Protein 7A27 (pdb70)

Solvent-accessible surface area: 60023 Å² total; per-residue (Å²): 117,5,56,66,6,51,5,3,9,32,37,0,51,43,29,3,34,32,0,4,28,12,0,6,7,0,0,1,4,0,9,4,6,51,55,3,76,80,6,80,2,151,74,34,84,109,43,20,6,95,104,0,56,61,10,5,74,58,0,53,86,18,0,92,45,1,49,116,90,15,9,58,73,0,49,32,6,2,46,70,1,23,73,0,1,61,68,5,64,49,4,50,73,35,1,55,75,146,36,134,112,2,13,101,85,0,9,107,58,1,44,50,8,10,79,37,0,110,121,27,52,61,24,0,85,62,10,12,75,106,1,70,60,62,62,113,69,2,74,71,41,20,28,95,8,73,103,28,7,68,73,52,34,128,70,31,70,29,122,10,94,46,46,3,48,53,0,44,63,17,30,127,25,11,26,141,7,3,59,37,10,19,61,12,33,20,93,54,8,135,2,126,21,82,13,0,11,24,91,23,6,24,0,55,19,48,191,156,93,19,88,34,0,69,8,9,6,2,39,10,80,42,62,61,87,28,24,8,58,28,10,14,78,34,3,159,50,18,15,62,117,5,27,103,8,1,135,36,1,6,126,93,35,13,15,4,0,0,0,22,2,1,12,22,10,0,62,27,0,2,66,9,6,23,61,0,10,78,68,0,40,98,1,4,83,14,2,7,106,0,7,122,16,4,110,90,0,6,83,40,0,74,140,3,64,51,91,75,64,34,147,57,1,88,81,32,3,28,68,8,6,114,62,0,56,119,2,18,136,18,1,81,36,8,62,62,4,3,70,40,4,63,118,5,38,128,38,165,197,130,10,56,70,6,54,6,4,8,33,42,0,49,44,32,2,36,41,0,4,25,12,0,1,1,0,0,0,4,0,10,4,4,18,55,3,74,69,9,110,22,162,94,42,84,107,37,14,6,94,88,0,68,60,10,4,55,69,0,12,46,17,0,4,35,1,23,22,26,16,8,58,72,0,50,28,8,2,43,40,1,6,5,0,3,16,0,6,41,18,5,40,55,31,14,78,75,186,40,135,100,8,7,93,73,0,7,59,8,2,33,0,0,9,19,1,0,88,23,1,55,61,19,0,85,57,8,13,74,92,2,69,56,58,61,111,66,2,74,73,41,20,29,98,9,72,104,36,9,74,72,53,38,128,70,32,69,22,108,9,89,47,48,4,51,52,0,49,68,18,32,105,31,9,23,127,8,2,55,38,12,6,61,12,23,18,83,54,9,148,4,92,3,91,2,0,10,15,94,21,6,20,0,52,30,55,187,126,37,2,68,7,10,5,2,38,14,52,75,76,68,94,30,18,7,55,26,10,22,90,37,4,167,46,18,16,62,112,5,26,104,7,1,129,35,0,6,125,91,46,11,10,3,0,0,0,21,2,0,11,20,10,0,61,27,0,2,66,11,6,21,59,0,11,79,71,0,44,102,1,5,82,11,2,16,109,0,7,110,19,4,104,75,0,6,73,38,1,63,139,2,66,53,90,73,71,50,143,64,1,88,89,28,3,36,88,9,1,105,61,0,82,112,1,25,153,16,1,84,43,10,58,63,7,3,72,50,2,48,117,10,48,134,38,215,154,94,12,104,61,19,61,6,14,8,51,74,0,56,65,28,3,36,39,0,4,27,13,0,6,6,0,1,2,4,0,11,5,6,20,55,4,75,82,9,101,22,157,87,55,79,107,49,17,5,97,101,0,61,56,10,5,84,56,0,50,85,16,0,15,38,1,11,10,53,11,5,52,66,0,30,31,7,2,40,69,1,24,71,0,2,63,65,5,56,48,5,40,57,27,13,77,81,178,41,134,94,8,16,97,78,0,7,128,52,1,46,52,8,11,80,39,0,110,122,26,53,63,25,0,86,57,14,13,74,108,1,73,58,60,67,116,68,2,72,72,44,18,29,97,8,64,101,30,8,72,70,66,38,144,70,29,104,86,126,10,100,109,44,4,91,53,0,42,104,18,31,125,33,10,28,146,6,2,59,55,10,16,77,25,25,20,124,75,8,148,1,125,23,90,10,0,13,25,98,22,7,23,0,54,38,87,120,48,2,69,8,12,5,2,31,11,64,58,75,74,76,38,71,19,93,118,10,28,78,75,3,166,48,18,18,62,120,6,29,102,8,1,135,34,1,6,127,94,38,11,14,5,0,0,1,19,2,0,12,22,10,0,62,26,0,1,64,9,6,21,58,0,10,78,72,0,42,109,1,6,83,12,2,16,112,0,10,107,18,4,102,67,0,7,75,17,0,74,140,4,61,52,93,76,76,54,157,70,1,90,92,36,2,32,85,8,4,114,98,0,64,117,1,17,114,19,1,82,38,8,60,62,7,0,39,44,3,2,80,6,38,134,27,181,201,130,8,106,82,18,60,6,15,10,52,72,0,59,65,30,2,36,40,1,3,28,14,0,5,5,0,0,1,4,0,8,5,6,49,53,3,64,80,7,79,3,150,75,46,83,113,44,19,7,89,96,0,63,54,10,5,75,51,0,51,86,16,0,98,37,1,39,108,91,13,10,59,71,0,50,31,8,2,45,37,1,6,8,0,4,18,0,7,47,15,4,35,63,27,13,82,70,180,38,130,98,8,5,97,70,0,9,57,6,1,34,0,0,9,22,2,0,100,29,0,54,62,22,0,85,54,5,14,71,92,0,67,58,61,64,114,69,1,76,72,40,20,29,96,9,74,104,36,10,77,60,54,34,126,70,32,107,87,130,9,100,113,52,4,99,53,0,43,111,19,33,119,31,10,26,140,8,2,56,54,6,17,76,28,19,19,128,78,8,152,1,125,18,82,9,0,9,15,96,20,6,35,0,70,28,95,161,82,31,68,28,0,54,8,9,5,2,39,17,40,90,109,34,26,85,68,19,90,117,11,40,77,75,4,165,49,17,18,62,123,6,19,89,9,2,129,35,1,8,124,91,36,14,14,5,0,0,0,21,2,1,12,22,9,0,61,26,0,2,67,10,4,22,58,0,12,81,74,0,44,109,1,5,81,15,2,15,109,0,8,77,16,4,104,76,0,6,81,39,0,66,129,3,62,51,85,77,73,52,127,62,1,62,106,27,3,36,85,9,1,104,87,0,70,117,1,21,139,18,1,77,37,8,58,61,4,3,64,43,1,53,108,11,42,126,24,215

Sequence (1387 aa):
NLTSIDLSPQTLMAMHISISSQALLNQSYSNLLLSQQLLTSQSMDPGLTVKIKAYQNQLRQQAQVFKQNTVAELIGLYTKASNFAALVNAVNALYSTEDPQVSQKGAEMVAALSDVAQHYQAAAQAVHTQLQAKREMLEPLMGNFLNVIDAIEQGLNAEAKQQAQTIAELNEAIAKNIQSIADAGFKAGEGVVQLGQSIVAAVPLGPSDQASYMISGIQAISAGASGAQQAVNELKANYAKLAVAYRALATANALLSVAKSVQAQAQLFVDTYVLTEQRMALLPTEWGKVAEAYLTAAPIINQAGSAAEIKQAKQIISLNAEKWQLFSKSIDNAKANYAGNNILPEVLENLTSIDLSPQTLMAMHISISSQALLNQSYSNLLLSQQLLTSQSMDPGLTVKIKAYQNQLRQQAQVFKQNTVAELIGLYTKASNFAALVNAVNALYSTEDPQVSQKGAEMVAALSDVAQHYQAAAQAVHTQLQAKREMLEPLMGNFLNVIDAIEQGLNAEAKQQAQTIAELNEAIAKNIQSIADAGFKAGEGVVQLGQSIVAAVPLGPASYMISGIQAISAGASGAQQAVNELKANYAKLAVAYRALATANALLSVAKSVQAQAQLFVDTYVLTEQRMALLPTEWGKVAEAYLTAAPIINQAGSAAEIKQAKQIISLNAEKWQLFSKSIDNAKANYAGNNILPEVLNNLTSIDLSPQTLMAMHISISSQALLNQSYSNLLLSQQLLTSQSMDPGLTVKIKAYQNQLRQQAQVFKQNTVAELIGLYTKASNFAALVNAVNALYSTEDPQVSQKGAEMVAALSDVAQHYQAAAQAVHTQLQAKREMLEPLMGNFLNVIDAIEQGLNAEAKQQAQTIAELNEAIAKNIQSIADAGFKAGEGVVQLGQSIVAAVPLGASYMISGIQAISAGASGAQQAVNELKANYAKLAVAYRALATANALLSVAKSVQAQAQLFVDTYVLTEQRMALLPTEWGKVAEAYLTAAPIINQAGSAAEIKQAKQIISLNAEKWQLFSKSIDNAKANYAGNNILPEVLENLTSIDLSPQTLMAMHISISSQALLNQSYSNLLLSQQLLTSQSMDPGLTVKIKAYQNQLRQQAQVFKQNTVAELIGLYTKASNFAALVNAVNALYSTEDPQVSQKGAEMVAALSDVAQHYQAAAQAVHTQLQAKREMLEPLMGNFLNVIDAIEQGLNAEAKQQAQTIAELNEAIAKNIQSIADAGFKAGEGVVQLGQSIVAAVPLGSDQASYMISGIQAISAGASGAQQAVNELKANYAKLAVAYRALATANALLSVAKSVQAQAQLFVDTYVLTEQRMALLPTEWGKVAEAYLTAAPIINQAGSAAEIKQAKQIISLNAEKWQLFSKSIDNAKANYAGNNILPEVL

Nearest PDB structures (foldseek):
  7a27-assembly2_AAA  TM=1.003E+00  e=1.806E-45  Serratia marcescens
  7a27-assembly1_GGG  TM=9.981E-01  e=3.605E-43  Serratia marcescens
  7a27-assembly3_BBB  TM=9.980E-01  e=8.397E-43  Serratia marcescens
  7a26-assembly3_CCC  TM=9.976E-01  e=1.097E-42  Serratia marcescens
  7a26-assembly7_HHH  TM=9.959E-01  e=3.052E-42  Serratia marcescens

Foldseek 3Di:
DLVPFDLALPCLLLLLLLLLLLLLLLLLLLQQLQVFDADFDPPDDVVLNCLRNVLSVVSNVVSCCSLPPLLVLSLVLLVLLLVLLVLLVVLLVLLPVPDLQSLLVSLVSLLVSLVSLLVSLVSLVVSLVVLVVVLVVLVVSLVVLVVVLVVVLVPDDPQLVVLLVLLVVLLVLLLVLVSLLSCQQCVSLPHQDAKAKDFLAWFQDPPVTPRIRTFMDIAHQDCPPRPRNVSNVSNNVSSPSNRVSNNSSRVPPRSSSSSSSSSSSSCSNSVSSVSSSVSSVCNSVSSNVSSVSSNVSSVVSSPQNDPVSSVVVSVSSVVSSVSSVVSSVSSVSSSSNSVVSSHHHHHDD/DLVPFDLALPCQLLLLLLLLLLLLLLLLLLQQLQVFDQDDDPPDDVVLNCLLNVLSVVSNVVSCCSLPPLLVLSLVLLVLLLVLLVLLVVLLVLLVDDDLQNLLVSLVSLLVSLVSLLVSLVSLVVSLVVLVVVLVVLVVSLVVLVVVLVVVLVPDDPQLVVLLVLLVVLLVLLLVLVSLQQCQQCVSLPHFRAKAKEFLAWAPDDVNIRTFMDIARDPLPSTPRVVSNVSNNVSSPSNRVSNNSSRVPHRSSSSSSSSSSSSCSNSVSSVSSSVSSVCNSVSSNVSSVSSNVNSVVSNPQNDPVSSVVNSVSSVVSSVSSVVSSVSSVSSSVNSVVSSHHHHDD/DALVPFDLALPCQLLLLLLLLLLLLLLLLLLQQLQVFDQDPDPPDDVVLNCLRNVLSVVSNVVSCCSLPPLLVLSLVLLVLLLVLLVLLVVLLVLLVDDDLQNLLVSLVSLLVSLVSLLVSLVSLVVSLVVLVVVLVVLVVSLVVLVVVLVVVLVPDDPQLVVLVVLLVVLLVLLLVLVSLLSCLQCVSLPHQDAKAKDFLAWAPVVNIRTFMDIAHQPPPQRRSNVSNVSNNVSSPSNRVSNNSSRVPPRSSSSSSSSSSSSCSNSVSSVSSSVSSVCVSVSSNVSSVSSNVNSVNSNPQNDPVSSVVNSVSSVVSSVSSVVSSVSSVSSSSNSVVSNDHHHHDD/DQVPFDLALPCQLLLLLLLLLLLLLLLLLLQQLQVFDADFDCPDDVVLNCLRNVLSVVSNVVSCCSLPPLLVLSLVLLVLLLVLLVLLVVLLVLLVDDDLQNLLVSLVSLLVSLVSLLVSLVSLVVSLVVLVVVLVVLVVSLVVLVVVLVVVLVPDDPQLVVLVVLLVVLLVLLLVLVSLQSCQQCVSLPHQDAKAKEFLAWAQDPVTPRIRTFMDIAQPPPNGPVSVVSNVSNNVSSPSNRVSNNSSRVPPRSSSSSSSSSSSSCSNSVSSVSSSVSSVCNSVSSNVSSVSSNVNSVVSNPQNDPVSSVVVSVSSVVSSVSSVVSSVSSVSSSSNSVVSSDRHHDD

Structure (mmCIF, N/CA/C/O backbone):
data_7A27
#
_entry.id   7A27
#
_cell.length_a   81.240
_cell.length_b   92.580
_cell.length_c   221.100
_cell.angle_alpha   90.000
_cell.angle_beta   90.000
_cell.angle_gamma   90.000
#
_symmetry.space_group_name_H-M   'P 21 21 21'
#
loop_
_entity.id
_entity.type
_entity.pdbx_description
1 polymer SmhA
2 water water
#
loop_
_atom_site.group_PDB
_atom_site.id
_atom_site.type_symbol
_atom_site.label_atom_id
_atom_site.label_alt_id
_atom_site.label_comp_id
_atom_site.label_asym_id
_atom_site.label_entity_id
_atom_site.label_seq_id
_atom_site.pdbx_PDB_ins_code
_atom_site.Cartn_x
_atom_site.Cartn_y
_atom_site.Cartn_z
_atom_site.occupancy
_atom_site.B_iso_or_equiv
_atom_site.auth_seq_id
_atom_site.auth_comp_id
_atom_site.auth_asym_id
_atom_site.auth_atom_id
_atom_site.pdbx_PDB_model_num
ATOM 1 N N . ASN A 1 3 ? -49.378 -44.050 8.679 1.000 94.831 3 ASN GGG N 1
ATOM 2 C CA . ASN A 1 3 ? -48.177 -44.858 9.089 1.000 95.670 3 ASN GGG CA 1
ATOM 3 C C . ASN A 1 3 ? -47.031 -43.921 9.540 1.000 93.543 3 ASN GGG C 1
ATOM 4 O O . ASN A 1 3 ? -47.102 -42.697 9.284 1.000 92.203 3 ASN GGG O 1
ATOM 15 N N . LEU A 1 4 ? -46.040 -44.480 10.258 1.000 91.324 4 LEU GGG N 1
ATOM 16 C CA . LEU A 1 4 ? -44.881 -43.817 10.922 1.000 87.312 4 LEU GGG CA 1
ATOM 17 C C . LEU A 1 4 ? -44.045 -43.005 9.949 1.000 84.386 4 LEU GGG C 1
ATOM 18 O O . LEU A 1 4 ? -43.556 -41.968 10.331 1.000 80.260 4 LEU GGG O 1
ATOM 34 N N . THR A 1 5 ? -43.845 -43.553 8.755 1.000 85.707 5 THR GGG N 1
ATOM 35 C CA . THR A 1 5 ? -43.117 -42.998 7.587 1.000 84.843 5 THR GGG CA 1
ATOM 36 C C . THR A 1 5 ? -43.446 -41.504 7.359 1.000 83.058 5 THR GGG C 1
ATOM 37 O O . THR A 1 5 ? -42.644 -40.845 6.686 1.000 80.858 5 THR GGG O 1
ATOM 48 N N . SER A 1 6 ? -44.540 -40.978 7.921 1.000 82.863 6 SER GGG N 1
ATOM 49 C CA . SER A 1 6 ? -45.054 -39.600 7.675 1.000 82.818 6 SER GGG CA 1
ATOM 50 C C . SER A 1 6 ? -44.866 -38.642 8.872 1.000 79.648 6 SER GGG C 1
ATOM 51 O O . SER A 1 6 ? -45.133 -37.453 8.704 1.000 76.119 6 SER GGG O 1
ATOM 59 N N . ILE A 1 7 ? -44.467 -39.115 10.056 1.000 79.364 7 ILE GGG N 1
ATOM 60 C CA . ILE A 1 7 ? -44.317 -38.216 11.241 1.000 77.298 7 ILE GGG CA 1
ATOM 61 C C . ILE A 1 7 ? -43.038 -37.395 11.085 1.000 76.015 7 ILE GGG C 1
ATOM 62 O O . ILE A 1 7 ? -42.028 -37.906 10.619 1.000 75.283 7 ILE GGG O 1
ATOM 78 N N . ASP A 1 8 ? -43.137 -36.141 11.497 1.000 76.546 8 ASP GGG N 1
ATOM 79 C CA . ASP A 1 8 ? -42.084 -35.101 11.441 1.000 76.616 8 ASP GGG CA 1
ATOM 80 C C . ASP A 1 8 ? -41.870 -34.596 12.877 1.000 75.805 8 ASP GGG C 1
ATOM 81 O O . ASP A 1 8 ? -42.640 -33.747 13.324 1.000 76.811 8 ASP GGG O 1
ATOM 90 N N . LEU A 1 9 ? -40.874 -35.117 13.582 1.000 75.159 9 LEU GGG N 1
ATOM 91 C CA . LEU A 1 9 ? -40.508 -34.698 14.963 1.000 73.940 9 LEU GGG CA 1
ATOM 92 C C . LEU A 1 9 ? -39.322 -33.722 14.904 1.000 71.479 9 LEU GGG C 1
ATOM 93 O O . LEU A 1 9 ? -38.669 -33.516 15.949 1.000 71.622 9 LEU GGG O 1
ATOM 109 N N . SER A 1 10 ? -39.071 -33.120 13.744 1.000 69.259 10 SER GGG N 1
ATOM 110 C CA . SER A 1 10 ? -37.922 -32.212 13.492 1.000 67.623 10 SER GGG CA 1
ATOM 111 C C . SER A 1 10 ? -38.198 -30.814 14.046 1.000 66.059 10 SER GGG C 1
ATOM 112 O O . SER A 1 10 ? -39.351 -30.465 14.356 1.000 65.148 10 SER GGG O 1
ATOM 120 N N . PRO A 1 11 ? -37.130 -29.998 14.182 1.000 63.920 11 PRO GGG N 1
ATOM 121 C CA . PRO A 1 11 ? -37.244 -28.590 14.544 1.000 64.096 11 PRO GGG CA 1
ATOM 122 C C . PRO A 1 11 ? -37.819 -27.717 13.425 1.000 64.756 11 PRO GGG C 1
ATOM 123 O O . PRO A 1 11 ? -37.948 -26.548 13.621 1.000 63.685 11 PRO GGG O 1
ATOM 134 N N . GLN A 1 12 ? -38.071 -28.300 12.258 1.000 68.907 12 GLN GGG N 1
ATOM 135 C CA . GLN A 1 12 ? -38.556 -27.565 11.063 1.000 70.762 12 GLN GGG CA 1
ATOM 136 C C . GLN A 1 12 ? -37.553 -26.448 10.789 1.000 69.753 12 GLN GGG C 1
ATOM 137 O O . GLN A 1 12 ? -36.370 -26.675 11.039 1.000 70.573 12 GLN GGG O 1
ATOM 151 N N . THR A 1 13 ? -37.994 -25.271 10.360 1.000 70.158 13 THR GGG N 1
ATOM 152 C CA . THR A 1 13 ? -37.067 -24.162 9.997 1.000 70.105 13 THR GGG CA 1
ATOM 153 C C . THR A 1 13 ? -36.689 -23.332 11.228 1.000 69.845 13 THR GGG C 1
ATOM 154 O O . THR A 1 13 ? -36.215 -22.219 11.012 1.000 71.871 13 THR GGG O 1
ATOM 165 N N . LEU A 1 14 ? -36.848 -23.836 12.462 1.000 68.981 14 LEU GGG N 1
ATOM 166 C CA . LEU A 1 14 ? -36.462 -23.092 13.695 1.000 67.364 14 LEU GGG CA 1
ATOM 167 C C . LEU A 1 14 ? -34.975 -22.716 13.679 1.000 67.748 14 LEU GGG C 1
ATOM 168 O O . LEU A 1 14 ? -34.667 -21.580 14.086 1.000 65.878 14 LEU GGG O 1
ATOM 184 N N . MET A 1 15 ? -34.086 -23.620 13.260 1.000 69.009 15 MET GGG N 1
ATOM 185 C CA . MET A 1 15 ? -32.624 -23.363 13.315 1.000 69.333 15 MET GGG CA 1
ATOM 186 C C . MET A 1 15 ? -32.313 -22.132 12.466 1.000 68.829 15 MET GGG C 1
ATOM 187 O O . MET A 1 15 ? -31.742 -21.177 13.008 1.000 68.281 15 MET GGG O 1
ATOM 201 N N . ALA A 1 16 ? -32.724 -22.153 11.199 1.000 69.505 16 ALA GGG N 1
ATOM 202 C CA . ALA A 1 16 ? -32.501 -21.054 10.237 1.000 70.400 16 ALA GGG CA 1
ATOM 203 C C . ALA A 1 16 ? -33.216 -19.787 10.728 1.000 70.458 16 ALA GGG C 1
ATOM 204 O O . ALA A 1 16 ? -32.641 -18.699 10.676 1.000 70.217 16 ALA GGG O 1
ATOM 211 N N . MET A 1 17 ? -34.449 -19.928 11.186 1.000 70.788 17 MET GGG N 1
ATOM 212 C CA . MET A 1 17 ? -35.287 -18.800 11.638 1.000 71.494 17 MET GGG CA 1
ATOM 213 C C . MET A 1 17 ? -34.586 -18.080 12.787 1.000 70.205 17 MET GGG C 1
ATOM 214 O O . MET A 1 17 ? -34.612 -16.855 12.765 1.000 72.704 17 MET GGG O 1
ATOM 228 N N . HIS A 1 18 ? -33.962 -18.800 13.727 1.000 67.124 18 HIS GGG N 1
ATOM 229 C CA . HIS A 1 18 ? -33.227 -18.207 14.879 1.000 65.325 18 HIS GGG CA 1
ATOM 230 C C . HIS A 1 18 ? -31.961 -17.515 14.363 1.000 64.788 18 HIS GGG C 1
ATOM 231 O O . HIS A 1 18 ? -31.657 -16.413 14.849 1.000 66.696 18 HIS GGG O 1
ATOM 246 N N . ILE A 1 19 ? -31.263 -18.117 13.407 1.000 63.395 19 ILE GGG N 1
ATOM 247 C CA . ILE A 1 19 ? -30.048 -17.525 12.776 1.000 63.177 19 ILE GGG CA 1
ATOM 248 C C . ILE A 1 19 ? -30.426 -16.196 12.085 1.000 64.268 19 ILE GGG C 1
ATOM 249 O O . ILE A 1 19 ? -29.711 -15.212 12.286 1.000 62.438 19 ILE GGG O 1
ATOM 265 N N . SER A 1 20 ? -31.532 -16.133 11.338 1.000 66.314 20 SER GGG N 1
ATOM 266 C CA . SER A 1 20 ? -31.932 -14.892 10.632 1.000 69.035 20 SER GGG CA 1
ATOM 267 C C . SER A 1 20 ? -32.320 -13.827 11.666 1.000 70.071 20 SER GGG C 1
ATOM 268 O O . SER A 1 20 ? -32.174 -12.623 11.338 1.000 71.563 20 SER GGG O 1
ATOM 276 N N . ILE A 1 21 ? -32.767 -14.226 12.870 1.000 69.876 21 ILE GGG N 1
ATOM 277 C CA . ILE A 1 21 ? -33.097 -13.268 13.968 1.000 66.789 21 ILE GGG CA 1
ATOM 278 C C . ILE A 1 21 ? -31.783 -12.765 14.552 1.000 68.305 21 ILE GGG C 1
ATOM 279 O O . ILE A 1 21 ? -31.617 -11.533 14.621 1.000 67.694 21 ILE GGG O 1
ATOM 295 N N . SER A 1 22 ? -30.897 -13.680 14.969 1.000 70.071 22 SER GGG N 1
ATOM 296 C CA . SER A 1 22 ? -29.566 -13.344 15.540 1.000 70.333 22 SER GGG CA 1
ATOM 297 C C . SER A 1 22 ? -28.916 -12.265 14.645 1.000 70.255 22 SER GGG C 1
ATOM 298 O O . SER A 1 22 ? -28.470 -11.234 15.176 1.000 70.235 22 SER GGG O 1
ATOM 306 N N . SER A 1 23 ? -28.891 -12.483 13.331 1.000 68.382 23 SER GGG N 1
ATOM 307 C CA . SER A 1 23 ? -28.236 -11.604 12.336 1.000 69.155 23 SER GGG CA 1
ATOM 308 C C . SER A 1 23 ? -28.605 -10.130 12.549 1.000 68.945 23 SER GGG C 1
ATOM 309 O O . SER A 1 23 ? -27.704 -9.288 12.519 1.000 71.264 23 SER GGG O 1
ATOM 317 N N . GLN A 1 24 ? -29.880 -9.814 12.733 1.000 67.619 24 GLN GGG N 1
ATOM 318 C CA . GLN A 1 24 ? -30.345 -8.410 12.848 1.000 66.797 24 GLN GGG CA 1
ATOM 319 C C . GLN A 1 24 ? -30.256 -7.967 14.303 1.000 66.466 24 GLN GGG C 1
ATOM 320 O O . GLN A 1 24 ? -29.759 -6.871 14.529 1.000 71.166 24 GLN GGG O 1
ATOM 334 N N . ALA A 1 25 ? -30.702 -8.778 15.255 1.000 65.549 25 ALA GGG N 1
ATOM 335 C CA . ALA A 1 25 ? -30.685 -8.445 16.701 1.000 66.113 25 ALA GGG CA 1
ATOM 336 C C . ALA A 1 25 ? -29.256 -8.161 17.150 1.000 66.330 25 ALA GGG C 1
ATOM 337 O O . ALA A 1 25 ? -29.086 -7.186 17.873 1.000 69.454 25 ALA GGG O 1
ATOM 344 N N . LEU A 1 26 ? -28.268 -8.975 16.763 1.000 65.211 26 LEU GGG N 1
ATOM 345 C CA . LEU A 1 26 ? -26.849 -8.764 17.149 1.000 64.926 26 LEU GGG CA 1
ATOM 346 C C . LEU A 1 26 ? -26.376 -7.429 16.584 1.000 65.390 26 LEU GGG C 1
ATOM 347 O O . LEU A 1 26 ? -25.732 -6.680 17.311 1.000 66.916 26 LEU GGG O 1
ATOM 363 N N . LEU A 1 27 ? -26.642 -7.176 15.311 1.000 65.890 27 LEU GGG N 1
ATOM 364 C CA . LEU A 1 27 ? -26.252 -5.910 14.654 1.000 66.716 27 LEU GGG CA 1
ATOM 365 C C . LEU A 1 27 ? -26.957 -4.756 15.385 1.000 68.777 27 LEU GGG C 1
ATOM 366 O O . LEU A 1 27 ? -26.294 -3.773 15.696 1.000 70.957 27 LEU GGG O 1
ATOM 382 N N . ASN A 1 28 ? -28.235 -4.895 15.721 1.000 69.512 28 ASN GGG N 1
ATOM 383 C CA . ASN A 1 28 ? -29.022 -3.818 16.373 1.000 70.962 28 ASN GGG CA 1
ATOM 384 C C . ASN A 1 28 ? -28.457 -3.579 17.780 1.000 70.205 28 ASN GGG C 1
ATOM 385 O O . ASN A 1 28 ? -28.609 -2.468 18.308 1.000 72.206 28 ASN GGG O 1
ATOM 396 N N . GLN A 1 29 ? -27.827 -4.588 18.365 1.000 67.747 29 GLN GGG N 1
ATOM 397 C CA . GLN A 1 29 ? -27.164 -4.504 19.692 1.000 68.496 29 GLN GGG CA 1
ATOM 398 C C . GLN A 1 29 ? -26.003 -3.510 19.533 1.000 70.121 29 GLN GGG C 1
ATOM 399 O O . GLN A 1 29 ? -25.859 -2.623 20.411 1.000 70.626 29 GLN GGG O 1
ATOM 413 N N . SER A 1 30 ? -25.244 -3.630 18.427 1.000 68.423 30 SER GGG N 1
ATOM 414 C CA . SER A 1 30 ? -24.061 -2.791 18.104 1.000 67.077 30 SER GGG CA 1
ATOM 415 C C . SER A 1 30 ? -24.525 -1.374 17.755 1.000 65.139 30 SER GGG C 1
ATOM 416 O O . SER A 1 30 ? -23.860 -0.434 18.176 1.000 65.730 30 SER GGG O 1
ATOM 424 N N . TYR A 1 31 ? -25.636 -1.217 17.040 1.000 63.137 31 TYR GGG N 1
ATOM 425 C CA . TYR A 1 31 ? -26.196 0.115 16.684 1.000 63.913 31 TYR GGG CA 1
ATOM 426 C C . TYR A 1 31 ? -26.738 0.797 17.939 1.000 65.287 31 TYR GGG C 1
ATOM 427 O O . TYR A 1 31 ? -26.693 2.020 17.984 1.000 66.739 31 TYR GGG O 1
ATOM 445 N N . SER A 1 32 ? -27.213 0.041 18.925 1.000 67.123 32 SER GGG N 1
ATOM 446 C CA . SER A 1 32 ? -27.627 0.604 20.237 1.000 69.784 32 SER GGG CA 1
ATOM 447 C C . SER A 1 32 ? -26.381 1.123 20.951 1.000 71.802 32 SER GGG C 1
ATOM 448 O O . SER A 1 32 ? -26.441 2.242 21.476 1.000 73.603 32 SER GGG O 1
ATOM 456 N N . ASN A 1 33 ? -25.298 0.339 20.958 1.000 71.279 33 ASN GGG N 1
ATOM 457 C CA . ASN A 1 33 ? -24.037 0.727 21.629 1.000 73.505 33 ASN GGG CA 1
ATOM 458 C C . ASN A 1 33 ? -23.476 1.985 20.960 1.000 73.812 33 ASN GGG C 1
ATOM 459 O O . ASN A 1 33 ? -22.885 2.817 21.676 1.000 74.027 33 ASN GGG O 1
ATOM 470 N N . LEU A 1 34 ? -23.658 2.123 19.647 1.000 71.440 34 LEU GGG N 1
ATOM 471 C CA . LEU A 1 34 ? -23.137 3.286 18.895 1.000 71.004 34 LEU GGG CA 1
ATOM 472 C C . LEU A 1 34 ? -23.904 4.536 19.347 1.000 70.795 34 LEU GGG C 1
ATOM 473 O O . LEU A 1 34 ? -23.261 5.542 19.607 1.000 71.260 34 LEU GGG O 1
ATOM 489 N N . LEU A 1 35 ? -25.230 4.464 19.454 1.000 69.577 35 LEU GGG N 1
ATOM 490 C CA . LEU A 1 35 ? -26.094 5.598 19.894 1.000 69.588 35 LEU GGG CA 1
ATOM 491 C C . LEU A 1 35 ? -25.764 6.039 21.322 1.000 71.385 35 LEU GGG C 1
ATOM 492 O O . LEU A 1 35 ? -25.885 7.276 21.602 1.000 74.864 35 LEU GGG O 1
ATOM 508 N N . LEU A 1 36 ? -25.366 5.090 22.182 1.000 69.970 36 LEU GGG N 1
ATOM 509 C CA . LEU A 1 36 ? -25.068 5.327 23.622 1.000 70.706 36 LEU GGG CA 1
ATOM 510 C C . LEU A 1 36 ? -23.622 5.782 23.812 1.000 72.256 36 LEU GGG C 1
ATOM 511 O O . LEU A 1 36 ? -23.355 6.348 24.885 1.000 76.760 36 LEU GGG O 1
ATOM 527 N N . SER A 1 37 ? -22.728 5.524 22.853 1.000 71.095 37 SER GGG N 1
ATOM 528 C CA . SER A 1 37 ? -21.289 5.902 22.915 1.000 72.217 37 SER GGG CA 1
ATOM 529 C C . SER A 1 37 ? -21.105 7.301 22.341 1.000 70.827 37 SER GGG C 1
ATOM 530 O O . SER A 1 37 ? -20.223 8.031 22.807 1.000 72.455 37 SER GGG O 1
ATOM 538 N N . GLN A 1 38 ? -21.921 7.646 21.361 1.000 69.090 38 GLN GGG N 1
ATOM 539 C CA . GLN A 1 38 ? -21.890 8.949 20.660 1.000 70.605 38 GLN GGG CA 1
ATOM 540 C C . GLN A 1 38 ? -21.939 10.072 21.693 1.000 71.536 38 GLN GGG C 1
ATOM 541 O O . GLN A 1 38 ? -22.819 10.049 22.549 1.000 71.931 38 GLN GGG O 1
ATOM 555 N N . GLN A 1 39 ? -20.990 11.001 21.590 1.000 72.901 39 GLN GGG N 1
ATOM 556 C CA . GLN A 1 39 ? -20.910 12.258 22.358 1.000 75.579 39 GLN GGG CA 1
ATOM 557 C C . GLN A 1 39 ? -22.242 12.993 22.167 1.000 74.380 39 GLN GGG C 1
ATOM 558 O O . GLN A 1 39 ? -22.719 13.055 21.039 1.000 73.484 39 GLN GGG O 1
ATOM 572 N N . LEU A 1 40 ? -22.850 13.492 23.233 1.000 76.338 40 LEU GGG N 1
ATOM 573 C CA . LEU A 1 40 ? -24.083 14.327 23.209 1.000 77.508 40 LEU GGG CA 1
ATOM 574 C C . LEU A 1 40 ? -23.714 15.717 22.680 1.000 78.186 40 LEU GGG C 1
ATOM 575 O O . LEU A 1 40 ? -22.510 16.064 22.649 1.000 76.974 40 LEU GGG O 1
ATOM 591 N N . LEU A 1 41 ? -24.717 16.484 22.261 1.000 78.648 41 LEU GGG N 1
ATOM 592 C CA . LEU A 1 41 ? -24.535 17.894 21.843 1.000 79.979 41 LEU GGG CA 1
ATOM 593 C C . LEU A 1 41 ? -24.669 18.720 23.118 1.000 80.918 41 LEU GGG C 1
ATOM 594 O O . LEU A 1 41 ? -25.733 18.611 23.741 1.000 82.405 41 LEU GGG O 1
ATOM 610 N N . THR A 1 42 ? -23.640 19.455 23.523 1.000 82.578 42 THR GGG N 1
ATOM 611 C CA . THR A 1 42 ? -23.669 20.269 24.776 1.000 86.229 42 THR GGG CA 1
ATOM 612 C C . THR A 1 42 ? -23.952 21.738 24.409 1.000 89.183 42 THR GGG C 1
ATOM 613 O O . THR A 1 42 ? -24.754 22.374 25.107 1.000 91.702 42 THR GGG O 1
ATOM 624 N N . SER A 1 43 ? -23.317 22.242 23.342 1.000 89.361 43 SER GGG N 1
ATOM 625 C CA . SER A 1 43 ? -23.322 23.664 22.900 1.000 90.565 43 SER GGG CA 1
ATOM 626 C C . SER A 1 43 ? -24.702 24.312 23.028 1.000 91.047 43 SER GGG C 1
ATOM 627 O O . SER A 1 43 ? -25.694 23.699 22.629 1.000 91.011 43 SER GGG O 1
ATOM 635 N N . GLN A 1 44 ? -24.736 25.530 23.567 1.000 92.914 44 GLN GGG N 1
ATOM 636 C CA . GLN A 1 44 ? -25.949 26.378 23.686 1.000 95.356 44 GLN GGG CA 1
ATOM 637 C C . GLN A 1 44 ? -25.621 27.760 23.103 1.000 98.084 44 GLN GGG C 1
ATOM 638 O O . GLN A 1 44 ? -26.148 28.769 23.602 1.000 101.137 44 GLN GGG O 1
ATOM 652 N N . SER A 1 45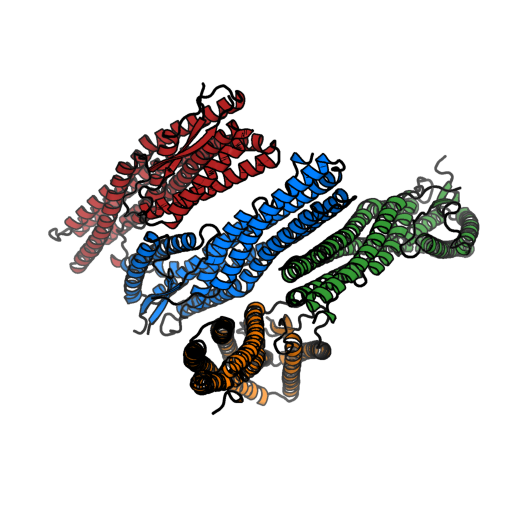 ? -24.767 27.789 22.084 1.000 99.039 45 SER GGG N 1
ATOM 653 C CA . SER A 1 45 ? -24.318 29.012 21.373 1.000 102.747 45 SER GGG CA 1
ATOM 654 C C . SER A 1 45 ? -24.735 28.918 19.898 1.000 101.906 45 SER GGG C 1
ATOM 655 O O . SER A 1 45 ? -24.067 29.527 19.054 1.000 103.014 45 SER GGG O 1
ATOM 663 N N . MET A 1 46 ? -25.822 28.193 19.613 1.000 102.275 46 MET GGG N 1
ATOM 664 C CA . MET A 1 46 ? -26.357 27.948 18.242 1.000 101.633 46 MET GGG CA 1
ATOM 665 C C . MET A 1 46 ? -27.886 28.082 18.250 1.000 102.076 46 MET GGG C 1
ATOM 666 O O . MET A 1 46 ? -28.436 28.336 19.335 1.000 103.541 46 MET GGG O 1
ATOM 680 N N . ASP A 1 47 ? -28.547 27.950 17.095 1.000 100.937 47 ASP GGG N 1
ATOM 681 C CA . ASP A 1 47 ? -30.015 28.186 16.990 1.000 101.968 47 ASP GGG CA 1
ATOM 682 C C . ASP A 1 47 ? -30.690 27.581 18.225 1.000 101.871 47 ASP GGG C 1
ATOM 683 O O . ASP A 1 47 ? -30.648 26.365 18.408 1.000 99.082 47 ASP GGG O 1
ATOM 692 N N . PRO A 1 48 ? -31.287 28.394 19.136 1.000 103.136 48 PRO GGG N 1
ATOM 693 C CA . PRO A 1 48 ? -31.951 27.845 20.320 1.000 103.532 48 PRO GGG CA 1
ATOM 694 C C . PRO A 1 48 ? -33.044 26.817 19.959 1.000 102.120 48 PRO GGG C 1
ATOM 695 O O . PRO A 1 48 ? -33.080 25.762 20.579 1.000 100.844 48 PRO GGG O 1
ATOM 706 N N . GLY A 1 49 ? -33.869 27.139 18.952 1.000 101.927 49 GLY GGG N 1
ATOM 707 C CA . GLY A 1 49 ? -35.028 26.341 18.492 1.000 99.954 49 GLY GGG CA 1
ATOM 708 C C . GLY A 1 49 ? -34.652 24.960 17.964 1.000 96.321 49 GLY GGG C 1
ATOM 709 O O . GLY A 1 49 ? -35.384 24.002 18.282 1.000 94.133 49 GLY GGG O 1
ATOM 713 N N . LEU A 1 50 ? -33.581 24.865 17.161 1.000 93.398 50 LEU GGG N 1
ATOM 714 C CA . LEU A 1 50 ? -33.096 23.603 16.532 1.000 89.289 50 LEU GGG CA 1
ATOM 715 C C . LEU A 1 50 ? -32.226 22.830 17.532 1.000 87.091 50 LEU GGG C 1
ATOM 716 O O . LEU A 1 50 ? -32.285 21.591 17.520 1.000 85.096 50 LEU GGG O 1
ATOM 732 N N . THR A 1 51 ? -31.437 23.519 18.358 1.000 88.062 51 THR GGG N 1
ATOM 733 C CA . THR A 1 51 ? -30.590 22.883 19.400 1.000 87.535 51 THR GGG CA 1
ATOM 734 C C . THR A 1 51 ? -31.486 21.994 20.276 1.000 87.911 51 THR GGG C 1
ATOM 735 O O . THR A 1 51 ? -31.109 20.820 20.476 1.000 86.372 51 THR GGG O 1
ATOM 746 N N . VAL A 1 52 ? -32.643 22.497 20.733 1.000 89.224 52 VAL GGG N 1
ATOM 747 C CA . VAL A 1 52 ? -33.572 21.733 21.628 1.000 88.777 52 VAL GGG CA 1
ATOM 748 C C . VAL A 1 52 ? -34.159 20.513 20.894 1.000 86.464 52 VAL GGG C 1
ATOM 749 O O . VAL A 1 52 ? -34.403 19.512 21.586 1.000 84.743 52 VAL GGG O 1
ATOM 762 N N . LYS A 1 53 ? -34.357 20.571 19.569 1.000 85.912 53 LYS GGG N 1
ATOM 763 C CA . LYS A 1 53 ? -34.974 19.469 18.778 1.000 84.887 53 LYS GGG CA 1
ATOM 764 C C . LYS A 1 53 ? -33.965 18.325 18.630 1.000 82.293 53 LYS GGG C 1
ATOM 765 O O . LYS A 1 53 ? -34.412 17.149 18.713 1.000 80.945 53 LYS GGG O 1
ATOM 784 N N . ILE A 1 54 ? -32.677 18.649 18.451 1.000 80.817 54 ILE GGG N 1
ATOM 785 C CA . ILE A 1 54 ? -31.567 17.654 18.346 1.000 79.683 54 ILE GGG CA 1
ATOM 786 C C . ILE A 1 54 ? -31.359 16.988 19.715 1.000 80.216 54 ILE GGG C 1
ATOM 787 O O . ILE A 1 54 ? -31.454 15.749 19.779 1.000 80.557 54 ILE GGG O 1
ATOM 803 N N . LYS A 1 55 ? -31.077 17.768 20.767 1.000 81.069 55 LYS GGG N 1
ATOM 804 C CA . LYS A 1 55 ? -30.863 17.259 22.152 1.000 80.941 55 LYS GGG CA 1
ATOM 805 C C . LYS A 1 55 ? -32.033 16.355 22.570 1.000 80.975 55 LYS GGG C 1
ATOM 806 O O . LYS A 1 55 ? -31.762 15.322 23.195 1.000 81.116 55 LYS GGG O 1
ATOM 825 N N . ALA A 1 56 ? -33.279 16.730 22.249 1.000 81.296 56 ALA GGG N 1
ATOM 826 C CA . ALA A 1 56 ? -34.514 15.976 22.588 1.000 80.700 56 ALA GGG CA 1
ATOM 827 C C . ALA A 1 56 ? -34.529 14.647 21.836 1.000 78.955 56 ALA GGG C 1
ATOM 828 O O . ALA A 1 56 ? -34.871 13.635 22.460 1.000 77.859 56 ALA GGG O 1
ATOM 835 N N . TYR A 1 57 ? -34.193 14.664 20.544 1.000 78.194 57 TYR GGG N 1
ATOM 836 C CA . TYR A 1 57 ? -34.174 13.459 19.682 1.000 77.339 57 TYR GGG CA 1
ATOM 837 C C . TYR A 1 57 ? -33.037 12.540 20.128 1.000 76.991 57 TYR GGG C 1
ATOM 838 O O . TYR A 1 57 ? -33.269 11.327 20.276 1.000 75.507 57 TYR GGG O 1
ATOM 856 N N . GLN A 1 58 ? -31.848 13.096 20.349 1.000 78.582 58 GLN GGG N 1
ATOM 857 C CA . GLN A 1 58 ? -30.656 12.316 20.761 1.000 79.662 58 GLN GGG CA 1
ATOM 858 C C . GLN A 1 58 ? -30.967 11.624 22.094 1.000 80.259 58 GLN GGG C 1
ATOM 859 O O . GLN A 1 58 ? -30.601 10.431 22.245 1.000 81.280 58 GLN GGG O 1
ATOM 873 N N . ASN A 1 59 ? -31.656 12.323 23.001 1.000 80.954 59 ASN GGG N 1
ATOM 874 C CA . ASN A 1 59 ? -32.043 11.794 24.336 1.000 80.828 59 ASN GGG CA 1
ATOM 875 C C . ASN A 1 59 ? -33.051 10.653 24.150 1.000 80.495 59 ASN GGG C 1
ATOM 876 O O . ASN A 1 59 ? -32.836 9.579 24.715 1.000 80.025 59 ASN GGG O 1
ATOM 887 N N . GLN A 1 60 ? -34.098 10.877 23.352 1.000 79.843 60 GLN GGG N 1
ATOM 888 C CA . GLN A 1 60 ? -35.188 9.902 23.147 1.000 78.410 60 GLN GGG CA 1
ATOM 889 C C . GLN A 1 60 ? -34.619 8.629 22.499 1.000 75.582 60 GLN GGG C 1
ATOM 890 O O . GLN A 1 60 ? -35.123 7.544 22.818 1.000 75.242 60 GLN GGG O 1
ATOM 904 N N . LEU A 1 61 ? -33.565 8.735 21.682 1.000 74.325 61 LEU GGG N 1
ATOM 905 C CA . LEU A 1 61 ? -32.907 7.574 21.007 1.000 71.990 61 LEU GGG CA 1
ATOM 906 C C . LEU A 1 61 ? -32.078 6.769 22.016 1.000 71.596 61 LEU GGG C 1
ATOM 907 O O . LEU A 1 61 ? -32.152 5.533 21.979 1.000 68.798 61 LEU GGG O 1
ATOM 923 N N . ARG A 1 62 ? -31.312 7.435 22.879 1.000 71.953 62 ARG GGG N 1
ATOM 924 C CA . ARG A 1 62 ? -30.489 6.748 23.905 1.000 71.968 62 ARG GGG CA 1
ATOM 925 C C . ARG A 1 62 ? -31.412 5.958 24.837 1.000 71.867 62 ARG GGG C 1
ATOM 926 O O . ARG A 1 62 ? -31.027 4.834 25.205 1.000 73.285 62 ARG GGG O 1
ATOM 947 N N . GLN A 1 63 ? -32.594 6.495 25.177 1.000 71.166 63 GLN GGG N 1
ATOM 948 C CA . GLN A 1 63 ? -33.595 5.788 26.024 1.000 70.746 63 GLN GGG CA 1
ATOM 949 C C . GLN A 1 63 ? -33.979 4.483 25.319 1.000 70.469 63 GLN GGG C 1
ATOM 950 O O . GLN A 1 63 ? -33.935 3.437 25.965 1.000 70.197 63 GLN GGG O 1
ATOM 964 N N . GLN A 1 64 ? -34.273 4.519 24.017 1.000 71.986 64 GLN GGG N 1
ATOM 965 C CA . GLN A 1 64 ? -34.733 3.319 23.268 1.000 72.874 64 GLN GGG CA 1
ATOM 966 C C . GLN A 1 64 ? -33.582 2.340 23.043 1.000 71.391 64 GLN GGG C 1
ATOM 967 O O . GLN A 1 64 ? -33.867 1.126 22.982 1.000 69.758 64 GLN GGG O 1
ATOM 981 N N . ALA A 1 65 ? -32.354 2.853 22.917 1.000 70.602 65 ALA GGG N 1
ATOM 982 C CA . ALA A 1 65 ? -31.124 2.047 22.750 1.000 70.198 65 ALA GGG CA 1
ATOM 983 C C . ALA A 1 65 ? -30.875 1.283 24.049 1.000 70.914 65 ALA GGG C 1
ATOM 984 O O . ALA A 1 65 ? -30.628 0.074 23.965 1.000 71.705 65 ALA GGG O 1
ATOM 991 N N . GLN A 1 66 ? -30.933 1.965 25.194 1.000 72.237 66 GLN GGG N 1
ATOM 992 C CA . GLN A 1 66 ? -30.794 1.334 26.536 1.000 73.362 66 GLN GGG CA 1
ATOM 993 C C . GLN A 1 66 ? -31.875 0.255 26.698 1.000 72.614 66 GLN GGG C 1
ATOM 994 O O . GLN A 1 66 ? -31.519 -0.854 27.107 1.000 74.060 66 GLN GGG O 1
ATOM 1008 N N . VAL A 1 67 ? -33.133 0.549 26.364 1.000 70.982 67 VAL GGG N 1
ATOM 1009 C CA . VAL A 1 67 ? -34.245 -0.432 26.517 1.000 71.075 67 VAL GGG CA 1
ATOM 1010 C C . VAL A 1 67 ? -33.931 -1.685 25.686 1.000 70.564 67 VAL GGG C 1
ATOM 1011 O O . VAL A 1 67 ? -33.995 -2.807 26.237 1.000 71.833 67 VAL GGG O 1
ATOM 1024 N N . PHE A 1 68 ? -33.605 -1.521 24.411 1.000 69.505 68 PHE GGG N 1
ATOM 1025 C CA . PHE A 1 68 ? -33.240 -2.663 23.543 1.000 69.375 68 PHE GGG CA 1
ATOM 1026 C C . PHE A 1 68 ? -32.087 -3.453 24.180 1.000 72.160 68 PHE GGG C 1
ATOM 1027 O O . PHE A 1 68 ? -32.214 -4.678 24.348 1.000 73.060 68 PHE GGG O 1
ATOM 1044 N N . LYS A 1 69 ? -31.009 -2.768 24.550 1.000 73.723 69 LYS GGG N 1
ATOM 1045 C CA . LYS A 1 69 ? -29.747 -3.375 25.046 1.000 75.916 69 LYS GGG CA 1
ATOM 1046 C C . LYS A 1 69 ? -29.986 -4.192 26.324 1.000 78.140 69 LYS GGG C 1
ATOM 1047 O O . LYS A 1 69 ? -29.505 -5.336 26.364 1.000 77.825 69 LYS GGG O 1
ATOM 1066 N N . GLN A 1 70 ? -30.703 -3.633 27.314 1.000 81.380 70 GLN GGG N 1
ATOM 1067 C CA . GLN A 1 70 ? -30.879 -4.214 28.679 1.000 84.777 70 GLN GGG CA 1
ATOM 1068 C C . GLN A 1 70 ? -32.124 -5.103 28.797 1.000 85.380 70 GLN GGG C 1
ATOM 1069 O O . GLN A 1 70 ? -32.000 -6.147 29.470 1.000 89.399 70 GLN GGG O 1
ATOM 1083 N N . ASN A 1 71 ? -33.261 -4.732 28.187 1.000 82.939 71 ASN GGG N 1
ATOM 1084 C CA . ASN A 1 71 ? -34.543 -5.489 28.315 1.000 81.127 71 ASN GGG CA 1
ATOM 1085 C C . ASN A 1 71 ? -34.792 -6.434 27.127 1.000 76.851 71 ASN GGG C 1
ATOM 1086 O O . ASN A 1 71 ? -34.915 -7.651 27.357 1.000 73.786 71 ASN GGG O 1
ATOM 1097 N N . THR A 1 72 ? -34.903 -5.899 25.911 1.000 73.087 72 THR GGG N 1
ATOM 1098 C CA . THR A 1 72 ? -35.269 -6.672 24.694 1.000 71.010 72 THR GGG CA 1
ATOM 1099 C C . THR A 1 72 ? -34.258 -7.798 24.410 1.000 69.213 72 THR GGG C 1
ATOM 1100 O O . THR A 1 72 ? -34.687 -8.885 23.987 1.000 68.507 72 THR GGG O 1
ATOM 1111 N N . VAL A 1 73 ? -32.963 -7.572 24.587 1.000 68.926 73 VAL GGG N 1
ATOM 1112 C CA . VAL A 1 73 ? -31.954 -8.642 24.346 1.000 69.335 73 VAL GGG CA 1
ATOM 1113 C C . VAL A 1 73 ? -32.234 -9.805 25.307 1.000 69.685 73 VAL GGG C 1
ATOM 1114 O O . VAL A 1 73 ? -32.174 -10.955 24.867 1.000 67.707 73 VAL GGG O 1
ATOM 1127 N N . ALA A 1 74 ? -32.537 -9.506 26.577 1.000 72.418 74 ALA GGG N 1
ATOM 1128 C CA . ALA A 1 74 ? -32.832 -10.504 27.635 1.000 72.610 74 ALA GGG CA 1
ATOM 1129 C C . ALA A 1 74 ? -34.093 -11.278 27.238 1.000 71.363 74 ALA GGG C 1
ATOM 1130 O O . ALA A 1 74 ? -34.075 -12.516 27.350 1.000 71.155 74 ALA GGG O 1
ATOM 1137 N N . GLU A 1 75 ? -35.125 -10.576 26.770 1.000 71.563 75 GLU GGG N 1
ATOM 1138 C CA . GLU A 1 75 ? -36.388 -11.196 26.291 1.000 73.480 75 GLU GGG CA 1
ATOM 1139 C C . GLU A 1 75 ? -36.036 -12.247 25.220 1.000 70.664 75 GLU GGG C 1
ATOM 1140 O O . GLU A 1 75 ? -36.551 -13.372 25.330 1.000 71.311 75 GLU GGG O 1
ATOM 1152 N N . LEU A 1 76 ? -35.163 -11.919 24.256 1.000 66.920 76 LEU GGG N 1
ATOM 1153 C CA . LEU A 1 76 ? -34.748 -12.836 23.163 1.000 64.616 76 LEU GGG CA 1
ATOM 1154 C C . LEU A 1 76 ? -33.960 -14.023 23.732 1.000 65.525 76 LEU GGG C 1
ATOM 1155 O O . LEU A 1 76 ? -34.272 -15.170 23.377 1.000 64.142 76 LEU GGG O 1
ATOM 1171 N N . ILE A 1 77 ? -32.957 -13.770 24.572 1.000 67.308 77 ILE GGG N 1
ATOM 1172 C CA . ILE A 1 77 ? -32.135 -14.861 25.168 1.000 68.929 77 ILE GGG CA 1
ATOM 1173 C C . ILE A 1 77 ? -33.087 -15.861 25.837 1.000 69.596 77 ILE GGG C 1
ATOM 1174 O O . ILE A 1 77 ? -32.807 -17.074 25.814 1.000 70.596 77 ILE GGG O 1
ATOM 1190 N N . GLY A 1 78 ? -34.189 -15.356 26.390 1.000 69.405 78 GLY GGG N 1
ATOM 1191 C CA . GLY A 1 78 ? -35.247 -16.178 27.001 1.000 70.036 78 GLY GGG CA 1
ATOM 1192 C C . GLY A 1 78 ? -35.849 -17.154 26.005 1.000 68.830 78 GLY GGG C 1
ATOM 1193 O O . GLY A 1 78 ? -35.951 -18.331 26.346 1.000 70.752 78 GLY GGG O 1
ATOM 1197 N N . LEU A 1 79 ? -36.220 -16.686 24.813 1.000 67.812 79 LEU GGG N 1
ATOM 1198 C CA . LEU A 1 79 ? -36.838 -17.527 23.746 1.000 66.612 79 LEU GGG CA 1
ATOM 1199 C C . LEU A 1 79 ? -35.830 -18.556 23.230 1.000 67.998 79 LEU GGG C 1
ATOM 1200 O O . LEU A 1 79 ? -36.271 -19.660 22.841 1.000 69.991 79 LEU GGG O 1
ATOM 1216 N N . TYR A 1 80 ? -34.553 -18.183 23.138 1.000 66.843 80 TYR GGG N 1
ATOM 1217 C CA . TYR A 1 80 ? -33.501 -19.095 22.649 1.000 67.276 80 TYR GGG CA 1
ATOM 1218 C C . TYR A 1 80 ? -33.361 -20.246 23.660 1.000 67.854 80 TYR GGG C 1
ATOM 1219 O O . TYR A 1 80 ? -33.337 -21.412 23.240 1.000 66.519 80 TYR GGG O 1
ATOM 1237 N N . THR A 1 81 ? -33.306 -19.924 24.957 1.000 69.071 81 THR GGG N 1
ATOM 1238 C CA . THR A 1 81 ? -33.160 -20.916 26.053 1.000 72.196 81 THR GGG CA 1
ATOM 1239 C C . THR A 1 81 ? -34.287 -21.953 25.926 1.000 72.723 81 THR GGG C 1
ATOM 1240 O O . THR A 1 81 ? -34.012 -23.176 26.061 1.000 75.364 81 THR GGG O 1
ATOM 1251 N N . LYS A 1 82 ? -35.501 -21.486 25.624 1.000 70.753 82 LYS GGG N 1
ATOM 1252 C CA . LYS A 1 82 ? -36.695 -22.353 25.477 1.000 70.666 82 LYS GGG CA 1
ATOM 1253 C C . LYS A 1 82 ? -36.409 -23.423 24.410 1.000 69.124 82 LYS GGG C 1
ATOM 1254 O O . LYS A 1 82 ? -36.758 -24.593 24.648 1.000 69.646 82 LYS GGG O 1
ATOM 1273 N N . ALA A 1 83 ? -35.739 -23.058 23.316 1.000 65.823 83 ALA GGG N 1
ATOM 1274 C CA . ALA A 1 83 ? -35.341 -23.999 22.253 1.000 64.874 83 ALA GGG CA 1
ATOM 1275 C C . ALA A 1 83 ? -34.355 -25.039 22.810 1.000 65.114 83 ALA GGG C 1
ATOM 1276 O O . ALA A 1 83 ? -34.578 -26.226 22.567 1.000 65.061 83 ALA GGG O 1
ATOM 1283 N N . SER A 1 84 ? -33.296 -24.637 23.514 1.000 65.500 84 SER GGG N 1
ATOM 1284 C CA . SER A 1 84 ? -32.348 -25.592 24.150 1.000 68.266 84 SER GGG CA 1
ATOM 1285 C C . SER A 1 84 ? -33.161 -26.574 24.989 1.000 68.441 84 SER GGG C 1
ATOM 1286 O O . SER A 1 84 ? -32.978 -27.807 24.827 1.000 68.138 84 SER GGG O 1
ATOM 1294 N N . ASN A 1 85 ? -34.007 -26.008 25.864 1.000 67.675 85 ASN GGG N 1
ATOM 1295 C CA . ASN A 1 85 ? -34.873 -26.767 26.794 1.000 69.439 85 ASN GGG CA 1
ATOM 1296 C C . ASN A 1 85 ? -35.623 -27.835 25.991 1.000 67.856 85 ASN GGG C 1
ATOM 1297 O O . ASN A 1 85 ? -35.616 -29.004 26.406 1.000 68.521 85 ASN GGG O 1
ATOM 1308 N N . PHE A 1 86 ? -36.213 -27.456 24.859 1.000 65.490 86 PHE GGG N 1
ATOM 1309 C CA . PHE A 1 86 ? -36.988 -28.390 24.015 1.000 65.208 86 PHE GGG CA 1
ATOM 1310 C C . PHE A 1 86 ? -36.050 -29.488 23.499 1.000 67.737 86 PHE GGG C 1
ATOM 1311 O O . PHE A 1 86 ? -36.443 -30.665 23.514 1.000 69.905 86 PHE GGG O 1
ATOM 1328 N N . ALA A 1 87 ? -34.840 -29.142 23.058 1.000 67.390 87 ALA GGG N 1
ATOM 1329 C CA . ALA A 1 87 ? -33.865 -30.141 22.575 1.000 68.527 87 ALA GGG CA 1
ATOM 1330 C C . ALA A 1 87 ? -33.623 -31.167 23.673 1.000 69.623 87 ALA GGG C 1
ATOM 1331 O O . ALA A 1 87 ? -33.684 -32.390 23.370 1.000 70.453 87 ALA GGG O 1
ATOM 1338 N N . ALA A 1 88 ? -33.384 -30.683 24.895 1.000 70.209 88 ALA GGG N 1
ATOM 1339 C CA . ALA A 1 88 ? -33.115 -31.530 26.076 1.000 72.430 88 ALA GGG CA 1
ATOM 1340 C C . ALA A 1 88 ? -34.266 -32.520 26.268 1.000 72.315 88 ALA GGG C 1
ATOM 1341 O O . ALA A 1 88 ? -33.997 -33.695 26.528 1.000 73.372 88 ALA GGG O 1
ATOM 1348 N N . LEU A 1 89 ? -35.504 -32.058 26.117 1.000 71.730 89 LEU GGG N 1
ATOM 1349 C CA . LEU A 1 89 ? -36.714 -32.906 26.285 1.000 73.816 89 LEU GGG CA 1
ATOM 1350 C C . LEU A 1 89 ? -36.749 -33.994 25.198 1.000 74.898 89 LEU GGG C 1
ATOM 1351 O O . LEU A 1 89 ? -37.113 -35.136 25.522 1.000 75.468 89 LEU GGG O 1
ATOM 1367 N N . VAL A 1 90 ? -36.369 -33.673 23.962 1.000 74.365 90 VAL GGG N 1
ATOM 1368 C CA . VAL A 1 90 ? -36.365 -34.662 22.847 1.000 74.383 90 VAL GGG CA 1
ATOM 1369 C C . VAL A 1 90 ? -35.343 -35.771 23.164 1.000 77.513 90 VAL GGG C 1
ATOM 1370 O O . VAL A 1 90 ? -35.679 -36.958 22.961 1.000 77.939 90 VAL GGG O 1
ATOM 1383 N N . ASN A 1 91 ? -34.166 -35.429 23.694 1.000 79.331 91 ASN GGG N 1
ATOM 1384 C CA . ASN A 1 91 ? -33.154 -36.430 24.138 1.000 82.120 91 ASN GGG CA 1
ATOM 1385 C C . ASN A 1 91 ? -33.788 -37.447 25.099 1.000 81.408 91 ASN GGG C 1
ATOM 1386 O O . ASN A 1 91 ? -33.485 -38.653 24.991 1.000 82.389 91 ASN GGG O 1
ATOM 1397 N N . ALA A 1 92 ? -34.597 -36.959 26.031 1.000 78.690 92 ALA GGG N 1
ATOM 1398 C CA . ALA A 1 92 ? -35.286 -37.789 27.032 1.000 80.806 92 ALA GGG CA 1
ATOM 1399 C C . ALA A 1 92 ? -36.123 -38.854 26.322 1.000 80.485 92 ALA GGG C 1
ATOM 1400 O O . ALA A 1 92 ? -36.079 -40.031 26.761 1.000 79.967 92 ALA GGG O 1
ATOM 1407 N N . VAL A 1 93 ? -36.860 -38.448 25.277 1.000 78.990 93 VAL GGG N 1
ATOM 1408 C CA . VAL A 1 93 ? -37.713 -39.365 24.462 1.000 79.337 93 VAL GGG CA 1
ATOM 1409 C C . VAL A 1 93 ? -36.795 -40.417 23.841 1.000 81.209 93 VAL GGG C 1
ATOM 1410 O O . VAL A 1 93 ? -37.160 -41.613 23.816 1.000 80.285 93 VAL GGG O 1
ATOM 1423 N N . ASN A 1 94 ? -35.634 -39.981 23.363 1.000 82.920 94 ASN GGG N 1
ATOM 1424 C CA . ASN A 1 94 ? -34.637 -40.891 22.762 1.000 86.122 94 ASN GGG CA 1
ATOM 1425 C C . ASN A 1 94 ? -34.283 -41.957 23.796 1.000 90.089 94 ASN GGG C 1
ATOM 1426 O O . ASN A 1 94 ? -34.465 -43.145 23.489 1.000 91.024 94 ASN GGG O 1
ATOM 1437 N N . ALA A 1 95 ? -33.853 -41.523 24.990 1.000 92.402 95 ALA GGG N 1
ATOM 1438 C CA . ALA A 1 95 ? -33.420 -42.380 26.123 1.000 95.228 95 ALA GGG CA 1
ATOM 1439 C C . ALA A 1 95 ? -34.531 -43.374 26.521 1.000 95.923 95 ALA GGG C 1
ATOM 1440 O O . ALA A 1 95 ? -34.205 -44.527 26.861 1.000 95.490 95 ALA GGG O 1
ATOM 1447 N N . LEU A 1 96 ? -35.793 -42.940 26.469 1.000 95.160 96 LEU GGG N 1
ATOM 1448 C CA . LEU A 1 96 ? -36.981 -43.778 26.794 1.000 97.067 96 LEU GGG CA 1
ATOM 1449 C C . LEU A 1 96 ? -37.036 -44.989 25.854 1.000 98.263 96 LEU GGG C 1
ATOM 1450 O O . LEU A 1 96 ? -37.534 -46.036 26.271 1.000 98.291 96 LEU GGG O 1
ATOM 1466 N N . TYR A 1 97 ? -36.556 -44.854 24.612 1.000 99.486 97 TYR GGG N 1
ATOM 1467 C CA . TYR A 1 97 ? -36.587 -45.932 23.585 1.000 100.721 97 TYR GGG CA 1
ATOM 1468 C C . TYR A 1 97 ? -35.346 -46.844 23.710 1.000 104.368 97 TYR GGG C 1
ATOM 1469 O O . TYR A 1 97 ? -34.755 -47.277 22.686 1.000 102.894 97 TYR GGG O 1
ATOM 1487 N N . SER A 1 98 ? -34.968 -47.171 24.955 1.000 108.595 98 SER GGG N 1
ATOM 1488 C CA . SER A 1 98 ? -33.976 -48.233 25.294 1.000 113.755 98 SER GGG CA 1
ATOM 1489 C C . SER A 1 98 ? -34.677 -49.612 25.254 1.000 120.500 98 SER GGG C 1
ATOM 1490 O O . SER A 1 98 ? -34.122 -50.572 25.792 1.000 122.136 98 SER GGG O 1
ATOM 1498 N N . THR A 1 99 ? -35.848 -49.685 24.588 1.000 125.486 99 THR GGG N 1
ATOM 1499 C CA . THR A 1 99 ? -36.763 -50.847 24.375 1.000 128.363 99 THR GGG CA 1
ATOM 1500 C C . THR A 1 99 ? -36.541 -51.877 25.496 1.000 131.250 99 THR GGG C 1
ATOM 1501 O O . THR A 1 99 ? -36.257 -53.055 25.226 1.000 132.890 99 THR GGG O 1
ATOM 1512 N N . GLU A 1 100 ? -36.696 -51.422 26.737 1.000 131.871 100 GLU GGG N 1
ATOM 1513 C CA . GLU A 1 100 ? -36.643 -52.255 27.958 1.000 135.905 100 GLU GGG CA 1
ATOM 1514 C C . GLU A 1 100 ? -38.106 -52.466 28.368 1.000 135.620 100 GLU GGG C 1
ATOM 1515 O O . GLU A 1 100 ? -38.397 -53.487 28.979 1.000 137.026 100 GLU GGG O 1
ATOM 1527 N N . ASP A 1 101 ? -38.963 -51.519 27.963 1.000 132.739 101 ASP GGG N 1
ATOM 1528 C CA . ASP A 1 101 ? -40.350 -51.308 28.450 1.000 130.314 101 ASP GGG CA 1
ATOM 1529 C C . ASP A 1 101 ? -41.340 -52.055 27.551 1.000 130.320 101 ASP GGG C 1
ATOM 1530 O O . ASP A 1 101 ? -41.322 -51.900 26.332 1.000 125.740 101 ASP GGG O 1
ATOM 1539 N N . PRO A 1 102 ? -42.223 -52.916 28.118 1.000 132.336 102 PRO GGG N 1
ATOM 1540 C CA . PRO A 1 102 ? -43.212 -53.643 27.304 1.000 130.929 102 PRO GGG CA 1
ATOM 1541 C C . PRO A 1 102 ? -44.368 -52.778 26.760 1.000 126.183 102 PRO GGG C 1
ATOM 1542 O O . PRO A 1 102 ? -45.056 -53.241 25.881 1.000 122.695 102 PRO GGG O 1
ATOM 1553 N N . GLN A 1 103 ? -44.550 -51.566 27.296 1.000 124.051 103 GLN GGG N 1
ATOM 1554 C CA . GLN A 1 103 ? -45.599 -50.575 26.910 1.000 120.746 103 GLN GGG CA 1
ATOM 1555 C C . GLN A 1 103 ? -44.917 -49.346 26.274 1.000 116.397 103 GLN GGG C 1
ATOM 1556 O O . GLN A 1 103 ? -45.517 -48.238 26.282 1.000 114.290 103 GLN GGG O 1
ATOM 1570 N N . VAL A 1 104 ? -43.700 -49.517 25.749 1.000 113.958 104 VAL GGG N 1
ATOM 1571 C CA . VAL A 1 104 ? -42.816 -48.415 25.258 1.000 108.989 104 VAL GGG CA 1
ATOM 1572 C C . VAL A 1 104 ? -43.572 -47.470 24.314 1.000 103.695 104 VAL GGG C 1
ATOM 1573 O O . VAL A 1 104 ? -43.367 -46.274 24.457 1.000 101.234 104 VAL GGG O 1
ATOM 1586 N N . SER A 1 105 ? -44.438 -47.959 23.424 1.000 102.221 105 SER GGG N 1
ATOM 1587 C CA . SER A 1 105 ? -45.163 -47.126 22.417 1.000 100.518 105 SER GGG CA 1
ATOM 1588 C C . SER A 1 105 ? -46.289 -46.268 23.023 1.000 98.408 105 SER GGG C 1
ATOM 1589 O O . SER A 1 105 ? -46.525 -45.169 22.492 1.000 95.779 105 SER GGG O 1
ATOM 1597 N N . GLN A 1 106 ? -46.984 -46.710 24.073 1.000 100.175 106 GLN GGG N 1
ATOM 1598 C CA . GLN A 1 106 ? -48.027 -45.869 24.743 1.000 99.599 106 GLN GGG CA 1
ATOM 1599 C C . GLN A 1 106 ? -47.329 -44.736 25.526 1.000 96.521 106 GLN GGG C 1
ATOM 1600 O O . GLN A 1 106 ? -47.843 -43.601 25.503 1.000 95.765 106 GLN GGG O 1
ATOM 1614 N N . LYS A 1 107 ? -46.203 -45.030 26.181 1.000 94.454 107 LYS GGG N 1
ATOM 1615 C CA . LYS A 1 107 ? -45.418 -44.062 27.003 1.000 92.993 107 LYS GGG CA 1
ATOM 1616 C C . LYS A 1 107 ? -44.748 -43.040 26.078 1.000 89.153 107 LYS GGG C 1
ATOM 1617 O O . LYS A 1 107 ? -44.649 -41.868 26.471 1.000 86.689 107 LYS GGG O 1
ATOM 1636 N N . GLY A 1 108 ? -44.323 -43.480 24.892 1.000 87.633 108 GLY GGG N 1
ATOM 1637 C CA . GLY A 1 108 ? -43.718 -42.626 23.861 1.000 85.647 108 GLY GGG CA 1
ATOM 1638 C C . GLY A 1 108 ? -44.736 -41.622 23.350 1.000 85.221 108 GLY GGG C 1
ATOM 1639 O O . GLY A 1 108 ? -44.417 -40.402 23.310 1.000 82.675 108 GLY GGG O 1
ATOM 1643 N N . ALA A 1 109 ? -45.925 -42.113 22.986 1.000 85.727 109 ALA GGG N 1
ATOM 1644 C CA . ALA A 1 109 ? -47.071 -41.302 22.506 1.000 84.844 109 ALA GGG CA 1
ATOM 1645 C C . ALA A 1 109 ? -47.392 -40.218 23.541 1.000 82.992 109 ALA GGG C 1
ATOM 1646 O O . ALA A 1 109 ? -47.489 -39.052 23.152 1.000 80.675 109 ALA GGG O 1
ATOM 1653 N N . GLU A 1 110 ? -47.524 -40.607 24.813 1.000 84.524 110 GLU GGG N 1
ATOM 1654 C CA . GLU A 1 110 ? -47.830 -39.687 25.946 1.000 85.448 110 GLU GGG CA 1
ATOM 1655 C C . GLU A 1 110 ? -46.823 -38.519 25.976 1.000 82.606 110 GLU GGG C 1
ATOM 1656 O O . GLU A 1 110 ? -47.254 -37.373 26.140 1.000 80.895 110 GLU GGG O 1
ATOM 1668 N N . MET A 1 111 ? -45.531 -38.788 25.819 1.000 81.420 111 MET GGG N 1
ATOM 1669 C CA . MET A 1 111 ? -44.497 -37.743 25.923 1.000 81.277 111 MET GGG CA 1
ATOM 1670 C C . MET A 1 111 ? -44.496 -36.844 24.689 1.000 77.388 111 MET GGG C 1
ATOM 1671 O O . MET A 1 111 ? -44.337 -35.595 24.834 1.000 75.392 111 MET GGG O 1
ATOM 1685 N N . VAL A 1 112 ? -44.615 -37.434 23.508 1.000 74.441 112 VAL GGG N 1
ATOM 1686 C CA . VAL A 1 112 ? -44.696 -36.621 22.265 1.000 71.722 112 VAL GGG CA 1
ATOM 1687 C C . VAL A 1 112 ? -45.892 -35.667 22.414 1.000 71.056 112 VAL GGG C 1
ATOM 1688 O O . VAL A 1 112 ? -45.707 -34.460 22.168 1.000 69.353 112 VAL GGG O 1
ATOM 1701 N N . ALA A 1 113 ? -47.047 -36.172 22.867 1.000 72.474 113 ALA GGG N 1
ATOM 1702 C CA . ALA A 1 113 ? -48.268 -35.374 23.125 1.000 72.411 113 ALA GGG CA 1
ATOM 1703 C C . ALA A 1 113 ? -47.926 -34.244 24.108 1.000 72.803 113 ALA GGG C 1
ATOM 1704 O O . ALA A 1 113 ? -48.365 -33.123 23.866 1.000 73.556 113 ALA GGG O 1
ATOM 1711 N N . ALA A 1 114 ? -47.135 -34.516 25.149 1.000 72.640 114 ALA GGG N 1
ATOM 1712 C CA . ALA A 1 114 ? -46.709 -33.516 26.157 1.000 72.508 114 ALA GGG CA 1
ATOM 1713 C C . ALA A 1 114 ? -45.819 -32.440 25.517 1.000 71.518 114 ALA GGG C 1
ATOM 1714 O O . ALA A 1 114 ? -45.988 -31.261 25.862 1.000 69.931 114 ALA GGG O 1
ATOM 1721 N N . LEU A 1 115 ? -44.890 -32.813 24.637 1.000 72.420 115 LEU GGG N 1
ATOM 1722 C CA . LEU A 1 115 ? -43.994 -31.817 23.985 1.000 71.538 115 LEU GGG CA 1
ATOM 1723 C C . LEU A 1 115 ? -44.821 -30.925 23.052 1.000 69.229 115 LEU GGG C 1
ATOM 1724 O O . LEU A 1 115 ? -44.460 -29.747 22.909 1.000 68.519 115 LEU GGG O 1
ATOM 1740 N N . SER A 1 116 ? -45.908 -31.444 22.478 1.000 67.513 116 SER GGG N 1
ATOM 1741 C CA . SER A 1 116 ? -46.861 -30.652 21.661 1.000 65.867 116 SER GGG CA 1
ATOM 1742 C C . SER A 1 116 ? -47.325 -29.458 22.497 1.000 65.321 116 SER GGG C 1
ATOM 1743 O O . SER A 1 116 ? -47.283 -28.324 21.998 1.000 63.670 116 SER GGG O 1
ATOM 1751 N N . ASP A 1 117 ? -47.726 -29.731 23.741 1.000 65.813 117 ASP GGG N 1
ATOM 1752 C CA . ASP A 1 117 ? -48.172 -28.738 24.750 1.000 67.469 117 ASP GGG CA 1
ATOM 1753 C C . ASP A 1 117 ? -47.060 -27.697 24.970 1.000 67.666 117 ASP GGG C 1
ATOM 1754 O O . ASP A 1 117 ? -47.352 -26.487 24.891 1.000 69.488 117 ASP GGG O 1
ATOM 1763 N N . VAL A 1 118 ? -45.834 -28.150 25.253 1.000 66.804 118 VAL GGG N 1
ATOM 1764 C CA . VAL A 1 118 ? -44.677 -27.264 25.547 1.000 65.708 118 VAL GGG CA 1
ATOM 1765 C C . VAL A 1 118 ? -44.460 -26.346 24.349 1.000 64.661 118 VAL GGG C 1
ATOM 1766 O O . VAL A 1 118 ? -44.305 -25.133 24.555 1.000 65.874 118 VAL GGG O 1
ATOM 1779 N N . ALA A 1 119 ? -44.426 -26.915 23.150 1.000 63.334 119 ALA GGG N 1
ATOM 1780 C CA . ALA A 1 119 ? -44.260 -26.165 21.890 1.000 62.314 119 ALA GGG CA 1
ATOM 1781 C C . ALA A 1 119 ? -45.343 -25.086 21.815 1.000 62.357 119 ALA GGG C 1
ATOM 1782 O O . ALA A 1 119 ? -45.022 -23.958 21.424 1.000 61.325 119 ALA GGG O 1
ATOM 1789 N N . GLN A 1 120 ? -46.575 -25.410 22.200 1.000 64.101 120 GLN GGG N 1
ATOM 1790 C CA . GLN A 1 120 ? -47.699 -24.444 22.147 1.000 66.123 120 GLN GGG CA 1
ATOM 1791 C C . GLN A 1 120 ? -47.420 -23.296 23.134 1.000 66.980 120 GLN GGG C 1
ATOM 1792 O O . GLN A 1 120 ? -47.802 -22.156 22.809 1.000 65.680 120 GLN GGG O 1
ATOM 1806 N N . HIS A 1 121 ? -46.792 -23.581 24.287 1.000 67.698 121 HIS GGG N 1
ATOM 1807 C CA . HIS A 1 121 ? -46.413 -22.558 25.302 1.000 67.903 121 HIS GGG CA 1
ATOM 1808 C C . HIS A 1 121 ? -45.287 -21.681 24.724 1.000 65.557 121 HIS GGG C 1
ATOM 1809 O O . HIS A 1 121 ? -45.385 -20.442 24.822 1.000 64.361 121 HIS GGG O 1
ATOM 1824 N N . TYR A 1 122 ? -44.288 -22.292 24.091 1.000 63.670 122 TYR GGG N 1
ATOM 1825 C CA . TYR A 1 122 ? -43.150 -21.567 23.477 1.000 61.996 122 TYR GGG CA 1
ATOM 1826 C C . TYR A 1 122 ? -43.672 -20.696 22.320 1.000 60.982 122 TYR GGG C 1
ATOM 1827 O O . TYR A 1 122 ? -43.129 -19.611 22.089 1.000 59.504 122 TYR GGG O 1
ATOM 1845 N N . GLN A 1 123 ? -44.719 -21.129 21.621 1.000 61.532 123 GLN GGG N 1
ATOM 1846 C CA . GLN A 1 123 ? -45.347 -20.317 20.553 1.000 62.001 123 GLN GGG CA 1
ATOM 1847 C C . GLN A 1 123 ? -45.875 -19.033 21.188 1.000 62.723 123 GLN GGG C 1
ATOM 1848 O O . GLN A 1 123 ? -45.519 -17.939 20.713 1.000 59.791 123 GLN GGG O 1
ATOM 1862 N N . ALA A 1 124 ? -46.689 -19.174 22.239 1.000 65.027 124 ALA GGG N 1
ATOM 1863 C CA . ALA A 1 124 ? -47.342 -18.055 22.958 1.000 66.460 124 ALA GGG CA 1
ATOM 1864 C C . ALA A 1 124 ? -46.281 -17.148 23.589 1.000 66.930 124 ALA GGG C 1
ATOM 1865 O O . ALA A 1 124 ? -46.522 -15.916 23.616 1.000 69.793 124 ALA GGG O 1
ATOM 1872 N N . ALA A 1 125 ? -45.157 -17.710 24.045 1.000 64.983 125 ALA GGG N 1
ATOM 1873 C CA . ALA A 1 125 ? -44.037 -16.961 24.649 1.000 65.944 125 ALA GGG CA 1
ATOM 1874 C C . ALA A 1 125 ? -43.421 -16.060 23.580 1.000 66.312 125 ALA GGG C 1
ATOM 1875 O O . ALA A 1 125 ? -43.135 -14.888 23.874 1.000 68.674 125 ALA GGG O 1
ATOM 1882 N N . ALA A 1 126 ? -43.203 -16.613 22.390 1.000 65.232 126 ALA GGG N 1
ATOM 1883 C CA . ALA A 1 126 ? -42.659 -15.881 21.235 1.000 64.796 126 ALA GGG CA 1
ATOM 1884 C C . ALA A 1 126 ? -43.658 -14.794 20.827 1.000 66.515 126 ALA GGG C 1
ATOM 1885 O O . ALA A 1 126 ? -43.223 -13.656 20.597 1.000 68.749 126 ALA GGG O 1
ATOM 1892 N N . GLN A 1 127 ? -44.954 -15.108 20.765 1.000 65.939 127 GLN GGG N 1
ATOM 1893 C CA . GLN A 1 127 ? -45.954 -14.082 20.384 1.000 66.581 127 GLN GGG CA 1
ATOM 1894 C C . GLN A 1 127 ? -45.802 -12.872 21.312 1.000 68.100 127 GLN GGG C 1
ATOM 1895 O O . GLN A 1 127 ? -45.780 -11.739 20.802 1.000 68.891 127 GLN GGG O 1
ATOM 1909 N N . ALA A 1 128 ? -45.673 -13.106 22.619 1.000 68.859 128 ALA GGG N 1
ATOM 1910 C CA . ALA A 1 128 ? -45.574 -12.043 23.648 1.000 70.458 128 ALA GGG CA 1
ATOM 1911 C C . ALA A 1 128 ? -44.412 -11.103 23.322 1.000 68.501 128 ALA GGG C 1
ATOM 1912 O O . ALA A 1 128 ? -44.588 -9.873 23.411 1.000 68.304 128 ALA GGG O 1
ATOM 1919 N N . VAL A 1 129 ? -43.270 -11.673 22.961 1.000 67.673 129 VAL GGG N 1
ATOM 1920 C CA . VAL A 1 129 ? -42.049 -10.895 22.615 1.000 69.171 129 VAL GGG CA 1
ATOM 1921 C C . VAL A 1 129 ? -42.296 -10.116 21.320 1.000 70.511 129 VAL GGG C 1
ATOM 1922 O O . VAL A 1 129 ? -41.912 -8.932 21.263 1.000 72.950 129 VAL GGG O 1
ATOM 1935 N N . HIS A 1 130 ? -42.895 -10.740 20.303 1.000 70.935 130 HIS GGG N 1
ATOM 1936 C CA . HIS A 1 130 ? -43.170 -10.066 19.006 1.000 69.877 130 HIS GGG CA 1
ATOM 1937 C C . HIS A 1 130 ? -44.099 -8.873 19.218 1.000 70.170 130 HIS GGG C 1
ATOM 1938 O O . HIS A 1 130 ? -43.879 -7.833 18.587 1.000 68.651 130 HIS GGG O 1
ATOM 1953 N N . THR A 1 131 ? -45.116 -9.021 20.064 1.000 70.924 131 THR GGG N 1
ATOM 1954 C CA . THR A 1 131 ? -46.097 -7.947 20.315 1.000 72.950 131 THR GGG CA 1
ATOM 1955 C C . THR A 1 131 ? -45.366 -6.736 20.910 1.000 75.492 131 THR GGG C 1
ATOM 1956 O O . THR A 1 131 ? -45.746 -5.604 20.541 1.000 76.276 131 THR GGG O 1
ATOM 1967 N N . GLN A 1 132 ? -44.354 -6.940 21.766 1.000 78.067 132 GLN GGG N 1
ATOM 1968 C CA . GLN A 1 132 ? -43.566 -5.823 22.358 1.000 80.785 132 GLN GGG CA 1
ATOM 1969 C C . GLN A 1 132 ? -42.728 -5.154 21.253 1.000 78.916 132 GLN GGG C 1
ATOM 1970 O O . GLN A 1 132 ? -42.681 -3.920 21.213 1.000 81.055 132 GLN GGG O 1
ATOM 1984 N N . LEU A 1 133 ? -42.079 -5.932 20.390 1.000 76.003 133 LEU GGG N 1
ATOM 1985 C CA . LEU A 1 133 ? -41.247 -5.399 19.283 1.000 74.821 133 LEU GGG CA 1
ATOM 1986 C C . LEU A 1 133 ? -42.123 -4.567 18.338 1.000 75.633 133 LEU GGG C 1
ATOM 1987 O O . LEU A 1 133 ? -41.683 -3.494 17.903 1.000 75.138 133 LEU GGG O 1
ATOM 2003 N N . GLN A 1 134 ? -43.324 -5.056 18.045 1.000 77.300 134 GLN GGG N 1
ATOM 2004 C CA . GLN A 1 134 ? -44.308 -4.408 17.139 1.000 79.072 134 GLN GGG CA 1
ATOM 2005 C C . GLN A 1 134 ? -44.709 -3.046 17.726 1.000 79.124 134 GLN GGG C 1
ATOM 2006 O O . GLN A 1 134 ? -44.779 -2.071 16.960 1.000 78.958 134 GLN GGG O 1
ATOM 2020 N N . ALA A 1 135 ? -44.934 -2.985 19.043 1.000 78.230 135 ALA GGG N 1
ATOM 2021 C CA . ALA A 1 135 ? -45.306 -1.761 19.787 1.000 78.384 135 ALA GGG CA 1
ATOM 2022 C C . ALA A 1 135 ? -44.187 -0.717 19.667 1.000 77.123 135 ALA GGG C 1
ATOM 2023 O O . ALA A 1 135 ? -44.485 0.447 19.359 1.000 77.982 135 ALA GGG O 1
ATOM 2030 N N . LYS A 1 136 ? -42.943 -1.112 19.919 1.000 75.208 136 LYS GGG N 1
ATOM 2031 C CA . LYS A 1 136 ? -41.782 -0.208 19.807 1.000 76.325 136 LYS GGG CA 1
ATOM 2032 C C . LYS A 1 136 ? -41.685 0.282 18.365 1.000 76.405 136 LYS GGG C 1
ATOM 2033 O O . LYS A 1 136 ? -41.534 1.496 18.166 1.000 79.950 136 LYS GGG O 1
ATOM 2052 N N . ARG A 1 137 ? -41.764 -0.613 17.386 1.000 75.111 137 ARG GGG N 1
ATOM 2053 C CA . ARG A 1 137 ? -41.664 -0.210 15.964 1.000 75.499 137 ARG GGG CA 1
ATOM 2054 C C . ARG A 1 137 ? -42.641 0.947 15.703 1.000 78.147 137 ARG GGG C 1
ATOM 2055 O O . ARG A 1 137 ? -42.211 1.976 15.153 1.000 76.633 137 ARG GGG O 1
ATOM 2076 N N . GLU A 1 138 ? -43.894 0.800 16.140 1.000 79.927 138 GLU GGG N 1
ATOM 2077 C CA . GLU A 1 138 ? -44.992 1.769 15.892 1.000 82.050 138 GLU GGG CA 1
ATOM 2078 C C . GLU A 1 138 ? -44.703 3.107 16.583 1.000 82.112 138 GLU GGG C 1
ATOM 2079 O O . GLU A 1 138 ? -45.337 4.097 16.173 1.000 82.229 138 GLU GGG O 1
ATOM 2091 N N . MET A 1 139 ? -43.787 3.160 17.559 1.000 80.857 139 MET GGG N 1
ATOM 2092 C CA . MET A 1 139 ? -43.415 4.421 18.261 1.000 81.958 139 MET GGG CA 1
ATOM 2093 C C . MET A 1 139 ? -42.115 4.979 17.662 1.000 79.273 139 MET GGG C 1
ATOM 2094 O O . MET A 1 139 ? -41.985 6.213 17.575 1.000 79.886 139 MET GGG O 1
ATOM 2108 N N . LEU A 1 140 ? -41.199 4.114 17.221 1.000 76.258 140 LEU GGG N 1
ATOM 2109 C CA . LEU A 1 140 ? -39.898 4.510 16.616 1.000 75.026 140 LEU GGG CA 1
ATOM 2110 C C . LEU A 1 140 ? -40.081 5.127 15.225 1.000 74.823 140 LEU GGG C 1
ATOM 2111 O O . LEU A 1 140 ? -39.390 6.124 14.960 1.000 75.459 140 LEU GGG O 1
ATOM 2127 N N . GLU A 1 141 ? -40.938 4.562 14.357 1.000 74.128 141 GLU GGG N 1
ATOM 2128 C CA . GLU A 1 141 ? -41.095 5.051 12.954 1.000 73.762 141 GLU GGG CA 1
ATOM 2129 C C . GLU A 1 141 ? -41.496 6.524 12.980 1.000 72.828 141 GLU GGG C 1
ATOM 2130 O O . GLU A 1 141 ? -40.799 7.344 12.391 1.000 72.557 141 GLU GGG O 1
ATOM 2142 N N . PRO A 1 142 ? -42.598 6.917 13.663 1.000 72.762 142 PRO GGG N 1
ATOM 2143 C CA . PRO A 1 142 ? -42.999 8.320 13.748 1.000 75.397 142 PRO GGG CA 1
ATOM 2144 C C . PRO A 1 142 ? -41.991 9.257 14.428 1.000 75.627 142 PRO GGG C 1
ATOM 2145 O O . PRO A 1 142 ? -41.999 10.417 14.110 1.000 75.842 142 PRO GGG O 1
ATOM 2156 N N . LEU A 1 143 ? -41.179 8.744 15.357 1.000 75.105 143 LEU GGG N 1
ATOM 2157 C CA . LEU A 1 143 ? -40.147 9.537 16.078 1.000 75.656 143 LEU GGG CA 1
ATOM 2158 C C . LEU A 1 143 ? -39.090 9.977 15.067 1.000 75.133 143 LEU GGG C 1
ATOM 2159 O O . LEU A 1 143 ? -38.730 11.174 15.069 1.000 76.759 143 LEU GGG O 1
ATOM 2175 N N . MET A 1 144 ? -38.601 9.032 14.261 1.000 74.350 144 MET GGG N 1
ATOM 2176 C CA . MET A 1 144 ? -37.587 9.284 13.206 1.000 75.385 144 MET GGG CA 1
ATOM 2177 C C . MET A 1 144 ? -38.244 10.090 12.074 1.000 76.137 144 MET GGG C 1
ATOM 2178 O O . MET A 1 144 ? -37.617 11.064 11.581 1.000 76.352 144 MET GGG O 1
ATOM 2192 N N . GLY A 1 145 ? -39.468 9.715 11.697 1.000 76.278 145 GLY GGG N 1
ATOM 2193 C CA . GLY A 1 145 ? -40.243 10.400 10.652 1.000 78.224 145 GLY GGG CA 1
ATOM 2194 C C . GLY A 1 145 ? -40.362 11.888 10.931 1.000 80.669 145 GLY GGG C 1
ATOM 2195 O O . GLY A 1 145 ? -40.236 12.682 9.977 1.000 84.892 145 GLY GGG O 1
ATOM 2199 N N . ASN A 1 146 ? -40.607 12.261 12.188 1.000 79.125 146 ASN GGG N 1
ATOM 2200 C CA . ASN A 1 146 ? -40.806 13.670 12.616 1.000 79.249 146 ASN GGG CA 1
ATOM 2201 C C . ASN A 1 146 ? -39.473 14.419 12.562 1.000 78.952 146 ASN GGG C 1
ATOM 2202 O O . ASN A 1 146 ? -39.475 15.612 12.218 1.000 79.752 146 ASN GGG O 1
ATOM 2213 N N . PHE A 1 147 ? -38.373 13.758 12.904 1.000 77.033 147 PHE GGG N 1
ATOM 2214 C CA . PHE A 1 147 ? -37.048 14.417 12.910 1.000 77.361 147 PHE GGG CA 1
ATOM 2215 C C . PHE A 1 147 ? -36.620 14.618 11.453 1.000 77.948 147 PHE GGG C 1
ATOM 2216 O O . PHE A 1 147 ? -35.987 15.656 11.185 1.000 80.681 147 PHE GGG O 1
ATOM 2233 N N . LEU A 1 148 ? -36.969 13.698 10.540 1.000 77.170 148 LEU GGG N 1
ATOM 2234 C CA . LEU A 1 148 ? -36.650 13.840 9.087 1.000 76.536 148 LEU GGG CA 1
ATOM 2235 C C . LEU A 1 148 ? -37.364 15.072 8.517 1.000 77.267 148 LEU GGG C 1
ATOM 2236 O O . LEU A 1 148 ? -36.700 15.835 7.826 1.000 77.557 148 LEU GGG O 1
ATOM 2252 N N . ASN A 1 149 ? -38.646 15.270 8.832 1.000 78.202 149 ASN GGG N 1
ATOM 2253 C CA . ASN A 1 149 ? -39.433 16.451 8.391 1.000 81.529 149 ASN GGG CA 1
ATOM 2254 C C . ASN A 1 149 ? -38.772 17.739 8.912 1.000 82.884 149 ASN GGG C 1
ATOM 2255 O O . ASN A 1 149 ? -38.975 18.803 8.282 1.000 84.449 149 ASN GGG O 1
ATOM 2266 N N . VAL A 1 150 ? -38.025 17.652 10.022 1.000 81.704 150 VAL GGG N 1
ATOM 2267 C CA . VAL A 1 150 ? -37.308 18.805 10.645 1.000 82.302 150 VAL GGG CA 1
ATOM 2268 C C . VAL A 1 150 ? -36.048 19.103 9.821 1.000 83.165 150 VAL GGG C 1
ATOM 2269 O O . VAL A 1 150 ? -35.800 20.298 9.529 1.000 85.041 150 VAL GGG O 1
ATOM 2282 N N . ILE A 1 151 ? -35.276 18.071 9.466 1.000 83.020 151 ILE GGG N 1
ATOM 2283 C CA . ILE A 1 151 ? -34.040 18.215 8.639 1.000 83.893 151 ILE GGG CA 1
ATOM 2284 C C . ILE A 1 151 ? -34.441 18.747 7.261 1.000 85.246 151 ILE GGG C 1
ATOM 2285 O O . ILE A 1 151 ? -33.735 19.629 6.727 1.000 85.747 151 ILE GGG O 1
ATOM 2301 N N . ASP A 1 152 ? -35.538 18.220 6.718 1.000 86.554 152 ASP GGG N 1
ATOM 2302 C CA . ASP A 1 152 ? -35.998 18.528 5.346 1.000 88.421 152 ASP GGG CA 1
ATOM 2303 C C . ASP A 1 152 ? -36.422 19.990 5.228 1.000 89.551 152 ASP GGG C 1
ATOM 2304 O O . ASP A 1 152 ? -35.959 20.647 4.281 1.000 89.967 152 ASP GGG O 1
ATOM 2313 N N . ALA A 1 153 ? -37.241 20.483 6.159 1.000 89.652 153 ALA GGG N 1
ATOM 2314 C CA . ALA A 1 153 ? -37.703 21.893 6.211 1.000 91.166 153 ALA GGG CA 1
ATOM 2315 C C . ALA A 1 153 ? -36.494 22.837 6.168 1.000 90.252 153 ALA GGG C 1
ATOM 2316 O O . ALA A 1 153 ? -36.552 23.834 5.451 1.000 90.708 153 ALA GGG O 1
ATOM 2323 N N . ILE A 1 154 ? -35.425 22.499 6.890 1.000 89.301 154 ILE GGG N 1
ATOM 2324 C CA . ILE A 1 154 ? -34.160 23.292 6.952 1.000 90.546 154 ILE GGG CA 1
ATOM 2325 C C . ILE A 1 154 ? -33.476 23.252 5.581 1.000 90.482 154 ILE GGG C 1
ATOM 2326 O O . ILE A 1 154 ? -33.121 24.351 5.075 1.000 92.293 154 ILE GGG O 1
ATOM 2342 N N . GLU A 1 155 ? -33.310 22.049 5.003 1.000 88.029 155 GLU GGG N 1
ATOM 2343 C CA . GLU A 1 155 ? -32.603 21.831 3.710 1.000 87.165 155 GLU GGG CA 1
ATOM 2344 C C . GLU A 1 155 ? -33.342 22.530 2.560 1.000 89.308 155 GLU GGG C 1
ATOM 2345 O O . GLU A 1 155 ? -32.638 23.123 1.734 1.000 90.942 155 GLU GGG O 1
ATOM 2357 N N . GLN A 1 156 ? -34.682 22.492 2.525 1.000 90.569 156 GLN GGG N 1
ATOM 2358 C CA . GLN A 1 156 ? -35.528 23.098 1.454 1.000 93.824 156 GLN GGG CA 1
ATOM 2359 C C . GLN A 1 156 ? -35.301 24.605 1.320 1.000 94.487 156 GLN GGG C 1
ATOM 2360 O O . GLN A 1 156 ? -35.763 25.143 0.312 1.000 95.287 156 GLN GGG O 1
ATOM 2374 N N . GLY A 1 157 ? -34.630 25.247 2.280 1.000 93.946 157 GLY GGG N 1
ATOM 2375 C CA . GLY A 1 157 ? -34.385 26.702 2.267 1.000 95.710 157 GLY GGG CA 1
ATOM 2376 C C . GLY A 1 157 ? -32.928 27.054 2.044 1.000 95.140 157 GLY GGG C 1
ATOM 2377 O O . GLY A 1 157 ? -32.612 28.252 2.151 1.000 96.330 157 GLY GGG O 1
ATOM 2381 N N . LEU A 1 158 ? -32.072 26.074 1.740 1.000 93.735 158 LEU GGG N 1
ATOM 2382 C CA . LEU A 1 158 ? -30.616 26.295 1.514 1.000 94.378 158 LEU GGG CA 1
ATOM 2383 C C . LEU A 1 158 ? -30.348 26.689 0.056 1.000 97.019 158 LEU GGG C 1
ATOM 2384 O O . LEU A 1 158 ? -31.166 26.324 -0.818 1.000 98.257 158 LEU GGG O 1
ATOM 2400 N N . ASN A 1 159 ? -29.218 27.362 -0.196 1.000 97.323 159 ASN GGG N 1
ATOM 2401 C CA . ASN A 1 159 ? -28.740 27.683 -1.566 1.000 97.928 159 ASN GGG CA 1
ATOM 2402 C C . ASN A 1 159 ? -28.302 26.351 -2.201 1.000 97.706 159 ASN GGG C 1
ATOM 2403 O O . ASN A 1 159 ? -28.313 25.319 -1.470 1.000 94.417 159 ASN GGG O 1
ATOM 2414 N N . ALA A 1 160 ? -27.921 26.354 -3.489 1.000 99.466 160 ALA GGG N 1
ATOM 2415 C CA . ALA A 1 160 ? -27.538 25.141 -4.257 1.000 97.823 160 ALA GGG CA 1
ATOM 2416 C C . ALA A 1 160 ? -26.234 24.515 -3.737 1.000 95.733 160 ALA GGG C 1
ATOM 2417 O O . ALA A 1 160 ? -26.162 23.287 -3.709 1.000 93.179 160 ALA GGG O 1
ATOM 2424 N N . GLU A 1 161 ? -25.241 25.322 -3.350 1.000 96.848 161 GLU GGG N 1
ATOM 2425 C CA . GLU A 1 161 ? -23.908 24.845 -2.885 1.000 95.187 161 GLU GGG CA 1
ATOM 2426 C C . GLU A 1 161 ? -24.075 23.997 -1.615 1.000 93.688 161 GLU GGG C 1
ATOM 2427 O O . GLU A 1 161 ? -23.370 22.967 -1.507 1.000 93.774 161 GLU GGG O 1
ATOM 2439 N N . ALA A 1 162 ? -24.962 24.400 -0.691 1.000 92.567 162 ALA GGG N 1
ATOM 2440 C CA . ALA A 1 162 ? -25.205 23.719 0.604 1.000 88.878 162 ALA GGG CA 1
ATOM 2441 C C . ALA A 1 162 ? -26.022 22.444 0.387 1.000 86.854 162 ALA GGG C 1
ATOM 2442 O O . ALA A 1 162 ? -25.744 21.455 1.090 1.000 82.451 162 ALA GGG O 1
ATOM 2449 N N . LYS A 1 163 ? -27.008 22.475 -0.517 1.000 88.150 163 LYS GGG N 1
ATOM 2450 C CA . LYS A 1 163 ? -27.838 21.286 -0.827 1.000 88.300 163 LYS GGG CA 1
ATOM 2451 C C . LYS A 1 163 ? -26.935 20.181 -1.365 1.000 88.632 163 LYS GGG C 1
ATOM 2452 O O . LYS A 1 163 ? -27.199 19.017 -1.024 1.000 86.438 163 LYS GGG O 1
ATOM 2471 N N . GLN A 1 164 ? -25.921 20.531 -2.169 1.000 91.213 164 GLN GGG N 1
ATOM 2472 C CA . GLN A 1 164 ? -24.992 19.535 -2.774 1.000 91.304 164 GLN GGG CA 1
ATOM 2473 C C . GLN A 1 164 ? -24.116 18.960 -1.659 1.000 88.974 164 GLN GGG C 1
ATOM 2474 O O . GLN A 1 164 ? -23.943 17.725 -1.640 1.000 89.116 164 GLN GGG O 1
ATOM 2488 N N . GLN A 1 165 ? -23.612 19.812 -0.765 1.000 86.994 165 GLN GGG N 1
ATOM 2489 C CA . GLN A 1 165 ? -22.770 19.381 0.382 1.000 84.946 165 GLN GGG CA 1
ATOM 2490 C C . GLN A 1 165 ? -23.581 18.431 1.267 1.000 81.696 165 GLN GGG C 1
ATOM 2491 O O . GLN A 1 165 ? -22.995 17.452 1.744 1.000 81.316 165 GLN GGG O 1
ATOM 2505 N N . ALA A 1 166 ? -24.879 18.695 1.431 1.000 80.312 166 ALA GGG N 1
ATOM 2506 C CA . ALA A 1 166 ? -25.809 17.889 2.249 1.000 79.263 166 ALA GGG CA 1
ATOM 2507 C C . ALA A 1 166 ? -26.089 16.546 1.572 1.000 79.094 166 ALA GGG C 1
ATOM 2508 O O . ALA A 1 166 ? -26.213 15.544 2.307 1.000 75.507 166 ALA GGG O 1
ATOM 2515 N N . GLN A 1 167 ? -26.249 16.539 0.240 1.000 80.999 167 GLN GGG N 1
ATOM 2516 C CA . GLN A 1 167 ? -26.539 15.308 -0.540 1.000 80.808 167 GLN GGG CA 1
ATOM 2517 C C . GLN A 1 167 ? -25.296 14.419 -0.492 1.000 79.613 167 GLN GGG C 1
ATOM 2518 O O . GLN A 1 167 ? -25.459 13.216 -0.273 1.000 79.293 167 GLN GGG O 1
ATOM 2532 N N . THR A 1 168 ? -24.101 14.992 -0.667 1.000 78.944 168 THR GGG N 1
ATOM 2533 C CA . THR A 1 168 ? -22.809 14.255 -0.604 1.000 77.461 168 THR GGG CA 1
ATOM 2534 C C . THR A 1 168 ? -22.779 13.461 0.703 1.000 76.661 168 THR GGG C 1
ATOM 2535 O O . THR A 1 168 ? -22.447 12.266 0.655 1.000 78.513 168 THR GGG O 1
ATOM 2546 N N . ILE A 1 169 ? -23.155 14.104 1.810 1.000 75.246 169 ILE GGG N 1
ATOM 2547 C CA . ILE A 1 169 ? -23.203 13.488 3.168 1.000 73.976 169 ILE GGG CA 1
ATOM 2548 C C . ILE A 1 169 ? -24.261 12.377 3.181 1.000 73.834 169 ILE GGG C 1
ATOM 2549 O O . ILE A 1 169 ? -23.926 11.261 3.578 1.000 71.583 169 ILE GGG O 1
ATOM 2565 N N . ALA A 1 170 ? -25.486 12.659 2.742 1.000 75.496 170 ALA GGG N 1
ATOM 2566 C CA . ALA A 1 170 ? -26.606 11.687 2.734 1.000 74.870 170 ALA GGG CA 1
ATOM 2567 C C . ALA A 1 170 ? -26.174 10.450 1.953 1.000 74.905 170 ALA GGG C 1
ATOM 2568 O O . ALA A 1 170 ? -26.405 9.356 2.450 1.000 75.231 170 ALA GGG O 1
ATOM 2575 N N . GLU A 1 171 ? -25.533 10.640 0.794 1.000 76.816 171 GLU GGG N 1
ATOM 2576 C CA . GLU A 1 171 ? -25.082 9.557 -0.119 1.000 77.918 171 GLU GGG CA 1
ATOM 2577 C C . GLU A 1 171 ? -23.997 8.731 0.566 1.000 76.602 171 GLU GGG C 1
ATOM 2578 O O . GLU A 1 171 ? -24.063 7.508 0.462 1.000 78.121 171 GLU GGG O 1
ATOM 2590 N N . LEU A 1 172 ? -23.045 9.365 1.247 1.000 74.786 172 LEU GGG N 1
ATOM 2591 C CA . LEU A 1 172 ? -21.941 8.662 1.954 1.000 74.466 172 LEU GGG CA 1
ATOM 2592 C C . LEU A 1 172 ? -22.486 7.829 3.122 1.000 73.932 172 LEU GGG C 1
ATOM 2593 O O . LEU A 1 172 ? -22.046 6.682 3.252 1.000 72.765 172 LEU GGG O 1
ATOM 2609 N N . ASN A 1 173 ? -23.391 8.366 3.948 1.000 74.104 173 ASN GGG N 1
ATOM 2610 C CA . ASN A 1 173 ? -24.010 7.615 5.074 1.000 73.201 173 ASN GGG CA 1
ATOM 2611 C C . ASN A 1 173 ? -24.702 6.360 4.512 1.000 73.295 173 ASN GGG C 1
ATOM 2612 O O . ASN A 1 173 ? -24.600 5.303 5.144 1.000 70.802 173 ASN GGG O 1
ATOM 2623 N N . GLU A 1 174 ? -25.371 6.475 3.362 1.000 76.521 174 GLU GGG N 1
ATOM 2624 C CA . GLU A 1 174 ? -26.075 5.348 2.701 1.000 79.505 174 GLU GGG CA 1
ATOM 2625 C C . GLU A 1 174 ? -25.047 4.292 2.263 1.000 79.973 174 GLU GGG C 1
ATOM 2626 O O . GLU A 1 174 ? -25.352 3.102 2.417 1.000 79.738 174 GLU GGG O 1
ATOM 2638 N N . ALA A 1 175 ? -23.869 4.706 1.774 1.000 78.050 175 ALA GGG N 1
ATOM 2639 C CA . ALA A 1 175 ? -22.792 3.808 1.297 1.000 76.309 175 ALA GGG CA 1
ATOM 2640 C C . ALA A 1 175 ? -22.163 3.073 2.481 1.000 76.473 175 ALA GGG C 1
ATOM 2641 O O . ALA A 1 175 ? -21.926 1.858 2.375 1.000 79.208 175 ALA GGG O 1
ATOM 2648 N N . ILE A 1 176 ? -21.861 3.809 3.549 1.000 74.218 176 ILE GGG N 1
ATOM 2649 C CA . ILE A 1 176 ? -21.208 3.312 4.795 1.000 72.127 176 ILE GGG CA 1
ATOM 2650 C C . ILE A 1 176 ? -22.080 2.218 5.425 1.000 71.138 176 ILE GGG C 1
ATOM 2651 O O . ILE A 1 176 ? -21.519 1.235 5.956 1.000 69.290 176 ILE GGG O 1
ATOM 2667 N N . ALA A 1 177 ? -23.404 2.396 5.396 1.000 69.673 177 ALA GGG N 1
ATOM 2668 C CA . ALA A 1 177 ? -24.377 1.439 5.956 1.000 68.683 177 ALA GGG CA 1
ATOM 2669 C C . ALA A 1 177 ? -24.256 0.124 5.197 1.000 69.065 177 ALA GGG C 1
ATOM 2670 O O . ALA A 1 177 ? -24.242 -0.903 5.874 1.000 68.463 177 ALA GGG O 1
ATOM 2677 N N . LYS A 1 178 ? -24.130 0.168 3.863 1.000 70.601 178 LYS GGG N 1
ATOM 2678 C CA . LYS A 1 178 ? -23.984 -1.043 3.009 1.000 71.582 178 LYS GGG CA 1
ATOM 2679 C C . LYS A 1 178 ? -22.670 -1.762 3.372 1.000 70.852 178 LYS GGG C 1
ATOM 2680 O O . LYS A 1 178 ? -22.685 -3.014 3.452 1.000 70.907 178 LYS GGG O 1
ATOM 2699 N N . ASN A 1 179 ? -21.596 -1.007 3.622 1.000 69.634 179 ASN GGG N 1
ATOM 2700 C CA . ASN A 1 179 ? -20.270 -1.550 4.001 1.000 69.877 179 ASN GGG CA 1
ATOM 2701 C C . ASN A 1 179 ? -20.379 -2.264 5.351 1.000 67.934 179 ASN GGG C 1
ATOM 2702 O O . ASN A 1 179 ? -19.942 -3.416 5.435 1.000 68.503 179 ASN GGG O 1
ATOM 2713 N N . ILE A 1 180 ? -20.937 -1.609 6.371 1.000 65.852 180 ILE GGG N 1
ATOM 2714 C CA . ILE A 1 180 ? -21.071 -2.203 7.738 1.000 64.106 180 ILE GGG CA 1
ATOM 2715 C C . ILE A 1 180 ? -21.821 -3.524 7.610 1.000 64.389 180 ILE GGG C 1
ATOM 2716 O O . ILE A 1 180 ? -21.310 -4.541 8.118 1.000 65.248 180 ILE GGG O 1
ATOM 2732 N N . GLN A 1 181 ? -22.963 -3.505 6.921 1.000 64.112 181 GLN GGG N 1
ATOM 2733 C CA . GLN A 1 181 ? -23.803 -4.706 6.725 1.000 65.306 181 GLN GGG CA 1
ATOM 2734 C C . GLN A 1 181 ? -22.940 -5.823 6.129 1.000 66.103 181 GLN GGG C 1
ATOM 2735 O O . GLN A 1 181 ? -23.038 -6.964 6.626 1.000 64.602 181 GLN GGG O 1
ATOM 2749 N N . SER A 1 182 ? -22.089 -5.514 5.144 1.000 67.125 182 SER GGG N 1
ATOM 2750 C CA . SER A 1 182 ? -21.225 -6.516 4.457 1.000 68.507 182 SER GGG CA 1
ATOM 2751 C C . SER A 1 182 ? -20.233 -7.142 5.447 1.000 68.850 182 SER GGG C 1
ATOM 2752 O O . SER A 1 182 ? -19.981 -8.373 5.342 1.000 68.221 182 SER GGG O 1
ATOM 2760 N N . ILE A 1 183 ? -19.690 -6.315 6.349 1.000 70.175 183 ILE GGG N 1
ATOM 2761 C CA . ILE A 1 183 ? -18.669 -6.684 7.374 1.000 70.768 183 ILE GGG CA 1
ATOM 2762 C C . ILE A 1 183 ? -19.323 -7.572 8.434 1.000 70.924 183 ILE GGG C 1
ATOM 2763 O O . ILE A 1 183 ? -18.721 -8.614 8.807 1.000 73.463 183 ILE GGG O 1
ATOM 2779 N N . ALA A 1 184 ? -20.490 -7.153 8.919 1.000 69.575 184 ALA GGG N 1
ATOM 2780 C CA . ALA A 1 184 ? -21.244 -7.885 9.952 1.000 69.657 184 ALA GGG CA 1
ATOM 2781 C C . ALA A 1 184 ? -21.592 -9.287 9.431 1.000 69.915 184 ALA GGG C 1
ATOM 2782 O O . ALA A 1 184 ? -21.466 -10.237 10.232 1.000 70.560 184 ALA GGG O 1
ATOM 2789 N N . ASP A 1 185 ? -21.978 -9.407 8.150 1.000 70.765 185 ASP GGG N 1
ATOM 2790 C CA . ASP A 1 185 ? -22.360 -10.702 7.517 1.000 71.537 185 ASP GGG CA 1
ATOM 2791 C C . ASP A 1 185 ? -21.168 -11.673 7.588 1.000 72.076 185 ASP GGG C 1
ATOM 2792 O O . ASP A 1 185 ? -21.378 -12.862 7.940 1.000 70.932 185 ASP GGG O 1
ATOM 2801 N N . ALA A 1 186 ? -19.975 -11.175 7.241 1.000 72.961 186 ALA GGG N 1
ATOM 2802 C CA . ALA A 1 186 ? -18.707 -11.930 7.205 1.000 74.726 186 ALA GGG CA 1
ATOM 2803 C C . ALA A 1 186 ? -18.314 -12.357 8.619 1.000 75.453 186 ALA GGG C 1
ATOM 2804 O O . ALA A 1 186 ? -17.875 -13.515 8.770 1.000 77.218 186 ALA GGG O 1
ATOM 2811 N N . GLY A 1 187 ? -18.459 -11.468 9.607 1.000 75.088 187 GLY GGG N 1
ATOM 2812 C CA . GLY A 1 187 ? -18.173 -11.781 11.022 1.000 75.835 187 GLY GGG CA 1
ATOM 2813 C C . GLY A 1 187 ? -19.123 -12.848 11.566 1.000 74.763 187 GLY GGG C 1
ATOM 2814 O O . GLY A 1 187 ? -18.672 -13.771 12.289 1.000 75.974 187 GLY GGG O 1
ATOM 2818 N N . PHE A 1 188 ? -20.389 -12.779 11.163 1.000 73.067 188 PHE GGG N 1
ATOM 2819 C CA . PHE A 1 188 ? -21.492 -13.646 11.635 1.000 73.279 188 PHE GGG CA 1
ATOM 2820 C C . PHE A 1 188 ? -21.396 -15.085 11.089 1.000 74.524 188 PHE GGG C 1
ATOM 2821 O O . PHE A 1 188 ? -21.971 -15.983 11.713 1.000 76.031 188 PHE GGG O 1
ATOM 2838 N N . LYS A 1 189 ? -20.769 -15.287 9.939 1.000 76.464 189 LYS GGG N 1
ATOM 2839 C CA . LYS A 1 189 ? -20.556 -16.607 9.294 1.000 79.811 189 LYS GGG CA 1
ATOM 2840 C C . LYS A 1 189 ? -21.824 -17.469 9.324 1.000 80.145 189 LYS GGG C 1
ATOM 2841 O O . LYS A 1 189 ? -21.703 -18.678 9.661 1.000 82.155 189 LYS GGG O 1
ATOM 2860 N N . ALA A 1 190 ? -22.981 -16.896 8.955 1.000 79.473 190 ALA GGG N 1
ATOM 2861 C CA . ALA A 1 190 ? -24.303 -17.572 8.860 1.000 78.193 190 ALA GGG CA 1
ATOM 2862 C C . ALA A 1 190 ? -24.607 -18.376 10.133 1.000 78.488 190 ALA GGG C 1
ATOM 2863 O O . ALA A 1 190 ? -25.069 -19.535 9.998 1.000 78.165 190 ALA GGG O 1
ATOM 2870 N N . GLY A 1 191 ? -24.340 -17.783 11.306 1.000 77.950 191 GLY GGG N 1
ATOM 2871 C CA . GLY A 1 191 ? -24.702 -18.338 12.625 1.000 78.200 191 GLY GGG CA 1
ATOM 2872 C C . GLY A 1 191 ? -23.558 -19.013 13.355 1.000 79.678 191 GLY GGG C 1
ATOM 2873 O O . GLY A 1 191 ? -23.638 -19.098 14.602 1.000 79.139 191 GLY GGG O 1
ATOM 2877 N N . GLU A 1 192 ? -22.536 -19.474 12.632 1.000 80.468 192 GLU GGG N 1
ATOM 2878 C CA . GLU A 1 192 ? -21.398 -20.227 13.223 1.000 83.343 192 GLU GGG CA 1
ATOM 2879 C C . GLU A 1 192 ? -20.270 -19.283 13.621 1.000 83.228 192 GLU GGG C 1
ATOM 2880 O O . GLU A 1 192 ? -19.268 -19.771 14.147 1.000 85.644 192 GLU GGG O 1
ATOM 2892 N N . GLY A 1 193 ? -20.438 -17.971 13.457 1.000 82.689 193 GLY GGG N 1
ATOM 2893 C CA . GLY A 1 193 ? -19.369 -17.000 13.760 1.000 82.378 193 GLY GGG CA 1
ATOM 2894 C C . GLY A 1 193 ? -19.399 -16.561 15.207 1.000 80.298 193 GLY GGG C 1
ATOM 2895 O O . GLY A 1 193 ? -20.413 -16.820 15.872 1.000 78.453 193 GLY GGG O 1
ATOM 2899 N N . VAL A 1 194 ? -18.306 -15.941 15.656 1.000 81.079 194 VAL GGG N 1
ATOM 2900 C CA . VAL A 1 194 ? -18.147 -15.306 17.001 1.000 80.267 194 VAL GGG CA 1
ATOM 2901 C C . VAL A 1 194 ? -18.003 -13.799 16.752 1.000 78.049 194 VAL GGG C 1
ATOM 2902 O O . VAL A 1 194 ? -16.905 -13.351 16.505 1.000 77.476 194 VAL GGG O 1
ATOM 2915 N N . VAL A 1 195 ? -19.131 -13.091 16.785 1.000 76.499 195 VAL GGG N 1
ATOM 2916 C CA . VAL A 1 195 ? -19.259 -11.687 16.310 1.000 76.133 195 VAL GGG CA 1
ATOM 2917 C C . VAL A 1 195 ? -18.578 -10.705 17.259 1.000 75.887 195 VAL GGG C 1
ATOM 2918 O O . VAL A 1 195 ? -18.666 -10.852 18.473 1.000 76.572 195 VAL GGG O 1
ATOM 2931 N N . GLN A 1 196 ? -18.027 -9.662 16.651 1.000 75.902 196 GLN GGG N 1
ATOM 2932 C CA . GLN A 1 196 ? -17.410 -8.486 17.294 1.000 77.834 196 GLN GGG CA 1
ATOM 2933 C C . GLN A 1 196 ? -17.395 -7.365 16.235 1.000 74.627 196 GLN GGG C 1
ATOM 2934 O O . GLN A 1 196 ? -16.963 -7.606 15.099 1.000 74.167 196 GLN GGG O 1
ATOM 2948 N N . LEU A 1 197 ? -17.875 -6.179 16.606 1.000 71.606 197 LEU GGG N 1
ATOM 2949 C CA . LEU A 1 197 ? -17.729 -4.919 15.831 1.000 69.505 197 LEU GGG CA 1
ATOM 2950 C C . LEU A 1 197 ? -17.128 -3.875 16.769 1.000 68.364 197 LEU GGG C 1
ATOM 2951 O O . LEU A 1 197 ? -17.407 -3.948 17.962 1.000 70.333 197 LEU GGG O 1
ATOM 2967 N N . GLY A 1 198 ? -16.306 -2.964 16.267 1.000 67.738 198 GLY GGG N 1
ATOM 2968 C CA . GLY A 1 198 ? -15.663 -1.921 17.088 1.000 67.719 198 GLY GGG CA 1
ATOM 2969 C C . GLY A 1 198 ? -16.266 -0.559 16.807 1.000 66.417 198 GLY GGG C 1
ATOM 2970 O O . GLY A 1 198 ? -17.332 -0.511 16.178 1.000 64.524 198 GLY GGG O 1
ATOM 2974 N N . GLN A 1 199 ? -15.592 0.504 17.253 1.000 66.824 199 GLN GGG N 1
ATOM 2975 C CA . GLN A 1 199 ? -15.996 1.913 17.018 1.000 65.839 199 GLN GGG CA 1
ATOM 2976 C C . GLN A 1 199 ? -14.775 2.816 17.154 1.000 67.477 199 GLN GGG C 1
ATOM 2977 O O . GLN A 1 199 ? -13.775 2.387 17.765 1.000 71.517 199 GLN GGG O 1
ATOM 2991 N N . SER A 1 200 ? -14.853 4.021 16.595 1.000 66.573 200 SER GGG N 1
ATOM 2992 C CA . SER A 1 200 ? -13.799 5.068 16.669 1.000 67.275 200 SER GGG CA 1
ATOM 2993 C C . SER A 1 200 ? -14.398 6.389 16.192 1.000 67.156 200 SER GGG C 1
ATOM 2994 O O . SER A 1 200 ? -15.513 6.361 15.586 1.000 68.717 200 SER GGG O 1
ATOM 3002 N N . ILE A 1 201 ? -13.737 7.503 16.474 1.000 67.314 201 ILE GGG N 1
ATOM 3003 C CA . ILE A 1 201 ? -14.169 8.812 15.915 1.000 67.702 201 ILE GGG CA 1
ATOM 3004 C C . ILE A 1 201 ? -13.808 8.751 14.421 1.000 67.488 201 ILE GGG C 1
ATOM 3005 O O . ILE A 1 201 ? -12.694 8.270 14.108 1.000 67.541 201 ILE GGG O 1
ATOM 3021 N N . VAL A 1 202 ? -14.726 9.134 13.528 1.000 66.533 202 VAL GGG N 1
ATOM 3022 C CA . VAL A 1 202 ? -14.527 9.028 12.050 1.000 66.650 202 VAL GGG CA 1
ATOM 3023 C C . VAL A 1 202 ? -14.599 10.405 11.384 1.000 66.318 202 VAL GGG C 1
ATOM 3024 O O . VAL A 1 202 ? -14.023 10.567 10.289 1.000 66.166 202 VAL GGG O 1
ATOM 3037 N N . ALA A 1 203 ? -15.287 11.348 12.022 1.000 66.121 203 ALA GGG N 1
ATOM 3038 C CA . ALA A 1 203 ? -15.524 12.714 11.515 1.000 67.021 203 ALA GGG CA 1
ATOM 3039 C C . ALA A 1 203 ? -15.727 13.682 12.675 1.000 67.630 203 ALA GGG C 1
ATOM 3040 O O . ALA A 1 203 ? -15.809 13.235 13.831 1.000 68.965 203 ALA GGG O 1
ATOM 3047 N N . ALA A 1 204 ? -15.830 14.967 12.365 1.000 68.581 204 ALA GGG N 1
ATOM 3048 C CA . ALA A 1 204 ? -15.984 16.045 13.357 1.000 69.919 204 ALA GGG CA 1
ATOM 3049 C C . ALA A 1 204 ? -16.665 17.245 12.709 1.000 71.148 204 ALA GGG C 1
ATOM 3050 O O . ALA A 1 204 ? -16.521 17.408 11.483 1.000 71.374 204 ALA GGG O 1
ATOM 3057 N N . VAL A 1 205 ? -17.371 18.034 13.516 1.000 72.613 205 VAL GGG N 1
ATOM 3058 C CA . VAL A 1 205 ? -18.125 19.240 13.076 1.000 74.999 205 VAL GGG CA 1
ATOM 3059 C C . VAL A 1 205 ? -17.638 20.439 13.878 1.000 77.839 205 VAL GGG C 1
ATOM 3060 O O . VAL A 1 205 ? -18.032 20.593 15.025 1.000 79.332 205 VAL GGG O 1
ATOM 3073 N N . PRO A 1 206 ? -16.746 21.294 13.331 1.000 80.483 206 PRO GGG N 1
ATOM 3074 C CA . PRO A 1 206 ? -16.399 22.558 13.987 1.000 83.011 206 PRO GGG CA 1
ATOM 3075 C C . PRO A 1 206 ? -17.661 23.396 14.264 1.000 84.095 206 PRO GGG C 1
ATOM 3076 O O . PRO A 1 206 ? -18.494 23.455 13.384 1.000 81.681 206 PRO GGG O 1
ATOM 3087 N N . LEU A 1 207 ? -17.770 24.007 15.453 1.000 87.463 207 LEU GGG N 1
ATOM 3088 C CA . LEU A 1 207 ? -18.920 24.841 15.900 1.000 90.992 207 LEU GGG CA 1
ATOM 3089 C C . LEU A 1 207 ? -18.457 26.308 16.042 1.000 95.821 207 LEU GGG C 1
ATOM 3090 O O . LEU A 1 207 ? -17.428 26.520 16.686 1.000 95.563 207 LEU GGG O 1
ATOM 3106 N N . GLY A 1 208 ? -19.105 27.239 15.325 1.000 101.477 208 GLY GGG N 1
ATOM 3107 C CA . GLY A 1 208 ? -18.795 28.693 15.274 1.000 108.639 208 GLY GGG CA 1
ATOM 3108 C C . GLY A 1 208 ? -18.271 29.263 16.604 1.000 115.148 208 GLY GGG C 1
ATOM 3109 O O . GLY A 1 208 ? -18.874 29.038 17.656 1.000 118.157 208 GLY GGG O 1
ATOM 3113 N N . PRO A 1 209 ? -17.214 30.123 16.617 1.000 120.183 209 PRO GGG N 1
ATOM 3114 C CA . PRO A 1 209 ? -16.600 30.588 17.872 1.000 121.884 209 PRO GGG CA 1
ATOM 3115 C C . PRO A 1 209 ? -17.459 31.547 18.716 1.000 123.547 209 PRO GGG C 1
ATOM 3116 O O . PRO A 1 209 ? -17.638 31.269 19.897 1.000 122.930 209 PRO GGG O 1
ATOM 3127 N N . SER A 1 226 ? -14.234 28.708 26.022 1.000 148.346 226 SER GGG N 1
ATOM 3128 C CA . SER A 1 226 ? -14.573 27.661 25.025 1.000 146.296 226 SER GGG CA 1
ATOM 3129 C C . SER A 1 226 ? -15.824 26.886 25.475 1.000 144.138 226 SER GGG C 1
ATOM 3130 O O . SER A 1 226 ? -15.991 26.664 26.695 1.000 143.640 226 SER GGG O 1
ATOM 3136 N N . ASP A 1 227 ? -16.677 26.516 24.514 1.000 140.153 227 ASP GGG N 1
ATOM 3137 C CA . ASP A 1 227 ? -17.926 25.730 24.717 1.000 136.218 227 ASP GGG CA 1
ATOM 3138 C C . ASP A 1 227 ? -17.593 24.271 24.338 1.000 131.604 227 ASP GGG C 1
ATOM 3139 O O . ASP A 1 227 ? -16.892 23.607 25.137 1.000 131.244 227 ASP GGG O 1
ATOM 3148 N N . GLN A 1 228 ? -18.071 23.800 23.176 1.000 125.939 228 GLN GGG N 1
ATOM 3149 C CA . GLN A 1 228 ? -17.775 22.480 22.555 1.000 119.223 228 GLN GGG CA 1
ATOM 3150 C C . GLN A 1 228 ? -17.047 22.837 21.245 1.000 116.061 228 GLN GGG C 1
ATOM 3151 O O . GLN A 1 228 ? -17.735 23.160 20.250 1.000 116.625 228 GLN GGG O 1
ATOM 3165 N N . ALA A 1 229 ? -15.712 22.928 21.276 1.000 111.276 229 ALA GGG N 1
ATOM 3166 C CA . ALA A 1 229 ? -14.859 23.222 20.099 1.000 106.845 229 ALA GGG CA 1
ATOM 3167 C C . ALA A 1 229 ? -15.402 22.450 18.885 1.000 101.693 229 ALA GGG C 1
ATOM 3168 O O . ALA A 1 229 ? -15.557 23.066 17.807 1.000 102.624 229 ALA GGG O 1
ATOM 3175 N N . SER A 1 230 ? -15.736 21.162 19.047 1.000 95.369 230 SER GGG N 1
ATOM 3176 C CA . SER A 1 230 ? -16.271 20.328 17.942 1.000 90.752 230 SER GGG CA 1
ATOM 3177 C C . SER A 1 230 ? -17.085 19.124 18.423 1.000 86.694 230 SER GGG C 1
ATOM 3178 O O . SER A 1 230 ? -16.728 18.487 19.412 1.000 85.454 230 SER GGG O 1
ATOM 3186 N N . TYR A 1 231 ? -18.128 18.807 17.654 1.000 84.331 231 TYR GGG N 1
ATOM 3187 C CA . TYR A 1 231 ? -19.011 17.626 17.848 1.000 82.092 231 TYR GGG CA 1
ATOM 3188 C C . TYR A 1 231 ? -18.329 16.413 17.195 1.000 80.449 231 TYR GGG C 1
ATOM 3189 O O . TYR A 1 231 ? -18.231 16.394 15.945 1.000 80.755 231 TYR GGG O 1
ATOM 3207 N N . MET A 1 232 ? -17.853 15.457 18.005 1.000 79.822 232 MET GGG N 1
ATOM 3208 C CA . MET A 1 232 ? -17.115 14.249 17.528 1.000 79.606 232 MET GGG CA 1
ATOM 3209 C C . MET A 1 232 ? -18.083 13.126 17.148 1.000 75.858 232 MET GGG C 1
ATOM 3210 O O . MET A 1 232 ? -18.845 12.671 18.024 1.000 74.301 232 MET GGG O 1
ATOM 3224 N N . ILE A 1 233 ? -17.990 12.657 15.899 1.000 74.060 233 ILE GGG N 1
ATOM 3225 C CA . ILE A 1 233 ? -18.888 11.624 15.300 1.000 72.874 233 ILE GGG CA 1
ATOM 3226 C C . ILE A 1 233 ? -18.252 10.240 15.425 1.000 72.961 233 ILE GGG C 1
ATOM 3227 O O . ILE A 1 233 ? -17.141 10.019 14.892 1.000 73.959 233 ILE GGG O 1
ATOM 3243 N N . SER A 1 234 ? -18.950 9.344 16.119 1.000 73.436 234 SER GGG N 1
ATOM 3244 C CA . SER A 1 234 ? -18.543 7.937 16.343 1.000 73.534 234 SER GGG CA 1
ATOM 3245 C C . SER A 1 234 ? -19.121 7.098 15.201 1.000 72.054 234 SER GGG C 1
ATOM 3246 O O . SER A 1 234 ? -20.256 7.389 14.750 1.000 71.032 234 SER GGG O 1
ATOM 3254 N N . GLY A 1 235 ? -18.352 6.129 14.715 1.000 71.861 235 GLY GGG N 1
ATOM 3255 C CA . GLY A 1 235 ? -18.790 5.221 13.646 1.000 70.817 235 GLY GGG CA 1
ATOM 3256 C C . GLY A 1 235 ? -18.335 3.807 13.932 1.000 71.035 235 GLY GGG C 1
ATOM 3257 O O . GLY A 1 235 ? -17.270 3.655 14.595 1.000 71.628 235 GLY GGG O 1
ATOM 3261 N N . ILE A 1 236 ? -19.110 2.817 13.471 1.000 70.082 236 ILE GGG N 1
ATOM 3262 C CA . ILE A 1 236 ? -18.766 1.367 13.591 1.000 70.740 236 ILE GGG CA 1
ATOM 3263 C C . ILE A 1 236 ? -17.467 1.144 12.816 1.000 73.082 236 ILE GGG C 1
ATOM 3264 O O . ILE A 1 236 ? -17.247 1.881 11.825 1.000 75.703 236 ILE GGG O 1
ATOM 3280 N N . GLN A 1 237 ? -16.653 0.171 13.238 1.000 73.839 237 GLN GGG N 1
ATOM 3281 C CA . GLN A 1 237 ? -15.403 -0.217 12.547 1.000 74.251 237 GLN GGG CA 1
ATOM 3282 C C . GLN A 1 237 ? -15.264 -1.736 12.639 1.000 74.611 237 GLN GGG C 1
ATOM 3283 O O . GLN A 1 237 ? -15.857 -2.339 13.536 1.000 73.075 237 GLN GGG O 1
ATOM 3297 N N . ALA A 1 238 ? -14.544 -2.345 11.708 1.000 76.531 238 ALA GGG N 1
ATOM 3298 C CA . ALA A 1 238 ? -14.256 -3.789 11.766 1.000 78.897 238 ALA GGG CA 1
ATOM 3299 C C . ALA A 1 238 ? -13.178 -3.955 12.831 1.000 82.915 238 ALA GGG C 1
ATOM 3300 O O . ALA A 1 238 ? -12.423 -2.975 13.043 1.000 86.013 238 ALA GGG O 1
ATOM 3307 N N . ILE A 1 239 ? -13.106 -5.118 13.476 1.000 85.254 239 ILE GGG N 1
ATOM 3308 C CA . ILE A 1 239 ? -12.065 -5.391 14.508 1.000 88.947 239 ILE GGG CA 1
ATOM 3309 C C . ILE A 1 239 ? -10.671 -5.472 13.878 1.000 94.956 239 ILE GGG C 1
ATOM 3310 O O . ILE A 1 239 ? -9.761 -4.884 14.489 1.000 98.288 239 ILE GGG O 1
ATOM 3326 N N . SER A 1 240 ? -10.497 -6.153 12.738 1.000 99.505 240 SER GGG N 1
ATOM 3327 C CA . SER A 1 240 ? -9.171 -6.336 12.075 1.000 103.366 240 SER GGG CA 1
ATOM 3328 C C . SER A 1 240 ? -9.187 -5.730 10.668 1.000 102.715 240 SER GGG C 1
ATOM 3329 O O . SER A 1 240 ? -9.841 -6.303 9.772 1.000 100.652 240 SER GGG O 1
ATOM 3337 N N . ALA A 1 241 ? -8.460 -4.622 10.489 1.000 104.100 241 ALA GGG N 1
ATOM 3338 C CA . ALA A 1 241 ? -8.319 -3.875 9.215 1.000 104.028 241 ALA GGG CA 1
ATOM 3339 C C . ALA A 1 241 ? -7.599 -4.723 8.144 1.000 104.916 241 ALA GGG C 1
ATOM 3340 O O . ALA A 1 241 ? -7.231 -4.104 7.102 1.000 106.129 241 ALA GGG O 1
ATOM 3347 N N . GLY A 1 242 ? -7.407 -6.040 8.358 1.000 103.148 242 GLY GGG N 1
ATOM 3348 C CA . GLY A 1 242 ? -6.746 -6.912 7.367 1.000 104.199 242 GLY GGG CA 1
ATOM 3349 C C . GLY A 1 242 ? -6.933 -8.403 7.578 1.000 104.157 242 GLY GGG C 1
ATOM 3350 O O . GLY A 1 242 ? -6.146 -9.135 6.933 1.000 106.958 242 GLY GGG O 1
ATOM 3354 N N . ALA A 1 243 ? -7.890 -8.861 8.406 1.000 101.134 243 ALA GGG N 1
ATOM 3355 C CA . ALA A 1 243 ? -8.141 -10.308 8.682 1.000 99.555 243 ALA GGG CA 1
ATOM 3356 C C . ALA A 1 243 ? -9.639 -10.628 8.744 1.000 96.016 243 ALA GGG C 1
ATOM 3357 O O . ALA A 1 243 ? -9.934 -11.799 8.962 1.000 93.425 243 ALA GGG O 1
ATOM 3364 N N . SER A 1 244 ? -10.529 -9.626 8.609 1.000 95.782 244 SER GGG N 1
ATOM 3365 C CA . SER A 1 244 ? -12.006 -9.753 8.431 1.000 92.559 244 SER GGG CA 1
ATOM 3366 C C . SER A 1 244 ? -12.170 -10.434 7.082 1.000 93.538 244 SER GGG C 1
ATOM 3367 O O . SER A 1 244 ? -11.311 -10.116 6.216 1.000 99.520 244 SER GGG O 1
ATOM 3375 N N . GLY A 1 245 ? -13.213 -11.220 6.852 1.000 89.906 245 GLY GGG N 1
ATOM 3376 C CA . GLY A 1 245 ? -13.329 -11.995 5.593 1.000 89.919 245 GLY GGG CA 1
ATOM 3377 C C . GLY A 1 245 ? -14.231 -11.249 4.584 1.000 84.762 245 GLY GGG C 1
ATOM 3378 O O . GLY A 1 245 ? -14.983 -11.883 3.763 1.000 82.045 245 GLY GGG O 1
ATOM 3381 N N . ALA A 1 246 ? -14.163 -9.916 4.653 1.000 80.497 246 ALA GGG N 1
ATOM 3382 C CA . ALA A 1 246 ? -14.839 -8.946 3.770 1.000 77.078 246 ALA GGG CA 1
ATOM 3383 C C . ALA A 1 246 ? -13.887 -7.772 3.534 1.000 76.035 246 ALA GGG C 1
ATOM 3384 O O . ALA A 1 246 ? -14.251 -6.638 3.848 1.000 72.743 246 ALA GGG O 1
ATOM 3391 N N . GLN A 1 247 ? -12.706 -8.066 2.981 1.000 77.407 247 GLN GGG N 1
ATOM 3392 C CA . GLN A 1 247 ? -11.603 -7.082 2.844 1.000 78.893 247 GLN GGG CA 1
ATOM 3393 C C . GLN A 1 247 ? -12.062 -5.883 2.010 1.000 77.531 247 GLN GGG C 1
ATOM 3394 O O . GLN A 1 247 ? -11.737 -4.737 2.391 1.000 77.513 247 GLN GGG O 1
ATOM 3408 N N . GLN A 1 248 ? -12.816 -6.127 0.935 1.000 75.716 248 GLN GGG N 1
ATOM 3409 C CA . GLN A 1 248 ? -13.265 -5.045 0.011 1.000 74.369 248 GLN GGG CA 1
ATOM 3410 C C . GLN A 1 248 ? -14.159 -4.074 0.791 1.000 71.540 248 GLN GGG C 1
ATOM 3411 O O . GLN A 1 248 ? -13.927 -2.865 0.692 1.000 70.193 248 GLN GGG O 1
ATOM 3425 N N . ALA A 1 249 ? -15.108 -4.579 1.568 1.000 70.874 249 ALA GGG N 1
ATOM 3426 C CA . ALA A 1 249 ? -16.016 -3.735 2.379 1.000 69.754 249 ALA GGG CA 1
ATOM 3427 C C . ALA A 1 249 ? -15.187 -2.906 3.371 1.000 70.667 249 ALA GGG C 1
ATOM 3428 O O . ALA A 1 249 ? -15.455 -1.697 3.479 1.000 70.683 249 ALA GGG O 1
ATOM 3435 N N . VAL A 1 250 ? -14.192 -3.509 4.035 1.000 71.701 250 VAL GGG N 1
ATOM 3436 C CA . VAL A 1 250 ? -13.319 -2.815 5.034 1.000 73.086 250 VAL GGG CA 1
ATOM 3437 C C . VAL A 1 250 ? -12.569 -1.662 4.357 1.000 73.696 250 VAL GGG C 1
ATOM 3438 O O . VAL A 1 250 ? -12.425 -0.597 5.010 1.000 72.715 250 VAL GGG O 1
ATOM 3451 N N . ASN A 1 251 ? -12.099 -1.889 3.122 1.000 74.209 251 ASN GGG N 1
ATOM 3452 C CA . ASN A 1 251 ? -11.354 -0.888 2.318 1.000 75.213 251 ASN GGG CA 1
ATOM 3453 C C . ASN A 1 251 ? -12.312 0.243 1.922 1.000 74.138 251 ASN GGG C 1
ATOM 3454 O O . ASN A 1 251 ? -11.909 1.397 2.052 1.000 74.565 251 ASN GGG O 1
ATOM 3465 N N . GLU A 1 252 ? -13.524 -0.077 1.457 1.000 73.561 252 GLU GGG N 1
ATOM 3466 C CA . GLU A 1 252 ? -14.568 0.925 1.094 1.000 74.267 252 GLU GGG CA 1
ATOM 3467 C C . GLU A 1 252 ? -14.918 1.750 2.338 1.000 72.787 252 GLU GGG C 1
ATOM 3468 O O . GLU A 1 252 ? -15.029 2.987 2.235 1.000 72.553 252 GLU GGG O 1
ATOM 3480 N N . LEU A 1 253 ? -15.080 1.088 3.481 1.000 72.304 253 LEU GGG N 1
ATOM 3481 C CA . LEU A 1 253 ? -15.446 1.765 4.750 1.000 71.159 253 LEU GGG CA 1
ATOM 3482 C C . LEU A 1 253 ? -14.370 2.795 5.109 1.000 71.903 253 LEU GGG C 1
ATOM 3483 O O . LEU A 1 253 ? -14.747 3.913 5.475 1.000 70.829 253 LEU GGG O 1
ATOM 3499 N N . LYS A 1 254 ? -13.088 2.441 4.993 1.000 73.568 254 LYS GGG N 1
ATOM 3500 C CA . LYS A 1 254 ? -11.963 3.358 5.318 1.000 75.967 254 LYS GGG CA 1
ATOM 3501 C C . LYS A 1 254 ? -12.053 4.590 4.403 1.000 75.860 254 LYS GGG C 1
ATOM 3502 O O . LYS A 1 254 ? -12.076 5.730 4.926 1.000 74.642 254 LYS GGG O 1
ATOM 3521 N N . ALA A 1 255 ? -12.126 4.346 3.091 1.000 76.172 255 ALA GGG N 1
ATOM 3522 C CA . ALA A 1 255 ? -12.227 5.360 2.018 1.000 77.375 255 ALA GGG CA 1
ATOM 3523 C C . ALA A 1 255 ? -13.454 6.261 2.248 1.000 76.700 255 ALA GGG C 1
ATOM 3524 O O . ALA A 1 255 ? -13.304 7.500 2.178 1.000 78.958 255 ALA GGG O 1
ATOM 3531 N N . ASN A 1 256 ? -14.620 5.675 2.515 1.000 73.736 256 ASN GGG N 1
ATOM 3532 C CA . ASN A 1 256 ? -15.881 6.431 2.734 1.000 72.166 256 ASN GGG CA 1
ATOM 3533 C C . ASN A 1 256 ? -15.776 7.302 3.992 1.000 71.095 256 ASN GGG C 1
ATOM 3534 O O . ASN A 1 256 ? -16.226 8.451 3.935 1.000 69.545 256 ASN GGG O 1
ATOM 3545 N N . TYR A 1 257 ? -15.213 6.805 5.099 1.000 71.762 257 TYR GGG N 1
ATOM 3546 C CA . TYR A 1 257 ? -15.060 7.617 6.338 1.000 71.067 257 TYR GGG CA 1
ATOM 3547 C C . TYR A 1 257 ? -14.163 8.822 6.008 1.000 73.340 257 TYR GGG C 1
ATOM 3548 O O . TYR A 1 257 ? -14.503 9.948 6.418 1.000 74.321 257 TYR GGG O 1
ATOM 3566 N N . ALA A 1 258 ? -13.089 8.622 5.246 1.000 74.581 258 ALA GGG N 1
ATOM 3567 C CA . ALA A 1 258 ? -12.184 9.719 4.841 1.000 77.621 258 ALA GGG CA 1
ATOM 3568 C C . ALA A 1 258 ? -13.005 10.828 4.165 1.000 78.081 258 ALA GGG C 1
ATOM 3569 O O . ALA A 1 258 ? -12.863 12.005 4.574 1.000 78.716 258 ALA GGG O 1
ATOM 3576 N N . LYS A 1 259 ? -13.841 10.460 3.186 1.000 77.056 259 LYS GGG N 1
ATOM 3577 C CA . LYS A 1 259 ? -14.689 11.400 2.406 1.000 76.727 259 LYS GGG CA 1
ATOM 3578 C C . LYS A 1 259 ? -15.760 12.025 3.306 1.000 75.771 259 LYS GGG C 1
ATOM 3579 O O . LYS A 1 259 ? -16.075 13.220 3.104 1.000 76.668 259 LYS GGG O 1
ATOM 3598 N N . LEU A 1 260 ? -16.306 11.254 4.250 1.000 74.628 260 LEU GGG N 1
ATOM 3599 C CA . LEU A 1 260 ? -17.359 11.736 5.177 1.000 74.444 260 LEU GGG CA 1
ATOM 3600 C C . LEU A 1 260 ? -16.785 12.888 6.013 1.000 75.762 260 LEU GGG C 1
ATOM 3601 O O . LEU A 1 260 ? -17.491 13.914 6.177 1.000 77.041 260 LEU GGG O 1
ATOM 3617 N N . ALA A 1 261 ? -15.556 12.728 6.511 1.000 75.855 261 ALA GGG N 1
ATOM 3618 C CA . ALA A 1 261 ? -14.864 13.733 7.346 1.000 78.106 261 ALA GGG CA 1
ATOM 3619 C C . ALA A 1 261 ? -14.800 15.062 6.587 1.000 78.807 261 ALA GGG C 1
ATOM 3620 O O . ALA A 1 261 ? -15.223 16.085 7.140 1.000 77.794 261 ALA GGG O 1
ATOM 3627 N N . VAL A 1 262 ? -14.317 14.999 5.348 1.000 80.768 262 VAL GGG N 1
ATOM 3628 C CA . VAL A 1 262 ? -14.135 16.153 4.416 1.000 82.791 262 VAL GGG CA 1
ATOM 3629 C C . VAL A 1 262 ? -15.487 16.843 4.184 1.000 81.887 262 VAL GGG C 1
ATOM 3630 O O . VAL A 1 262 ? -15.538 18.096 4.260 1.000 81.696 262 VAL GGG O 1
ATOM 3643 N N . ALA A 1 263 ? -16.537 16.056 3.935 1.000 80.417 263 ALA GGG N 1
ATOM 3644 C CA . ALA A 1 263 ? -17.887 16.545 3.574 1.000 80.380 263 ALA GGG CA 1
ATOM 3645 C C . ALA A 1 263 ? -18.526 17.311 4.739 1.000 79.937 263 ALA GGG C 1
ATOM 3646 O O . ALA A 1 263 ? -19.228 18.307 4.433 1.000 81.067 263 ALA GGG O 1
ATOM 3653 N N . TYR A 1 264 ? -18.344 16.867 5.996 1.000 78.066 264 TYR GGG N 1
ATOM 3654 C CA . TYR A 1 264 ? -18.901 17.560 7.190 1.000 77.743 264 TYR GGG CA 1
ATOM 3655 C C . TYR A 1 264 ? -18.144 18.888 7.376 1.000 80.808 264 TYR GGG C 1
ATOM 3656 O O . TYR A 1 264 ? -18.788 19.913 7.658 1.000 80.959 264 TYR GGG O 1
ATOM 3674 N N . ARG A 1 265 ? -16.824 18.893 7.181 1.000 82.903 265 ARG GGG N 1
ATOM 3675 C CA . ARG A 1 265 ? -15.993 20.119 7.304 1.000 86.496 265 ARG GGG CA 1
ATOM 3676 C C . ARG A 1 265 ? -16.563 21.178 6.348 1.000 87.374 265 ARG GGG C 1
ATOM 3677 O O . ARG A 1 265 ? -16.669 22.352 6.749 1.000 90.671 265 ARG GGG O 1
ATOM 3698 N N . ALA A 1 266 ? -16.960 20.768 5.145 1.000 86.393 266 ALA GGG N 1
ATOM 3699 C CA . ALA A 1 266 ? -17.526 21.640 4.088 1.000 86.540 266 ALA GGG CA 1
ATOM 3700 C C . ALA A 1 266 ? -18.887 22.220 4.504 1.000 85.416 266 ALA GGG C 1
ATOM 3701 O O . ALA A 1 266 ? -19.036 23.447 4.506 1.000 86.598 266 ALA GGG O 1
ATOM 3708 N N . LEU A 1 267 ? -19.853 21.368 4.836 1.000 83.494 267 LEU GGG N 1
ATOM 3709 C CA . LEU A 1 267 ? -21.224 21.804 5.212 1.000 84.258 267 LEU GGG CA 1
ATOM 3710 C C . LEU A 1 267 ? -21.186 22.660 6.492 1.000 85.705 267 LEU GGG C 1
ATOM 3711 O O . LEU A 1 267 ? -22.011 23.591 6.618 1.000 85.970 267 LEU GGG O 1
ATOM 3727 N N . ALA A 1 268 ? -20.250 22.362 7.396 1.000 84.874 268 ALA GGG N 1
ATOM 3728 C CA . ALA A 1 268 ? -20.099 23.011 8.713 1.000 85.414 268 ALA GGG CA 1
ATOM 3729 C C . ALA A 1 268 ? -19.738 24.496 8.585 1.000 88.298 268 ALA GGG C 1
ATOM 3730 O O . ALA A 1 268 ? -20.207 25.290 9.436 1.000 90.787 268 ALA GGG O 1
ATOM 3737 N N . THR A 1 269 ? -18.929 24.882 7.597 1.000 89.545 269 THR GGG N 1
ATOM 3738 C CA . THR A 1 269 ? -18.478 26.298 7.433 1.000 91.643 269 THR GGG CA 1
ATOM 3739 C C . THR A 1 269 ? -19.675 27.240 7.645 1.000 92.420 269 THR GGG C 1
ATOM 3740 O O . THR A 1 269 ? -19.545 28.154 8.458 1.000 93.538 269 THR GGG O 1
ATOM 3751 N N . ALA A 1 270 ? -20.814 26.971 7.004 1.000 92.578 270 ALA GGG N 1
ATOM 3752 C CA . ALA A 1 270 ? -22.026 27.829 7.011 1.000 93.340 270 ALA GGG CA 1
ATOM 3753 C C . ALA A 1 270 ? -23.152 27.208 7.849 1.000 92.340 270 ALA GGG C 1
ATOM 3754 O O . ALA A 1 270 ? -23.838 27.977 8.522 1.000 93.621 270 ALA GGG O 1
ATOM 3761 N N . ASN A 1 271 ? -23.386 25.888 7.761 1.000 91.108 271 ASN GGG N 1
ATOM 3762 C CA . ASN A 1 271 ? -24.475 25.165 8.480 1.000 90.375 271 ASN GGG CA 1
ATOM 3763 C C . ASN A 1 271 ? -23.868 24.048 9.345 1.000 89.250 271 ASN GGG C 1
ATOM 3764 O O . ASN A 1 271 ? -23.838 22.892 8.900 1.000 89.058 271 ASN GGG O 1
ATOM 3775 N N . ALA A 1 272 ? -23.407 24.392 10.550 1.000 88.944 272 ALA GGG N 1
ATOM 3776 C CA . ALA A 1 272 ? -22.754 23.492 11.527 1.000 86.303 272 ALA GGG CA 1
ATOM 3777 C C . ALA A 1 272 ? -23.803 22.662 12.271 1.000 85.450 272 ALA GGG C 1
ATOM 3778 O O . ALA A 1 272 ? -23.604 21.445 12.441 1.000 83.083 272 ALA GGG O 1
ATOM 3785 N N . LEU A 1 273 ? -24.893 23.304 12.687 1.000 86.759 273 LEU GGG N 1
ATOM 3786 C CA . LEU A 1 273 ? -25.936 22.646 13.501 1.000 86.391 273 LEU GGG CA 1
ATOM 3787 C C . LEU A 1 273 ? -26.688 21.625 12.643 1.000 84.753 273 LEU GGG C 1
ATOM 3788 O O . LEU A 1 273 ? -27.090 20.590 13.195 1.000 82.811 273 LEU GGG O 1
ATOM 3804 N N . LEU A 1 274 ? -26.869 21.891 11.345 1.000 84.622 274 LEU GGG N 1
ATOM 3805 C CA . LEU A 1 274 ? -27.542 20.933 10.425 1.000 82.519 274 LEU GGG CA 1
ATOM 3806 C C . LEU A 1 274 ? -26.639 19.708 10.273 1.000 80.301 274 LEU GGG C 1
ATOM 3807 O O . LEU A 1 274 ? -27.176 18.590 10.310 1.000 77.384 274 LEU GGG O 1
ATOM 3823 N N . SER A 1 275 ? -25.325 19.921 10.113 1.000 80.678 275 SER GGG N 1
ATOM 3824 C CA . SER A 1 275 ? -24.295 18.851 10.026 1.000 79.426 275 SER GGG CA 1
ATOM 3825 C C . SER A 1 275 ? -24.492 17.876 11.199 1.000 79.235 275 SER GGG C 1
ATOM 3826 O O . SER A 1 275 ? -24.515 16.649 10.968 1.000 78.216 275 SER GGG O 1
ATOM 3834 N N . VAL A 1 276 ? -24.661 18.411 12.415 1.000 79.279 276 VAL GGG N 1
ATOM 3835 C CA . VAL A 1 276 ? -24.879 17.605 13.654 1.000 77.374 276 VAL GGG CA 1
ATOM 3836 C C . VAL A 1 276 ? -26.174 16.799 13.484 1.000 75.173 276 VAL GGG C 1
ATOM 3837 O O . VAL A 1 276 ? -26.116 15.570 13.571 1.000 72.661 276 VAL GGG O 1
ATOM 3850 N N . ALA A 1 277 ? -27.290 17.475 13.214 1.000 74.450 277 ALA GGG N 1
ATOM 3851 C CA . ALA A 1 277 ? -28.624 16.861 13.026 1.000 73.229 277 ALA GGG CA 1
ATOM 3852 C C . ALA A 1 277 ? -28.528 15.669 12.060 1.000 72.168 277 ALA GGG C 1
ATOM 3853 O O . ALA A 1 277 ? -29.122 14.618 12.371 1.000 69.998 277 ALA GGG O 1
ATOM 3860 N N . LYS A 1 278 ? -27.781 15.825 10.959 1.000 73.247 278 LYS GGG N 1
ATOM 3861 C CA . LYS A 1 278 ? -27.601 14.784 9.916 1.000 73.250 278 LYS GGG CA 1
ATOM 3862 C C . LYS A 1 278 ? -26.817 13.601 10.482 1.000 72.862 278 LYS GGG C 1
ATOM 3863 O O . LYS A 1 278 ? -27.225 12.454 10.196 1.000 71.955 278 LYS GGG O 1
ATOM 3882 N N . SER A 1 279 ? -25.745 13.882 11.239 1.000 73.525 279 SER GGG N 1
ATOM 3883 C CA . SER A 1 279 ? -24.868 12.873 11.886 1.000 72.937 279 SER GGG CA 1
ATOM 3884 C C . SER A 1 279 ? -25.676 11.973 12.835 1.000 72.616 279 SER GGG C 1
ATOM 3885 O O . SER A 1 279 ? -25.402 10.732 12.862 1.000 70.410 279 SER GGG O 1
ATOM 3893 N N . VAL A 1 280 ? -26.600 12.576 13.600 1.000 72.972 280 VAL GGG N 1
ATOM 3894 C CA . VAL A 1 280 ? -27.471 11.875 14.590 1.000 72.801 280 VAL GGG CA 1
ATOM 3895 C C . VAL A 1 280 ? -28.466 11.001 13.836 1.000 72.129 280 VAL GGG C 1
ATOM 3896 O O . VAL A 1 280 ? -28.599 9.817 14.202 1.000 70.792 280 VAL GGG O 1
ATOM 3909 N N . GLN A 1 281 ? -29.140 11.582 12.835 1.000 73.088 281 GLN GGG N 1
ATOM 3910 C CA . GLN A 1 281 ? -30.188 10.910 12.028 1.000 71.995 281 GLN GGG CA 1
ATOM 3911 C C . GLN A 1 281 ? -29.597 9.685 11.320 1.000 72.033 281 GLN GGG C 1
ATOM 3912 O O . GLN A 1 281 ? -30.336 8.686 11.185 1.000 71.305 281 GLN GGG O 1
ATOM 3926 N N . ALA A 1 282 ? -28.333 9.746 10.884 1.000 71.173 282 ALA GGG N 1
ATOM 3927 C CA . ALA A 1 282 ? -27.656 8.621 10.201 1.000 70.174 282 ALA GGG CA 1
ATOM 3928 C C . ALA A 1 282 ? -27.571 7.424 11.159 1.000 69.844 282 ALA GGG C 1
ATOM 3929 O O . ALA A 1 282 ? -27.792 6.288 10.720 1.000 67.331 282 ALA GGG O 1
ATOM 3936 N N . GLN A 1 283 ? -27.249 7.693 12.428 1.000 71.764 283 GLN GGG N 1
ATOM 3937 C CA . GLN A 1 283 ? -27.124 6.675 13.510 1.000 71.254 283 GLN GGG CA 1
ATOM 3938 C C . GLN A 1 283 ? -28.518 6.137 13.863 1.000 71.609 283 GLN GGG C 1
ATOM 3939 O O . GLN A 1 283 ? -28.655 4.907 14.035 1.000 72.665 283 GLN GGG O 1
ATOM 3953 N N . ALA A 1 284 ? -29.529 7.009 13.934 1.000 71.017 284 ALA GGG N 1
ATOM 3954 C CA . ALA A 1 284 ? -30.932 6.634 14.225 1.000 69.098 284 ALA GGG CA 1
ATOM 3955 C C . ALA A 1 284 ? -31.416 5.670 13.148 1.000 67.987 284 ALA GGG C 1
ATOM 3956 O O . ALA A 1 284 ? -31.977 4.628 13.510 1.000 65.689 284 ALA GGG O 1
ATOM 3963 N N . GLN A 1 285 ? -31.205 6.040 11.874 1.000 68.336 285 GLN GGG N 1
ATOM 3964 C CA . GLN A 1 285 ? -31.596 5.257 10.673 1.000 66.982 285 GLN GGG CA 1
ATOM 3965 C C . GLN A 1 285 ? -31.106 3.821 10.860 1.000 65.199 285 GLN GGG C 1
ATOM 3966 O O . GLN A 1 285 ? -31.933 2.929 10.725 1.000 64.906 285 GLN GGG O 1
ATOM 3980 N N . LEU A 1 286 ? -29.825 3.601 11.170 1.000 64.234 286 LEU GGG N 1
ATOM 3981 C CA . LEU A 1 286 ? -29.265 2.229 11.293 1.000 64.153 286 LEU GGG CA 1
ATOM 3982 C C . LEU A 1 286 ? -30.047 1.462 12.354 1.000 63.787 286 LEU GGG C 1
ATOM 3983 O O . LEU A 1 286 ? -30.439 0.315 12.077 1.000 61.743 286 LEU GGG O 1
ATOM 3999 N N . PHE A 1 287 ? -30.269 2.094 13.510 1.000 64.111 287 PHE GGG N 1
ATOM 4000 C CA . PHE A 1 287 ? -30.978 1.495 14.671 1.000 63.425 287 PHE GGG CA 1
ATOM 4001 C C . PHE A 1 287 ? -32.421 1.163 14.290 1.000 64.330 287 PHE GGG C 1
ATOM 4002 O O . PHE A 1 287 ? -32.812 -0.005 14.438 1.000 64.691 287 PHE GGG O 1
ATOM 4019 N N . VAL A 1 288 ? -33.177 2.135 13.779 1.000 64.458 288 VAL GGG N 1
ATOM 4020 C CA . VAL A 1 288 ? -34.623 1.960 13.468 1.000 63.820 288 VAL GGG CA 1
ATOM 4021 C C . VAL A 1 288 ? -34.807 0.983 12.306 1.000 64.840 288 VAL GGG C 1
ATOM 4022 O O . VAL A 1 288 ? -35.753 0.194 12.370 1.000 65.018 288 VAL GGG O 1
ATOM 4035 N N . ASP A 1 289 ? -33.985 1.053 11.263 1.000 66.429 289 ASP GGG N 1
ATOM 4036 C CA . ASP A 1 289 ? -34.113 0.137 10.099 1.000 67.245 289 ASP GGG CA 1
ATOM 4037 C C . ASP A 1 289 ? -33.914 -1.302 10.588 1.000 67.636 289 ASP GGG C 1
ATOM 4038 O O . ASP A 1 289 ? -34.769 -2.156 10.255 1.000 70.634 289 ASP GGG O 1
ATOM 4047 N N . THR A 1 290 ? -32.858 -1.587 11.361 1.000 66.114 290 THR GGG N 1
ATOM 4048 C CA . THR A 1 290 ? -32.572 -2.988 11.763 1.000 66.185 290 THR GGG CA 1
ATOM 4049 C C . THR A 1 290 ? -33.539 -3.380 12.880 1.000 66.054 290 THR GGG C 1
ATOM 4050 O O . THR A 1 290 ? -33.777 -4.596 13.026 1.000 66.836 290 THR GGG O 1
ATOM 4061 N N . TYR A 1 291 ? -34.123 -2.428 13.614 1.000 64.741 291 TYR GGG N 1
ATOM 4062 C CA . TYR A 1 291 ? -35.165 -2.764 14.619 1.000 63.463 291 TYR GGG CA 1
ATOM 4063 C C . TYR A 1 291 ? -36.355 -3.341 13.856 1.000 63.016 291 TYR GGG C 1
ATOM 4064 O O . TYR A 1 291 ? -36.892 -4.375 14.249 1.000 63.829 291 TYR GGG O 1
ATOM 4082 N N . VAL A 1 292 ? -36.725 -2.691 12.758 1.000 62.629 292 VAL GGG N 1
ATOM 4083 C CA . VAL A 1 292 ? -37.862 -3.104 11.891 1.000 62.033 292 VAL GGG CA 1
ATOM 4084 C C . VAL A 1 292 ? -37.580 -4.517 11.349 1.000 62.211 292 VAL GGG C 1
ATOM 4085 O O . VAL A 1 292 ? -38.515 -5.351 11.346 1.000 63.849 292 VAL GGG O 1
ATOM 4098 N N . LEU A 1 293 ? -36.353 -4.788 10.905 1.000 61.409 293 LEU GGG N 1
ATOM 4099 C CA . LEU A 1 293 ? -35.993 -6.120 10.352 1.000 61.455 293 LEU GGG CA 1
ATOM 4100 C C . LEU A 1 293 ? -36.046 -7.149 11.482 1.000 63.120 293 LEU GGG C 1
ATOM 4101 O O . LEU A 1 293 ? -36.459 -8.287 11.215 1.000 62.037 293 LEU GGG O 1
ATOM 4117 N N . THR A 1 294 ? -35.685 -6.755 12.709 1.000 64.908 294 THR GGG N 1
ATOM 4118 C CA . THR A 1 294 ? -35.716 -7.661 13.885 1.000 65.160 294 THR GGG CA 1
ATOM 4119 C C . THR A 1 294 ? -37.181 -8.042 14.100 1.000 67.035 294 THR GGG C 1
ATOM 4120 O O . THR A 1 294 ? -37.457 -9.228 14.078 1.000 68.021 294 THR GGG O 1
ATOM 4131 N N . GLU A 1 295 ? -38.084 -7.058 14.169 1.000 67.883 295 GLU GGG N 1
ATOM 4132 C CA . GLU A 1 295 ? -39.542 -7.260 14.342 1.000 68.087 295 GLU GGG CA 1
ATOM 4133 C C . GLU A 1 295 ? -40.068 -8.203 13.261 1.000 67.576 295 GLU GGG C 1
ATOM 4134 O O . GLU A 1 295 ? -40.843 -9.089 13.623 1.000 66.414 295 GLU GGG O 1
ATOM 4146 N N . GLN A 1 296 ? -39.661 -8.024 11.997 1.000 66.088 296 GLN GGG N 1
ATOM 4147 C CA . GLN A 1 296 ? -40.183 -8.796 10.837 1.000 66.938 296 GLN GGG CA 1
ATOM 4148 C C . GLN A 1 296 ? -39.729 -10.262 10.892 1.000 67.064 296 GLN GGG C 1
ATOM 4149 O O . GLN A 1 296 ? -40.559 -11.135 10.581 1.000 66.322 296 GLN GGG O 1
ATOM 4163 N N . ARG A 1 297 ? -38.479 -10.544 11.255 1.000 68.018 297 ARG GGG N 1
ATOM 4164 C CA . ARG A 1 297 ? -37.976 -11.945 11.336 1.000 69.648 297 ARG GGG CA 1
ATOM 4165 C C . ARG A 1 297 ? -38.646 -12.646 12.515 1.000 68.737 297 ARG GGG C 1
ATOM 4166 O O . ARG A 1 297 ? -38.921 -13.838 12.398 1.000 68.887 297 ARG GGG O 1
ATOM 4187 N N . MET A 1 298 ? -38.916 -11.900 13.587 1.000 68.000 298 MET GGG N 1
ATOM 4188 C CA . MET A 1 298 ? -39.543 -12.388 14.840 1.000 67.112 298 MET GGG CA 1
ATOM 4189 C C . MET A 1 298 ? -41.026 -12.681 14.598 1.000 66.058 298 MET GGG C 1
ATOM 4190 O O . MET A 1 298 ? -41.564 -13.544 15.300 1.000 66.235 298 MET GGG O 1
ATOM 4204 N N . ALA A 1 299 ? -41.663 -12.028 13.628 1.000 64.565 299 ALA GGG N 1
ATOM 4205 C CA . ALA A 1 299 ? -43.100 -12.203 13.315 1.000 65.172 299 ALA GGG CA 1
ATOM 4206 C C . ALA A 1 299 ? -43.386 -13.657 12.912 1.000 66.375 299 ALA GGG C 1
ATOM 4207 O O . ALA A 1 299 ? -44.482 -14.154 13.202 1.000 69.819 299 ALA GGG O 1
ATOM 4214 N N . LEU A 1 300 ? -42.430 -14.347 12.311 1.000 66.085 300 LEU GGG N 1
ATOM 4215 C CA . LEU A 1 300 ? -42.623 -15.718 11.774 1.000 67.540 300 LEU GGG CA 1
ATOM 4216 C C . LEU A 1 300 ? -42.348 -16.785 12.850 1.000 66.606 300 LEU GGG C 1
ATOM 4217 O O . LEU A 1 300 ? -42.745 -17.954 12.627 1.000 67.588 300 LEU GGG O 1
ATOM 4233 N N . LEU A 1 301 ? -41.722 -16.424 13.975 1.000 64.008 301 LEU GGG N 1
ATOM 4234 C CA . LEU A 1 301 ? -41.268 -17.403 15.003 1.000 63.791 301 LEU GGG CA 1
ATOM 4235 C C . LEU A 1 301 ? -42.457 -18.087 15.692 1.000 65.175 301 LEU GGG C 1
ATOM 4236 O O . LEU A 1 301 ? -42.436 -19.309 15.832 1.000 66.145 301 LEU GGG O 1
ATOM 4252 N N . PRO A 1 302 ? -43.502 -17.364 16.166 1.000 63.895 302 PRO GGG N 1
ATOM 4253 C CA . PRO A 1 302 ? -44.644 -18.010 16.803 1.000 64.985 302 PRO GGG CA 1
ATOM 4254 C C . PRO A 1 302 ? -45.253 -19.101 15.899 1.000 67.163 302 PRO GGG C 1
ATOM 4255 O O . PRO A 1 302 ? -45.463 -20.207 16.346 1.000 67.421 302 PRO GGG O 1
ATOM 4266 N N . THR A 1 303 ? -45.504 -18.772 14.630 1.000 67.518 303 THR GGG N 1
ATOM 4267 C CA . THR A 1 303 ? -46.018 -19.711 13.607 1.000 67.867 303 THR GGG CA 1
ATOM 4268 C C . THR A 1 303 ? -45.124 -20.955 13.560 1.000 66.733 303 THR GGG C 1
ATOM 4269 O O . THR A 1 303 ? -45.672 -22.062 13.565 1.000 66.949 303 THR GGG O 1
ATOM 4280 N N . GLU A 1 304 ? -43.800 -20.790 13.543 1.000 65.342 304 GLU GGG N 1
ATOM 4281 C CA . GLU A 1 304 ? -42.871 -21.941 13.441 1.000 65.920 304 GLU GGG CA 1
ATOM 4282 C C . GLU A 1 304 ? -42.965 -22.808 14.697 1.000 64.725 304 GLU GGG C 1
ATOM 4283 O O . GLU A 1 304 ? -42.892 -24.025 14.535 1.000 65.623 304 GLU GGG O 1
ATOM 4295 N N . TRP A 1 305 ? -43.158 -22.251 15.891 1.000 62.883 305 TRP GGG N 1
ATOM 4296 C CA . TRP A 1 305 ? -43.342 -23.096 17.098 1.000 62.591 305 TRP GGG CA 1
ATOM 4297 C C . TRP A 1 305 ? -44.675 -23.840 16.961 1.000 65.598 305 TRP GGG C 1
ATOM 4298 O O . TRP A 1 305 ? -44.728 -25.051 17.263 1.000 65.833 305 TRP GGG O 1
ATOM 4319 N N . GLY A 1 306 ? -45.704 -23.147 16.479 1.000 67.359 306 GLY GGG N 1
ATOM 4320 C CA . GLY A 1 306 ? -47.041 -23.711 16.212 1.000 69.586 306 GLY GGG CA 1
ATOM 4321 C C . GLY A 1 306 ? -46.982 -24.877 15.257 1.000 69.463 306 GLY GGG C 1
ATOM 4322 O O . GLY A 1 306 ? -47.787 -25.807 15.443 1.000 71.090 306 GLY GGG O 1
ATOM 4326 N N . LYS A 1 307 ? -46.070 -24.840 14.278 1.000 68.117 307 LYS GGG N 1
ATOM 4327 C CA . LYS A 1 307 ? -45.865 -25.949 13.310 1.000 69.028 307 LYS GGG CA 1
ATOM 4328 C C . LYS A 1 307 ? -45.296 -27.168 14.044 1.000 69.393 307 LYS GGG C 1
ATOM 4329 O O . LYS A 1 307 ? -45.706 -28.291 13.695 1.000 67.783 307 LYS GGG O 1
ATOM 4348 N N . VAL A 1 308 ? -44.389 -26.962 15.009 1.000 69.634 308 VAL GGG N 1
ATOM 4349 C CA . VAL A 1 308 ? -43.806 -28.059 15.839 1.000 68.954 308 VAL GGG CA 1
ATOM 4350 C C . VAL A 1 308 ? -44.929 -28.641 16.702 1.000 69.887 308 VAL GGG C 1
ATOM 4351 O O . VAL A 1 308 ? -44.966 -29.877 16.868 1.000 72.775 308 VAL GGG O 1
ATOM 4364 N N . ALA A 1 309 ? -45.811 -27.786 17.227 1.000 67.840 309 ALA GGG N 1
ATOM 4365 C CA . ALA A 1 309 ? -46.947 -28.195 18.081 1.000 67.675 309 ALA GGG CA 1
ATOM 4366 C C . ALA A 1 309 ? -47.882 -29.107 17.273 1.000 67.987 309 ALA GGG C 1
ATOM 4367 O O . ALA A 1 309 ? -48.186 -30.205 17.767 1.000 67.620 309 ALA GGG O 1
ATOM 4374 N N . GLU A 1 310 ? -48.280 -28.680 16.071 1.000 68.192 310 GLU GGG N 1
ATOM 4375 C CA . GLU A 1 310 ? -49.215 -29.435 15.197 1.000 70.151 310 GLU GGG CA 1
ATOM 4376 C C . GLU A 1 310 ? -48.547 -30.760 14.785 1.000 69.178 310 GLU GGG C 1
ATOM 4377 O O . GLU A 1 310 ? -49.207 -31.808 14.865 1.000 69.746 310 GLU GGG O 1
ATOM 4389 N N . ALA A 1 311 ? -47.276 -30.734 14.384 1.000 66.430 311 ALA GGG N 1
ATOM 4390 C CA . ALA A 1 311 ? -46.523 -31.919 13.923 1.000 65.878 311 ALA GGG CA 1
ATOM 4391 C C . ALA A 1 311 ? -46.466 -32.969 15.030 1.000 66.071 311 ALA GGG C 1
ATOM 4392 O O . ALA A 1 311 ? -46.613 -34.160 14.721 1.000 65.640 311 ALA GGG O 1
ATOM 4399 N N . TYR A 1 312 ? -46.251 -32.530 16.269 1.000 65.936 312 TYR GGG N 1
ATOM 4400 C CA . TYR A 1 312 ? -46.111 -33.410 17.453 1.000 67.477 312 TYR GGG CA 1
ATOM 4401 C C . TYR A 1 312 ? -47.480 -33.978 17.851 1.000 70.157 312 TYR GGG C 1
ATOM 4402 O O . TYR A 1 312 ? -47.543 -35.166 18.237 1.000 72.034 312 TYR GGG O 1
ATOM 4420 N N . LEU A 1 313 ? -48.543 -33.184 17.731 1.000 70.948 313 LEU GGG N 1
ATOM 4421 C CA . LEU A 1 313 ? -49.934 -33.594 18.067 1.000 72.183 313 LEU GGG CA 1
ATOM 4422 C C . LEU A 1 313 ? -50.373 -34.735 17.139 1.000 72.484 313 LEU GGG C 1
ATOM 4423 O O . LEU A 1 313 ? -50.935 -35.717 17.657 1.000 72.742 313 LEU GGG O 1
ATOM 4439 N N . THR A 1 314 ? -50.136 -34.578 15.830 1.000 71.385 314 THR GGG N 1
ATOM 4440 C CA . THR A 1 314 ? -50.477 -35.558 14.765 1.000 73.785 314 THR GGG CA 1
ATOM 4441 C C . THR A 1 314 ? -49.635 -36.827 14.904 1.000 73.701 314 THR GGG C 1
ATOM 4442 O O . THR A 1 314 ? -50.186 -37.909 14.633 1.000 75.074 314 THR GGG O 1
ATOM 4453 N N . ALA A 1 315 ? -48.374 -36.696 15.313 1.000 72.145 315 ALA GGG N 1
ATOM 4454 C CA . ALA A 1 315 ? -47.393 -37.792 15.452 1.000 72.293 315 ALA GGG CA 1
ATOM 4455 C C . ALA A 1 315 ? -47.780 -38.765 16.563 1.000 73.563 315 ALA GGG C 1
ATOM 4456 O O . ALA A 1 315 ? -47.636 -39.977 16.335 1.000 76.162 315 ALA GGG O 1
ATOM 4463 N N . ALA A 1 316 ? -48.246 -38.250 17.704 1.000 71.874 316 ALA GGG N 1
ATOM 4464 C CA . ALA A 1 316 ? -48.502 -39.026 18.937 1.000 72.543 316 ALA GGG CA 1
ATOM 4465 C C . ALA A 1 316 ? -49.421 -40.235 18.694 1.000 74.993 316 ALA GGG C 1
ATOM 4466 O O . ALA A 1 316 ? -49.019 -41.366 18.947 1.000 73.544 316 ALA GGG O 1
ATOM 4473 N N . PRO A 1 317 ? -50.681 -40.080 18.216 1.000 76.297 317 PRO GGG N 1
ATOM 4474 C CA . PRO A 1 317 ? -51.560 -41.231 18.031 1.000 77.821 317 PRO GGG CA 1
ATOM 4475 C C . PRO A 1 317 ? -50.974 -42.270 17.062 1.000 78.134 317 PRO GGG C 1
ATOM 4476 O O . PRO A 1 317 ? -51.280 -43.444 17.218 1.000 79.115 317 PRO GGG O 1
ATOM 4487 N N . ILE A 1 318 ? -50.155 -41.823 16.100 1.000 76.371 318 ILE GGG N 1
ATOM 4488 C CA . ILE A 1 318 ? -49.490 -42.699 15.093 1.000 76.960 318 ILE GGG CA 1
ATOM 4489 C C . ILE A 1 318 ? -48.417 -43.539 15.800 1.000 79.020 318 ILE GGG C 1
ATOM 4490 O O . ILE A 1 318 ? -48.354 -44.776 15.518 1.000 82.208 318 ILE GGG O 1
ATOM 4506 N N . ILE A 1 319 ? -47.625 -42.926 16.693 1.000 77.854 319 ILE GGG N 1
ATOM 4507 C CA . ILE A 1 319 ? -46.554 -43.619 17.473 1.000 79.030 319 ILE GGG CA 1
ATOM 4508 C C . ILE A 1 319 ? -47.197 -44.675 18.378 1.000 81.642 319 ILE GGG C 1
ATOM 4509 O O . ILE A 1 319 ? -46.523 -45.665 18.689 1.000 82.458 319 ILE GGG O 1
ATOM 4525 N N . ASN A 1 320 ? -48.441 -44.422 18.802 1.000 83.657 320 ASN GGG N 1
ATOM 4526 C CA . ASN A 1 320 ? -49.252 -45.278 19.710 1.000 86.663 320 ASN GGG CA 1
ATOM 4527 C C . ASN A 1 320 ? -49.678 -46.553 18.964 1.000 89.936 320 ASN GGG C 1
ATOM 4528 O O . ASN A 1 320 ? -49.688 -47.613 19.612 1.000 91.186 320 ASN GGG O 1
ATOM 4539 N N . GLN A 1 321 ? -50.003 -46.460 17.661 1.000 91.772 321 GLN GGG N 1
ATOM 4540 C CA . GLN A 1 321 ? -50.424 -47.615 16.809 1.000 93.993 321 GLN GGG CA 1
ATOM 4541 C C . GLN A 1 321 ? -49.279 -48.645 16.681 1.000 95.953 321 GLN GGG C 1
ATOM 4542 O O . GLN A 1 321 ? -49.605 -49.842 16.530 1.000 97.566 321 GLN GGG O 1
ATOM 4556 N N . ALA A 1 322 ? -48.004 -48.218 16.725 1.000 95.898 322 ALA GGG N 1
ATOM 4557 C CA . ALA A 1 322 ? -46.792 -49.079 16.629 1.000 96.678 322 ALA GGG CA 1
ATOM 4558 C C . ALA A 1 322 ? -46.733 -50.073 17.798 1.000 97.688 322 ALA GGG C 1
ATOM 4559 O O . ALA A 1 322 ? -46.136 -49.719 18.836 1.000 96.940 322 ALA GGG O 1
ATOM 4566 N N . GLY A 1 323 ? -47.256 -51.289 17.593 1.000 99.236 323 GLY GGG N 1
ATOM 4567 C CA . GLY A 1 323 ? -47.340 -52.363 18.615 1.000 101.617 323 GLY GGG CA 1
ATOM 4568 C C . GLY A 1 323 ? -46.526 -53.614 18.228 1.000 101.898 323 GLY GGG C 1
ATOM 4569 O O . GLY A 1 323 ? -46.517 -54.557 19.031 1.000 103.880 323 GLY GGG O 1
ATOM 4572 N N . SER A 1 324 ? -45.884 -53.647 17.058 1.000 100.075 324 SER GGG N 1
ATOM 4573 C CA . SER A 1 324 ? -45.065 -54.796 16.583 1.000 101.866 324 SER GGG CA 1
ATOM 4574 C C . SER A 1 324 ? -43.598 -54.608 17.014 1.000 102.288 324 SER GGG C 1
ATOM 4575 O O . SER A 1 324 ? -43.276 -53.567 17.629 1.000 102.026 324 SER GGG O 1
ATOM 4583 N N . ALA A 1 325 ? -42.739 -55.590 16.717 1.000 103.848 325 ALA GGG N 1
ATOM 4584 C CA . ALA A 1 325 ? -41.280 -55.550 16.971 1.000 103.139 325 ALA GGG CA 1
ATOM 4585 C C . ALA A 1 325 ? -40.638 -54.531 16.017 1.000 101.300 325 ALA GGG C 1
ATOM 4586 O O . ALA A 1 325 ? -39.948 -53.602 16.499 1.000 98.508 325 ALA GGG O 1
ATOM 4593 N N . ALA A 1 326 ? -40.896 -54.708 14.711 1.000 100.571 326 ALA GGG N 1
ATOM 4594 C CA . ALA A 1 326 ? -40.364 -53.916 13.577 1.000 98.625 326 ALA GGG CA 1
ATOM 4595 C C . ALA A 1 326 ? -40.913 -52.482 13.575 1.000 94.606 326 ALA GGG C 1
ATOM 4596 O O . ALA A 1 326 ? -40.225 -51.597 13.014 1.000 91.473 326 ALA GGG O 1
ATOM 4603 N N . GLU A 1 327 ? -42.118 -52.267 14.119 1.000 92.784 327 GLU GGG N 1
ATOM 4604 C CA . GLU A 1 327 ? -42.740 -50.920 14.215 1.000 91.459 327 GLU GGG CA 1
ATOM 4605 C C . GLU A 1 327 ? -42.040 -50.136 15.338 1.000 89.846 327 GLU GGG C 1
ATOM 4606 O O . GLU A 1 327 ? -41.747 -48.956 15.134 1.000 88.310 327 GLU GGG O 1
ATOM 4618 N N . ILE A 1 328 ? -41.766 -50.770 16.480 1.000 90.739 328 ILE GGG N 1
ATOM 4619 C CA . ILE A 1 328 ? -41.056 -50.136 17.638 1.000 89.760 328 ILE GGG CA 1
ATOM 4620 C C . ILE A 1 328 ? -39.619 -49.802 17.206 1.000 89.502 328 ILE GGG C 1
ATOM 4621 O O . ILE A 1 328 ? -39.122 -48.719 17.547 1.000 85.917 328 ILE GGG O 1
ATOM 4637 N N . LYS A 1 329 ? -38.977 -50.702 16.461 1.000 93.341 329 LYS GGG N 1
ATOM 4638 C CA . LYS A 1 329 ? -37.593 -50.519 15.957 1.000 94.299 329 LYS GGG CA 1
ATOM 4639 C C . LYS A 1 329 ? -37.573 -49.308 15.012 1.000 91.591 329 LYS GGG C 1
ATOM 4640 O O . LYS A 1 329 ? -36.623 -48.495 15.108 1.000 90.633 329 LYS GGG O 1
ATOM 4659 N N . GLN A 1 330 ? -38.590 -49.180 14.147 1.000 90.438 330 GLN GGG N 1
ATOM 4660 C CA . GLN A 1 330 ? -38.743 -48.078 13.154 1.000 88.843 330 GLN GGG CA 1
ATOM 4661 C C . GLN A 1 330 ? -38.959 -46.753 13.900 1.000 86.536 330 GLN GGG C 1
ATOM 4662 O O . GLN A 1 330 ? -38.395 -45.739 13.474 1.000 84.856 330 GLN GGG O 1
ATOM 4676 N N . ALA A 1 331 ? -39.771 -46.751 14.954 1.000 85.906 331 ALA GGG N 1
ATOM 4677 C CA . ALA A 1 331 ? -40.058 -45.567 15.788 1.000 84.767 331 ALA GGG CA 1
ATOM 4678 C C . ALA A 1 331 ? -38.784 -45.112 16.515 1.000 85.348 331 ALA GGG C 1
ATOM 4679 O O . ALA A 1 331 ? -38.543 -43.893 16.571 1.000 83.939 331 ALA GGG O 1
ATOM 4686 N N . LYS A 1 332 ? -38.010 -46.046 17.075 1.000 87.630 332 LYS GGG N 1
ATOM 4687 C CA . LYS A 1 332 ? -36.736 -45.731 17.774 1.000 89.087 332 LYS GGG CA 1
ATOM 4688 C C . LYS A 1 332 ? -35.828 -44.955 16.805 1.000 89.330 332 LYS GGG C 1
ATOM 4689 O O . LYS A 1 332 ? -35.180 -43.962 17.234 1.000 87.254 332 LYS GGG O 1
ATOM 4708 N N . GLN A 1 333 ? -35.784 -45.435 15.558 1.000 91.164 333 GLN GGG N 1
ATOM 4709 C CA . GLN A 1 333 ? -34.992 -44.897 14.423 1.000 91.734 333 GLN GGG CA 1
ATOM 4710 C C . GLN A 1 333 ? -35.485 -43.476 14.076 1.000 86.989 333 GLN GGG C 1
ATOM 4711 O O . GLN A 1 333 ? -34.636 -42.559 14.020 1.000 84.316 333 GLN GGG O 1
ATOM 4725 N N . ILE A 1 334 ? -36.800 -43.290 13.898 1.000 83.789 334 ILE GGG N 1
ATOM 4726 C CA . ILE A 1 334 ? -37.424 -41.976 13.551 1.000 81.129 334 ILE GGG CA 1
ATOM 4727 C C . ILE A 1 334 ? -37.080 -40.973 14.668 1.000 80.711 334 ILE GGG C 1
ATOM 4728 O O . ILE A 1 334 ? -36.739 -39.809 14.343 1.000 78.208 334 ILE GGG O 1
ATOM 4744 N N . ILE A 1 335 ? -37.149 -41.400 15.936 1.000 81.504 335 ILE GGG N 1
ATOM 4745 C CA . ILE A 1 335 ? -36.880 -40.533 17.125 1.000 80.312 335 ILE GGG CA 1
ATOM 4746 C C . ILE A 1 335 ? -35.376 -40.233 17.245 1.000 79.755 335 ILE GGG C 1
ATOM 4747 O O . ILE A 1 335 ? -35.027 -39.038 17.438 1.000 78.336 335 ILE GGG O 1
ATOM 4763 N N . SER A 1 336 ? -34.515 -41.250 17.131 1.000 80.267 336 SER GGG N 1
ATOM 4764 C CA . SER A 1 336 ? -33.042 -41.074 17.238 1.000 80.815 336 SER GGG CA 1
ATOM 4765 C C . SER A 1 336 ? -32.555 -40.043 16.209 1.000 78.233 336 SER GGG C 1
ATOM 4766 O O . SER A 1 336 ? -31.670 -39.252 16.567 1.000 76.562 336 SER GGG O 1
ATOM 4774 N N . LEU A 1 337 ? -33.101 -40.072 14.989 1.000 77.692 337 LEU GGG N 1
ATOM 4775 C CA . LEU A 1 337 ? -32.720 -39.157 13.873 1.000 77.934 337 LEU GGG CA 1
ATOM 4776 C C . LEU A 1 337 ? -33.134 -37.719 14.207 1.000 74.636 337 LEU GGG C 1
ATOM 4777 O O . LEU A 1 337 ? -32.339 -36.783 13.969 1.000 71.800 337 LEU GGG O 1
ATOM 4793 N N . ASN A 1 338 ? -34.361 -37.550 14.697 1.000 73.387 338 ASN GGG N 1
ATOM 4794 C CA . ASN A 1 338 ? -34.917 -36.217 15.022 1.000 72.218 338 ASN GGG CA 1
ATOM 4795 C C . ASN A 1 338 ? -34.173 -35.654 16.245 1.000 72.905 338 ASN GGG C 1
ATOM 4796 O O . ASN A 1 338 ? -34.017 -34.424 16.309 1.000 71.887 338 ASN GGG O 1
ATOM 4807 N N . ALA A 1 339 ? -33.656 -36.506 17.134 1.000 74.317 339 ALA GGG N 1
ATOM 4808 C CA . ALA A 1 339 ? -32.845 -36.075 18.297 1.000 74.762 339 ALA GGG CA 1
ATOM 4809 C C . ALA A 1 339 ? -31.573 -35.383 17.807 1.000 74.622 339 ALA GGG C 1
ATOM 4810 O O . ALA A 1 339 ? -31.275 -34.281 18.303 1.000 73.035 339 ALA GGG O 1
ATOM 4817 N N . GLU A 1 340 ? -30.860 -36.013 16.868 1.000 77.365 340 GLU GGG N 1
ATOM 4818 C CA . GLU A 1 340 ? -29.601 -35.479 16.272 1.000 78.625 340 GLU GGG CA 1
ATOM 4819 C C . GLU A 1 340 ? -29.879 -34.077 15.726 1.000 74.639 340 GLU GGG C 1
ATOM 4820 O O . GLU A 1 340 ? -29.025 -33.200 15.913 1.000 74.235 340 GLU GGG O 1
ATOM 4832 N N . LYS A 1 341 ? -31.020 -33.897 15.058 1.000 72.304 341 LYS GGG N 1
ATOM 4833 C CA . LYS A 1 341 ? -31.433 -32.601 14.453 1.000 71.288 341 LYS GGG CA 1
ATOM 4834 C C . LYS A 1 341 ? -31.563 -31.551 15.560 1.000 70.655 341 LYS GGG C 1
ATOM 4835 O O . LYS A 1 341 ? -31.075 -30.429 15.354 1.000 69.209 341 LYS GGG O 1
ATOM 4854 N N . TRP A 1 342 ? -32.184 -31.907 16.693 1.000 70.489 342 TRP GGG N 1
ATOM 4855 C CA . TRP A 1 342 ? -32.371 -30.978 17.834 1.000 69.343 342 TRP GGG CA 1
ATOM 4856 C C . TRP A 1 342 ? -31.019 -30.692 18.509 1.000 72.869 342 TRP GGG C 1
ATOM 4857 O O . TRP A 1 342 ? -30.827 -29.524 18.921 1.000 73.799 342 TRP GGG O 1
ATOM 4878 N N . GLN A 1 343 ? -30.108 -31.673 18.593 1.000 75.920 343 GLN GGG N 1
ATOM 4879 C CA . GLN A 1 343 ? -28.765 -31.459 19.200 1.000 79.212 343 GLN GGG CA 1
ATOM 4880 C C . GLN A 1 343 ? -27.979 -30.445 18.370 1.000 79.175 343 GLN GGG C 1
ATOM 4881 O O . GLN A 1 343 ? -27.342 -29.562 18.981 1.000 78.688 343 GLN GGG O 1
ATOM 4895 N N . LEU A 1 344 ? -28.038 -30.568 17.044 1.000 79.159 344 LEU GGG N 1
ATOM 4896 C CA . LEU A 1 344 ? -27.317 -29.671 16.120 1.000 79.164 344 LEU GGG CA 1
ATOM 4897 C C . LEU A 1 344 ? -27.860 -28.252 16.344 1.000 76.419 344 LEU GGG C 1
ATOM 4898 O O . LEU A 1 344 ? -27.047 -27.299 16.476 1.000 76.488 344 LEU GGG O 1
ATOM 4914 N N . PHE A 1 345 ? -29.191 -28.135 16.421 1.000 73.789 345 PHE GGG N 1
ATOM 4915 C CA . PHE A 1 345 ? -29.920 -26.864 16.671 1.000 70.790 345 PHE GGG CA 1
ATOM 4916 C C . PHE A 1 345 ? -29.462 -26.309 18.021 1.000 71.549 345 PHE GGG C 1
ATOM 4917 O O . PHE A 1 345 ? -29.065 -25.138 18.055 1.000 72.136 345 PHE GGG O 1
ATOM 4934 N N . SER A 1 346 ? -29.453 -27.138 19.070 1.000 71.771 346 SER GGG N 1
ATOM 4935 C CA . SER A 1 346 ? -29.007 -26.737 20.428 1.000 72.638 346 SER GGG CA 1
ATOM 4936 C C . SER A 1 346 ? -27.631 -26.053 20.358 1.000 73.964 346 SER GGG C 1
ATOM 4937 O O . SER A 1 346 ? -27.435 -25.082 21.108 1.000 74.003 346 SER GGG O 1
ATOM 4945 N N . LYS A 1 347 ? -26.709 -26.524 19.507 1.000 75.337 347 LYS GGG N 1
ATOM 4946 C CA . LYS A 1 347 ? -25.342 -25.943 19.398 1.000 77.042 347 LYS GGG CA 1
ATOM 4947 C C . LYS A 1 347 ? -25.454 -24.543 18.781 1.000 74.831 347 LYS GGG C 1
ATOM 4948 O O . LYS A 1 347 ? -24.801 -23.600 19.284 1.000 76.143 347 LYS GGG O 1
ATOM 4967 N N . SER A 1 348 ? -26.233 -24.408 17.707 1.000 71.747 348 SER GGG N 1
ATOM 4968 C CA . SER A 1 348 ? -26.492 -23.118 17.024 1.000 69.238 348 SER GGG CA 1
ATOM 4969 C C . SER A 1 348 ? -26.979 -22.095 18.063 1.000 68.558 348 SER GGG C 1
ATOM 4970 O O . SER A 1 348 ? -26.510 -20.939 18.027 1.000 67.065 348 SER GGG O 1
ATOM 4978 N N . ILE A 1 349 ? -27.840 -22.537 18.987 1.000 69.335 349 ILE GGG N 1
ATOM 4979 C CA . ILE A 1 349 ? -28.427 -21.728 20.097 1.000 68.987 349 ILE GGG CA 1
ATOM 4980 C C . ILE A 1 349 ? -27.333 -21.354 21.094 1.000 69.810 349 ILE GGG C 1
ATOM 4981 O O . ILE A 1 349 ? -27.271 -20.170 21.479 1.000 70.906 349 ILE GGG O 1
ATOM 4997 N N . ASP A 1 350 ? -26.540 -22.327 21.542 1.000 70.958 350 ASP GGG N 1
ATOM 4998 C CA . ASP A 1 350 ? -25.435 -22.091 22.506 1.000 73.340 350 ASP GGG CA 1
ATOM 4999 C C . ASP A 1 350 ? -24.547 -20.949 21.994 1.000 73.677 350 ASP GGG C 1
ATOM 5000 O O . ASP A 1 350 ? -24.192 -20.059 22.811 1.000 73.354 350 ASP GGG O 1
ATOM 5009 N N . ASN A 1 351 ? -24.225 -20.956 20.692 1.000 75.487 351 ASN GGG N 1
ATOM 5010 C CA . ASN A 1 351 ? -23.312 -19.962 20.056 1.000 76.409 351 ASN GGG CA 1
ATOM 5011 C C . ASN A 1 351 ? -24.011 -18.594 19.983 1.000 74.307 351 ASN GGG C 1
ATOM 5012 O O . ASN A 1 351 ? -23.333 -17.579 20.182 1.000 72.533 351 ASN GGG O 1
ATOM 5023 N N . ALA A 1 352 ? -25.309 -18.560 19.692 1.000 74.106 352 ALA GGG N 1
ATOM 5024 C CA . ALA A 1 352 ? -26.092 -17.305 19.593 1.000 74.462 352 ALA GGG CA 1
ATOM 5025 C C . ALA A 1 352 ? -26.127 -16.627 20.964 1.000 74.910 352 ALA GGG C 1
ATOM 5026 O O . ALA A 1 352 ? -25.938 -15.392 21.014 1.000 76.466 352 ALA GGG O 1
ATOM 5033 N N . LYS A 1 353 ? -26.317 -17.410 22.033 1.000 74.811 353 LYS GGG N 1
ATOM 5034 C CA . LYS A 1 353 ? -26.380 -16.890 23.428 1.000 75.345 353 LYS GGG CA 1
ATOM 5035 C C . LYS A 1 353 ? -25.006 -16.345 23.830 1.000 76.146 353 LYS GGG C 1
ATOM 5036 O O . LYS A 1 353 ? -24.970 -15.310 24.526 1.000 77.879 353 LYS GGG O 1
ATOM 5055 N N . ALA A 1 354 ? -23.927 -17.037 23.452 1.000 76.393 354 ALA GGG N 1
ATOM 5056 C CA . ALA A 1 354 ? -22.532 -16.619 23.715 1.000 77.395 354 ALA GGG CA 1
ATOM 5057 C C . ALA A 1 354 ? -22.278 -15.297 22.982 1.000 76.220 354 ALA GGG C 1
ATOM 5058 O O . ALA A 1 354 ? -21.638 -14.416 23.565 1.000 77.301 354 ALA GGG O 1
ATOM 5065 N N . ASN A 1 355 ? -22.796 -15.165 21.764 1.000 74.010 355 ASN GGG N 1
ATOM 5066 C CA . ASN A 1 355 ? -22.649 -13.944 20.934 1.000 72.796 355 ASN GGG CA 1
ATOM 5067 C C . ASN A 1 355 ? -23.420 -12.786 21.578 1.000 72.209 355 ASN GGG C 1
ATOM 5068 O O . ASN A 1 355 ? -22.842 -11.699 21.688 1.000 70.215 355 ASN GGG O 1
ATOM 5079 N N . TYR A 1 356 ? -24.671 -12.995 22.004 1.000 71.678 356 TYR GGG N 1
ATOM 5080 C CA . TYR A 1 356 ? -25.479 -11.926 22.653 1.000 69.834 356 TYR GGG CA 1
ATOM 5081 C C . TYR A 1 356 ? -24.771 -11.468 23.924 1.000 72.279 356 TYR GGG C 1
ATOM 5082 O O . TYR A 1 356 ? -24.921 -10.290 24.273 1.000 75.946 356 TYR GGG O 1
ATOM 5100 N N . ALA A 1 357 ? -24.041 -12.359 24.599 1.000 73.394 357 ALA GGG N 1
ATOM 5101 C CA . ALA A 1 357 ? -23.290 -12.023 25.832 1.000 75.961 357 ALA GGG CA 1
ATOM 5102 C C . ALA A 1 357 ? -22.068 -11.184 25.456 1.000 77.580 357 ALA GGG C 1
ATOM 5103 O O . ALA A 1 357 ? -21.920 -10.093 26.028 1.000 81.231 357 ALA GGG O 1
ATOM 5110 N N . GLY A 1 358 ? -21.257 -11.667 24.507 1.000 77.684 358 GLY GGG N 1
ATOM 5111 C CA . GLY A 1 358 ? -19.976 -11.062 24.086 1.000 78.687 358 GLY GGG CA 1
ATOM 5112 C C . GLY A 1 358 ? -20.163 -9.741 23.371 1.000 78.531 358 GLY GGG C 1
ATOM 5113 O O . GLY A 1 358 ? -19.389 -8.793 23.649 1.000 79.283 358 GLY GGG O 1
ATOM 5117 N N . ASN A 1 359 ? -21.189 -9.663 22.523 1.000 78.230 359 ASN GGG N 1
ATOM 5118 C CA . ASN A 1 359 ? -21.497 -8.482 21.678 1.000 77.795 359 ASN GGG CA 1
ATOM 5119 C C . ASN A 1 359 ? -22.208 -7.391 22.488 1.000 76.902 359 ASN GGG C 1
ATOM 5120 O O . ASN A 1 359 ? -22.704 -6.444 21.836 1.000 76.811 359 ASN GGG O 1
ATOM 5131 N N . ASN A 1 360 ? -22.224 -7.478 23.829 1.000 76.354 360 ASN GGG N 1
ATOM 5132 C CA . ASN A 1 360 ? -22.876 -6.462 24.695 1.000 75.776 360 ASN GGG CA 1
ATOM 5133 C C . ASN A 1 360 ? -22.001 -5.209 24.763 1.000 75.617 360 ASN GGG C 1
ATOM 5134 O O . ASN A 1 360 ? -22.530 -4.151 25.127 1.000 74.268 360 ASN GGG O 1
ATOM 5145 N N . ILE A 1 361 ? -20.715 -5.336 24.443 1.000 77.166 361 ILE GGG N 1
ATOM 5146 C CA . ILE A 1 361 ? -19.732 -4.214 24.478 1.000 79.325 361 ILE GGG CA 1
ATOM 5147 C C . ILE A 1 361 ? -19.230 -3.954 23.050 1.000 77.576 361 ILE GGG C 1
ATOM 5148 O O . ILE A 1 361 ? -19.024 -4.924 22.310 1.000 77.750 361 ILE GGG O 1
ATOM 5164 N N . LEU A 1 362 ? -19.082 -2.677 22.674 1.000 75.830 362 LEU GGG N 1
ATOM 5165 C CA . LEU A 1 362 ? -18.601 -2.202 21.345 1.000 74.047 362 LEU GGG CA 1
ATOM 5166 C C . LEU A 1 362 ? -17.238 -1.555 21.560 1.000 75.817 362 LEU GGG C 1
ATOM 5167 O O . LEU A 1 362 ? -17.134 -0.340 21.718 1.000 75.995 362 LEU GGG O 1
ATOM 5183 N N . PRO A 1 363 ? -16.149 -2.360 21.569 1.000 77.760 363 PRO GGG N 1
ATOM 5184 C CA . PRO A 1 363 ? -14.815 -1.852 21.906 1.000 79.440 363 PRO GGG CA 1
ATOM 5185 C C . PRO A 1 363 ? -14.247 -0.756 20.997 1.000 80.476 363 PRO GGG C 1
ATOM 5186 O O . PRO A 1 363 ? -14.624 -0.710 19.880 1.000 78.497 363 PRO GGG O 1
ATOM 5197 N N . GLU A 1 364 ? -13.334 0.074 21.509 1.000 86.233 364 GLU GGG N 1
ATOM 5198 C CA . GLU A 1 364 ? -12.590 1.099 20.720 1.000 90.588 364 GLU GGG CA 1
ATOM 5199 C C . GLU A 1 364 ? -11.574 0.377 19.815 1.000 93.048 364 GLU GGG C 1
ATOM 5200 O O . GLU A 1 364 ? -11.105 -0.714 20.210 1.000 92.061 364 GLU GGG O 1
ATOM 5212 N N . VAL A 1 365 ? -11.241 0.940 18.647 1.000 96.963 365 VAL GGG N 1
ATOM 5213 C CA . VAL A 1 365 ? -10.173 0.363 17.762 1.000 101.310 365 VAL GGG CA 1
ATOM 5214 C C . VAL A 1 365 ? -9.205 1.474 17.356 1.000 103.708 365 VAL GGG C 1
ATOM 5215 O O . VAL A 1 365 ? -9.661 2.586 17.140 1.000 100.556 365 VAL GGG O 1
ATOM 5228 N N . LEU A 1 366 ? -7.918 1.139 17.329 1.000 109.409 366 LEU GGG N 1
ATOM 5229 C CA . LEU A 1 366 ? -6.781 2.075 17.157 1.000 115.490 366 LEU GGG CA 1
ATOM 5230 C C . LEU A 1 366 ? -5.888 1.572 16.016 1.000 119.760 366 LEU GGG C 1
ATOM 5231 O O . LEU A 1 366 ? -5.854 0.335 15.814 1.000 119.432 366 LEU GGG O 1
ATOM 5247 N N . GLU A 1 367 ? -5.223 2.491 15.284 1.000 123.738 367 GLU GGG N 1
ATOM 5248 C CA . GLU A 1 367 ? -4.196 2.187 14.237 1.000 125.700 367 GLU GGG CA 1
ATOM 5249 C C . GLU A 1 367 ? -2.831 2.659 14.766 1.000 127.679 367 GLU GGG C 1
ATOM 5250 O O . GLU A 1 367 ? -2.252 3.693 14.404 1.000 127.641 367 GLU GGG O 1
ATOM 5262 N N . ASN B 1 3 ? -32.621 34.210 -8.293 1.000 109.659 3 ASN AAA N 1
ATOM 5263 C CA . ASN B 1 3 ? -31.148 34.477 -8.191 1.000 110.589 3 ASN AAA CA 1
ATOM 5264 C C . ASN B 1 3 ? -30.360 33.229 -8.632 1.000 107.470 3 ASN AAA C 1
ATOM 5265 O O . ASN B 1 3 ? -30.893 32.111 -8.530 1.000 106.283 3 ASN AAA O 1
ATOM 5276 N N . LEU B 1 4 ? -29.110 33.431 -9.065 1.000 106.178 4 LEU AAA N 1
ATOM 5277 C CA . LEU B 1 4 ? -28.183 32.396 -9.615 1.000 103.040 4 LEU AAA CA 1
ATOM 5278 C C . LEU B 1 4 ? -27.830 31.354 -8.558 1.000 101.496 4 LEU AAA C 1
ATOM 5279 O O . LEU B 1 4 ? -27.737 30.159 -8.910 1.000 99.292 4 LEU AAA O 1
ATOM 5295 N N . THR B 1 5 ? -27.614 31.817 -7.323 1.000 101.752 5 THR AAA N 1
ATOM 5296 C CA . THR B 1 5 ? -27.236 31.009 -6.132 1.000 99.191 5 THR AAA CA 1
ATOM 5297 C C . THR B 1 5 ? -28.153 29.771 -5.966 1.000 96.473 5 THR AAA C 1
ATOM 5298 O O . THR B 1 5 ? -27.752 28.830 -5.233 1.000 95.209 5 THR AAA O 1
ATOM 5309 N N . SER B 1 6 ? -29.316 29.740 -6.638 1.000 93.173 6 SER AAA N 1
ATOM 5310 C CA . SER B 1 6 ? -30.371 28.706 -6.465 1.000 90.362 6 SER AAA CA 1
ATOM 5311 C C . SER B 1 6 ? -30.493 27.751 -7.659 1.000 87.100 6 SER AAA C 1
ATOM 5312 O O . SER B 1 6 ? -31.245 26.770 -7.509 1.000 85.774 6 SER AAA O 1
ATOM 5320 N N . ILE B 1 7 ? -29.823 27.984 -8.796 1.000 85.359 7 ILE AAA N 1
ATOM 5321 C CA . ILE B 1 7 ? -29.950 27.063 -9.966 1.000 82.654 7 ILE AAA CA 1
ATOM 5322 C C . ILE B 1 7 ? -29.176 25.777 -9.663 1.000 82.535 7 ILE AAA C 1
ATOM 5323 O O . ILE B 1 7 ? -28.078 25.834 -9.057 1.000 84.697 7 ILE AAA O 1
ATOM 5339 N N . ASP B 1 8 ? -29.749 24.657 -10.092 1.000 82.143 8 ASP AAA N 1
ATOM 5340 C CA . ASP B 1 8 ? -29.228 23.285 -9.880 1.000 81.575 8 ASP AAA CA 1
ATOM 5341 C C . ASP B 1 8 ? -29.025 22.653 -11.263 1.000 78.784 8 ASP AAA C 1
ATOM 5342 O O . ASP B 1 8 ? -30.029 22.142 -11.828 1.000 79.317 8 ASP AAA O 1
ATOM 5351 N N . LEU B 1 9 ? -27.798 22.721 -11.802 1.000 75.486 9 LEU AAA N 1
ATOM 5352 C CA . LEU B 1 9 ? -27.488 22.151 -13.141 1.000 73.043 9 LEU AAA CA 1
ATOM 5353 C C . LEU B 1 9 ? -26.827 20.778 -12.968 1.000 71.875 9 LEU AAA C 1
ATOM 5354 O O . LEU B 1 9 ? -26.227 20.291 -13.945 1.000 71.745 9 LEU AAA O 1
ATOM 5370 N N . SER B 1 10 ? -26.975 20.172 -11.786 1.000 70.349 10 SER AAA N 1
ATOM 5371 C CA . SER B 1 10 ? -26.335 18.893 -11.403 1.000 68.664 10 SER AAA CA 1
ATOM 5372 C C . SER B 1 10 ? -27.097 17.715 -11.985 1.000 66.042 10 SER AAA C 1
ATOM 5373 O O . SER B 1 10 ? -28.242 17.850 -12.413 1.000 65.599 10 SER AAA O 1
ATOM 5381 N N . PRO B 1 11 ? -26.451 16.528 -12.003 1.000 64.664 11 PRO AAA N 1
ATOM 5382 C CA . PRO B 1 11 ? -27.102 15.274 -12.373 1.000 63.789 11 PRO AAA CA 1
ATOM 5383 C C . PRO B 1 11 ? -28.091 14.771 -11.315 1.000 64.227 11 PRO AAA C 1
ATOM 5384 O O . PRO B 1 11 ? -28.689 13.763 -11.535 1.000 62.266 11 PRO AAA O 1
ATOM 5395 N N . GLN B 1 12 ? -28.190 15.450 -10.170 1.000 66.882 12 GLN AAA N 1
ATOM 5396 C CA . GLN B 1 12 ? -29.072 15.044 -9.042 1.000 66.791 12 GLN AAA CA 1
ATOM 5397 C C . GLN B 1 12 ? -28.671 13.617 -8.677 1.000 65.809 12 GLN AAA C 1
ATOM 5398 O O . GLN B 1 12 ? -27.475 13.342 -8.766 1.000 65.680 12 GLN AAA O 1
ATOM 5412 N N . THR B 1 13 ? -29.605 12.726 -8.349 1.000 65.921 13 THR AAA N 1
ATOM 5413 C CA . THR B 1 13 ? -29.269 11.355 -7.893 1.000 65.982 13 THR AAA CA 1
ATOM 5414 C C . THR B 1 13 ? -29.086 10.386 -9.069 1.000 65.021 13 THR AAA C 1
ATOM 5415 O O . THR B 1 13 ? -29.133 9.160 -8.809 1.000 65.447 13 THR AAA O 1
ATOM 5426 N N . LEU B 1 14 ? -28.872 10.875 -10.300 1.000 64.405 14 LEU AAA N 1
ATOM 5427 C CA . LEU B 1 14 ? -28.746 9.994 -11.493 1.000 63.565 14 LEU AAA CA 1
ATOM 5428 C C . LEU B 1 14 ? -27.553 9.036 -11.352 1.000 64.535 14 LEU AAA C 1
ATOM 5429 O O . LEU B 1 14 ? -27.690 7.854 -11.748 1.000 61.300 14 LEU AAA O 1
ATOM 5445 N N . MET B 1 15 ? -26.414 9.521 -10.844 1.000 65.763 15 MET AAA N 1
ATOM 5446 C CA . MET B 1 15 ? -25.184 8.700 -10.774 1.000 65.891 15 MET AAA CA 1
ATOM 5447 C C . MET B 1 15 ? -25.467 7.476 -9.909 1.000 65.191 15 MET AAA C 1
ATOM 5448 O O . MET B 1 15 ? -25.268 6.363 -10.395 1.000 63.744 15 MET AAA O 1
ATOM 5462 N N . ALA B 1 16 ? -25.960 7.690 -8.692 1.000 65.848 16 ALA AAA N 1
ATOM 5463 C CA . ALA B 1 16 ? -26.283 6.625 -7.721 1.000 65.885 16 ALA AAA CA 1
ATOM 5464 C C . ALA B 1 16 ? -27.381 5.730 -8.302 1.000 65.018 16 ALA AAA C 1
ATOM 5465 O O . ALA B 1 16 ? -27.252 4.506 -8.219 1.000 65.323 16 ALA AAA O 1
ATOM 5472 N N . MET B 1 17 ? -28.415 6.331 -8.868 1.000 65.958 17 MET AAA N 1
ATOM 5473 C CA . MET B 1 17 ? -29.581 5.608 -9.437 1.000 66.867 17 MET AAA CA 1
ATOM 5474 C C . MET B 1 17 ? -29.096 4.618 -10.497 1.000 66.276 17 MET AAA C 1
ATOM 5475 O O . MET B 1 17 ? -29.590 3.495 -10.483 1.000 67.596 17 MET AAA O 1
ATOM 5489 N N . HIS B 1 18 ? -28.157 5.015 -11.360 1.000 66.507 18 HIS AAA N 1
ATOM 5490 C CA . HIS B 1 18 ? -27.598 4.154 -12.440 1.000 66.707 18 HIS AAA CA 1
ATOM 5491 C C . HIS B 1 18 ? -26.748 3.040 -11.818 1.000 66.796 18 HIS AAA C 1
ATOM 5492 O O . HIS B 1 18 ? -26.838 1.903 -12.293 1.000 68.127 18 HIS AAA O 1
ATOM 5507 N N . ILE B 1 19 ? -25.961 3.350 -10.786 1.000 67.183 19 ILE AAA N 1
ATOM 5508 C CA . ILE B 1 19 ? -25.110 2.360 -10.065 1.000 66.146 19 ILE AAA CA 1
ATOM 5509 C C . ILE B 1 19 ? -26.016 1.298 -9.423 1.000 65.960 19 ILE AAA C 1
ATOM 5510 O O . ILE B 1 19 ? -25.717 0.094 -9.570 1.000 65.486 19 ILE AAA O 1
ATOM 5526 N N . SER B 1 20 ? -27.120 1.688 -8.783 1.000 66.354 20 SER AAA N 1
ATOM 5527 C CA . SER B 1 20 ? -28.028 0.710 -8.138 1.000 68.171 20 SER AAA CA 1
ATOM 5528 C C . SER B 1 20 ? -28.705 -0.149 -9.221 1.000 67.361 20 SER AAA C 1
ATOM 5529 O O . SER B 1 20 ? -29.041 -1.322 -8.903 1.000 70.294 20 SER AAA O 1
ATOM 5537 N N . ILE B 1 21 ? -28.866 0.363 -10.447 1.000 65.165 21 ILE AAA N 1
ATOM 5538 C CA . ILE B 1 21 ? -29.420 -0.426 -11.590 1.000 64.929 21 ILE AAA CA 1
ATOM 5539 C C . ILE B 1 21 ? -28.352 -1.426 -12.052 1.000 64.474 21 ILE AAA C 1
ATOM 5540 O O . ILE B 1 21 ? -28.660 -2.636 -12.118 1.000 62.647 21 ILE AAA O 1
ATOM 5556 N N . SER B 1 22 ? -27.153 -0.935 -12.371 1.000 64.388 22 SER AAA N 1
ATOM 5557 C CA . SER B 1 22 ? -26.005 -1.764 -12.816 1.000 66.409 22 SER AAA CA 1
ATOM 5558 C C . SER B 1 22 ? -25.897 -3.000 -11.902 1.000 67.945 22 SER AAA C 1
ATOM 5559 O O . SER B 1 22 ? -25.820 -4.144 -12.418 1.000 69.461 22 SER AAA O 1
ATOM 5567 N N . SER B 1 23 ? -25.913 -2.776 -10.584 1.000 67.588 23 SER AAA N 1
ATOM 5568 C CA . SER B 1 23 ? -25.722 -3.824 -9.554 1.000 68.865 23 SER AAA CA 1
ATOM 5569 C C . SER B 1 23 ? -26.608 -5.054 -9.825 1.000 69.308 23 SER AAA C 1
ATOM 5570 O O . SER B 1 23 ? -26.098 -6.191 -9.749 1.000 67.735 23 SER AAA O 1
ATOM 5578 N N . GLN B 1 24 ? -27.891 -4.851 -10.119 1.000 70.696 24 GLN AAA N 1
ATOM 5579 C CA . GLN B 1 24 ? -28.842 -5.980 -10.314 1.000 71.425 24 GLN AAA CA 1
ATOM 5580 C C . GLN B 1 24 ? -28.803 -6.456 -11.770 1.000 70.997 24 GLN AAA C 1
ATOM 5581 O O . GLN B 1 24 ? -28.760 -7.678 -11.977 1.000 71.991 24 GLN AAA O 1
ATOM 5595 N N . ALA B 1 25 ? -28.807 -5.540 -12.740 1.000 68.970 25 ALA AAA N 1
ATOM 5596 C CA . ALA B 1 25 ? -28.785 -5.885 -14.179 1.000 68.644 25 ALA AAA CA 1
ATOM 5597 C C . ALA B 1 25 ? -27.550 -6.736 -14.508 1.000 67.908 25 ALA AAA C 1
ATOM 5598 O O . ALA B 1 25 ? -27.713 -7.718 -15.235 1.000 70.175 25 ALA AAA O 1
ATOM 5605 N N . LEU B 1 26 ? -26.362 -6.376 -14.012 1.000 66.483 26 LEU AAA N 1
ATOM 5606 C CA . LEU B 1 26 ? -25.111 -7.140 -14.282 1.000 65.279 26 LEU AAA CA 1
ATOM 5607 C C . LEU B 1 26 ? -25.257 -8.549 -13.714 1.000 65.125 26 LEU AAA C 1
ATOM 5608 O O . LEU B 1 26 ? -24.901 -9.526 -14.416 1.000 65.224 26 LEU AAA O 1
ATOM 5624 N N . LEU B 1 27 ? -25.727 -8.646 -12.472 1.000 64.375 27 LEU AAA N 1
ATOM 5625 C CA . LEU B 1 27 ? -25.921 -9.959 -11.815 1.000 65.002 27 LEU AAA CA 1
ATOM 5626 C C . LEU B 1 27 ? -26.939 -10.769 -12.632 1.000 67.049 27 LEU AAA C 1
ATOM 5627 O O . LEU B 1 27 ? -26.656 -11.955 -12.915 1.000 68.628 27 LEU AAA O 1
ATOM 5643 N N . ASN B 1 28 ? -28.037 -10.131 -13.066 1.000 67.529 28 ASN AAA N 1
ATOM 5644 C CA . ASN B 1 28 ? -29.128 -10.821 -13.801 1.000 68.267 28 ASN AAA CA 1
ATOM 5645 C C . ASN B 1 28 ? -28.579 -11.312 -15.150 1.000 67.260 28 ASN AAA C 1
ATOM 5646 O O . ASN B 1 28 ? -29.118 -12.279 -15.705 1.000 67.953 28 ASN AAA O 1
ATOM 5657 N N . GLN B 1 29 ? -27.555 -10.638 -15.667 1.000 65.023 29 GLN AAA N 1
ATOM 5658 C CA . GLN B 1 29 ? -26.883 -10.997 -16.936 1.000 64.416 29 GLN AAA CA 1
ATOM 5659 C C . GLN B 1 29 ? -26.224 -12.369 -16.731 1.000 64.384 29 GLN AAA C 1
ATOM 5660 O O . GLN B 1 29 ? -26.366 -13.259 -17.618 1.000 64.158 29 GLN AAA O 1
ATOM 5674 N N . SER B 1 30 ? -25.570 -12.551 -15.574 1.000 64.409 30 SER AAA N 1
ATOM 5675 C CA . SER B 1 30 ? -24.839 -13.794 -15.204 1.000 65.669 30 SER AAA CA 1
ATOM 5676 C C . SER B 1 30 ? -25.846 -14.919 -14.940 1.000 66.033 30 SER AAA C 1
ATOM 5677 O O . SER B 1 30 ? -25.590 -16.058 -15.360 1.000 66.501 30 SER AAA O 1
ATOM 5685 N N . TYR B 1 31 ? -26.969 -14.607 -14.290 1.000 66.305 31 TYR AAA N 1
ATOM 5686 C CA . TYR B 1 31 ? -28.033 -15.599 -13.999 1.000 66.496 31 TYR AAA CA 1
ATOM 5687 C C . TYR B 1 31 ? -28.698 -16.033 -15.313 1.000 66.503 31 TYR AAA C 1
ATOM 5688 O O . TYR B 1 31 ? -29.159 -17.187 -15.390 1.000 68.813 31 TYR AAA O 1
ATOM 5706 N N . SER B 1 32 ? -28.757 -15.155 -16.317 1.000 66.056 32 SER AAA N 1
ATOM 5707 C CA . SER B 1 32 ? -29.281 -15.507 -17.660 1.000 66.646 32 SER AAA CA 1
ATOM 5708 C C . SER B 1 32 ? -28.323 -16.505 -18.306 1.000 67.726 32 SER AAA C 1
ATOM 5709 O O . SER B 1 32 ? -28.793 -17.525 -18.853 1.000 68.848 32 SER AAA O 1
ATOM 5717 N N . ASN B 1 33 ? -27.022 -16.234 -18.222 1.000 67.246 33 ASN AAA N 1
ATOM 5718 C CA . ASN B 1 33 ? -25.989 -17.111 -18.821 1.000 69.425 33 ASN AAA CA 1
ATOM 5719 C C . ASN B 1 33 ? -26.026 -18.483 -18.146 1.000 68.938 33 ASN AAA C 1
ATOM 5720 O O . ASN B 1 33 ? -25.756 -19.490 -18.823 1.000 69.075 33 ASN AAA O 1
ATOM 5731 N N . LEU B 1 34 ? -26.338 -18.515 -16.857 1.000 67.881 34 LEU AAA N 1
ATOM 5732 C CA . LEU B 1 34 ? -26.381 -19.780 -16.094 1.000 68.946 34 LEU AAA CA 1
ATOM 5733 C C . LEU B 1 34 ? -27.542 -20.630 -16.618 1.000 69.694 34 LEU AAA C 1
ATOM 5734 O O . LEU B 1 34 ? -27.315 -21.832 -16.864 1.000 71.998 34 LEU AAA O 1
ATOM 5750 N N . LEU B 1 35 ? -28.724 -20.032 -16.803 1.000 67.779 35 LEU AAA N 1
ATOM 5751 C CA . LEU B 1 35 ? -29.923 -20.733 -17.333 1.000 68.273 35 LEU AAA CA 1
ATOM 5752 C C . LEU B 1 35 ? -29.668 -21.317 -18.736 1.000 70.227 35 LEU AAA C 1
ATOM 5753 O O . LEU B 1 35 ? -30.244 -22.409 -19.048 1.000 71.754 35 LEU AAA O 1
ATOM 5769 N N . LEU B 1 36 ? -28.871 -20.613 -19.552 1.000 70.071 36 LEU AAA N 1
ATOM 5770 C CA . LEU B 1 36 ? -28.582 -20.955 -20.973 1.000 71.050 36 LEU AAA CA 1
ATOM 5771 C C . LEU B 1 36 ? -27.433 -21.960 -21.077 1.000 71.993 36 LEU AAA C 1
ATOM 5772 O O . LEU B 1 36 ? -27.341 -22.604 -22.129 1.000 73.548 36 LEU AAA O 1
ATOM 5788 N N . SER B 1 37 ? -26.578 -22.067 -20.055 1.000 71.193 37 SER AAA N 1
ATOM 5789 C CA . SER B 1 37 ? -25.408 -22.993 -20.034 1.000 72.610 37 SER AAA CA 1
ATOM 5790 C C . SER B 1 37 ? -25.834 -24.358 -19.479 1.000 72.612 37 SER AAA C 1
ATOM 5791 O O . SER B 1 37 ? -25.290 -25.388 -19.905 1.000 72.430 37 SER AAA O 1
ATOM 5799 N N . GLN B 1 38 ? -26.785 -24.333 -18.550 1.000 71.785 38 GLN AAA N 1
ATOM 5800 C CA . GLN B 1 38 ? -27.347 -25.527 -17.881 1.000 72.708 38 GLN AAA CA 1
ATOM 5801 C C . GLN B 1 38 ? -27.776 -26.545 -18.938 1.000 73.461 38 GLN AAA C 1
ATOM 5802 O O . GLN B 1 38 ? -28.508 -26.167 -19.864 1.000 71.025 38 GLN AAA O 1
ATOM 5816 N N . GLN B 1 39 ? -27.299 -27.780 -18.767 1.000 76.179 39 GLN AAA N 1
ATOM 5817 C CA . GLN B 1 39 ? -27.700 -28.984 -19.531 1.000 80.436 39 GLN AAA CA 1
ATOM 5818 C C . GLN B 1 39 ? -29.229 -29.094 -19.489 1.000 82.039 39 GLN AAA C 1
ATOM 5819 O O . GLN B 1 39 ? -29.784 -28.945 -18.399 1.000 81.169 39 GLN AAA O 1
ATOM 5833 N N . LEU B 1 40 ? -29.878 -29.322 -20.632 1.000 85.910 40 LEU AAA N 1
ATOM 5834 C CA . LEU B 1 40 ? -31.344 -29.549 -20.735 1.000 88.517 40 LEU AAA CA 1
ATOM 5835 C C . LEU B 1 40 ? -31.656 -30.950 -20.190 1.000 91.936 40 LEU AAA C 1
ATOM 5836 O O . LEU B 1 40 ? -30.721 -31.771 -20.056 1.000 91.717 40 LEU AAA O 1
ATOM 5852 N N . LEU B 1 41 ? -32.921 -31.211 -19.861 1.000 95.192 41 LEU AAA N 1
ATOM 5853 C CA . LEU B 1 41 ? -33.390 -32.550 -19.435 1.000 97.591 41 LEU AAA CA 1
ATOM 5854 C C . LEU B 1 41 ? -33.777 -33.265 -20.732 1.000 99.856 41 LEU AAA C 1
ATOM 5855 O O . LEU B 1 41 ? -34.666 -32.744 -21.433 1.000 99.780 41 LEU AAA O 1
ATOM 5871 N N . THR B 1 42 ? -33.101 -34.361 -21.072 1.000 102.443 42 THR AAA N 1
ATOM 5872 C CA . THR B 1 42 ? -33.374 -35.136 -22.313 1.000 107.799 42 THR AAA CA 1
ATOM 5873 C C . THR B 1 42 ? -34.205 -36.369 -21.939 1.000 109.948 42 THR AAA C 1
ATOM 5874 O O . THR B 1 42 ? -35.154 -36.668 -22.683 1.000 113.015 42 THR AAA O 1
ATOM 5885 N N . SER B 1 43 ? -33.860 -37.056 -20.835 1.000 109.597 43 SER AAA N 1
ATOM 5886 C CA . SER B 1 43 ? -34.457 -38.347 -20.386 1.000 111.697 43 SER AAA CA 1
ATOM 5887 C C . SER B 1 43 ? -35.981 -38.368 -20.558 1.000 112.975 43 SER AAA C 1
ATOM 5888 O O . SER B 1 43 ? -36.652 -37.378 -20.204 1.000 110.717 43 SER AAA O 1
ATOM 5894 N N . GLN B 1 44 ? -36.489 -39.464 -21.125 1.000 115.937 44 GLN AAA N 1
ATOM 5895 C CA . GLN B 1 44 ? -37.940 -39.707 -21.347 1.000 117.502 44 GLN AAA CA 1
ATOM 5896 C C . GLN B 1 44 ? -38.235 -41.129 -20.866 1.000 119.236 44 GLN AAA C 1
ATOM 5897 O O . GLN B 1 44 ? -39.035 -41.841 -21.493 1.000 122.210 44 GLN AAA O 1
ATOM 5911 N N . SER B 1 45 ? -37.594 -41.515 -19.767 1.000 118.288 45 SER AAA N 1
ATOM 5912 C CA . SER B 1 45 ? -37.740 -42.830 -19.092 1.000 119.898 45 SER AAA CA 1
ATOM 5913 C C . SER B 1 45 ? -38.307 -42.615 -17.681 1.000 117.654 45 SER AAA C 1
ATOM 5914 O O . SER B 1 45 ? -38.083 -43.487 -16.836 1.000 117.003 45 SER AAA O 1
ATOM 5922 N N . MET B 1 46 ? -39.007 -41.487 -17.449 1.000 116.621 46 MET AAA N 1
ATOM 5923 C CA . MET B 1 46 ? -39.509 -41.048 -16.115 1.000 113.853 46 MET AAA CA 1
ATOM 5924 C C . MET B 1 46 ? -40.932 -40.500 -16.246 1.000 113.581 46 MET AAA C 1
ATOM 5925 O O . MET B 1 46 ? -41.429 -40.500 -17.374 1.000 117.071 46 MET AAA O 1
ATOM 5939 N N . ASP B 1 47 ? -41.577 -40.087 -15.146 1.000 110.596 47 ASP AAA N 1
ATOM 5940 C CA . ASP B 1 47 ? -43.011 -39.678 -15.169 1.000 110.862 47 ASP AAA CA 1
ATOM 5941 C C . ASP B 1 47 ? -43.261 -38.867 -16.441 1.000 110.112 47 ASP AAA C 1
ATOM 5942 O O . ASP B 1 47 ? -42.697 -37.786 -16.597 1.000 104.788 47 ASP AAA O 1
ATOM 5951 N N . PRO B 1 48 ? -44.059 -39.371 -17.420 1.000 112.881 48 PRO AAA N 1
ATOM 5952 C CA . PRO B 1 48 ? -44.312 -38.619 -18.654 1.000 113.675 48 PRO AAA CA 1
ATOM 5953 C C . PRO B 1 48 ? -44.910 -37.231 -18.372 1.000 111.920 48 PRO AAA C 1
ATOM 5954 O O . PRO B 1 48 ? -44.454 -36.274 -18.963 1.000 110.574 48 PRO AAA O 1
ATOM 5965 N N . GLY B 1 49 ? -45.881 -37.170 -17.451 1.000 112.178 49 GLY AAA N 1
ATOM 5966 C CA . GLY B 1 49 ? -46.649 -35.972 -17.064 1.000 111.948 49 GLY AAA CA 1
ATOM 5967 C C . GLY B 1 49 ? -45.790 -34.866 -16.475 1.000 109.719 49 GLY AAA C 1
ATOM 5968 O O . GLY B 1 49 ? -46.034 -33.694 -16.830 1.000 109.550 49 GLY AAA O 1
ATOM 5972 N N . LEU B 1 50 ? -44.852 -35.203 -15.582 1.000 108.619 50 LEU AAA N 1
ATOM 5973 C CA . LEU B 1 50 ? -43.943 -34.241 -14.890 1.000 105.619 50 LEU AAA CA 1
ATOM 5974 C C . LEU B 1 50 ? -42.753 -33.902 -15.796 1.000 102.511 50 LEU AAA C 1
ATOM 5975 O O . LEU B 1 50 ? -42.307 -32.745 -15.763 1.000 98.880 50 LEU AAA O 1
ATOM 5991 N N . THR B 1 51 ? -42.243 -34.869 -16.564 1.000 102.814 51 THR AAA N 1
ATOM 5992 C CA . THR B 1 51 ? -41.122 -34.644 -17.514 1.000 101.049 51 THR AAA CA 1
ATOM 5993 C C . THR B 1 51 ? -41.498 -33.480 -18.447 1.000 99.336 51 THR AAA C 1
ATOM 5994 O O . THR B 1 51 ? -40.670 -32.568 -18.594 1.000 97.096 51 THR AAA O 1
ATOM 6005 N N . VAL B 1 52 ? -42.712 -33.477 -19.008 1.000 100.069 52 VAL AAA N 1
ATOM 6006 C CA . VAL B 1 52 ? -43.178 -32.412 -19.955 1.000 101.209 52 VAL AAA CA 1
ATOM 6007 C C . VAL B 1 52 ? -43.289 -31.053 -19.244 1.000 98.661 52 VAL AAA C 1
ATOM 6008 O O . VAL B 1 52 ? -43.058 -30.048 -19.927 1.000 97.868 52 VAL AAA O 1
ATOM 6021 N N . LYS B 1 53 ? -43.605 -31.004 -17.943 1.000 98.020 53 LYS AAA N 1
ATOM 6022 C CA . LYS B 1 53 ? -43.786 -29.729 -17.181 1.000 96.649 53 LYS AAA CA 1
ATOM 6023 C C . LYS B 1 53 ? -42.420 -29.087 -16.918 1.000 91.642 53 LYS AAA C 1
ATOM 6024 O O . LYS B 1 53 ? -42.335 -27.847 -16.996 1.000 87.647 53 LYS AAA O 1
ATOM 6043 N N . ILE B 1 54 ? -41.396 -29.903 -16.652 1.000 90.095 54 ILE AAA N 1
ATOM 6044 C CA . ILE B 1 54 ? -39.989 -29.448 -16.439 1.000 87.948 54 ILE AAA CA 1
ATOM 6045 C C . ILE B 1 54 ? -39.420 -28.954 -17.775 1.000 88.218 54 ILE AAA C 1
ATOM 6046 O O . ILE B 1 54 ? -38.994 -27.777 -17.814 1.000 85.574 54 ILE AAA O 1
ATOM 6062 N N . LYS B 1 55 ? -39.393 -29.804 -18.817 1.000 90.372 55 LYS AAA N 1
ATOM 6063 C CA . LYS B 1 55 ? -38.896 -29.444 -20.183 1.000 91.226 55 LYS AAA CA 1
ATOM 6064 C C . LYS B 1 55 ? -39.547 -28.133 -20.651 1.000 89.764 55 LYS AAA C 1
ATOM 6065 O O . LYS B 1 55 ? -38.820 -27.307 -21.199 1.000 88.916 55 LYS AAA O 1
ATOM 6084 N N . ALA B 1 56 ? -40.860 -27.962 -20.438 1.000 88.847 56 ALA AAA N 1
ATOM 6085 C CA . ALA B 1 56 ? -41.655 -26.775 -20.835 1.000 87.914 56 ALA AAA CA 1
ATOM 6086 C C . ALA B 1 56 ? -41.182 -25.553 -20.059 1.000 85.690 56 ALA AAA C 1
ATOM 6087 O O . ALA B 1 56 ? -41.042 -24.495 -20.675 1.000 86.133 56 ALA AAA O 1
ATOM 6094 N N . TYR B 1 57 ? -40.980 -25.690 -18.749 1.000 85.234 57 TYR AAA N 1
ATOM 6095 C CA . TYR B 1 57 ? -40.542 -24.580 -17.868 1.000 84.813 57 TYR AAA CA 1
ATOM 6096 C C . TYR B 1 57 ? -39.095 -24.206 -18.209 1.000 85.265 57 TYR AAA C 1
ATOM 6097 O O . TYR B 1 57 ? -38.813 -22.995 -18.371 1.000 82.307 57 TYR AAA O 1
ATOM 6115 N N . GLN B 1 58 ? -38.216 -25.206 -18.334 1.000 87.306 58 GLN AAA N 1
ATOM 6116 C CA . GLN B 1 58 ? -36.777 -24.974 -18.636 1.000 88.272 58 GLN AAA CA 1
ATOM 6117 C C . GLN B 1 58 ? -36.671 -24.238 -19.985 1.000 89.520 58 GLN AAA C 1
ATOM 6118 O O . GLN B 1 58 ? -35.842 -23.312 -20.103 1.000 88.492 58 GLN AAA O 1
ATOM 6132 N N . ASN B 1 59 ? -37.517 -24.617 -20.951 1.000 90.122 59 ASN AAA N 1
ATOM 6133 C CA . ASN B 1 59 ? -37.564 -24.036 -22.316 1.000 89.783 59 ASN AAA CA 1
ATOM 6134 C C . ASN B 1 59 ? -38.014 -22.572 -22.215 1.000 88.322 59 ASN AAA C 1
ATOM 6135 O O . ASN B 1 59 ? -37.310 -21.672 -22.742 1.000 88.486 59 ASN AAA O 1
ATOM 6146 N N . GLN B 1 60 ? -39.123 -22.323 -21.516 1.000 87.327 60 GLN AAA N 1
ATOM 6147 C CA . GLN B 1 60 ? -39.739 -20.976 -21.398 1.000 87.179 60 GLN AAA CA 1
ATOM 6148 C C . GLN B 1 60 ? -38.753 -20.034 -20.681 1.000 83.658 60 GLN AAA C 1
ATOM 6149 O O . GLN B 1 60 ? -38.736 -18.843 -21.029 1.000 80.847 60 GLN AAA O 1
ATOM 6163 N N . LEU B 1 61 ? -37.920 -20.545 -19.767 1.000 82.815 61 LEU AAA N 1
ATOM 6164 C CA . LEU B 1 61 ? -36.912 -19.740 -19.018 1.000 81.153 61 LEU AAA CA 1
ATOM 6165 C C . LEU B 1 61 ? -35.736 -19.374 -19.922 1.000 80.990 61 LEU AAA C 1
ATOM 6166 O O . LEU B 1 61 ? -35.291 -18.232 -19.850 1.000 81.772 61 LEU AAA O 1
ATOM 6182 N N . ARG B 1 62 ? -35.223 -20.307 -20.721 1.000 82.236 62 ARG AAA N 1
ATOM 6183 C CA . ARG B 1 62 ? -34.091 -20.025 -21.643 1.000 83.628 62 ARG AAA CA 1
ATOM 6184 C C . ARG B 1 62 ? -34.516 -18.930 -22.628 1.000 84.237 62 ARG AAA C 1
ATOM 6185 O O . ARG B 1 62 ? -33.669 -18.065 -22.913 1.000 82.023 62 ARG AAA O 1
ATOM 6206 N N . GLN B 1 63 ? -35.772 -18.940 -23.098 1.000 86.663 63 GLN AAA N 1
ATOM 6207 C CA . GLN B 1 63 ? -36.295 -17.881 -23.999 1.000 87.758 63 GLN AAA CA 1
ATOM 6208 C C . GLN B 1 63 ? -36.182 -16.526 -23.286 1.000 85.482 63 GLN AAA C 1
ATOM 6209 O O . GLN B 1 63 ? -35.628 -15.602 -23.904 1.000 86.483 63 GLN AAA O 1
ATOM 6223 N N . GLN B 1 64 ? -36.611 -16.430 -22.027 1.000 84.226 64 GLN AAA N 1
ATOM 6224 C CA . GLN B 1 64 ? -36.595 -15.153 -21.262 1.000 82.760 64 GLN AAA CA 1
ATOM 6225 C C . GLN B 1 64 ? -35.168 -14.727 -20.921 1.000 79.920 64 GLN AAA C 1
ATOM 6226 O O . GLN B 1 64 ? -34.934 -13.492 -20.874 1.000 78.031 64 GLN AAA O 1
ATOM 6240 N N . ALA B 1 65 ? -34.283 -15.700 -20.687 1.000 78.659 65 ALA AAA N 1
ATOM 6241 C CA . ALA B 1 65 ? -32.855 -15.474 -20.379 1.000 77.682 65 ALA AAA CA 1
ATOM 6242 C C . ALA B 1 65 ? -32.177 -14.897 -21.617 1.000 78.113 65 ALA AAA C 1
ATOM 6243 O O . ALA B 1 65 ? -31.468 -13.895 -21.470 1.000 77.034 65 ALA AAA O 1
ATOM 6250 N N . GLN B 1 66 ? -32.394 -15.510 -22.784 1.000 78.830 66 GLN AAA N 1
ATOM 6251 C CA . GLN B 1 66 ? -31.824 -15.037 -24.072 1.000 79.576 66 GLN AAA CA 1
ATOM 6252 C C . GLN B 1 66 ? -32.319 -13.607 -24.327 1.000 78.811 66 GLN AAA C 1
ATOM 6253 O O . GLN B 1 66 ? -31.472 -12.742 -24.648 1.000 77.796 66 GLN AAA O 1
ATOM 6267 N N . VAL B 1 67 ? -33.620 -13.350 -24.148 1.000 78.958 67 VAL AAA N 1
ATOM 6268 C CA . VAL B 1 67 ? -34.199 -11.998 -24.393 1.000 80.393 67 VAL AAA CA 1
ATOM 6269 C C . VAL B 1 67 ? -33.500 -10.987 -23.483 1.000 77.556 67 VAL AAA C 1
ATOM 6270 O O . VAL B 1 67 ? -33.030 -9.971 -23.991 1.000 78.016 67 VAL AAA O 1
ATOM 6283 N N . PHE B 1 68 ? -33.431 -11.249 -22.185 1.000 74.316 68 PHE AAA N 1
ATOM 6284 C CA . PHE B 1 68 ? -32.755 -10.326 -21.243 1.000 73.219 68 PHE AAA CA 1
ATOM 6285 C C . PHE B 1 68 ? -31.313 -10.079 -21.716 1.000 72.916 68 PHE AAA C 1
ATOM 6286 O O . PHE B 1 68 ? -30.916 -8.908 -21.868 1.000 71.920 68 PHE AAA O 1
ATOM 6303 N N . LYS B 1 69 ? -30.575 -11.156 -21.966 1.000 73.681 69 LYS AAA N 1
ATOM 6304 C CA . LYS B 1 69 ? -29.125 -11.134 -22.260 1.000 75.044 69 LYS AAA CA 1
ATOM 6305 C C . LYS B 1 69 ? -28.824 -10.317 -23.516 1.000 75.050 69 LYS AAA C 1
ATOM 6306 O O . LYS B 1 69 ? -27.901 -9.504 -23.454 1.000 73.348 69 LYS AAA O 1
ATOM 6325 N N . GLN B 1 70 ? -29.564 -10.544 -24.613 1.000 78.107 70 GLN AAA N 1
ATOM 6326 C CA . GLN B 1 70 ? -29.289 -9.942 -25.953 1.000 79.392 70 GLN AAA CA 1
ATOM 6327 C C . GLN B 1 70 ? -30.068 -8.647 -26.201 1.000 80.043 70 GLN AAA C 1
ATOM 6328 O O . GLN B 1 70 ? -29.472 -7.752 -26.798 1.000 80.848 70 GLN AAA O 1
ATOM 6342 N N . ASN B 1 71 ? -31.337 -8.556 -25.788 1.000 80.336 71 ASN AAA N 1
ATOM 6343 C CA . ASN B 1 71 ? -32.238 -7.410 -26.112 1.000 81.993 71 ASN AAA CA 1
ATOM 6344 C C . ASN B 1 71 ? -32.331 -6.397 -24.964 1.000 80.143 71 ASN AAA C 1
ATOM 6345 O O . ASN B 1 71 ? -31.997 -5.222 -25.201 1.000 83.557 71 ASN AAA O 1
ATOM 6356 N N . THR B 1 72 ? -32.765 -6.811 -23.771 1.000 77.867 72 THR AAA N 1
ATOM 6357 C CA . THR B 1 72 ? -32.929 -5.917 -22.593 1.000 75.466 72 THR AAA CA 1
ATOM 6358 C C . THR B 1 72 ? -31.598 -5.264 -22.191 1.000 72.823 72 THR AAA C 1
ATOM 6359 O O . THR B 1 72 ? -31.617 -4.088 -21.800 1.000 73.028 72 THR AAA O 1
ATOM 6370 N N . VAL B 1 73 ? -30.476 -5.977 -22.246 1.000 71.201 73 VAL AAA N 1
ATOM 6371 C CA . VAL B 1 73 ? -29.159 -5.362 -21.900 1.000 69.596 73 VAL AAA CA 1
ATOM 6372 C C . VAL B 1 73 ? -28.884 -4.225 -22.887 1.000 71.164 73 VAL AAA C 1
ATOM 6373 O O . VAL B 1 73 ? -28.424 -3.183 -22.430 1.000 70.840 73 VAL AAA O 1
ATOM 6386 N N . ALA B 1 74 ? -29.162 -4.417 -24.181 1.000 73.501 74 ALA AAA N 1
ATOM 6387 C CA . ALA B 1 74 ? -28.963 -3.400 -25.247 1.000 74.834 74 ALA AAA CA 1
ATOM 6388 C C . ALA B 1 74 ? -29.856 -2.189 -24.953 1.000 74.784 74 ALA AAA C 1
ATOM 6389 O O . ALA B 1 74 ? -29.358 -1.059 -25.050 1.000 73.956 74 ALA AAA O 1
ATOM 6396 N N . GLU B 1 75 ? -31.121 -2.422 -24.585 1.000 75.994 75 GLU AAA N 1
ATOM 6397 C CA . GLU B 1 75 ? -32.081 -1.354 -24.210 1.000 76.729 75 GLU AAA CA 1
ATOM 6398 C C . GLU B 1 75 ? -31.437 -0.509 -23.106 1.000 74.382 75 GLU AAA C 1
ATOM 6399 O O . GLU B 1 75 ? -31.479 0.722 -23.253 1.000 77.115 75 GLU AAA O 1
ATOM 6411 N N . LEU B 1 76 ? -30.843 -1.138 -22.068 1.000 70.571 76 LEU AAA N 1
ATOM 6412 C CA . LEU B 1 76 ? -30.192 -0.437 -20.929 1.000 67.525 76 LEU AAA CA 1
ATOM 6413 C C . LEU B 1 76 ? -28.977 0.349 -21.414 1.000 67.147 76 LEU AAA C 1
ATOM 6414 O O . LEU B 1 76 ? -28.867 1.523 -21.069 1.000 66.240 76 LEU AAA O 1
ATOM 6430 N N . ILE B 1 77 ? -28.081 -0.284 -22.164 1.000 68.000 77 ILE AAA N 1
ATOM 6431 C CA . ILE B 1 77 ? -26.845 0.382 -22.669 1.000 68.265 77 ILE AAA CA 1
ATOM 6432 C C . ILE B 1 77 ? -27.276 1.653 -23.396 1.000 69.408 77 ILE AAA C 1
ATOM 6433 O O . ILE B 1 77 ? -26.546 2.652 -23.307 1.000 68.223 77 ILE AAA O 1
ATOM 6449 N N . GLY B 1 78 ? -28.433 1.608 -24.065 1.000 71.181 78 GLY AAA N 1
ATOM 6450 C CA . GLY B 1 78 ? -29.029 2.765 -24.760 1.000 72.110 78 GLY AAA CA 1
ATOM 6451 C C . GLY B 1 78 ? -29.292 3.917 -23.800 1.000 71.980 78 GLY AAA C 1
ATOM 6452 O O . GLY B 1 78 ? -28.874 5.024 -24.115 1.000 71.920 78 GLY AAA O 1
ATOM 6456 N N . LEU B 1 79 ? -29.935 3.654 -22.658 1.000 71.260 79 LEU AAA N 1
ATOM 6457 C CA . LEU B 1 79 ? -30.272 4.682 -21.641 1.000 71.523 79 LEU AAA CA 1
ATOM 6458 C C . LEU B 1 79 ? -29.009 5.237 -20.992 1.000 70.216 79 LEU AAA C 1
ATOM 6459 O O . LEU B 1 79 ? -29.019 6.415 -20.602 1.000 71.166 79 LEU AAA O 1
ATOM 6475 N N . TYR B 1 80 ? -28.000 4.403 -20.786 1.000 69.156 80 TYR AAA N 1
ATOM 6476 C CA . TYR B 1 80 ? -26.739 4.840 -20.148 1.000 67.950 80 TYR AAA CA 1
ATOM 6477 C C . TYR B 1 80 ? -26.046 5.804 -21.114 1.000 70.200 80 TYR AAA C 1
ATOM 6478 O O . TYR B 1 80 ? -25.602 6.875 -20.656 1.000 70.398 80 TYR AAA O 1
ATOM 6496 N N . THR B 1 81 ? -25.984 5.458 -22.412 1.000 69.685 81 THR AAA N 1
ATOM 6497 C CA . THR B 1 81 ? -25.327 6.293 -23.451 1.000 70.472 81 THR AAA CA 1
ATOM 6498 C C . THR B 1 81 ? -25.977 7.681 -23.421 1.000 69.859 81 THR AAA C 1
ATOM 6499 O O . THR B 1 81 ? -25.256 8.673 -23.510 1.000 70.692 81 THR AAA O 1
ATOM 6510 N N . LYS B 1 82 ? -27.294 7.739 -23.256 1.000 68.381 82 LYS AAA N 1
ATOM 6511 C CA . LYS B 1 82 ? -28.073 8.999 -23.206 1.000 68.962 82 LYS AAA CA 1
ATOM 6512 C C . LYS B 1 82 ? -27.494 9.897 -22.105 1.000 68.042 82 LYS AAA C 1
ATOM 6513 O O . LYS B 1 82 ? -27.324 11.098 -22.364 1.000 69.219 82 LYS AAA O 1
ATOM 6532 N N . ALA B 1 83 ? -27.135 9.335 -20.955 1.000 66.543 83 ALA AAA N 1
ATOM 6533 C CA . ALA B 1 83 ? -26.496 10.079 -19.851 1.000 66.134 83 ALA AAA CA 1
ATOM 6534 C C . ALA B 1 83 ? -25.125 10.612 -20.302 1.000 67.744 83 ALA AAA C 1
ATOM 6535 O O . ALA B 1 83 ? -24.879 11.803 -20.089 1.000 68.305 83 ALA AAA O 1
ATOM 6542 N N . SER B 1 84 ? -24.245 9.788 -20.890 1.000 69.380 84 SER AAA N 1
ATOM 6543 C CA . SER B 1 84 ? -22.939 10.258 -21.441 1.000 70.803 84 SER AAA CA 1
ATOM 6544 C C . SER B 1 84 ? -23.216 11.452 -22.350 1.000 72.161 84 SER AAA C 1
ATOM 6545 O O . SER B 1 84 ? -22.575 12.496 -22.175 1.000 70.781 84 SER AAA O 1
ATOM 6553 N N . ASN B 1 85 ? -24.134 11.254 -23.305 1.000 74.114 85 ASN AAA N 1
ATOM 6554 C CA . ASN B 1 85 ? -24.545 12.253 -24.325 1.000 75.077 85 ASN AAA CA 1
ATOM 6555 C C . ASN B 1 85 ? -24.867 13.557 -23.598 1.000 74.720 85 ASN AAA C 1
ATOM 6556 O O . ASN B 1 85 ? -24.352 14.595 -24.013 1.000 73.134 85 ASN AAA O 1
ATOM 6567 N N . PHE B 1 86 ? -25.646 13.492 -22.522 1.000 75.241 86 PHE AAA N 1
ATOM 6568 C CA . PHE B 1 86 ? -26.046 14.695 -21.758 1.000 77.101 86 PHE AAA CA 1
ATOM 6569 C C . PHE B 1 86 ? -24.794 15.340 -21.161 1.000 76.460 86 PHE AAA C 1
ATOM 6570 O O . PHE B 1 86 ? -24.671 16.565 -21.230 1.000 77.319 86 PHE AAA O 1
ATOM 6587 N N . ALA B 1 87 ? -23.878 14.551 -20.605 1.000 74.944 87 ALA AAA N 1
ATOM 6588 C CA . ALA B 1 87 ? -22.621 15.085 -20.039 1.000 76.041 87 ALA AAA CA 1
ATOM 6589 C C . ALA B 1 87 ? -21.890 15.865 -21.124 1.000 76.595 87 ALA AAA C 1
ATOM 6590 O O . ALA B 1 87 ? -21.476 16.997 -20.843 1.000 79.069 87 ALA AAA O 1
ATOM 6597 N N . ALA B 1 88 ? -21.765 15.273 -22.314 1.000 75.762 88 ALA AAA N 1
ATOM 6598 C CA . ALA B 1 88 ? -21.064 15.860 -23.478 1.000 76.388 88 ALA AAA CA 1
ATOM 6599 C C . ALA B 1 88 ? -21.683 17.218 -23.798 1.000 75.795 88 ALA AAA C 1
ATOM 6600 O O . ALA B 1 88 ? -20.924 18.150 -24.046 1.000 75.764 88 ALA AAA O 1
ATOM 6607 N N . LEU B 1 89 ? -23.010 17.322 -23.759 1.000 74.420 89 LEU AAA N 1
ATOM 6608 C CA . LEU B 1 89 ? -23.730 18.592 -24.047 1.000 74.842 89 LEU AAA CA 1
ATOM 6609 C C . LEU B 1 89 ? -23.413 19.639 -22.975 1.000 74.260 89 LEU AAA C 1
ATOM 6610 O O . LEU B 1 89 ? -23.210 20.806 -23.351 1.000 74.715 89 LEU AAA O 1
ATOM 6626 N N . VAL B 1 90 ? -23.328 19.247 -21.707 1.000 73.156 90 VAL AAA N 1
ATOM 6627 C CA . VAL B 1 90 ? -23.015 20.195 -20.599 1.000 75.016 90 VAL AAA CA 1
ATOM 6628 C C . VAL B 1 90 ? -21.598 20.749 -20.822 1.000 76.774 90 VAL AAA C 1
ATOM 6629 O O . VAL B 1 90 ? -21.415 21.966 -20.665 1.000 77.527 90 VAL AAA O 1
ATOM 6642 N N . ASN B 1 91 ? -20.632 19.914 -21.224 1.000 77.367 91 ASN AAA N 1
ATOM 6643 C CA . ASN B 1 91 ? -19.243 20.361 -21.522 1.000 79.786 91 ASN AAA CA 1
ATOM 6644 C C . ASN B 1 91 ? -19.271 21.470 -22.562 1.000 81.768 91 ASN AAA C 1
ATOM 6645 O O . ASN B 1 91 ? -18.495 22.421 -22.417 1.000 83.868 91 ASN AAA O 1
ATOM 6656 N N . ALA B 1 92 ? -20.111 21.331 -23.590 1.000 80.670 92 ALA AAA N 1
ATOM 6657 C CA . ALA B 1 92 ? -20.268 22.322 -24.671 1.000 81.771 92 ALA AAA CA 1
ATOM 6658 C C . ALA B 1 92 ? -20.631 23.681 -24.063 1.000 82.218 92 ALA AAA C 1
ATOM 6659 O O . ALA B 1 92 ? -20.031 24.693 -24.482 1.000 82.557 92 ALA AAA O 1
ATOM 6666 N N . VAL B 1 93 ? -21.568 23.693 -23.107 1.000 80.724 93 VAL AAA N 1
ATOM 6667 C CA . VAL B 1 93 ? -22.008 24.928 -22.392 1.000 81.440 93 VAL AAA CA 1
ATOM 6668 C C . VAL B 1 93 ? -20.793 25.491 -21.650 1.000 83.093 93 VAL AAA C 1
ATOM 6669 O O . VAL B 1 93 ? -20.596 26.716 -21.661 1.000 86.496 93 VAL AAA O 1
ATOM 6682 N N . ASN B 1 94 ? -20.003 24.618 -21.034 1.000 82.154 94 ASN AAA N 1
ATOM 6683 C CA . ASN B 1 94 ? -18.780 25.034 -20.313 1.000 85.005 94 ASN AAA CA 1
ATOM 6684 C C . ASN B 1 94 ? -17.878 25.772 -21.303 1.000 87.001 94 ASN AAA C 1
ATOM 6685 O O . ASN B 1 94 ? -17.532 26.929 -21.013 1.000 87.773 94 ASN AAA O 1
ATOM 6696 N N . ALA B 1 95 ? -17.561 25.128 -22.439 1.000 87.903 95 ALA AAA N 1
ATOM 6697 C CA . ALA B 1 95 ? -16.675 25.636 -23.517 1.000 91.018 95 ALA AAA CA 1
ATOM 6698 C C . ALA B 1 95 ? -17.179 26.994 -24.039 1.000 93.326 95 ALA AAA C 1
ATOM 6699 O O . ALA B 1 95 ? -16.340 27.865 -24.344 1.000 94.612 95 ALA AAA O 1
ATOM 6706 N N . LEU B 1 96 ? -18.498 27.174 -24.129 1.000 93.344 96 LEU AAA N 1
ATOM 6707 C CA . LEU B 1 96 ? -19.134 28.434 -24.585 1.000 94.729 96 LEU AAA CA 1
ATOM 6708 C C . LEU B 1 96 ? -18.754 29.586 -23.645 1.000 96.259 96 LEU AAA C 1
ATOM 6709 O O . LEU B 1 96 ? -18.665 30.720 -24.126 1.000 99.853 96 LEU AAA O 1
ATOM 6725 N N . TYR B 1 97 ? -18.537 29.317 -22.355 1.000 95.280 97 TYR AAA N 1
ATOM 6726 C CA . TYR B 1 97 ? -18.259 30.355 -21.327 1.000 97.294 97 TYR AAA CA 1
ATOM 6727 C C . TYR B 1 97 ? -16.765 30.689 -21.245 1.000 103.494 97 TYR AAA C 1
ATOM 6728 O O . TYR B 1 97 ? -16.470 31.847 -20.855 1.000 110.049 97 TYR AAA O 1
ATOM 6746 N N . SER B 1 98 ? -15.864 29.761 -21.589 1.000 105.916 98 SER AAA N 1
ATOM 6747 C CA . SER B 1 98 ? -14.394 30.009 -21.618 1.000 108.515 98 SER AAA CA 1
ATOM 6748 C C . SER B 1 98 ? -13.998 30.640 -22.972 1.000 110.123 98 SER AAA C 1
ATOM 6749 O O . SER B 1 98 ? -12.803 30.553 -23.333 1.000 111.178 98 SER AAA O 1
ATOM 6757 N N . THR B 1 99 ? -14.965 31.235 -23.695 1.000 109.084 99 THR AAA N 1
ATOM 6758 C CA . THR B 1 99 ? -14.756 32.085 -24.914 1.000 109.911 99 THR AAA CA 1
ATOM 6759 C C . THR B 1 99 ? -15.274 33.500 -24.605 1.000 110.375 99 THR AAA C 1
ATOM 6760 O O . THR B 1 99 ? -16.130 33.641 -23.697 1.000 109.131 99 THR AAA O 1
ATOM 6771 N N . GLU B 1 100 ? -14.771 34.507 -25.329 1.000 111.475 100 GLU AAA N 1
ATOM 6772 C CA . GLU B 1 100 ? -15.077 35.942 -25.081 1.000 113.724 100 GLU AAA CA 1
ATOM 6773 C C . GLU B 1 100 ? -16.157 36.424 -26.053 1.000 113.025 100 GLU AAA C 1
ATOM 6774 O O . GLU B 1 100 ? -15.894 37.338 -26.858 1.000 115.693 100 GLU AAA O 1
ATOM 6786 N N . ASP B 1 101 ? -17.370 35.895 -25.881 1.000 109.768 101 ASP AAA N 1
ATOM 6787 C CA . ASP B 1 101 ? -18.594 36.170 -26.681 1.000 107.364 101 ASP AAA CA 1
ATOM 6788 C C . ASP B 1 101 ? -19.380 37.303 -26.011 1.000 108.131 101 ASP AAA C 1
ATOM 6789 O O . ASP B 1 101 ? -19.661 37.245 -24.811 1.000 106.557 101 ASP AAA O 1
ATOM 6798 N N . PRO B 1 102 ? -19.746 38.389 -26.738 1.000 110.006 102 PRO AAA N 1
ATOM 6799 C CA . PRO B 1 102 ? -20.530 39.484 -26.148 1.000 111.053 102 PRO AAA CA 1
ATOM 6800 C C . PRO B 1 102 ? -22.003 39.141 -25.835 1.000 110.869 102 PRO AAA C 1
ATOM 6801 O O . PRO B 1 102 ? -22.621 39.902 -25.113 1.000 110.478 102 PRO AAA O 1
ATOM 6812 N N . GLN B 1 103 ? -22.515 38.026 -26.377 1.000 111.133 103 GLN AAA N 1
ATOM 6813 C CA . GLN B 1 103 ? -23.901 37.522 -26.180 1.000 110.269 103 GLN AAA CA 1
ATOM 6814 C C . GLN B 1 103 ? -23.868 36.221 -25.356 1.000 108.281 103 GLN AAA C 1
ATOM 6815 O O . GLN B 1 103 ? -24.884 35.508 -25.372 1.000 108.131 103 GLN AAA O 1
ATOM 6829 N N . VAL B 1 104 ? -22.773 35.952 -24.628 1.000 105.995 104 VAL AAA N 1
ATOM 6830 C CA . VAL B 1 104 ? -22.508 34.676 -23.907 1.000 101.923 104 VAL AAA CA 1
ATOM 6831 C C . VAL B 1 104 ? -23.722 34.232 -23.071 1.000 100.643 104 VAL AAA C 1
ATOM 6832 O O . VAL B 1 104 ? -24.052 33.038 -23.155 1.000 100.644 104 VAL AAA O 1
ATOM 6837 N N . SER B 1 105 ? -24.398 35.136 -22.352 1.000 100.864 105 SER AAA N 1
ATOM 6838 C CA . SER B 1 105 ? -25.529 34.798 -21.437 1.000 99.682 105 SER AAA CA 1
ATOM 6839 C C . SER B 1 105 ? -26.830 34.427 -22.177 1.000 97.084 105 SER AAA C 1
ATOM 6840 O O . SER B 1 105 ? -27.572 33.580 -21.649 1.000 91.953 105 SER AAA O 1
ATOM 6848 N N . GLN B 1 106 ? -27.134 35.027 -23.332 1.000 98.962 106 GLN AAA N 1
ATOM 6849 C CA . GLN B 1 106 ? -28.364 34.684 -24.108 1.000 98.645 106 GLN AAA CA 1
ATOM 6850 C C . GLN B 1 106 ? -28.156 33.310 -24.759 1.000 95.101 106 GLN AAA C 1
ATOM 6851 O O . GLN B 1 106 ? -29.120 32.529 -24.774 1.000 93.166 106 GLN AAA O 1
ATOM 6865 N N . LYS B 1 107 ? -26.941 33.030 -25.255 1.000 93.037 107 LYS AAA N 1
ATOM 6866 C CA . LYS B 1 107 ? -26.576 31.757 -25.935 1.000 91.172 107 LYS AAA CA 1
ATOM 6867 C C . LYS B 1 107 ? -26.550 30.630 -24.909 1.000 88.627 107 LYS AAA C 1
ATOM 6868 O O . LYS B 1 107 ? -26.932 29.513 -25.277 1.000 87.863 107 LYS AAA O 1
ATOM 6887 N N . GLY B 1 108 ? -26.102 30.927 -23.692 1.000 87.879 108 GLY AAA N 1
ATOM 6888 C CA . GLY B 1 108 ? -26.066 29.967 -22.577 1.000 86.123 108 GLY AAA CA 1
ATOM 6889 C C . GLY B 1 108 ? -27.475 29.568 -22.184 1.000 86.008 108 GLY AAA C 1
ATOM 6890 O O . GLY B 1 108 ? -27.737 28.355 -22.073 1.000 84.883 108 GLY AAA O 1
ATOM 6894 N N . ALA B 1 109 ? -28.356 30.554 -21.994 1.000 87.387 109 ALA AAA N 1
ATOM 6895 C CA . ALA B 1 109 ? -29.784 30.366 -21.650 1.000 87.765 109 ALA AAA CA 1
ATOM 6896 C C . ALA B 1 109 ? -30.435 29.469 -22.702 1.000 88.162 109 ALA AAA C 1
ATOM 6897 O O . ALA B 1 109 ? -31.087 28.491 -22.296 1.000 87.573 109 ALA AAA O 1
ATOM 6904 N N . GLU B 1 110 ? -30.232 29.776 -23.989 1.000 89.264 110 GLU AAA N 1
ATOM 6905 C CA . GLU B 1 110 ? -30.794 29.016 -25.135 1.000 90.513 110 GLU AAA CA 1
ATOM 6906 C C . GLU B 1 110 ? -30.419 27.532 -25.014 1.000 88.258 110 GLU AAA C 1
ATOM 6907 O O . GLU B 1 110 ? -31.311 26.687 -25.210 1.000 87.358 110 GLU AAA O 1
ATOM 6919 N N . MET B 1 111 ? -29.161 27.219 -24.712 1.000 86.379 111 MET AAA N 1
ATOM 6920 C CA . MET B 1 111 ? -28.683 25.816 -24.642 1.000 85.735 111 MET AAA CA 1
ATOM 6921 C C . MET B 1 111 ? -29.233 25.120 -23.406 1.000 85.427 111 MET AAA C 1
ATOM 6922 O O . MET B 1 111 ? -29.635 23.954 -23.517 1.000 86.667 111 MET AAA O 1
ATOM 6936 N N . VAL B 1 112 ? -29.211 25.780 -22.258 1.000 84.902 112 VAL AAA N 1
ATOM 6937 C CA . VAL B 1 112 ? -29.768 25.172 -21.017 1.000 84.147 112 VAL AAA CA 1
ATOM 6938 C C . VAL B 1 112 ? -31.240 24.839 -21.298 1.000 83.993 112 VAL AAA C 1
ATOM 6939 O O . VAL B 1 112 ? -31.635 23.701 -21.006 1.000 82.133 112 VAL AAA O 1
ATOM 6952 N N . ALA B 1 113 ? -31.997 25.762 -21.908 1.000 83.647 113 ALA AAA N 1
ATOM 6953 C CA . ALA B 1 113 ? -33.414 25.556 -22.296 1.000 83.090 113 ALA AAA CA 1
ATOM 6954 C C . ALA B 1 113 ? -33.509 24.327 -23.206 1.000 81.762 113 ALA AAA C 1
ATOM 6955 O O . ALA B 1 113 ? -34.410 23.515 -22.998 1.000 81.001 113 ALA AAA O 1
ATOM 6962 N N . ALA B 1 114 ? -32.585 24.169 -24.156 1.000 81.211 114 ALA AAA N 1
ATOM 6963 C CA . ALA B 1 114 ? -32.531 23.016 -25.090 1.000 80.899 114 ALA AAA CA 1
ATOM 6964 C C . ALA B 1 114 ? -32.244 21.714 -24.336 1.000 79.395 114 ALA AAA C 1
ATOM 6965 O O . ALA B 1 114 ? -32.859 20.712 -24.677 1.000 78.345 114 ALA AAA O 1
ATOM 6972 N N . LEU B 1 115 ? -31.338 21.714 -23.357 1.000 79.522 115 LEU AAA N 1
ATOM 6973 C CA . LEU B 1 115 ? -31.010 20.493 -22.565 1.000 78.106 115 LEU AAA CA 1
ATOM 6974 C C . LEU B 1 115 ? -32.229 20.092 -21.739 1.000 76.180 115 LEU AAA C 1
ATOM 6975 O O . LEU B 1 115 ? -32.399 18.902 -21.518 1.000 76.551 115 LEU AAA O 1
ATOM 6991 N N . SER B 1 116 ? -33.059 21.044 -21.323 1.000 76.004 116 SER AAA N 1
ATOM 6992 C CA . SER B 1 116 ? -34.337 20.771 -20.620 1.000 76.066 116 SER AAA CA 1
ATOM 6993 C C . SER B 1 116 ? -35.154 19.814 -21.490 1.000 75.677 116 SER AAA C 1
ATOM 6994 O O . SER B 1 116 ? -35.638 18.797 -20.976 1.000 73.475 116 SER AAA O 1
ATOM 7002 N N . ASP B 1 117 ? -35.265 20.144 -22.776 1.000 77.666 117 ASP AAA N 1
ATOM 7003 C CA . ASP B 1 117 ? -35.963 19.341 -23.814 1.000 79.576 117 ASP AAA CA 1
ATOM 7004 C C . ASP B 1 117 ? -35.355 17.934 -23.873 1.000 77.340 117 ASP AAA C 1
ATOM 7005 O O . ASP B 1 117 ? -36.124 16.952 -23.822 1.000 78.193 117 ASP AAA O 1
ATOM 7014 N N . VAL B 1 118 ? -34.027 17.845 -24.001 1.000 73.609 118 VAL AAA N 1
ATOM 7015 C CA . VAL B 1 118 ? -33.292 16.560 -24.134 1.000 71.504 118 VAL AAA CA 1
ATOM 7016 C C . VAL B 1 118 ? -33.614 15.698 -22.916 1.000 71.054 118 VAL AAA C 1
ATOM 7017 O O . VAL B 1 118 ? -33.950 14.528 -23.088 1.000 71.460 118 VAL AAA O 1
ATOM 7030 N N . ALA B 1 119 ? -33.495 16.273 -21.727 1.000 71.561 119 ALA AAA N 1
ATOM 7031 C CA . ALA B 1 119 ? -33.803 15.608 -20.449 1.000 70.800 119 ALA AAA CA 1
ATOM 7032 C C . ALA B 1 119 ? -35.232 15.056 -20.509 1.000 72.210 119 ALA AAA C 1
ATOM 7033 O O . ALA B 1 119 ? -35.470 13.926 -20.075 1.000 70.836 119 ALA AAA O 1
ATOM 7040 N N . GLN B 1 120 ? -36.162 15.823 -21.055 1.000 74.915 120 GLN AAA N 1
ATOM 7041 C CA . GLN B 1 120 ? -37.579 15.395 -21.119 1.000 77.399 120 GLN AAA CA 1
ATOM 7042 C C . GLN B 1 120 ? -37.705 14.195 -22.069 1.000 76.154 120 GLN AAA C 1
ATOM 7043 O O . GLN B 1 120 ? -38.562 13.329 -21.781 1.000 75.636 120 GLN AAA O 1
ATOM 7057 N N . HIS B 1 121 ? -36.887 14.131 -23.134 1.000 74.247 121 HIS AAA N 1
ATOM 7058 C CA . HIS B 1 121 ? -36.837 12.987 -24.092 1.000 74.042 121 HIS AAA CA 1
ATOM 7059 C C . HIS B 1 121 ? -36.257 11.773 -23.356 1.000 71.812 121 HIS AAA C 1
ATOM 7060 O O . HIS B 1 121 ? -36.847 10.684 -23.454 1.000 70.760 121 HIS AAA O 1
ATOM 7075 N N . TYR B 1 122 ? -35.171 11.960 -22.611 1.000 70.547 122 TYR AAA N 1
ATOM 7076 C CA . TYR B 1 122 ? -34.501 10.875 -21.849 1.000 69.320 122 TYR AAA CA 1
ATOM 7077 C C . TYR B 1 122 ? -35.466 10.355 -20.766 1.000 68.681 122 TYR AAA C 1
ATOM 7078 O O . TYR B 1 122 ? -35.433 9.158 -20.473 1.000 67.375 122 TYR AAA O 1
ATOM 7096 N N . GLN B 1 123 ? -36.335 11.206 -20.217 1.000 68.596 123 GLN AAA N 1
ATOM 7097 C CA . GLN B 1 123 ? -37.360 10.769 -19.243 1.000 67.711 123 GLN AAA CA 1
ATOM 7098 C C . GLN B 1 123 ? -38.268 9.757 -19.933 1.000 68.465 123 GLN AAA C 1
ATOM 7099 O O . GLN B 1 123 ? -38.414 8.628 -19.430 1.000 67.924 123 GLN AAA O 1
ATOM 7113 N N . ALA B 1 124 ? -38.830 10.153 -21.074 1.000 70.599 124 ALA AAA N 1
ATOM 7114 C CA . ALA B 1 124 ? -39.795 9.351 -21.861 1.000 72.590 124 ALA AAA CA 1
ATOM 7115 C C . ALA B 1 124 ? -39.120 8.064 -22.355 1.000 72.133 124 ALA AAA C 1
ATOM 7116 O O . ALA B 1 124 ? -39.816 7.029 -22.409 1.000 72.350 124 ALA AAA O 1
ATOM 7123 N N . ALA B 1 125 ? -37.821 8.127 -22.679 1.000 70.908 125 ALA AAA N 1
ATOM 7124 C CA . ALA B 1 125 ? -37.020 6.981 -23.163 1.000 70.318 125 ALA AAA CA 1
ATOM 7125 C C . ALA B 1 125 ? -36.913 5.950 -22.043 1.000 69.918 125 ALA AAA C 1
ATOM 7126 O O . ALA B 1 125 ? -37.073 4.750 -22.312 1.000 70.353 125 ALA AAA O 1
ATOM 7133 N N . ALA B 1 126 ? -36.631 6.421 -20.834 1.000 69.069 126 ALA AAA N 1
ATOM 7134 C CA . ALA B 1 126 ? -36.531 5.581 -19.632 1.000 68.039 126 ALA AAA CA 1
ATOM 7135 C C . ALA B 1 126 ? -37.912 4.989 -19.345 1.000 70.285 126 ALA AAA C 1
ATOM 7136 O O . ALA B 1 126 ? -37.986 3.784 -19.083 1.000 69.967 126 ALA AAA O 1
ATOM 7143 N N . GLN B 1 127 ? -38.979 5.783 -19.420 1.000 73.015 127 GLN AAA N 1
ATOM 7144 C CA . GLN B 1 127 ? -40.335 5.244 -19.145 1.000 75.627 127 GLN AAA CA 1
ATOM 7145 C C . GLN B 1 127 ? -40.571 4.032 -20.054 1.000 77.378 127 GLN AAA C 1
ATOM 7146 O O . GLN B 1 127 ? -41.032 3.001 -19.545 1.000 78.297 127 GLN AAA O 1
ATOM 7160 N N . ALA B 1 128 ? -40.237 4.148 -21.341 1.000 78.918 128 ALA AAA N 1
ATOM 7161 C CA . ALA B 1 128 ? -40.468 3.099 -22.363 1.000 80.809 128 ALA AAA CA 1
ATOM 7162 C C . ALA B 1 128 ? -39.799 1.797 -21.928 1.000 80.509 128 ALA AAA C 1
ATOM 7163 O O . ALA B 1 128 ? -40.442 0.727 -22.033 1.000 80.070 128 ALA AAA O 1
ATOM 7170 N N . VAL B 1 129 ? -38.555 1.890 -21.458 1.000 78.829 129 VAL AAA N 1
ATOM 7171 C CA . VAL B 1 129 ? -37.771 0.712 -20.997 1.000 78.034 129 VAL AAA CA 1
ATOM 7172 C C . VAL B 1 129 ? -38.420 0.137 -19.737 1.000 78.155 129 VAL AAA C 1
ATOM 7173 O O . VAL B 1 129 ? -38.546 -1.097 -19.662 1.000 81.953 129 VAL AAA O 1
ATOM 7186 N N . HIS B 1 130 ? -38.811 0.979 -18.784 1.000 76.851 130 HIS AAA N 1
ATOM 7187 C CA . HIS B 1 130 ? -39.421 0.509 -17.516 1.000 77.015 130 HIS AAA CA 1
ATOM 7188 C C . HIS B 1 130 ? -40.726 -0.236 -17.809 1.000 78.041 130 HIS AAA C 1
ATOM 7189 O O . HIS B 1 130 ? -40.981 -1.263 -17.171 1.000 76.019 130 HIS AAA O 1
ATOM 7204 N N . THR B 1 131 ? -41.529 0.270 -18.738 1.000 81.002 131 THR AAA N 1
ATOM 7205 C CA . THR B 1 131 ? -42.832 -0.339 -19.074 1.000 84.180 131 THR AAA CA 1
ATOM 7206 C C . THR B 1 131 ? -42.593 -1.752 -19.614 1.000 85.885 131 THR AAA C 1
ATOM 7207 O O . THR B 1 131 ? -43.416 -2.623 -19.291 1.000 87.418 131 THR AAA O 1
ATOM 7218 N N . GLN B 1 132 ? -41.522 -1.985 -20.382 1.000 87.259 132 GLN AAA N 1
ATOM 7219 C CA . GLN B 1 132 ? -41.213 -3.339 -20.923 1.000 90.528 132 GLN AAA CA 1
ATOM 7220 C C . GLN B 1 132 ? -40.771 -4.250 -19.775 1.000 87.918 132 GLN AAA C 1
ATOM 7221 O O . GLN B 1 132 ? -41.219 -5.400 -19.751 1.000 88.713 132 GLN AAA O 1
ATOM 7235 N N . LEU B 1 133 ? -39.937 -3.764 -18.854 1.000 84.986 133 LEU AAA N 1
ATOM 7236 C CA . LEU B 1 133 ? -39.458 -4.563 -17.696 1.000 83.154 133 LEU AAA CA 1
ATOM 7237 C C . LEU B 1 133 ? -40.658 -4.958 -16.827 1.000 85.914 133 LEU AAA C 1
ATOM 7238 O O . LEU B 1 133 ? -40.720 -6.121 -16.387 1.000 85.670 133 LEU AAA O 1
ATOM 7254 N N . GLN B 1 134 ? -41.589 -4.025 -16.620 1.000 87.914 134 GLN AAA N 1
ATOM 7255 C CA . GLN B 1 134 ? -42.810 -4.211 -15.796 1.000 89.299 134 GLN AAA CA 1
ATOM 7256 C C . GLN B 1 134 ? -43.668 -5.315 -16.427 1.000 90.173 134 GLN AAA C 1
ATOM 7257 O O . GLN B 1 134 ? -44.180 -6.158 -15.681 1.000 91.107 134 GLN AAA O 1
ATOM 7271 N N . ALA B 1 135 ? -43.805 -5.310 -17.756 1.000 89.819 135 ALA AAA N 1
ATOM 7272 C CA . ALA B 1 135 ? -44.584 -6.292 -18.540 1.000 91.170 135 ALA AAA CA 1
ATOM 7273 C C . ALA B 1 135 ? -43.989 -7.692 -18.351 1.000 90.182 135 ALA AAA C 1
ATOM 7274 O O . ALA B 1 135 ? -44.748 -8.626 -18.083 1.000 91.378 135 ALA AAA O 1
ATOM 7281 N N . LYS B 1 136 ? -42.676 -7.830 -18.493 1.000 87.765 136 LYS AAA N 1
ATOM 7282 C CA . LYS B 1 136 ? -41.984 -9.134 -18.316 1.000 87.651 136 LYS AAA CA 1
ATOM 7283 C C . LYS B 1 136 ? -42.186 -9.589 -16.870 1.000 86.316 136 LYS AAA C 1
ATOM 7284 O O . LYS B 1 136 ? -42.570 -10.742 -16.668 1.000 86.450 136 LYS AAA O 1
ATOM 7303 N N . ARG B 1 137 ? -41.970 -8.716 -15.892 1.000 84.142 137 ARG AAA N 1
ATOM 7304 C CA . ARG B 1 137 ? -42.160 -9.085 -14.465 1.000 83.681 137 ARG AAA CA 1
ATOM 7305 C C . ARG B 1 137 ? -43.536 -9.740 -14.300 1.000 86.556 137 ARG AAA C 1
ATOM 7306 O O . ARG B 1 137 ? -43.599 -10.830 -13.725 1.000 85.825 137 ARG AAA O 1
ATOM 7327 N N . GLU B 1 138 ? -44.591 -9.110 -14.833 1.000 89.295 138 GLU AAA N 1
ATOM 7328 C CA . GLU B 1 138 ? -46.004 -9.544 -14.668 1.000 90.830 138 GLU AAA CA 1
ATOM 7329 C C . GLU B 1 138 ? -46.236 -10.888 -15.354 1.000 90.345 138 GLU AAA C 1
ATOM 7330 O O . GLU B 1 138 ? -47.250 -11.519 -15.009 1.000 92.608 138 GLU AAA O 1
ATOM 7342 N N . MET B 1 139 ? -45.349 -11.325 -16.257 1.000 88.606 139 MET AAA N 1
ATOM 7343 C CA . MET B 1 139 ? -45.472 -12.644 -16.934 1.000 91.085 139 MET AAA CA 1
ATOM 7344 C C . MET B 1 139 ? -44.564 -13.668 -16.227 1.000 87.119 139 MET AAA C 1
ATOM 7345 O O . MET B 1 139 ? -44.958 -14.822 -16.131 1.000 85.461 139 MET AAA O 1
ATOM 7359 N N . LEU B 1 140 ? -43.394 -13.248 -15.739 1.000 84.240 140 LEU AAA N 1
ATOM 7360 C CA . LEU B 1 140 ? -42.409 -14.113 -15.031 1.000 81.130 140 LEU AAA CA 1
ATOM 7361 C C . LEU B 1 140 ? -42.928 -14.558 -13.657 1.000 81.356 140 LEU AAA C 1
ATOM 7362 O O . LEU B 1 140 ? -42.727 -15.738 -13.346 1.000 81.918 140 LEU AAA O 1
ATOM 7378 N N . GLU B 1 141 ? -43.541 -13.681 -12.850 1.000 81.855 141 GLU AAA N 1
ATOM 7379 C CA . GLU B 1 141 ? -43.979 -14.041 -11.463 1.000 82.492 141 GLU AAA CA 1
ATOM 7380 C C . GLU B 1 141 ? -44.942 -15.230 -11.539 1.000 83.940 141 GLU AAA C 1
ATOM 7381 O O . GLU B 1 141 ? -44.675 -16.260 -10.924 1.000 80.809 141 GLU AAA O 1
ATOM 7393 N N . PRO B 1 142 ? -46.068 -15.155 -12.293 1.000 86.516 142 PRO AAA N 1
ATOM 7394 C CA . PRO B 1 142 ? -46.996 -16.281 -12.424 1.000 89.149 142 PRO AAA CA 1
ATOM 7395 C C . PRO B 1 142 ? -46.401 -17.552 -13.054 1.000 89.886 142 PRO AAA C 1
ATOM 7396 O O . PRO B 1 142 ? -46.900 -18.617 -12.770 1.000 91.201 142 PRO AAA O 1
ATOM 7407 N N . LEU B 1 143 ? -45.383 -17.418 -13.908 1.000 89.058 143 LEU AAA N 1
ATOM 7408 C CA . LEU B 1 143 ? -44.710 -18.565 -14.580 1.000 88.582 143 LEU AAA CA 1
ATOM 7409 C C . LEU B 1 143 ? -43.990 -19.382 -13.514 1.000 87.607 143 LEU AAA C 1
ATOM 7410 O O . LEU B 1 143 ? -44.132 -20.613 -13.519 1.000 89.089 143 LEU AAA O 1
ATOM 7426 N N . MET B 1 144 ? -43.227 -18.706 -12.655 1.000 86.043 144 MET AAA N 1
ATOM 7427 C CA . MET B 1 144 ? -42.472 -19.330 -11.537 1.000 85.444 144 MET AAA CA 1
ATOM 7428 C C . MET B 1 144 ? -43.478 -19.774 -10.467 1.000 87.807 144 MET AAA C 1
ATOM 7429 O O . MET B 1 144 ? -43.338 -20.895 -9.945 1.000 91.123 144 MET AAA O 1
ATOM 7443 N N . GLY B 1 145 ? -44.473 -18.941 -10.167 1.000 87.787 145 GLY AAA N 1
ATOM 7444 C CA . GLY B 1 145 ? -45.532 -19.257 -9.192 1.000 89.283 145 GLY AAA CA 1
ATOM 7445 C C . GLY B 1 145 ? -46.215 -20.579 -9.510 1.000 91.012 145 GLY AAA C 1
ATOM 7446 O O . GLY B 1 145 ? -46.473 -21.349 -8.563 1.000 92.082 145 GLY AAA O 1
ATOM 7450 N N . ASN B 1 146 ? -46.500 -20.836 -10.792 1.000 91.826 146 ASN AAA N 1
ATOM 7451 C CA . ASN B 1 146 ? -47.195 -22.059 -11.270 1.000 92.691 146 ASN AAA CA 1
ATOM 7452 C C . ASN B 1 146 ? -46.270 -23.260 -11.124 1.000 90.342 146 ASN AAA C 1
ATOM 7453 O O . ASN B 1 146 ? -46.776 -24.344 -10.786 1.000 94.530 146 ASN AAA O 1
ATOM 7464 N N . PHE B 1 147 ? -44.978 -23.082 -11.378 1.000 85.484 147 PHE AAA N 1
ATOM 7465 C CA . PHE B 1 147 ? -44.019 -24.203 -11.304 1.000 84.621 147 PHE AAA CA 1
ATOM 7466 C C . PHE B 1 147 ? -43.808 -24.553 -9.827 1.000 84.602 147 PHE AAA C 1
ATOM 7467 O O . PHE B 1 147 ? -43.663 -25.758 -9.542 1.000 86.679 147 PHE AAA O 1
ATOM 7484 N N . LEU B 1 148 ? -43.831 -23.567 -8.920 1.000 83.457 148 LEU AAA N 1
ATOM 7485 C CA . LEU B 1 148 ? -43.682 -23.808 -7.452 1.000 82.654 148 LEU AAA CA 1
ATOM 7486 C C . LEU B 1 148 ? -44.851 -24.658 -6.951 1.000 83.691 148 LEU AAA C 1
ATOM 7487 O O . LEU B 1 148 ? -44.598 -25.610 -6.235 1.000 83.518 148 LEU AAA O 1
ATOM 7503 N N . ASN B 1 149 ? -46.083 -24.338 -7.347 1.000 86.579 149 ASN AAA N 1
ATOM 7504 C CA . ASN B 1 149 ? -47.299 -25.106 -6.966 1.000 90.056 149 ASN AAA CA 1
ATOM 7505 C C . ASN B 1 149 ? -47.182 -26.545 -7.492 1.000 91.423 149 ASN AAA C 1
ATOM 7506 O O . ASN B 1 149 ? -47.843 -27.439 -6.924 1.000 93.787 149 ASN AAA O 1
ATOM 7517 N N . VAL B 1 150 ? -46.392 -26.766 -8.549 1.000 90.410 150 VAL AAA N 1
ATOM 7518 C CA . VAL B 1 150 ? -46.155 -28.114 -9.150 1.000 92.231 150 VAL AAA CA 1
ATOM 7519 C C . VAL B 1 150 ? -45.171 -28.881 -8.259 1.000 90.862 150 VAL AAA C 1
ATOM 7520 O O . VAL B 1 150 ? -45.430 -30.059 -7.985 1.000 90.858 150 VAL AAA O 1
ATOM 7533 N N . ILE B 1 151 ? -44.083 -28.242 -7.836 1.000 89.348 151 ILE AAA N 1
ATOM 7534 C CA . ILE B 1 151 ? -43.069 -28.855 -6.928 1.000 89.075 151 ILE AAA CA 1
ATOM 7535 C C . ILE B 1 151 ? -43.736 -29.164 -5.590 1.000 90.976 151 ILE AAA C 1
ATOM 7536 O O . ILE B 1 151 ? -43.474 -30.254 -5.045 1.000 92.190 151 ILE AAA O 1
ATOM 7552 N N . ASP B 1 152 ? -44.571 -28.245 -5.090 1.000 91.911 152 ASP AAA N 1
ATOM 7553 C CA . ASP B 1 152 ? -45.230 -28.348 -3.762 1.000 93.791 152 ASP AAA CA 1
ATOM 7554 C C . ASP B 1 152 ? -46.182 -29.554 -3.754 1.000 95.736 152 ASP AAA C 1
ATOM 7555 O O . ASP B 1 152 ? -46.091 -30.347 -2.812 1.000 95.618 152 ASP AAA O 1
ATOM 7564 N N . ALA B 1 153 ? -47.065 -29.677 -4.746 1.000 96.600 153 ALA AAA N 1
ATOM 7565 C CA . ALA B 1 153 ? -48.030 -30.795 -4.879 1.000 98.016 153 ALA AAA CA 1
ATOM 7566 C C . ALA B 1 153 ? -47.280 -32.137 -4.812 1.000 95.616 153 ALA AAA C 1
ATOM 7567 O O . ALA B 1 153 ? -47.779 -33.052 -4.147 1.000 97.078 153 ALA AAA O 1
ATOM 7574 N N . ILE B 1 154 ? -46.111 -32.236 -5.447 1.000 91.397 154 ILE AAA N 1
ATOM 7575 C CA . ILE B 1 154 ? -45.256 -33.465 -5.450 1.000 89.067 154 ILE AAA CA 1
ATOM 7576 C C . ILE B 1 154 ? -44.707 -33.700 -4.038 1.000 87.263 154 ILE AAA C 1
ATOM 7577 O O . ILE B 1 154 ? -44.832 -34.836 -3.557 1.000 88.306 154 ILE AAA O 1
ATOM 7593 N N . GLU B 1 155 ? -44.138 -32.666 -3.407 1.000 84.811 155 GLU AAA N 1
ATOM 7594 C CA . GLU B 1 155 ? -43.516 -32.732 -2.051 1.000 83.476 155 GLU AAA CA 1
ATOM 7595 C C . GLU B 1 155 ? -44.554 -33.092 -0.980 1.000 85.201 155 GLU AAA C 1
ATOM 7596 O O . GLU B 1 155 ? -44.198 -33.907 -0.129 1.000 85.539 155 GLU AAA O 1
ATOM 7608 N N . GLN B 1 156 ? -45.777 -32.549 -1.040 1.000 86.590 156 GLN AAA N 1
ATOM 7609 C CA . GLN B 1 156 ? -46.873 -32.787 -0.057 1.000 89.943 156 GLN AAA CA 1
ATOM 7610 C C . GLN B 1 156 ? -47.229 -34.275 0.046 1.000 91.010 156 GLN AAA C 1
ATOM 7611 O O . GLN B 1 156 ? -47.943 -34.622 1.005 1.000 93.461 156 GLN AAA O 1
ATOM 7625 N N . GLY B 1 157 ? -46.784 -35.114 -0.902 1.000 89.280 157 GLY AAA N 1
ATOM 7626 C CA . GLY B 1 157 ? -47.110 -36.550 -0.945 1.000 90.010 157 GLY AAA CA 1
ATOM 7627 C C . GLY B 1 157 ? -45.914 -37.428 -0.641 1.000 88.573 157 GLY AAA C 1
ATOM 7628 O O . GLY B 1 157 ? -46.060 -38.653 -0.764 1.000 89.451 157 GLY AAA O 1
ATOM 7632 N N . LEU B 1 158 ? -44.779 -36.844 -0.245 1.000 86.585 158 LEU AAA N 1
ATOM 7633 C CA . LEU B 1 158 ? -43.536 -37.589 0.088 1.000 86.146 158 LEU AAA CA 1
ATOM 7634 C C . LEU B 1 158 ? -43.567 -38.018 1.551 1.000 87.404 158 LEU AAA C 1
ATOM 7635 O O . LEU B 1 158 ? -44.254 -37.334 2.353 1.000 87.773 158 LEU AAA O 1
ATOM 7651 N N . ASN B 1 159 ? -42.797 -39.063 1.882 1.000 88.278 159 ASN AAA N 1
ATOM 7652 C CA . ASN B 1 159 ? -42.617 -39.524 3.279 1.000 91.021 159 ASN AAA CA 1
ATOM 7653 C C . ASN B 1 159 ? -41.793 -38.443 4.001 1.000 90.843 159 ASN AAA C 1
ATOM 7654 O O . ASN B 1 159 ? -41.365 -37.485 3.315 1.000 88.218 159 ASN AAA O 1
ATOM 7665 N N . ALA B 1 160 ? -41.576 -38.575 5.318 1.000 92.761 160 ALA AAA N 1
ATOM 7666 C CA . ALA B 1 160 ? -40.872 -37.575 6.161 1.000 91.935 160 ALA AAA CA 1
ATOM 7667 C C . ALA B 1 160 ? -39.383 -37.484 5.800 1.000 90.294 160 ALA AAA C 1
ATOM 7668 O O . ALA B 1 160 ? -38.848 -36.365 5.819 1.000 89.006 160 ALA AAA O 1
ATOM 7675 N N . GLU B 1 161 ? -38.733 -38.606 5.486 1.000 90.990 161 GLU AAA N 1
ATOM 7676 C CA . GLU B 1 161 ? -37.281 -38.652 5.167 1.000 90.619 161 GLU AAA CA 1
ATOM 7677 C C . GLU B 1 161 ? -36.985 -37.823 3.910 1.000 87.292 161 GLU AAA C 1
ATOM 7678 O O . GLU B 1 161 ? -35.946 -37.153 3.879 1.000 85.593 161 GLU AAA O 1
ATOM 7690 N N . ALA B 1 162 ? -37.860 -37.872 2.903 1.000 85.956 162 ALA AAA N 1
ATOM 7691 C CA . ALA B 1 162 ? -37.710 -37.165 1.610 1.000 84.333 162 ALA AAA CA 1
ATOM 7692 C C . ALA B 1 162 ? -38.022 -35.674 1.773 1.000 83.543 162 ALA AAA C 1
ATOM 7693 O O . ALA B 1 162 ? -37.340 -34.866 1.116 1.000 82.702 162 ALA AAA O 1
ATOM 7700 N N . LYS B 1 163 ? -39.023 -35.320 2.584 1.000 83.171 163 LYS AAA N 1
ATOM 7701 C CA . LYS B 1 163 ? -39.366 -33.904 2.855 1.000 81.847 163 LYS AAA CA 1
ATOM 7702 C C . LYS B 1 163 ? -38.161 -33.222 3.496 1.000 80.815 163 LYS AAA C 1
ATOM 7703 O O . LYS B 1 163 ? -37.925 -32.046 3.169 1.000 80.641 163 LYS AAA O 1
ATOM 7722 N N . GLN B 1 164 ? -37.434 -33.923 4.374 1.000 81.020 164 GLN AAA N 1
ATOM 7723 C CA . GLN B 1 164 ? -36.253 -33.355 5.076 1.000 80.830 164 GLN AAA CA 1
ATOM 7724 C C . GLN B 1 164 ? -35.135 -33.159 4.055 1.000 79.266 164 GLN AAA C 1
ATOM 7725 O O . GLN B 1 164 ? -34.507 -32.075 4.082 1.000 79.714 164 GLN AAA O 1
ATOM 7739 N N . GLN B 1 165 ? -34.915 -34.148 3.182 1.000 79.045 165 GLN AAA N 1
ATOM 7740 C CA . GLN B 1 165 ? -33.880 -34.090 2.115 1.000 77.896 165 GLN AAA CA 1
ATOM 7741 C C . GLN B 1 165 ? -34.178 -32.893 1.212 1.000 76.282 165 GLN AAA C 1
ATOM 7742 O O . GLN B 1 165 ? -33.227 -32.218 0.815 1.000 76.257 165 GLN AAA O 1
ATOM 7756 N N . ALA B 1 166 ? -35.455 -32.637 0.928 1.000 76.387 166 ALA AAA N 1
ATOM 7757 C CA . ALA B 1 166 ? -35.925 -31.538 0.055 1.000 76.709 166 ALA AAA CA 1
ATOM 7758 C C . ALA B 1 166 ? -35.745 -30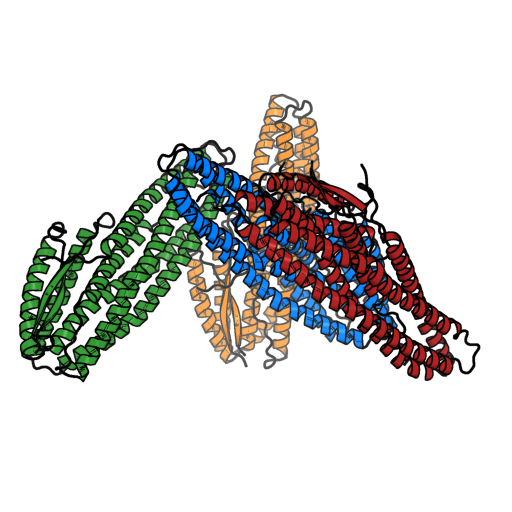.187 0.747 1.000 77.503 166 ALA AAA C 1
ATOM 7759 O O . ALA B 1 166 ? -35.406 -29.228 0.031 1.000 75.956 166 ALA AAA O 1
ATOM 7766 N N . GLN B 1 167 ? -36.004 -30.108 2.060 1.000 80.214 167 GLN AAA N 1
ATOM 7767 C CA . GLN B 1 167 ? -35.864 -28.851 2.852 1.000 81.306 167 GLN AAA CA 1
ATOM 7768 C C . GLN B 1 167 ? -34.370 -28.496 2.905 1.000 79.471 167 GLN AAA C 1
ATOM 7769 O O . GLN B 1 167 ? -34.026 -27.314 2.704 1.000 78.303 167 GLN AAA O 1
ATOM 7783 N N . THR B 1 168 ? -33.511 -29.487 3.166 1.000 78.301 168 THR AAA N 1
ATOM 7784 C CA . THR B 1 168 ? -32.038 -29.307 3.226 1.000 76.773 168 THR AAA CA 1
ATOM 7785 C C . THR B 1 168 ? -31.605 -28.595 1.941 1.000 75.921 168 THR AAA C 1
ATOM 7786 O O . THR B 1 168 ? -30.836 -27.619 2.040 1.000 75.019 168 THR AAA O 1
ATOM 7797 N N . ILE B 1 169 ? -32.095 -29.070 0.788 1.000 75.231 169 ILE AAA N 1
ATOM 7798 C CA . ILE B 1 169 ? -31.774 -28.525 -0.566 1.000 73.578 169 ILE AAA CA 1
ATOM 7799 C C . ILE B 1 169 ? -32.310 -27.090 -0.648 1.000 72.732 169 ILE AAA C 1
ATOM 7800 O O . ILE B 1 169 ? -31.529 -26.197 -0.992 1.000 72.892 169 ILE AAA O 1
ATOM 7816 N N . ALA B 1 170 ? -33.584 -26.871 -0.322 1.000 73.408 170 ALA AAA N 1
ATOM 7817 C CA . ALA B 1 170 ? -34.230 -25.540 -0.383 1.000 73.913 170 ALA AAA CA 1
ATOM 7818 C C . ALA B 1 170 ? -33.415 -24.539 0.443 1.000 73.693 170 ALA AAA C 1
ATOM 7819 O O . ALA B 1 170 ? -33.144 -23.454 -0.081 1.000 71.637 170 ALA AAA O 1
ATOM 7826 N N . GLU B 1 171 ? -33.013 -24.925 1.659 1.000 75.318 171 GLU AAA N 1
ATOM 7827 C CA . GLU B 1 171 ? -32.252 -24.072 2.614 1.000 75.575 171 GLU AAA CA 1
ATOM 7828 C C . GLU B 1 171 ? -30.875 -23.745 2.038 1.000 72.603 171 GLU AAA C 1
ATOM 7829 O O . GLU B 1 171 ? -30.472 -22.582 2.152 1.000 70.284 171 GLU AAA O 1
ATOM 7841 N N . LEU B 1 172 ? -30.193 -24.722 1.432 1.000 71.903 172 LEU AAA N 1
ATOM 7842 C CA . LEU B 1 172 ? -28.843 -24.528 0.837 1.000 70.850 172 LEU AAA CA 1
ATOM 7843 C C . LEU B 1 172 ? -28.920 -23.568 -0.355 1.000 68.869 172 LEU AAA C 1
ATOM 7844 O O . LEU B 1 172 ? -28.058 -22.690 -0.426 1.000 68.204 172 LEU AAA O 1
ATOM 7860 N N . ASN B 1 173 ? -29.877 -23.732 -1.271 1.000 69.219 173 ASN AAA N 1
ATOM 7861 C CA . ASN B 1 173 ? -30.035 -22.834 -2.448 1.000 70.341 173 ASN AAA CA 1
ATOM 7862 C C . ASN B 1 173 ? -30.251 -21.394 -1.946 1.000 72.182 173 ASN AAA C 1
ATOM 7863 O O . ASN B 1 173 ? -29.697 -20.467 -2.564 1.000 71.716 173 ASN AAA O 1
ATOM 7874 N N . GLU B 1 174 ? -31.002 -21.204 -0.852 1.000 75.550 174 GLU AAA N 1
ATOM 7875 C CA . GLU B 1 174 ? -31.281 -19.869 -0.252 1.000 76.657 174 GLU AAA CA 1
ATOM 7876 C C . GLU B 1 174 ? -29.960 -19.281 0.268 1.000 74.215 174 GLU AAA C 1
ATOM 7877 O O . GLU B 1 174 ? -29.749 -18.070 0.085 1.000 73.868 174 GLU AAA O 1
ATOM 7889 N N . ALA B 1 175 ? -29.101 -20.099 0.870 1.000 72.292 175 ALA AAA N 1
ATOM 7890 C CA . ALA B 1 175 ? -27.801 -19.673 1.448 1.000 71.560 175 ALA AAA CA 1
ATOM 7891 C C . ALA B 1 175 ? -26.827 -19.286 0.333 1.000 69.164 175 ALA AAA C 1
ATOM 7892 O O . ALA B 1 175 ? -26.157 -18.270 0.472 1.000 69.695 175 ALA AAA O 1
ATOM 7899 N N . ILE B 1 176 ? -26.738 -20.123 -0.703 1.000 66.362 176 ILE AAA N 1
ATOM 7900 C CA . ILE B 1 176 ? -25.846 -19.978 -1.892 1.000 63.378 176 ILE AAA CA 1
ATOM 7901 C C . ILE B 1 176 ? -26.132 -18.643 -2.587 1.000 61.736 176 ILE AAA C 1
ATOM 7902 O O . ILE B 1 176 ? -25.177 -17.995 -3.027 1.000 60.201 176 ILE AAA O 1
ATOM 7918 N N . ALA B 1 177 ? -27.406 -18.267 -2.689 1.000 61.312 177 ALA AAA N 1
ATOM 7919 C CA . ALA B 1 177 ? -27.859 -17.012 -3.323 1.000 60.393 177 ALA AAA CA 1
ATOM 7920 C C . ALA B 1 177 ? -27.279 -15.830 -2.556 1.000 60.490 177 ALA AAA C 1
ATOM 7921 O O . ALA B 1 177 ? -26.778 -14.921 -3.198 1.000 57.551 177 ALA AAA O 1
ATOM 7928 N N . LYS B 1 178 ? -27.321 -15.879 -1.221 1.000 62.836 178 LYS AAA N 1
ATOM 7929 C CA . LYS B 1 178 ? -26.786 -14.804 -0.351 1.000 65.661 178 LYS AAA CA 1
ATOM 7930 C C . LYS B 1 178 ? -25.265 -14.708 -0.544 1.000 68.232 178 LYS AAA C 1
ATOM 7931 O O . LYS B 1 178 ? -24.758 -13.559 -0.594 1.000 70.803 178 LYS AAA O 1
ATOM 7950 N N . ASN B 1 179 ? -24.568 -15.846 -0.678 1.000 68.865 179 ASN AAA N 1
ATOM 7951 C CA . ASN B 1 179 ? -23.100 -15.901 -0.899 1.000 68.861 179 ASN AAA CA 1
ATOM 7952 C C . ASN B 1 179 ? -22.770 -15.230 -2.237 1.000 67.326 179 ASN AAA C 1
ATOM 7953 O O . ASN B 1 179 ? -21.893 -14.383 -2.268 1.000 66.629 179 ASN AAA O 1
ATOM 7964 N N . ILE B 1 180 ? -23.439 -15.623 -3.320 1.000 66.736 180 ILE AAA N 1
ATOM 7965 C CA . ILE B 1 180 ? -23.186 -15.070 -4.674 1.000 65.460 180 ILE AAA CA 1
ATOM 7966 C C . ILE B 1 180 ? -23.344 -13.556 -4.598 1.000 65.009 180 ILE AAA C 1
ATOM 7967 O O . ILE B 1 180 ? -22.430 -12.849 -5.034 1.000 66.040 180 ILE AAA O 1
ATOM 7983 N N . GLN B 1 181 ? -24.451 -13.080 -4.041 1.000 64.948 181 GLN AAA N 1
ATOM 7984 C CA . GLN B 1 181 ? -24.739 -11.623 -3.906 1.000 64.056 181 GLN AAA CA 1
ATOM 7985 C C . GLN B 1 181 ? -23.555 -10.961 -3.174 1.000 63.587 181 GLN AAA C 1
ATOM 7986 O O . GLN B 1 181 ? -23.129 -9.911 -3.616 1.000 62.386 181 GLN AAA O 1
ATOM 8000 N N . SER B 1 182 ? -23.017 -11.568 -2.122 1.000 63.353 182 SER AAA N 1
ATOM 8001 C CA . SER B 1 182 ? -21.867 -11.022 -1.342 1.000 64.957 182 SER AAA CA 1
ATOM 8002 C C . SER B 1 182 ? -20.608 -10.904 -2.223 1.000 66.130 182 SER AAA C 1
ATOM 8003 O O . SER B 1 182 ? -19.857 -9.908 -2.058 1.000 69.245 182 SER AAA O 1
ATOM 8011 N N . ILE B 1 183 ? -20.376 -11.889 -3.098 1.000 64.586 183 ILE AAA N 1
ATOM 8012 C CA . ILE B 1 183 ? -19.206 -11.985 -4.025 1.000 63.921 183 ILE AAA CA 1
ATOM 8013 C C . ILE B 1 183 ? -19.346 -10.920 -5.115 1.000 63.210 183 ILE AAA C 1
ATOM 8014 O O . ILE B 1 183 ? -18.348 -10.228 -5.423 1.000 62.177 183 ILE AAA O 1
ATOM 8030 N N . ALA B 1 184 ? -20.536 -10.829 -5.702 1.000 62.677 184 ALA AAA N 1
ATOM 8031 C CA . ALA B 1 184 ? -20.855 -9.864 -6.769 1.000 64.030 184 ALA AAA CA 1
ATOM 8032 C C . ALA B 1 184 ? -20.655 -8.446 -6.226 1.000 66.815 184 ALA AAA C 1
ATOM 8033 O O . ALA B 1 184 ? -20.118 -7.622 -6.973 1.000 69.584 184 ALA AAA O 1
ATOM 8040 N N . ASP B 1 185 ? -21.036 -8.178 -4.976 1.000 68.392 185 ASP AAA N 1
ATOM 8041 C CA . ASP B 1 185 ? -20.898 -6.838 -4.330 1.000 69.962 185 ASP AAA CA 1
ATOM 8042 C C . ASP B 1 185 ? -19.424 -6.450 -4.276 1.000 70.443 185 ASP AAA C 1
ATOM 8043 O O . ASP B 1 185 ? -19.131 -5.300 -4.570 1.000 69.606 185 ASP AAA O 1
ATOM 8052 N N . ALA B 1 186 ? -18.565 -7.391 -3.873 1.000 72.479 186 ALA AAA N 1
ATOM 8053 C CA . ALA B 1 186 ? -17.101 -7.225 -3.731 1.000 74.690 186 ALA AAA CA 1
ATOM 8054 C C . ALA B 1 186 ? -16.483 -6.974 -5.111 1.000 75.049 186 ALA AAA C 1
ATOM 8055 O O . ALA B 1 186 ? -15.606 -6.108 -5.204 1.000 77.576 186 ALA AAA O 1
ATOM 8062 N N . GLY B 1 187 ? -16.911 -7.711 -6.139 1.000 73.305 187 GLY AAA N 1
ATOM 8063 C CA . GLY B 1 187 ? -16.449 -7.492 -7.524 1.000 71.678 187 GLY AAA CA 1
ATOM 8064 C C . GLY B 1 187 ? -16.876 -6.123 -8.053 1.000 69.620 187 GLY AAA C 1
ATOM 8065 O O . GLY B 1 187 ? -16.096 -5.471 -8.714 1.000 68.909 187 GLY AAA O 1
ATOM 8069 N N . PHE B 1 188 ? -18.085 -5.691 -7.718 1.000 67.941 188 PHE AAA N 1
ATOM 8070 C CA . PHE B 1 188 ? -18.755 -4.466 -8.221 1.000 66.725 188 PHE AAA CA 1
ATOM 8071 C C . PHE B 1 188 ? -18.184 -3.193 -7.599 1.000 66.869 188 PHE AAA C 1
ATOM 8072 O O . PHE B 1 188 ? -18.307 -2.151 -8.241 1.000 68.753 188 PHE AAA O 1
ATOM 8089 N N . LYS B 1 189 ? -17.600 -3.253 -6.406 1.000 67.185 189 LYS AAA N 1
ATOM 8090 C CA . LYS B 1 189 ? -16.974 -2.087 -5.713 1.000 69.283 189 LYS AAA CA 1
ATOM 8091 C C . LYS B 1 189 ? -17.808 -0.797 -5.840 1.000 68.672 189 LYS AAA C 1
ATOM 8092 O O . LYS B 1 189 ? -17.215 0.252 -6.136 1.000 68.788 189 LYS AAA O 1
ATOM 8111 N N . ALA B 1 190 ? -19.118 -0.869 -5.588 1.000 69.451 190 ALA AAA N 1
ATOM 8112 C CA . ALA B 1 190 ? -20.085 0.265 -5.598 1.000 69.129 190 ALA AAA CA 1
ATOM 8113 C C . ALA B 1 190 ? -19.955 1.103 -6.877 1.000 69.629 190 ALA AAA C 1
ATOM 8114 O O . ALA B 1 190 ? -19.958 2.353 -6.763 1.000 68.124 190 ALA AAA O 1
ATOM 8121 N N . GLY B 1 191 ? -19.827 0.435 -8.031 1.000 70.649 191 GLY AAA N 1
ATOM 8122 C CA . GLY B 1 191 ? -19.820 1.058 -9.369 1.000 71.415 191 GLY AAA CA 1
ATOM 8123 C C . GLY B 1 191 ? -18.443 1.225 -9.970 1.000 72.714 191 GLY AAA C 1
ATOM 8124 O O . GLY B 1 191 ? -18.353 1.351 -11.206 1.000 73.435 191 GLY AAA O 1
ATOM 8128 N N . GLU B 1 192 ? -17.397 1.265 -9.149 1.000 74.599 192 GLU AAA N 1
ATOM 8129 C CA . GLU B 1 192 ? -15.999 1.472 -9.628 1.000 77.033 192 GLU AAA CA 1
ATOM 8130 C C . GLU B 1 192 ? -15.313 0.138 -9.953 1.000 74.489 192 GLU AAA C 1
ATOM 8131 O O . GLU B 1 192 ? -14.207 0.153 -10.404 1.000 76.474 192 GLU AAA O 1
ATOM 8143 N N . GLY B 1 193 ? -15.976 -0.976 -9.781 1.000 72.197 193 GLY AAA N 1
ATOM 8144 C CA . GLY B 1 193 ? -15.341 -2.276 -10.031 1.000 72.786 193 GLY AAA CA 1
ATOM 8145 C C . GLY B 1 193 ? -15.794 -2.869 -11.336 1.000 72.159 193 GLY AAA C 1
ATOM 8146 O O . GLY B 1 193 ? -16.471 -2.183 -12.097 1.000 70.252 193 GLY AAA O 1
ATOM 8150 N N . VAL B 1 194 ? -15.397 -4.122 -11.559 1.000 74.451 194 VAL AAA N 1
ATOM 8151 C CA . VAL B 1 194 ? -15.720 -4.967 -12.740 1.000 76.460 194 VAL AAA CA 1
ATOM 8152 C C . VAL B 1 194 ? -16.363 -6.253 -12.219 1.000 77.441 194 VAL AAA C 1
ATOM 8153 O O . VAL B 1 194 ? -15.583 -7.171 -11.859 1.000 81.809 194 VAL AAA O 1
ATOM 8166 N N . VAL B 1 195 ? -17.696 -6.399 -12.212 1.000 76.132 195 VAL AAA N 1
ATOM 8167 C CA . VAL B 1 195 ? -18.356 -7.706 -11.875 1.000 77.144 195 VAL AAA CA 1
ATOM 8168 C C . VAL B 1 195 ? -17.896 -8.808 -12.845 1.000 78.703 195 VAL AAA C 1
ATOM 8169 O O . VAL B 1 195 ? -18.103 -8.632 -14.072 1.000 78.447 195 VAL AAA O 1
ATOM 8182 N N . GLN B 1 196 ? -17.362 -9.909 -12.292 1.000 78.423 196 GLN AAA N 1
ATOM 8183 C CA . GLN B 1 196 ? -16.855 -11.071 -13.062 1.000 78.848 196 GLN AAA CA 1
ATOM 8184 C C . GLN B 1 196 ? -17.197 -12.366 -12.317 1.000 75.574 196 GLN AAA C 1
ATOM 8185 O O . GLN B 1 196 ? -16.775 -12.524 -11.151 1.000 75.739 196 GLN AAA O 1
ATOM 8199 N N . LEU B 1 197 ? -18.054 -13.189 -12.910 1.000 72.198 197 LEU AAA N 1
ATOM 8200 C CA . LEU B 1 197 ? -18.585 -14.428 -12.280 1.000 70.657 197 LEU AAA CA 1
ATOM 8201 C C . LEU B 1 197 ? -18.394 -15.586 -13.256 1.000 70.108 197 LEU AAA C 1
ATOM 8202 O O . LEU B 1 197 ? -18.526 -15.370 -14.451 1.000 72.459 197 LEU AAA O 1
ATOM 8218 N N . GLY B 1 198 ? -18.033 -16.760 -12.749 1.000 69.689 198 GLY AAA N 1
ATOM 8219 C CA . GLY B 1 198 ? -17.764 -17.960 -13.564 1.000 71.419 198 GLY AAA CA 1
ATOM 8220 C C . GLY B 1 198 ? -18.851 -18.990 -13.361 1.000 70.367 198 GLY AAA C 1
ATOM 8221 O O . GLY B 1 198 ? -19.889 -18.608 -12.834 1.000 70.744 198 GLY AAA O 1
ATOM 8225 N N . GLN B 1 199 ? -18.630 -20.239 -13.776 1.000 69.875 199 GLN AAA N 1
ATOM 8226 C CA . GLN B 1 199 ? -19.590 -21.358 -13.597 1.000 69.398 199 GLN AAA CA 1
ATOM 8227 C C . GLN B 1 199 ? -18.854 -22.694 -13.648 1.000 71.989 199 GLN AAA C 1
ATOM 8228 O O . GLN B 1 199 ? -17.735 -22.733 -14.213 1.000 77.300 199 GLN AAA O 1
ATOM 8242 N N . SER B 1 200 ? -19.459 -23.745 -13.104 1.000 71.353 200 SER AAA N 1
ATOM 8243 C CA . SER B 1 200 ? -18.917 -25.126 -13.099 1.000 73.417 200 SER AAA CA 1
ATOM 8244 C C . SER B 1 200 ? -20.021 -26.084 -12.670 1.000 73.078 200 SER AAA C 1
ATOM 8245 O O . SER B 1 200 ? -21.051 -25.599 -12.156 1.000 73.586 200 SER AAA O 1
ATOM 8253 N N . ILE B 1 201 ? -19.829 -27.375 -12.897 1.000 74.117 201 ILE AAA N 1
ATOM 8254 C CA . ILE B 1 201 ? -20.773 -28.402 -12.389 1.000 74.519 201 ILE AAA CA 1
ATOM 8255 C C . ILE B 1 201 ? -20.563 -28.428 -10.868 1.000 74.132 201 ILE AAA C 1
ATOM 8256 O O . ILE B 1 201 ? -19.387 -28.407 -10.429 1.000 75.945 201 ILE AAA O 1
ATOM 8272 N N . VAL B 1 202 ? -21.643 -28.387 -10.084 1.000 71.943 202 VAL AAA N 1
ATOM 8273 C CA . VAL B 1 202 ? -21.569 -28.333 -8.593 1.000 70.940 202 VAL AAA CA 1
ATOM 8274 C C . VAL B 1 202 ? -22.235 -29.568 -7.987 1.000 70.852 202 VAL AAA C 1
ATOM 8275 O O . VAL B 1 202 ? -21.879 -29.908 -6.847 1.000 70.643 202 VAL AAA O 1
ATOM 8288 N N . ALA B 1 203 ? -23.163 -30.183 -8.718 1.000 70.920 203 ALA AAA N 1
ATOM 8289 C CA . ALA B 1 203 ? -23.933 -31.363 -8.284 1.000 72.519 203 ALA AAA CA 1
ATOM 8290 C C . ALA B 1 203 ? -24.382 -32.192 -9.489 1.000 74.001 203 ALA AAA C 1
ATOM 8291 O O . ALA B 1 203 ? -24.161 -31.768 -10.640 1.000 73.896 203 ALA AAA O 1
ATOM 8298 N N . ALA B 1 204 ? -25.036 -33.317 -9.222 1.000 75.069 204 ALA AAA N 1
ATOM 8299 C CA . ALA B 1 204 ? -25.512 -34.252 -10.255 1.000 78.772 204 ALA AAA CA 1
ATOM 8300 C C . ALA B 1 204 ? -26.661 -35.080 -9.694 1.000 80.445 204 ALA AAA C 1
ATOM 8301 O O . ALA B 1 204 ? -26.690 -35.289 -8.471 1.000 82.141 204 ALA AAA O 1
ATOM 8308 N N . VAL B 1 205 ? -27.563 -35.521 -10.573 1.000 82.229 205 VAL AAA N 1
ATOM 8309 C CA . VAL B 1 205 ? -28.777 -36.318 -10.234 1.000 82.869 205 VAL AAA CA 1
ATOM 8310 C C . VAL B 1 205 ? -28.770 -37.596 -11.070 1.000 85.421 205 VAL AAA C 1
ATOM 8311 O O . VAL B 1 205 ? -29.151 -37.560 -12.241 1.000 85.132 205 VAL AAA O 1
ATOM 8324 N N . PRO B 1 206 ? -28.293 -38.741 -10.532 1.000 88.163 206 PRO AAA N 1
ATOM 8325 C CA . PRO B 1 206 ? -28.356 -40.017 -11.243 1.000 90.857 206 PRO AAA CA 1
ATOM 8326 C C . PRO B 1 206 ? -29.795 -40.343 -11.667 1.000 92.354 206 PRO AAA C 1
ATOM 8327 O O . PRO B 1 206 ? -30.681 -40.145 -10.852 1.000 91.066 206 PRO AAA O 1
ATOM 8338 N N . LEU B 1 207 ? -29.985 -40.847 -12.897 1.000 96.333 207 LEU AAA N 1
ATOM 8339 C CA . LEU B 1 207 ? -31.290 -41.265 -13.494 1.000 100.029 207 LEU AAA CA 1
ATOM 8340 C C . LEU B 1 207 ? -31.322 -42.796 -13.748 1.000 105.231 207 LEU AAA C 1
ATOM 8341 O O . LEU B 1 207 ? -31.666 -43.537 -12.786 1.000 101.990 207 LEU AAA O 1
ATOM 8357 N N . GLY B 1 208 ? -31.009 -43.263 -14.978 1.000 113.849 208 GLY AAA N 1
ATOM 8358 C CA . GLY B 1 208 ? -30.945 -44.691 -15.400 1.000 121.076 208 GLY AAA CA 1
ATOM 8359 C C . GLY B 1 208 ? -32.029 -45.561 -14.750 1.000 126.152 208 GLY AAA C 1
ATOM 8360 O O . GLY B 1 208 ? -33.207 -45.231 -14.857 1.000 126.673 208 GLY AAA O 1
ATOM 8364 N N . PRO B 1 209 ? -31.712 -46.736 -14.136 1.000 131.453 209 PRO AAA N 1
ATOM 8365 C CA . PRO B 1 209 ? -32.687 -47.435 -13.290 1.000 131.675 209 PRO AAA CA 1
ATOM 8366 C C . PRO B 1 209 ? -32.575 -46.915 -11.842 1.000 128.167 209 PRO AAA C 1
ATOM 8367 O O . PRO B 1 209 ? -33.581 -46.555 -11.262 1.000 126.046 209 PRO AAA O 1
ATOM 8378 N N . ALA B 1 229 ? -27.999 -40.813 -18.403 1.000 101.718 229 ALA AAA N 1
ATOM 8379 C CA . ALA B 1 229 ? -27.098 -41.319 -17.340 1.000 100.622 229 ALA AAA CA 1
ATOM 8380 C C . ALA B 1 229 ? -27.256 -40.434 -16.098 1.000 96.567 229 ALA AAA C 1
ATOM 8381 O O . ALA B 1 229 ? -27.466 -41.000 -15.007 1.000 96.721 229 ALA AAA O 1
ATOM 8388 N N . SER B 1 230 ? -27.144 -39.108 -16.234 1.000 93.053 230 SER AAA N 1
ATOM 8389 C CA . SER B 1 230 ? -27.319 -38.155 -15.102 1.000 90.341 230 SER AAA CA 1
ATOM 8390 C C . SER B 1 230 ? -27.489 -36.703 -15.565 1.000 87.400 230 SER AAA C 1
ATOM 8391 O O . SER B 1 230 ? -26.848 -36.266 -16.516 1.000 86.636 230 SER AAA O 1
ATOM 8399 N N . TYR B 1 231 ? -28.323 -35.972 -14.833 1.000 86.218 231 TYR AAA N 1
ATOM 8400 C CA . TYR B 1 231 ? -28.592 -34.527 -15.022 1.000 85.924 231 TYR AAA CA 1
ATOM 8401 C C . TYR B 1 231 ? -27.510 -33.727 -14.283 1.000 85.438 231 TYR AAA C 1
ATOM 8402 O O . TYR B 1 231 ? -27.494 -33.747 -13.041 1.000 84.739 231 TYR AAA O 1
ATOM 8420 N N . MET B 1 232 ? -26.616 -33.061 -15.022 1.000 86.022 232 MET AAA N 1
ATOM 8421 C CA . MET B 1 232 ? -25.481 -32.265 -14.461 1.000 85.886 232 MET AAA CA 1
ATOM 8422 C C . MET B 1 232 ? -25.924 -30.829 -14.136 1.000 82.605 232 MET AAA C 1
ATOM 8423 O O . MET B 1 232 ? -26.388 -30.119 -15.057 1.000 81.873 232 MET AAA O 1
ATOM 8437 N N . ILE B 1 233 ? -25.741 -30.412 -12.880 1.000 79.656 233 ILE AAA N 1
ATOM 8438 C CA . ILE B 1 233 ? -26.195 -29.091 -12.347 1.000 77.921 233 ILE AAA CA 1
ATOM 8439 C C . ILE B 1 233 ? -25.064 -28.067 -12.393 1.000 75.183 233 ILE AAA C 1
ATOM 8440 O O . ILE B 1 233 ? -24.033 -28.287 -11.729 1.000 73.661 233 ILE AAA O 1
ATOM 8456 N N . SER B 1 234 ? -25.291 -26.977 -13.129 1.000 73.743 234 SER AAA N 1
ATOM 8457 C CA . SER B 1 234 ? -24.362 -25.829 -13.272 1.000 73.888 234 SER AAA CA 1
ATOM 8458 C C . SER B 1 234 ? -24.658 -24.812 -12.171 1.000 69.912 234 SER AAA C 1
ATOM 8459 O O . SER B 1 234 ? -25.832 -24.617 -11.863 1.000 68.946 234 SER AAA O 1
ATOM 8467 N N . GLY B 1 235 ? -23.616 -24.230 -11.580 1.000 68.359 235 GLY AAA N 1
ATOM 8468 C CA . GLY B 1 235 ? -23.740 -23.190 -10.541 1.000 67.759 235 GLY AAA CA 1
ATOM 8469 C C . GLY B 1 235 ? -22.743 -22.071 -10.758 1.000 67.108 235 GLY AAA C 1
ATOM 8470 O O . GLY B 1 235 ? -21.671 -22.373 -11.312 1.000 68.753 235 GLY AAA O 1
ATOM 8474 N N . ILE B 1 236 ? -23.095 -20.832 -10.380 1.000 65.032 236 ILE AAA N 1
ATOM 8475 C CA . ILE B 1 236 ? -22.183 -19.653 -10.436 1.000 65.659 236 ILE AAA CA 1
ATOM 8476 C C . ILE B 1 236 ? -20.986 -19.955 -9.533 1.000 68.219 236 ILE AAA C 1
ATOM 8477 O O . ILE B 1 236 ? -21.177 -20.672 -8.536 1.000 70.870 236 ILE AAA O 1
ATOM 8493 N N . GLN B 1 237 ? -19.818 -19.392 -9.845 1.000 69.870 237 GLN AAA N 1
ATOM 8494 C CA . GLN B 1 237 ? -18.587 -19.511 -9.016 1.000 71.614 237 GLN AAA CA 1
ATOM 8495 C C . GLN B 1 237 ? -17.864 -18.168 -9.056 1.000 72.374 237 GLN AAA C 1
ATOM 8496 O O . GLN B 1 237 ? -18.087 -17.436 -10.005 1.000 71.202 237 GLN AAA O 1
ATOM 8510 N N . ALA B 1 238 ? -17.036 -17.850 -8.069 1.000 74.750 238 ALA AAA N 1
ATOM 8511 C CA . ALA B 1 238 ? -16.183 -16.645 -8.115 1.000 76.609 238 ALA AAA CA 1
ATOM 8512 C C . ALA B 1 238 ? -15.048 -16.979 -9.081 1.000 80.571 238 ALA AAA C 1
ATOM 8513 O O . ALA B 1 238 ? -14.726 -18.183 -9.202 1.000 81.210 238 ALA AAA O 1
ATOM 8520 N N . ILE B 1 239 ? -14.510 -15.982 -9.800 1.000 84.170 239 ILE AAA N 1
ATOM 8521 C CA . ILE B 1 239 ? -13.382 -16.193 -10.764 1.000 89.524 239 ILE AAA CA 1
ATOM 8522 C C . ILE B 1 239 ? -12.115 -15.657 -10.098 1.000 96.432 239 ILE AAA C 1
ATOM 8523 O O . ILE B 1 239 ? -12.168 -14.509 -9.580 1.000 98.524 239 ILE AAA O 1
ATOM 8539 N N . SER B 1 240 ? -10.984 -16.378 -10.200 1.000 103.941 240 SER AAA N 1
ATOM 8540 C CA . SER B 1 240 ? -9.754 -16.094 -9.410 1.000 108.001 240 SER AAA CA 1
ATOM 8541 C C . SER B 1 240 ? -10.238 -16.097 -7.963 1.000 110.456 240 SER AAA C 1
ATOM 8542 O O . SER B 1 240 ? -10.639 -15.009 -7.503 1.000 107.823 240 SER AAA O 1
ATOM 8550 N N . ALA B 1 241 ? -10.309 -17.263 -7.305 1.000 117.228 241 ALA AAA N 1
ATOM 8551 C CA . ALA B 1 241 ? -10.810 -17.403 -5.907 1.000 122.288 241 ALA AAA CA 1
ATOM 8552 C C . ALA B 1 241 ? -9.929 -16.627 -4.901 1.000 128.668 241 ALA AAA C 1
ATOM 8553 O O . ALA B 1 241 ? -10.248 -16.700 -3.706 1.000 132.090 241 ALA AAA O 1
ATOM 8560 N N . GLY B 1 242 ? -8.918 -15.863 -5.375 1.000 131.636 242 GLY AAA N 1
ATOM 8561 C CA . GLY B 1 242 ? -7.998 -15.053 -4.544 1.000 131.656 242 GLY AAA CA 1
ATOM 8562 C C . GLY B 1 242 ? -8.230 -13.546 -4.684 1.000 131.279 242 GLY AAA C 1
ATOM 8563 O O . GLY B 1 242 ? -8.209 -12.837 -3.633 1.000 131.845 242 GLY AAA O 1
ATOM 8567 N N . ALA B 1 243 ? -8.439 -13.053 -5.920 1.000 129.516 243 ALA AAA N 1
ATOM 8568 C CA . ALA B 1 243 ? -8.714 -11.625 -6.260 1.000 125.618 243 ALA AAA CA 1
ATOM 8569 C C . ALA B 1 243 ? -10.090 -11.197 -5.707 1.000 121.624 243 ALA AAA C 1
ATOM 8570 O O . ALA B 1 243 ? -10.610 -10.149 -6.142 1.000 123.552 243 ALA AAA O 1
ATOM 8577 N N . SER B 1 244 ? -10.660 -11.996 -4.791 1.000 116.446 244 SER AAA N 1
ATOM 8578 C CA . SER B 1 244 ? -11.939 -11.757 -4.063 1.000 107.270 244 SER AAA CA 1
ATOM 8579 C C . SER B 1 244 ? -11.678 -10.914 -2.809 1.000 101.797 244 SER AAA C 1
ATOM 8580 O O . SER B 1 244 ? -10.828 -11.313 -1.966 1.000 97.459 244 SER AAA O 1
ATOM 8588 N N . GLY B 1 245 ? -12.439 -9.826 -2.639 1.000 94.789 245 GLY AAA N 1
ATOM 8589 C CA . GLY B 1 245 ? -12.463 -9.052 -1.378 1.000 91.248 245 GLY AAA CA 1
ATOM 8590 C C . GLY B 1 245 ? -13.548 -9.582 -0.444 1.000 86.273 245 GLY AAA C 1
ATOM 8591 O O . GLY B 1 245 ? -14.028 -8.787 0.412 1.000 83.917 245 GLY AAA O 1
ATOM 8595 N N . ALA B 1 246 ? -13.964 -10.848 -0.630 1.000 82.148 246 ALA AAA N 1
ATOM 8596 C CA . ALA B 1 246 ? -15.065 -11.522 0.086 1.000 78.500 246 ALA AAA CA 1
ATOM 8597 C C . ALA B 1 246 ? -14.697 -12.989 0.329 1.000 77.718 246 ALA AAA C 1
ATOM 8598 O O . ALA B 1 246 ? -15.467 -13.869 -0.074 1.000 75.956 246 ALA AAA O 1
ATOM 8605 N N . GLN B 1 247 ? -13.569 -13.234 0.994 1.000 79.313 247 GLN AAA N 1
ATOM 8606 C CA . GLN B 1 247 ? -13.033 -14.597 1.274 1.000 81.206 247 GLN AAA CA 1
ATOM 8607 C C . GLN B 1 247 ? -14.088 -15.448 1.995 1.000 80.637 247 GLN AAA C 1
ATOM 8608 O O . GLN B 1 247 ? -14.252 -16.615 1.610 1.000 79.995 247 GLN AAA O 1
ATOM 8614 N N . GLN B 1 248 ? -14.802 -14.879 2.969 1.000 80.613 248 GLN AAA N 1
ATOM 8615 C CA . GLN B 1 248 ? -15.787 -15.637 3.796 1.000 79.398 248 GLN AAA CA 1
ATOM 8616 C C . GLN B 1 248 ? -16.909 -16.126 2.882 1.000 76.479 248 GLN AAA C 1
ATOM 8617 O O . GLN B 1 248 ? -17.240 -17.322 2.965 1.000 78.794 248 GLN AAA O 1
ATOM 8631 N N . ALA B 1 249 ? -17.441 -15.271 2.010 1.000 72.849 249 ALA AAA N 1
ATOM 8632 C CA . ALA B 1 249 ? -18.505 -15.672 1.068 1.000 70.611 249 ALA AAA CA 1
ATOM 8633 C C . ALA B 1 249 ? -18.003 -16.821 0.167 1.000 71.883 249 ALA AAA C 1
ATOM 8634 O O . ALA B 1 249 ? -18.740 -17.826 0.013 1.000 73.246 249 ALA AAA O 1
ATOM 8641 N N . VAL B 1 250 ? -16.775 -16.726 -0.350 1.000 73.251 250 VAL AAA N 1
ATOM 8642 C CA . VAL B 1 250 ? -16.178 -17.759 -1.250 1.000 74.501 250 VAL AAA CA 1
ATOM 8643 C C . VAL B 1 250 ? -16.047 -19.095 -0.511 1.000 75.492 250 VAL AAA C 1
ATOM 8644 O O . VAL B 1 250 ? -16.281 -20.140 -1.150 1.000 73.738 250 VAL AAA O 1
ATOM 8657 N N . ASN B 1 251 ? -15.676 -19.048 0.769 1.000 78.236 251 ASN AAA N 1
ATOM 8658 C CA . ASN B 1 251 ? -15.516 -20.241 1.645 1.000 80.782 251 ASN AAA CA 1
ATOM 8659 C C . ASN B 1 251 ? -16.896 -20.863 1.886 1.000 80.760 251 ASN AAA C 1
ATOM 8660 O O . ASN B 1 251 ? -16.986 -22.094 1.773 1.000 82.195 251 ASN AAA O 1
ATOM 8671 N N . GLU B 1 252 ? -17.918 -20.053 2.204 1.000 78.669 252 GLU AAA N 1
ATOM 8672 C CA . GLU B 1 252 ? -19.300 -20.545 2.427 1.000 76.927 252 GLU AAA CA 1
ATOM 8673 C C . GLU B 1 252 ? -19.803 -21.165 1.121 1.000 75.214 252 GLU AAA C 1
ATOM 8674 O O . GLU B 1 252 ? -20.418 -22.238 1.183 1.000 74.095 252 GLU AAA O 1
ATOM 8686 N N . LEU B 1 253 ? -19.551 -20.518 -0.017 1.000 73.767 253 LEU AAA N 1
ATOM 8687 C CA . LEU B 1 253 ? -20.024 -21.016 -1.335 1.000 72.450 253 LEU AAA CA 1
ATOM 8688 C C . LEU B 1 253 ? -19.443 -22.416 -1.592 1.000 73.563 253 LEU AAA C 1
ATOM 8689 O O . LEU B 1 253 ? -20.205 -23.296 -2.021 1.000 70.840 253 LEU AAA O 1
ATOM 8705 N N . LYS B 1 254 ? -18.150 -22.618 -1.323 1.000 77.690 254 LYS AAA N 1
ATOM 8706 C CA . LYS B 1 254 ? -17.473 -23.924 -1.547 1.000 82.029 254 LYS AAA CA 1
ATOM 8707 C C . LYS B 1 254 ? -18.158 -24.983 -0.672 1.000 81.965 254 LYS AAA C 1
ATOM 8708 O O . LYS B 1 254 ? -18.584 -26.017 -1.216 1.000 79.882 254 LYS AAA O 1
ATOM 8727 N N . ALA B 1 255 ? -18.269 -24.695 0.632 1.000 81.965 255 ALA AAA N 1
ATOM 8728 C CA . ALA B 1 255 ? -18.881 -25.546 1.678 1.000 81.745 255 ALA AAA CA 1
ATOM 8729 C C . ALA B 1 255 ? -20.323 -25.883 1.308 1.000 78.925 255 ALA AAA C 1
ATOM 8730 O O . ALA B 1 255 ? -20.680 -27.072 1.370 1.000 79.102 255 ALA AAA O 1
ATOM 8737 N N . ASN B 1 256 ? -21.113 -24.878 0.926 1.000 76.041 256 ASN AAA N 1
ATOM 8738 C CA . ASN B 1 256 ? -22.543 -25.053 0.569 1.000 73.720 256 ASN AAA CA 1
ATOM 8739 C C . ASN B 1 256 ? -22.668 -25.936 -0.685 1.000 73.199 256 ASN AAA C 1
ATOM 8740 O O . ASN B 1 256 ? -23.536 -26.822 -0.687 1.000 72.565 256 ASN AAA O 1
ATOM 8751 N N . TYR B 1 257 ? -21.849 -25.736 -1.720 1.000 73.161 257 TYR AAA N 1
ATOM 8752 C CA . TYR B 1 257 ? -21.917 -26.575 -2.946 1.000 73.001 257 TYR AAA CA 1
ATOM 8753 C C . TYR B 1 257 ? -21.600 -28.023 -2.560 1.000 73.799 257 TYR AAA C 1
ATOM 8754 O O . TYR B 1 257 ? -22.312 -28.921 -3.030 1.000 73.802 257 TYR AAA O 1
ATOM 8772 N N . ALA B 1 258 ? -20.607 -28.249 -1.702 1.000 75.084 258 ALA AAA N 1
ATOM 8773 C CA . ALA B 1 258 ? -20.249 -29.610 -1.226 1.000 77.940 258 ALA AAA CA 1
ATOM 8774 C C . ALA B 1 258 ? -21.504 -30.288 -0.657 1.000 77.998 258 ALA AAA C 1
ATOM 8775 O O . ALA B 1 258 ? -21.798 -31.411 -1.071 1.000 79.045 258 ALA AAA O 1
ATOM 8782 N N . LYS B 1 259 ? -22.214 -29.606 0.246 1.000 77.078 259 LYS AAA N 1
ATOM 8783 C CA . LYS B 1 259 ? -23.439 -30.116 0.925 1.000 76.518 259 LYS AAA CA 1
ATOM 8784 C C . LYS B 1 259 ? -24.575 -30.274 -0.093 1.000 75.748 259 LYS AAA C 1
ATOM 8785 O O . LYS B 1 259 ? -25.360 -31.225 0.052 1.000 78.173 259 LYS AAA O 1
ATOM 8804 N N . LEU B 1 260 ? -24.679 -29.373 -1.069 1.000 73.622 260 LEU AAA N 1
ATOM 8805 C CA . LEU B 1 260 ? -25.750 -29.418 -2.099 1.000 71.729 260 LEU AAA CA 1
ATOM 8806 C C . LEU B 1 260 ? -25.605 -30.712 -2.910 1.000 71.501 260 LEU AAA C 1
ATOM 8807 O O . LEU B 1 260 ? -26.611 -31.372 -3.160 1.000 68.780 260 LEU AAA O 1
ATOM 8823 N N . ALA B 1 261 ? -24.376 -31.051 -3.288 1.000 73.150 261 ALA AAA N 1
ATOM 8824 C CA . ALA B 1 261 ? -24.034 -32.263 -4.065 1.000 75.204 261 ALA AAA CA 1
ATOM 8825 C C . ALA B 1 261 ? -24.562 -33.491 -3.326 1.000 76.924 261 ALA AAA C 1
ATOM 8826 O O . ALA B 1 261 ? -25.279 -34.284 -3.937 1.000 77.382 261 ALA AAA O 1
ATOM 8833 N N . VAL B 1 262 ? -24.217 -33.596 -2.042 1.000 77.631 262 VAL AAA N 1
ATOM 8834 C CA . VAL B 1 262 ? -24.575 -34.707 -1.117 1.000 78.649 262 VAL AAA CA 1
ATOM 8835 C C . VAL B 1 262 ? -26.097 -34.818 -1.039 1.000 79.269 262 VAL AAA C 1
ATOM 8836 O O . VAL B 1 262 ? -26.608 -35.958 -1.158 1.000 81.718 262 VAL AAA O 1
ATOM 8849 N N . ALA B 1 263 ? -26.784 -33.680 -0.873 1.000 77.899 263 ALA AAA N 1
ATOM 8850 C CA . ALA B 1 263 ? -28.241 -33.603 -0.653 1.000 76.466 263 ALA AAA CA 1
ATOM 8851 C C . ALA B 1 263 ? -29.008 -34.063 -1.893 1.000 76.202 263 ALA AAA C 1
ATOM 8852 O O . ALA B 1 263 ? -30.052 -34.695 -1.678 1.000 77.920 263 ALA AAA O 1
ATOM 8859 N N . TYR B 1 264 ? -28.554 -33.742 -3.114 1.000 74.964 264 TYR AAA N 1
ATOM 8860 C CA . TYR B 1 264 ? -29.224 -34.180 -4.375 1.000 74.645 264 TYR AAA CA 1
ATOM 8861 C C . TYR B 1 264 ? -29.007 -35.697 -4.541 1.000 77.470 264 TYR AAA C 1
ATOM 8862 O O . TYR B 1 264 ? -29.961 -36.395 -4.911 1.000 76.289 264 TYR AAA O 1
ATOM 8880 N N . ARG B 1 265 ? -27.817 -36.209 -4.226 1.000 82.097 265 ARG AAA N 1
ATOM 8881 C CA . ARG B 1 265 ? -27.518 -37.670 -4.299 1.000 88.093 265 ARG AAA CA 1
ATOM 8882 C C . ARG B 1 265 ? -28.544 -38.417 -3.436 1.000 87.390 265 ARG AAA C 1
ATOM 8883 O O . ARG B 1 265 ? -29.064 -39.453 -3.888 1.000 86.985 265 ARG AAA O 1
ATOM 8904 N N . ALA B 1 266 ? -28.853 -37.868 -2.257 1.000 85.152 266 ALA AAA N 1
ATOM 8905 C CA . ALA B 1 266 ? -29.800 -38.437 -1.277 1.000 84.758 266 ALA AAA CA 1
ATOM 8906 C C . ALA B 1 266 ? -31.234 -38.428 -1.829 1.000 84.985 266 ALA AAA C 1
ATOM 8907 O O . ALA B 1 266 ? -31.861 -39.497 -1.861 1.000 87.220 266 ALA AAA O 1
ATOM 8914 N N . LEU B 1 267 ? -31.753 -37.268 -2.233 1.000 83.539 267 LEU AAA N 1
ATOM 8915 C CA . LEU B 1 267 ? -33.153 -37.121 -2.725 1.000 82.615 267 LEU AAA CA 1
ATOM 8916 C C . LEU B 1 267 ? -33.362 -37.941 -4.000 1.000 84.446 267 LEU AAA C 1
ATOM 8917 O O . LEU B 1 267 ? -34.480 -38.489 -4.188 1.000 85.005 267 LEU AAA O 1
ATOM 8933 N N . ALA B 1 268 ? -32.311 -38.051 -4.818 1.000 85.483 268 ALA AAA N 1
ATOM 8934 C CA . ALA B 1 268 ? -32.315 -38.738 -6.128 1.000 87.510 268 ALA AAA CA 1
ATOM 8935 C C . ALA B 1 268 ? -32.578 -40.245 -5.986 1.000 90.636 268 ALA AAA C 1
ATOM 8936 O O . ALA B 1 268 ? -33.282 -40.800 -6.864 1.000 92.527 268 ALA AAA O 1
ATOM 8943 N N . THR B 1 269 ? -32.032 -40.898 -4.957 1.000 92.182 269 THR AAA N 1
ATOM 8944 C CA . THR B 1 269 ? -32.139 -42.372 -4.792 1.000 94.436 269 THR AAA CA 1
ATOM 8945 C C . THR B 1 269 ? -33.588 -42.798 -5.069 1.000 96.477 269 THR AAA C 1
ATOM 8946 O O . THR B 1 269 ? -33.754 -43.717 -5.894 1.000 98.792 269 THR AAA O 1
ATOM 8957 N N . ALA B 1 270 ? -34.586 -42.100 -4.497 1.000 96.185 270 ALA AAA N 1
ATOM 8958 C CA . ALA B 1 270 ? -36.013 -42.499 -4.550 1.000 98.572 270 ALA AAA CA 1
ATOM 8959 C C . ALA B 1 270 ? -36.843 -41.651 -5.521 1.000 99.590 270 ALA AAA C 1
ATOM 8960 O O . ALA B 1 270 ? -37.702 -42.260 -6.182 1.000 101.393 270 ALA AAA O 1
ATOM 8967 N N . ASN B 1 271 ? -36.602 -40.347 -5.654 1.000 99.845 271 ASN AAA N 1
ATOM 8968 C CA . ASN B 1 271 ? -37.442 -39.462 -6.520 1.000 100.153 271 ASN AAA CA 1
ATOM 8969 C C . ASN B 1 271 ? -36.719 -39.222 -7.850 1.000 102.728 271 ASN AAA C 1
ATOM 8970 O O . ASN B 1 271 ? -37.120 -39.881 -8.854 1.000 105.641 271 ASN AAA O 1
ATOM 8981 N N . ALA B 1 272 ? -35.710 -38.348 -7.880 1.000 100.019 272 ALA AAA N 1
ATOM 8982 C CA . ALA B 1 272 ? -34.816 -38.145 -9.048 1.000 98.549 272 ALA AAA CA 1
ATOM 8983 C C . ALA B 1 272 ? -35.399 -37.042 -9.907 1.000 95.015 272 ALA AAA C 1
ATOM 8984 O O . ALA B 1 272 ? -34.711 -36.030 -10.079 1.000 91.088 272 ALA AAA O 1
ATOM 8991 N N . LEU B 1 273 ? -36.634 -37.205 -10.370 1.000 95.391 273 LEU AAA N 1
ATOM 8992 C CA . LEU B 1 273 ? -37.273 -36.211 -11.257 1.000 95.826 273 LEU AAA CA 1
ATOM 8993 C C . LEU B 1 273 ? -37.603 -34.959 -10.439 1.000 93.288 273 LEU AAA C 1
ATOM 8994 O O . LEU B 1 273 ? -37.512 -33.852 -11.020 1.000 94.199 273 LEU AAA O 1
ATOM 9010 N N . LEU B 1 274 ? -37.931 -35.108 -9.145 1.000 90.432 274 LEU AAA N 1
ATOM 9011 C CA . LEU B 1 274 ? -38.196 -33.949 -8.249 1.000 86.454 274 LEU AAA CA 1
ATOM 9012 C C . LEU B 1 274 ? -36.888 -33.164 -8.088 1.000 82.198 274 LEU AAA C 1
ATOM 9013 O O . LEU B 1 274 ? -36.929 -31.925 -8.160 1.000 78.298 274 LEU AAA O 1
ATOM 9029 N N . SER B 1 275 ? -35.781 -33.881 -7.858 1.000 79.783 275 SER AAA N 1
ATOM 9030 C CA . SER B 1 275 ? -34.424 -33.313 -7.688 1.000 76.988 275 SER AAA CA 1
ATOM 9031 C C . SER B 1 275 ? -34.144 -32.370 -8.857 1.000 74.211 275 SER AAA C 1
ATOM 9032 O O . SER B 1 275 ? -33.685 -31.231 -8.600 1.000 70.329 275 SER AAA O 1
ATOM 9040 N N . VAL B 1 276 ? -34.442 -32.826 -10.081 1.000 73.501 276 VAL AAA N 1
ATOM 9041 C CA . VAL B 1 276 ? -34.224 -32.041 -11.325 1.000 73.335 276 VAL AAA CA 1
ATOM 9042 C C . VAL B 1 276 ? -35.079 -30.770 -11.241 1.000 71.858 276 VAL AAA C 1
ATOM 9043 O O . VAL B 1 276 ? -34.506 -29.668 -11.304 1.000 69.584 276 VAL AAA O 1
ATOM 9056 N N . ALA B 1 277 ? -36.390 -30.928 -11.061 1.000 71.995 277 ALA AAA N 1
ATOM 9057 C CA . ALA B 1 277 ? -37.362 -29.818 -10.964 1.000 72.336 277 ALA AAA CA 1
ATOM 9058 C C . ALA B 1 277 ? -36.853 -28.746 -9.988 1.000 70.938 277 ALA AAA C 1
ATOM 9059 O O . ALA B 1 277 ? -36.948 -27.563 -10.313 1.000 68.289 277 ALA AAA O 1
ATOM 9066 N N . LYS B 1 278 ? -36.321 -29.166 -8.835 1.000 72.109 278 LYS AAA N 1
ATOM 9067 C CA . LYS B 1 278 ? -35.819 -28.267 -7.760 1.000 70.773 278 LYS AAA CA 1
ATOM 9068 C C . LYS B 1 278 ? -34.570 -27.532 -8.236 1.000 68.950 278 LYS AAA C 1
ATOM 9069 O O . LYS B 1 278 ? -34.476 -26.342 -7.957 1.000 68.117 278 LYS AAA O 1
ATOM 9088 N N . SER B 1 279 ? -33.658 -28.225 -8.913 1.000 69.597 279 SER AAA N 1
ATOM 9089 C CA . SER B 1 279 ? -32.399 -27.657 -9.477 1.000 69.555 279 SER AAA CA 1
ATOM 9090 C C . SER B 1 279 ? -32.700 -26.537 -10.485 1.000 67.538 279 SER AAA C 1
ATOM 9091 O O . SER B 1 279 ? -31.958 -25.537 -10.480 1.000 65.053 279 SER AAA O 1
ATOM 9099 N N . VAL B 1 280 ? -33.732 -26.728 -11.316 1.000 67.104 280 VAL AAA N 1
ATOM 9100 C CA . VAL B 1 280 ? -34.183 -25.749 -12.343 1.000 67.581 280 VAL AAA CA 1
ATOM 9101 C C . VAL B 1 280 ? -34.797 -24.537 -11.643 1.000 66.332 280 VAL AAA C 1
ATOM 9102 O O . VAL B 1 280 ? -34.435 -23.404 -11.991 1.000 64.121 280 VAL AAA O 1
ATOM 9115 N N . GLN B 1 281 ? -35.705 -24.784 -10.700 1.000 67.694 281 GLN AAA N 1
ATOM 9116 C CA . GLN B 1 281 ? -36.442 -23.740 -9.941 1.000 67.779 281 GLN AAA CA 1
ATOM 9117 C C . GLN B 1 281 ? -35.458 -22.861 -9.161 1.000 67.389 281 GLN AAA C 1
ATOM 9118 O O . GLN B 1 281 ? -35.734 -21.649 -9.041 1.000 67.795 281 GLN AAA O 1
ATOM 9132 N N . ALA B 1 282 ? -34.359 -23.426 -8.655 1.000 66.734 282 ALA AAA N 1
ATOM 9133 C CA . ALA B 1 282 ? -33.314 -22.674 -7.918 1.000 66.384 282 ALA AAA CA 1
ATOM 9134 C C . ALA B 1 282 ? -32.692 -21.631 -8.854 1.000 66.574 282 ALA AAA C 1
ATOM 9135 O O . ALA B 1 282 ? -32.478 -20.493 -8.403 1.000 64.932 282 ALA AAA O 1
ATOM 9142 N N . GLN B 1 283 ? -32.428 -22.022 -10.111 1.000 67.575 283 GLN AAA N 1
ATOM 9143 C CA . GLN B 1 283 ? -31.850 -21.157 -11.177 1.000 67.723 283 GLN AAA CA 1
ATOM 9144 C C . GLN B 1 283 ? -32.877 -20.077 -11.570 1.000 66.515 283 GLN AAA C 1
ATOM 9145 O O . GLN B 1 283 ? -32.486 -18.896 -11.699 1.000 65.890 283 GLN AAA O 1
ATOM 9159 N N . ALA B 1 284 ? -34.142 -20.460 -11.727 1.000 65.711 284 ALA AAA N 1
ATOM 9160 C CA . ALA B 1 284 ? -35.244 -19.540 -12.070 1.000 66.573 284 ALA AAA CA 1
ATOM 9161 C C . ALA B 1 284 ? -35.367 -18.459 -10.989 1.000 66.189 284 ALA AAA C 1
ATOM 9162 O O . ALA B 1 284 ? -35.454 -17.275 -11.346 1.000 63.542 284 ALA AAA O 1
ATOM 9169 N N . GLN B 1 285 ? -35.395 -18.876 -9.719 1.000 67.003 285 GLN AAA N 1
ATOM 9170 C CA . GLN B 1 285 ? -35.516 -17.996 -8.535 1.000 67.715 285 GLN AAA CA 1
ATOM 9171 C C . GLN B 1 285 ? -34.490 -16.868 -8.655 1.000 65.923 285 GLN AAA C 1
ATOM 9172 O O . GLN B 1 285 ? -34.911 -15.702 -8.559 1.000 64.889 285 GLN AAA O 1
ATOM 9186 N N . LEU B 1 286 ? -33.209 -17.193 -8.879 1.000 64.328 286 LEU AAA N 1
ATOM 9187 C CA . LEU B 1 286 ? -32.135 -16.175 -8.930 1.000 63.824 286 LEU AAA CA 1
ATOM 9188 C C . LEU B 1 286 ? -32.486 -15.162 -10.019 1.000 64.419 286 LEU AAA C 1
ATOM 9189 O O . LEU B 1 286 ? -32.423 -13.932 -9.739 1.000 65.755 286 LEU AAA O 1
ATOM 9205 N N . PHE B 1 287 ? -32.849 -15.661 -11.203 1.000 62.821 287 PHE AAA N 1
ATOM 9206 C CA . PHE B 1 287 ? -33.174 -14.841 -12.389 1.000 62.489 287 PHE AAA CA 1
ATOM 9207 C C . PHE B 1 287 ? -34.392 -13.947 -12.114 1.000 63.004 287 PHE AAA C 1
ATOM 9208 O O . PHE B 1 287 ? -34.276 -12.720 -12.273 1.000 63.309 287 PHE AAA O 1
ATOM 9225 N N . VAL B 1 288 ? -35.509 -14.526 -11.688 1.000 63.411 288 VAL AAA N 1
ATOM 9226 C CA . VAL B 1 288 ? -36.781 -13.772 -11.492 1.000 64.743 288 VAL AAA CA 1
ATOM 9227 C C . VAL B 1 288 ? -36.654 -12.781 -10.333 1.000 65.141 288 VAL AAA C 1
ATOM 9228 O O . VAL B 1 288 ? -37.202 -11.671 -10.467 1.000 64.158 288 VAL AAA O 1
ATOM 9241 N N . ASP B 1 289 ? -36.008 -13.167 -9.227 1.000 65.855 289 ASP AAA N 1
ATOM 9242 C CA . ASP B 1 289 ? -35.872 -12.261 -8.065 1.000 66.896 289 ASP AAA CA 1
ATOM 9243 C C . ASP B 1 289 ? -35.089 -11.015 -8.514 1.000 66.821 289 ASP AAA C 1
ATOM 9244 O O . ASP B 1 289 ? -35.577 -9.874 -8.251 1.000 65.117 289 ASP AAA O 1
ATOM 9253 N N . THR B 1 290 ? -33.943 -11.191 -9.191 1.000 65.488 290 THR AAA N 1
ATOM 9254 C CA . THR B 1 290 ? -33.092 -10.027 -9.548 1.000 64.606 290 THR AAA CA 1
ATOM 9255 C C . THR B 1 290 ? -33.730 -9.279 -10.731 1.000 65.316 290 THR AAA C 1
ATOM 9256 O O . THR B 1 290 ? -33.458 -8.066 -10.869 1.000 64.409 290 THR AAA O 1
ATOM 9267 N N . TYR B 1 291 ? -34.575 -9.936 -11.530 1.000 65.809 291 TYR AAA N 1
ATOM 9268 C CA . TYR B 1 291 ? -35.305 -9.233 -12.611 1.000 66.780 291 TYR AAA CA 1
ATOM 9269 C C . TYR B 1 291 ? -36.231 -8.205 -11.950 1.000 67.918 291 TYR AAA C 1
ATOM 9270 O O . TYR B 1 291 ? -36.289 -7.038 -12.379 1.000 67.359 291 TYR AAA O 1
ATOM 9288 N N . VAL B 1 292 ? -36.922 -8.642 -10.896 1.000 68.366 292 VAL AAA N 1
ATOM 9289 C CA . VAL B 1 292 ? -37.882 -7.793 -10.141 1.000 68.750 292 VAL AAA CA 1
ATOM 9290 C C . VAL B 1 292 ? -37.125 -6.601 -9.548 1.000 66.684 292 VAL AAA C 1
ATOM 9291 O O . VAL B 1 292 ? -37.663 -5.470 -9.600 1.000 63.512 292 VAL AAA O 1
ATOM 9304 N N . LEU B 1 293 ? -35.931 -6.841 -8.986 1.000 65.716 293 LEU AAA N 1
ATOM 9305 C CA . LEU B 1 293 ? -35.133 -5.756 -8.366 1.000 65.899 293 LEU AAA CA 1
ATOM 9306 C C . LEU B 1 293 ? -34.681 -4.792 -9.467 1.000 66.766 293 LEU AAA C 1
ATOM 9307 O O . LEU B 1 293 ? -34.644 -3.569 -9.194 1.000 65.629 293 LEU AAA O 1
ATOM 9323 N N . THR B 1 294 ? -34.394 -5.304 -10.668 1.000 67.926 294 THR AAA N 1
ATOM 9324 C CA . THR B 1 294 ? -33.967 -4.465 -11.810 1.000 68.876 294 THR AAA CA 1
ATOM 9325 C C . THR B 1 294 ? -35.142 -3.539 -12.135 1.000 70.855 294 THR AAA C 1
ATOM 9326 O O . THR B 1 294 ? -34.938 -2.341 -12.100 1.000 71.474 294 THR AAA O 1
ATOM 9337 N N . GLU B 1 295 ? -36.343 -4.089 -12.323 1.000 73.594 295 GLU AAA N 1
ATOM 9338 C CA . GLU B 1 295 ? -37.594 -3.331 -12.595 1.000 75.599 295 GLU AAA CA 1
ATOM 9339 C C . GLU B 1 295 ? -37.804 -2.243 -11.535 1.000 74.453 295 GLU AAA C 1
ATOM 9340 O O . GLU B 1 295 ? -38.134 -1.130 -11.934 1.000 74.214 295 GLU AAA O 1
ATOM 9352 N N . GLN B 1 296 ? -37.610 -2.553 -10.249 1.000 73.843 296 GLN AAA N 1
ATOM 9353 C CA . GLN B 1 296 ? -37.886 -1.627 -9.115 1.000 74.643 296 GLN AAA CA 1
ATOM 9354 C C . GLN B 1 296 ? -36.911 -0.443 -9.109 1.000 76.395 296 GLN AAA C 1
ATOM 9355 O O . GLN B 1 296 ? -37.381 0.699 -8.867 1.000 78.665 296 GLN AAA O 1
ATOM 9369 N N . ARG B 1 297 ? -35.614 -0.676 -9.349 1.000 77.269 297 ARG AAA N 1
ATOM 9370 C CA . ARG B 1 297 ? -34.603 0.415 -9.357 1.000 78.356 297 ARG AAA CA 1
ATOM 9371 C C . ARG B 1 297 ? -34.845 1.311 -10.576 1.000 79.109 297 ARG AAA C 1
ATOM 9372 O O . ARG B 1 297 ? -34.645 2.521 -10.466 1.000 82.207 297 ARG AAA O 1
ATOM 9393 N N . MET B 1 298 ? -35.295 0.719 -11.679 1.000 77.756 298 MET AAA N 1
ATOM 9394 C CA . MET B 1 298 ? -35.560 1.384 -12.972 1.000 76.692 298 MET AAA CA 1
ATOM 9395 C C . MET B 1 298 ? -36.806 2.261 -12.871 1.000 77.607 298 MET AAA C 1
ATOM 9396 O O . MET B 1 298 ? -36.885 3.243 -13.623 1.000 77.262 298 MET AAA O 1
ATOM 9410 N N . ALA B 1 299 ? -37.738 1.930 -11.973 1.000 78.824 299 ALA AAA N 1
ATOM 9411 C CA . ALA B 1 299 ? -39.028 2.642 -11.820 1.000 81.191 299 ALA AAA CA 1
ATOM 9412 C C . ALA B 1 299 ? -38.817 4.126 -11.494 1.000 83.316 299 ALA AAA C 1
ATOM 9413 O O . ALA B 1 299 ? -39.640 4.951 -11.923 1.000 86.368 299 ALA AAA O 1
ATOM 9420 N N . LEU B 1 300 ? -37.742 4.464 -10.783 1.000 82.544 300 LEU AAA N 1
ATOM 9421 C CA . LEU B 1 300 ? -37.483 5.839 -10.282 1.000 83.321 300 LEU AAA CA 1
ATOM 9422 C C . LEU B 1 300 ? -36.764 6.711 -11.322 1.000 80.460 300 LEU AAA C 1
ATOM 9423 O O . LEU B 1 300 ? -36.747 7.975 -11.127 1.000 81.197 300 LEU AAA O 1
ATOM 9439 N N . LEU B 1 301 ? -36.207 6.091 -12.376 1.000 75.517 301 LEU AAA N 1
ATOM 9440 C CA . LEU B 1 301 ? -35.324 6.782 -13.355 1.000 73.012 301 LEU AAA CA 1
ATOM 9441 C C . LEU B 1 301 ? -36.067 7.861 -14.144 1.000 72.047 301 LEU AAA C 1
ATOM 9442 O O . LEU B 1 301 ? -35.558 8.971 -14.271 1.000 69.482 301 LEU AAA O 1
ATOM 9458 N N . PRO B 1 302 ? -37.258 7.577 -14.726 1.000 70.841 302 PRO AAA N 1
ATOM 9459 C CA . PRO B 1 302 ? -37.988 8.589 -15.485 1.000 72.084 302 PRO AAA CA 1
ATOM 9460 C C . PRO B 1 302 ? -38.205 9.872 -14.667 1.000 71.956 302 PRO AAA C 1
ATOM 9461 O O . PRO B 1 302 ? -37.915 10.946 -15.137 1.000 71.775 302 PRO AAA O 1
ATOM 9472 N N . THR B 1 303 ? -38.698 9.729 -13.438 1.000 72.979 303 THR AAA N 1
ATOM 9473 C CA . THR B 1 303 ? -38.931 10.851 -12.497 1.000 73.300 303 THR AAA CA 1
ATOM 9474 C C . THR B 1 303 ? -37.643 11.656 -12.355 1.000 73.218 303 THR AAA C 1
ATOM 9475 O O . THR B 1 303 ? -37.727 12.905 -12.457 1.000 77.152 303 THR AAA O 1
ATOM 9486 N N . GLU B 1 304 ? -36.505 10.983 -12.167 1.000 72.154 304 GLU AAA N 1
ATOM 9487 C CA . GLU B 1 304 ? -35.215 11.686 -11.957 1.000 71.761 304 GLU AAA CA 1
ATOM 9488 C C . GLU B 1 304 ? -34.828 12.473 -13.210 1.000 69.471 304 GLU AAA C 1
ATOM 9489 O O . GLU B 1 304 ? -34.300 13.551 -13.029 1.000 68.561 304 GLU AAA O 1
ATOM 9501 N N . TRP B 1 305 ? -35.064 11.971 -14.422 1.000 67.538 305 TRP AAA N 1
ATOM 9502 C CA . TRP B 1 305 ? -34.745 12.757 -15.644 1.000 66.398 305 TRP AAA CA 1
ATOM 9503 C C . TRP B 1 305 ? -35.698 13.964 -15.695 1.000 68.231 305 TRP AAA C 1
ATOM 9504 O O . TRP B 1 305 ? -35.225 15.064 -15.997 1.000 67.919 305 TRP AAA O 1
ATOM 9525 N N . GLY B 1 306 ? -36.974 13.767 -15.338 1.000 69.593 306 GLY AAA N 1
ATOM 9526 C CA . GLY B 1 306 ? -37.993 14.827 -15.246 1.000 71.681 306 GLY AAA CA 1
ATOM 9527 C C . GLY B 1 306 ? -37.557 15.940 -14.300 1.000 72.706 306 GLY AAA C 1
ATOM 9528 O O . GLY B 1 306 ? -37.862 17.122 -14.588 1.000 72.764 306 GLY AAA O 1
ATOM 9532 N N . LYS B 1 307 ? -36.878 15.584 -13.206 1.000 72.805 307 LYS AAA N 1
ATOM 9533 C CA . LYS B 1 307 ? -36.342 16.565 -12.224 1.000 75.063 307 LYS AAA CA 1
ATOM 9534 C C . LYS B 1 307 ? -35.213 17.392 -12.865 1.000 75.293 307 LYS AAA C 1
ATOM 9535 O O . LYS B 1 307 ? -35.136 18.607 -12.562 1.000 75.743 307 LYS AAA O 1
ATOM 9554 N N . VAL B 1 308 ? -34.370 16.772 -13.705 1.000 73.737 308 VAL AAA N 1
ATOM 9555 C CA . VAL B 1 308 ? -33.282 17.478 -14.447 1.000 74.066 308 VAL AAA CA 1
ATOM 9556 C C . VAL B 1 308 ? -33.937 18.439 -15.438 1.000 76.090 308 VAL AAA C 1
ATOM 9557 O O . VAL B 1 308 ? -33.420 19.565 -15.597 1.000 77.465 308 VAL AAA O 1
ATOM 9570 N N . ALA B 1 309 ? -35.030 18.011 -16.074 1.000 77.675 309 ALA AAA N 1
ATOM 9571 C CA . ALA B 1 309 ? -35.774 18.808 -17.068 1.000 81.064 309 ALA AAA CA 1
ATOM 9572 C C . ALA B 1 309 ? -36.319 20.066 -16.391 1.000 84.639 309 ALA AAA C 1
ATOM 9573 O O . ALA B 1 309 ? -36.067 21.162 -16.919 1.000 83.174 309 ALA AAA O 1
ATOM 9580 N N . GLU B 1 310 ? -37.008 19.913 -15.249 1.000 88.226 310 GLU AAA N 1
ATOM 9581 C CA . GLU B 1 310 ? -37.621 21.041 -14.491 1.000 91.740 310 GLU AAA CA 1
ATOM 9582 C C . GLU B 1 310 ? -36.499 21.980 -14.018 1.000 90.141 310 GLU AAA C 1
ATOM 9583 O O . GLU B 1 310 ? -36.640 23.189 -14.222 1.000 91.851 310 GLU AAA O 1
ATOM 9595 N N . ALA B 1 311 ? -35.422 21.447 -13.437 1.000 86.202 311 ALA AAA N 1
ATOM 9596 C CA . ALA B 1 311 ? -34.299 22.242 -12.892 1.000 85.056 311 ALA AAA CA 1
ATOM 9597 C C . ALA B 1 311 ? -33.677 23.102 -13.999 1.000 83.646 311 ALA AAA C 1
ATOM 9598 O O . ALA B 1 311 ? -33.344 24.267 -13.720 1.000 86.046 311 ALA AAA O 1
ATOM 9605 N N . TYR B 1 312 ? -33.512 22.537 -15.197 1.000 79.961 312 TYR AAA N 1
ATOM 9606 C CA . TYR B 1 312 ? -32.877 23.202 -16.362 1.000 78.675 312 TYR AAA CA 1
ATOM 9607 C C . TYR B 1 312 ? -33.817 24.269 -16.936 1.000 80.797 312 TYR AAA C 1
ATOM 9608 O O . TYR B 1 312 ? -33.317 25.334 -17.332 1.000 81.217 312 TYR AAA O 1
ATOM 9626 N N . LEU B 1 313 ? -35.127 24.009 -16.959 1.000 81.371 313 LEU AAA N 1
ATOM 9627 C CA . LEU B 1 313 ? -36.145 24.954 -17.490 1.000 83.715 313 LEU AAA CA 1
ATOM 9628 C C . LEU B 1 313 ? -36.178 26.230 -16.636 1.000 85.507 313 LEU AAA C 1
ATOM 9629 O O . LEU B 1 313 ? -36.211 27.326 -17.217 1.000 87.037 313 LEU AAA O 1
ATOM 9645 N N . THR B 1 314 ? -36.195 26.072 -15.308 1.000 85.972 314 THR AAA N 1
ATOM 9646 C CA . THR B 1 314 ? -36.156 27.132 -14.258 1.000 86.976 314 THR AAA CA 1
ATOM 9647 C C . THR B 1 314 ? -34.870 27.962 -14.370 1.000 86.711 314 THR AAA C 1
ATOM 9648 O O . THR B 1 314 ? -34.935 29.201 -14.200 1.000 87.869 314 THR AAA O 1
ATOM 9659 N N . ALA B 1 315 ? -33.743 27.278 -14.581 1.000 83.782 315 ALA AAA N 1
ATOM 9660 C CA . ALA B 1 315 ? -32.375 27.843 -14.601 1.000 83.232 315 ALA AAA CA 1
ATOM 9661 C C . ALA B 1 315 ? -32.175 28.791 -15.782 1.000 83.755 315 ALA AAA C 1
ATOM 9662 O O . ALA B 1 315 ? -31.528 29.813 -15.578 1.000 84.675 315 ALA AAA O 1
ATOM 9669 N N . ALA B 1 316 ? -32.693 28.443 -16.959 1.000 83.079 316 ALA AAA N 1
ATOM 9670 C CA . ALA B 1 316 ? -32.466 29.162 -18.236 1.000 84.665 316 ALA AAA CA 1
ATOM 9671 C C . ALA B 1 316 ? -32.771 30.663 -18.139 1.000 86.804 316 ALA AAA C 1
ATOM 9672 O O . ALA B 1 316 ? -31.877 31.479 -18.359 1.000 86.998 316 ALA AAA O 1
ATOM 9679 N N . PRO B 1 317 ? -34.009 31.110 -17.828 1.000 89.023 317 PRO AAA N 1
ATOM 9680 C CA . PRO B 1 317 ? -34.299 32.546 -17.769 1.000 91.824 317 PRO AAA CA 1
ATOM 9681 C C . PRO B 1 317 ? -33.414 33.283 -16.752 1.000 92.402 317 PRO AAA C 1
ATOM 9682 O O . PRO B 1 317 ? -33.138 34.438 -16.983 1.000 92.994 317 PRO AAA O 1
ATOM 9693 N N . ILE B 1 318 ? -32.993 32.593 -15.685 1.000 92.163 318 ILE AAA N 1
ATOM 9694 C CA . ILE B 1 318 ? -32.113 33.142 -14.611 1.000 93.884 318 ILE AAA CA 1
ATOM 9695 C C . ILE B 1 318 ? -30.712 33.384 -15.191 1.000 95.852 318 ILE AAA C 1
ATOM 9696 O O . ILE B 1 318 ? -30.141 34.472 -14.925 1.000 100.233 318 ILE AAA O 1
ATOM 9712 N N . ILE B 1 319 ? -30.177 32.429 -15.957 1.000 95.764 319 ILE AAA N 1
ATOM 9713 C CA . ILE B 1 319 ? -28.818 32.540 -16.567 1.000 96.442 319 ILE AAA CA 1
ATOM 9714 C C . ILE B 1 319 ? -28.819 33.649 -17.619 1.000 96.771 319 ILE AAA C 1
ATOM 9715 O O . ILE B 1 319 ? -27.729 34.234 -17.843 1.000 95.626 319 ILE AAA O 1
ATOM 9731 N N . ASN B 1 320 ? -29.995 33.933 -18.198 1.000 97.989 320 ASN AAA N 1
ATOM 9732 C CA . ASN B 1 320 ? -30.229 34.990 -19.225 1.000 100.266 320 ASN AAA CA 1
ATOM 9733 C C . ASN B 1 320 ? -30.106 36.368 -18.566 1.000 104.040 320 ASN AAA C 1
ATOM 9734 O O . ASN B 1 320 ? -29.536 37.265 -19.223 1.000 105.623 320 ASN AAA O 1
ATOM 9745 N N . GLN B 1 321 ? -30.595 36.521 -17.323 1.000 106.093 321 GLN AAA N 1
ATOM 9746 C CA . GLN B 1 321 ? -30.595 37.803 -16.562 1.000 107.866 321 GLN AAA CA 1
ATOM 9747 C C . GLN B 1 321 ? -29.151 38.244 -16.262 1.000 107.496 321 GLN AAA C 1
ATOM 9748 O O . GLN B 1 321 ? -28.950 39.471 -16.174 1.000 109.416 321 GLN AAA O 1
ATOM 9762 N N . ALA B 1 322 ? -28.196 37.307 -16.114 1.000 104.912 322 ALA AAA N 1
ATOM 9763 C CA . ALA B 1 322 ? -26.763 37.570 -15.812 1.000 104.558 322 ALA AAA CA 1
ATOM 9764 C C . ALA B 1 322 ? -26.100 38.355 -16.953 1.000 104.024 322 ALA AAA C 1
ATOM 9765 O O . ALA B 1 322 ? -25.570 37.702 -17.871 1.000 101.320 322 ALA AAA O 1
ATOM 9772 N N . GLY B 1 323 ? -26.093 39.693 -16.860 1.000 106.353 323 GLY AAA N 1
ATOM 9773 C CA . GLY B 1 323 ? -25.559 40.613 -17.888 1.000 106.711 323 GLY AAA CA 1
ATOM 9774 C C . GLY B 1 323 ? -24.407 41.476 -17.397 1.000 108.033 323 GLY AAA C 1
ATOM 9775 O O . GLY B 1 323 ? -23.903 42.262 -18.216 1.000 109.268 323 GLY AAA O 1
ATOM 9779 N N . SER B 1 324 ? -24.004 41.366 -16.123 1.000 108.613 324 SER AAA N 1
ATOM 9780 C CA . SER B 1 324 ? -22.872 42.126 -15.511 1.000 110.239 324 SER AAA CA 1
ATOM 9781 C C . SER B 1 324 ? -21.556 41.350 -15.684 1.000 108.676 324 SER AAA C 1
ATOM 9782 O O . SER B 1 324 ? -21.585 40.252 -16.257 1.000 106.511 324 SER AAA O 1
ATOM 9790 N N . ALA B 1 325 ? -20.437 41.909 -15.221 1.000 110.071 325 ALA AAA N 1
ATOM 9791 C CA . ALA B 1 325 ? -19.094 41.281 -15.274 1.000 109.217 325 ALA AAA CA 1
ATOM 9792 C C . ALA B 1 325 ? -19.047 40.125 -14.262 1.000 107.544 325 ALA AAA C 1
ATOM 9793 O O . ALA B 1 325 ? -18.759 38.971 -14.659 1.000 104.514 325 ALA AAA O 1
ATOM 9800 N N . ALA B 1 326 ? -19.372 40.451 -13.004 1.000 108.069 326 ALA AAA N 1
ATOM 9801 C CA . ALA B 1 326 ? -19.370 39.559 -11.822 1.000 107.180 326 ALA AAA CA 1
ATOM 9802 C C . ALA B 1 326 ? -20.480 38.505 -11.914 1.000 105.075 326 ALA AAA C 1
ATOM 9803 O O . ALA B 1 326 ? -20.312 37.446 -11.275 1.000 104.111 326 ALA AAA O 1
ATOM 9810 N N . GLU B 1 327 ? -21.584 38.787 -12.618 1.000 104.449 327 GLU AAA N 1
ATOM 9811 C CA . GLU B 1 327 ? -22.704 37.821 -12.810 1.000 103.052 327 GLU AAA CA 1
ATOM 9812 C C . GLU B 1 327 ? -22.265 36.762 -13.831 1.000 100.959 327 GLU AAA C 1
ATOM 9813 O O . GLU B 1 327 ? -22.523 35.570 -13.565 1.000 97.175 327 GLU AAA O 1
ATOM 9825 N N . ILE B 1 328 ? -21.599 37.166 -14.927 1.000 101.370 328 ILE AAA N 1
ATOM 9826 C CA . ILE B 1 328 ? -21.080 36.231 -15.975 1.000 100.063 328 ILE AAA CA 1
ATOM 9827 C C . ILE B 1 328 ? -20.001 35.346 -15.337 1.000 99.040 328 ILE AAA C 1
ATOM 9828 O O . ILE B 1 328 ? -20.011 34.125 -15.598 1.000 95.490 328 ILE AAA O 1
ATOM 9844 N N . LYS B 1 329 ? -19.120 35.934 -14.517 1.000 101.569 329 LYS AAA N 1
ATOM 9845 C CA . LYS B 1 329 ? -18.030 35.206 -13.817 1.000 102.175 329 LYS AAA CA 1
ATOM 9846 C C . LYS B 1 329 ? -18.658 34.150 -12.893 1.000 99.494 329 LYS AAA C 1
ATOM 9847 O O . LYS B 1 329 ? -18.140 33.016 -12.880 1.000 97.050 329 LYS AAA O 1
ATOM 9866 N N . GLN B 1 330 ? -19.726 34.515 -12.166 1.000 97.862 330 GLN AAA N 1
ATOM 9867 C CA . GLN B 1 330 ? -20.438 33.641 -11.189 1.000 96.084 330 GLN AAA CA 1
ATOM 9868 C C . GLN B 1 330 ? -21.101 32.480 -11.938 1.000 92.867 330 GLN AAA C 1
ATOM 9869 O O . GLN B 1 330 ? -21.035 31.339 -11.434 1.000 90.621 330 GLN AAA O 1
ATOM 9883 N N . ALA B 1 331 ? -21.727 32.769 -13.085 1.000 91.180 331 ALA AAA N 1
ATOM 9884 C CA . ALA B 1 331 ? -22.403 31.766 -13.933 1.000 88.457 331 ALA AAA CA 1
ATOM 9885 C C . ALA B 1 331 ? -21.375 30.780 -14.496 1.000 86.240 331 ALA AAA C 1
ATOM 9886 O O . ALA B 1 331 ? -21.661 29.578 -14.504 1.000 82.153 331 ALA AAA O 1
ATOM 9893 N N . LYS B 1 332 ? -20.233 31.276 -14.979 1.000 87.494 332 LYS AAA N 1
ATOM 9894 C CA . LYS B 1 332 ? -19.150 30.428 -15.538 1.000 87.201 332 LYS AAA CA 1
ATOM 9895 C C . LYS B 1 332 ? -18.724 29.417 -14.470 1.000 87.534 332 LYS AAA C 1
ATOM 9896 O O . LYS B 1 332 ? -18.516 28.233 -14.819 1.000 85.844 332 LYS AAA O 1
ATOM 9915 N N . GLN B 1 333 ? -18.591 29.902 -13.229 1.000 88.754 333 GLN AAA N 1
ATOM 9916 C CA . GLN B 1 333 ? -18.212 29.138 -12.006 1.000 89.465 333 GLN AAA CA 1
ATOM 9917 C C . GLN B 1 333 ? -19.278 28.060 -11.707 1.000 86.051 333 GLN AAA C 1
ATOM 9918 O O . GLN B 1 333 ? -18.899 26.886 -11.557 1.000 82.561 333 GLN AAA O 1
ATOM 9932 N N . ILE B 1 334 ? -20.560 28.438 -11.658 1.000 84.845 334 ILE AAA N 1
ATOM 9933 C CA . ILE B 1 334 ? -21.695 27.506 -11.374 1.000 82.550 334 ILE AAA CA 1
ATOM 9934 C C . ILE B 1 334 ? -21.716 26.414 -12.453 1.000 80.915 334 ILE AAA C 1
ATOM 9935 O O . ILE B 1 334 ? -21.925 25.240 -12.086 1.000 78.519 334 ILE AAA O 1
ATOM 9951 N N . ILE B 1 335 ? -21.480 26.780 -13.721 1.000 81.312 335 ILE AAA N 1
ATOM 9952 C CA . ILE B 1 335 ? -21.488 25.838 -14.880 1.000 81.033 335 ILE AAA CA 1
ATOM 9953 C C . ILE B 1 335 ? -20.244 24.938 -14.845 1.000 81.405 335 ILE AAA C 1
ATOM 9954 O O . ILE B 1 335 ? -20.405 23.714 -14.994 1.000 79.167 335 ILE AAA O 1
ATOM 9970 N N . SER B 1 336 ? -19.054 25.504 -14.647 1.000 83.451 336 SER AAA N 1
ATOM 9971 C CA . SER B 1 336 ? -17.783 24.735 -14.588 1.000 83.963 336 SER AAA CA 1
ATOM 9972 C C . SER B 1 336 ? -17.863 23.652 -13.502 1.000 83.647 336 SER AAA C 1
ATOM 9973 O O . SER B 1 336 ? -17.360 22.542 -13.757 1.000 81.881 336 SER AAA O 1
ATOM 9981 N N . LEU B 1 337 ? -18.464 23.956 -12.346 1.000 84.719 337 LEU AAA N 1
ATOM 9982 C CA . LEU B 1 337 ? -18.603 22.996 -11.213 1.000 85.696 337 LEU AAA CA 1
ATOM 9983 C C . LEU B 1 337 ? -19.571 21.867 -11.583 1.000 84.657 337 LEU AAA C 1
ATOM 9984 O O . LEU B 1 337 ? -19.259 20.689 -11.276 1.000 83.821 337 LEU AAA O 1
ATOM 10000 N N . ASN B 1 338 ? -20.709 22.211 -12.189 1.000 83.588 338 ASN AAA N 1
ATOM 10001 C CA . ASN B 1 338 ? -21.733 21.215 -12.584 1.000 81.490 338 ASN AAA CA 1
ATOM 10002 C C . ASN B 1 338 ? -21.161 20.348 -13.713 1.000 79.582 338 ASN AAA C 1
ATOM 10003 O O . ASN B 1 338 ? -21.522 19.175 -13.771 1.000 79.738 338 ASN AAA O 1
ATOM 10014 N N . ALA B 1 339 ? -20.260 20.870 -14.541 1.000 79.528 339 ALA AAA N 1
ATOM 10015 C CA . ALA B 1 339 ? -19.603 20.105 -15.624 1.000 78.939 339 ALA AAA CA 1
ATOM 10016 C C . ALA B 1 339 ? -18.773 18.975 -15.009 1.000 78.521 339 ALA AAA C 1
ATOM 10017 O O . ALA B 1 339 ? -18.916 17.843 -15.480 1.000 76.377 339 ALA AAA O 1
ATOM 10024 N N . GLU B 1 340 ? -17.945 19.283 -13.999 1.000 79.604 340 GLU AAA N 1
ATOM 10025 C CA . GLU B 1 340 ? -17.096 18.281 -13.292 1.000 79.267 340 GLU AAA CA 1
ATOM 10026 C C . GLU B 1 340 ? -17.987 17.141 -12.793 1.000 75.749 340 GLU AAA C 1
ATOM 10027 O O . GLU B 1 340 ? -17.566 15.989 -12.915 1.000 73.373 340 GLU AAA O 1
ATOM 10039 N N . LYS B 1 341 ? -19.164 17.473 -12.247 1.000 75.231 341 LYS AAA N 1
ATOM 10040 C CA . LYS B 1 341 ? -20.140 16.492 -11.700 1.000 74.891 341 LYS AAA CA 1
ATOM 10041 C C . LYS B 1 341 ? -20.589 15.559 -12.824 1.000 72.459 341 LYS AAA C 1
ATOM 10042 O O . LYS B 1 341 ? -20.624 14.350 -12.587 1.000 70.207 341 LYS AAA O 1
ATOM 10061 N N . TRP B 1 342 ? -20.895 16.112 -14.000 1.000 71.638 342 TRP AAA N 1
ATOM 10062 C CA . TRP B 1 342 ? -21.340 15.328 -15.176 1.000 70.183 342 TRP AAA CA 1
ATOM 10063 C C . TRP B 1 342 ? -20.182 14.488 -15.728 1.000 71.251 342 TRP AAA C 1
ATOM 10064 O O . TRP B 1 342 ? -20.454 13.347 -16.136 1.000 70.989 342 TRP AAA O 1
ATOM 10085 N N . GLN B 1 343 ? -18.944 14.990 -15.718 1.000 74.221 343 GLN AAA N 1
ATOM 10086 C CA . GLN B 1 343 ? -17.764 14.233 -16.223 1.000 76.659 343 GLN AAA CA 1
ATOM 10087 C C . GLN B 1 343 ? -17.535 13.016 -15.332 1.000 75.061 343 GLN AAA C 1
ATOM 10088 O O . GLN B 1 343 ? -17.265 11.942 -15.876 1.000 74.608 343 GLN AAA O 1
ATOM 10102 N N . LEU B 1 344 ? -17.664 13.185 -14.020 1.000 74.167 344 LEU AAA N 1
ATOM 10103 C CA . LEU B 1 344 ? -17.447 12.089 -13.049 1.000 74.226 344 LEU AAA CA 1
ATOM 10104 C C . LEU B 1 344 ? -18.520 11.028 -13.304 1.000 72.706 344 LEU AAA C 1
ATOM 10105 O O . LEU B 1 344 ? -18.184 9.833 -13.354 1.000 72.771 344 LEU AAA O 1
ATOM 10121 N N . PHE B 1 345 ? -19.763 11.469 -13.512 1.000 70.710 345 PHE AAA N 1
ATOM 10122 C CA . PHE B 1 345 ? -20.933 10.611 -13.838 1.000 68.286 345 PHE AAA CA 1
ATOM 10123 C C . PHE B 1 345 ? -20.623 9.889 -15.148 1.000 67.918 345 PHE AAA C 1
ATOM 10124 O O . PHE B 1 345 ? -20.742 8.663 -15.164 1.000 68.411 345 PHE AAA O 1
ATOM 10141 N N . SER B 1 346 ? -20.182 10.605 -16.178 1.000 68.149 346 SER AAA N 1
ATOM 10142 C CA . SER B 1 346 ? -19.825 10.020 -17.498 1.000 69.625 346 SER AAA CA 1
ATOM 10143 C C . SER B 1 346 ? -18.845 8.843 -17.310 1.000 72.502 346 SER AAA C 1
ATOM 10144 O O . SER B 1 346 ? -18.988 7.851 -18.053 1.000 71.028 346 SER AAA O 1
ATOM 10152 N N . LYS B 1 347 ? -17.890 8.929 -16.371 1.000 75.152 347 LYS AAA N 1
ATOM 10153 C CA . LYS B 1 347 ? -16.907 7.843 -16.115 1.000 78.009 347 LYS AAA CA 1
ATOM 10154 C C . LYS B 1 347 ? -17.639 6.633 -15.528 1.000 76.965 347 LYS AAA C 1
ATOM 10155 O O . LYS B 1 347 ? -17.372 5.507 -15.979 1.000 78.818 347 LYS AAA O 1
ATOM 10174 N N . SER B 1 348 ? -18.502 6.860 -14.534 1.000 74.655 348 SER AAA N 1
ATOM 10175 C CA . SER B 1 348 ? -19.337 5.811 -13.894 1.000 72.832 348 SER AAA CA 1
ATOM 10176 C C . SER B 1 348 ? -20.073 5.031 -14.993 1.000 71.625 348 SER AAA C 1
ATOM 10177 O O . SER B 1 348 ? -20.099 3.776 -14.924 1.000 72.453 348 SER AAA O 1
ATOM 10185 N N . ILE B 1 349 ? -20.587 5.756 -15.994 1.000 70.470 349 ILE AAA N 1
ATOM 10186 C CA . ILE B 1 349 ? -21.351 5.214 -17.154 1.000 69.644 349 ILE AAA CA 1
ATOM 10187 C C . ILE B 1 349 ? -20.404 4.399 -18.046 1.000 70.257 349 ILE AAA C 1
ATOM 10188 O O . ILE B 1 349 ? -20.771 3.290 -18.426 1.000 68.684 349 ILE AAA O 1
ATOM 10204 N N . ASP B 1 350 ? -19.254 4.958 -18.412 1.000 71.851 350 ASP AAA N 1
ATOM 10205 C CA . ASP B 1 350 ? -18.254 4.276 -19.272 1.000 74.688 350 ASP AAA CA 1
ATOM 10206 C C . ASP B 1 350 ? -17.914 2.905 -18.685 1.000 75.401 350 ASP AAA C 1
ATOM 10207 O O . ASP B 1 350 ? -17.845 1.942 -19.471 1.000 73.199 350 ASP AAA O 1
ATOM 10216 N N . ASN B 1 351 ? -17.745 2.822 -17.357 1.000 75.806 351 ASN AAA N 1
ATOM 10217 C CA . ASN B 1 351 ? -17.341 1.572 -16.656 1.000 76.099 351 ASN AAA CA 1
ATOM 10218 C C . ASN B 1 351 ? -18.516 0.580 -16.670 1.000 74.998 351 ASN AAA C 1
ATOM 10219 O O . ASN B 1 351 ? -18.260 -0.627 -16.848 1.000 75.383 351 ASN AAA O 1
ATOM 10230 N N . ALA B 1 352 ? -19.749 1.060 -16.486 1.000 74.291 352 ALA AAA N 1
ATOM 10231 C CA . ALA B 1 352 ? -20.962 0.214 -16.505 1.000 72.168 352 ALA AAA CA 1
ATOM 10232 C C . ALA B 1 352 ? -21.112 -0.407 -17.900 1.000 71.283 352 ALA AAA C 1
ATOM 10233 O O . ALA B 1 352 ? -21.415 -1.604 -17.978 1.000 72.689 352 ALA AAA O 1
ATOM 10240 N N . LYS B 1 353 ? -20.907 0.377 -18.958 1.000 69.456 353 LYS AAA N 1
ATOM 10241 C CA . LYS B 1 353 ? -21.061 -0.083 -20.364 1.000 69.162 353 LYS AAA CA 1
ATOM 10242 C C . LYS B 1 353 ? -19.976 -1.107 -20.710 1.000 68.928 353 LYS AAA C 1
ATOM 10243 O O . LYS B 1 353 ? -20.302 -2.071 -21.452 1.000 68.383 353 LYS AAA O 1
ATOM 10262 N N . ALA B 1 354 ? -18.747 -0.893 -20.213 1.000 68.222 354 ALA AAA N 1
ATOM 10263 C CA . ALA B 1 354 ? -17.615 -1.825 -20.397 1.000 69.614 354 ALA AAA CA 1
ATOM 10264 C C . ALA B 1 354 ? -17.961 -3.142 -19.705 1.000 70.323 354 ALA AAA C 1
ATOM 10265 O O . ALA B 1 354 ? -17.679 -4.217 -20.281 1.000 72.480 354 ALA AAA O 1
ATOM 10272 N N . ASN B 1 355 ? -18.593 -3.055 -18.530 1.000 69.435 355 ASN AAA N 1
ATOM 10273 C CA . ASN B 1 355 ? -18.983 -4.234 -17.729 1.000 69.400 355 ASN AAA CA 1
ATOM 10274 C C . ASN B 1 355 ? -20.093 -4.993 -18.453 1.000 68.161 355 ASN AAA C 1
ATOM 10275 O O . ASN B 1 355 ? -19.991 -6.217 -18.556 1.000 68.915 355 ASN AAA O 1
ATOM 10286 N N . TYR B 1 356 ? -21.120 -4.309 -18.951 1.000 68.341 356 TYR AAA N 1
ATOM 10287 C CA . TYR B 1 356 ? -22.236 -4.968 -19.674 1.000 68.447 356 TYR AAA CA 1
ATOM 10288 C C . TYR B 1 356 ? -21.681 -5.681 -20.918 1.000 70.010 356 TYR AAA C 1
ATOM 10289 O O . TYR B 1 356 ? -22.252 -6.705 -21.316 1.000 70.962 356 TYR AAA O 1
ATOM 10307 N N . ALA B 1 357 ? -20.624 -5.153 -21.532 1.000 71.499 357 ALA AAA N 1
ATOM 10308 C CA . ALA B 1 357 ? -19.987 -5.767 -22.718 1.000 75.133 357 ALA AAA CA 1
ATOM 10309 C C . ALA B 1 357 ? -19.220 -7.023 -22.285 1.000 77.933 357 ALA AAA C 1
ATOM 10310 O O . ALA B 1 357 ? -19.479 -8.097 -22.879 1.000 80.241 357 ALA AAA O 1
ATOM 10317 N N . GLY B 1 358 ? -18.349 -6.892 -21.270 1.000 77.894 358 GLY AAA N 1
ATOM 10318 C CA . GLY B 1 358 ? -17.464 -7.963 -20.776 1.000 77.762 358 GLY AAA CA 1
ATOM 10319 C C . GLY B 1 358 ? -18.224 -9.096 -20.112 1.000 76.602 358 GLY AAA C 1
ATOM 10320 O O . GLY B 1 358 ? -17.880 -10.275 -20.350 1.000 79.109 358 GLY AAA O 1
ATOM 10324 N N . ASN B 1 359 ? -19.244 -8.759 -19.330 1.000 74.678 359 ASN AAA N 1
ATOM 10325 C CA . ASN B 1 359 ? -20.041 -9.724 -18.526 1.000 74.151 359 ASN AAA CA 1
ATOM 10326 C C . ASN B 1 359 ? -21.078 -10.446 -19.399 1.000 75.116 359 ASN AAA C 1
ATOM 10327 O O . ASN B 1 359 ? -21.954 -11.091 -18.817 1.000 73.909 359 ASN AAA O 1
ATOM 10338 N N . ASN B 1 360 ? -20.979 -10.363 -20.733 1.000 77.909 360 ASN AAA N 1
ATOM 10339 C CA . ASN B 1 360 ? -21.926 -11.039 -21.661 1.000 79.750 360 ASN AAA CA 1
ATOM 10340 C C . ASN B 1 360 ? -21.607 -12.538 -21.737 1.000 81.278 360 ASN AAA C 1
ATOM 10341 O O . ASN B 1 360 ? -22.476 -13.303 -22.195 1.000 80.755 360 ASN AAA O 1
ATOM 10352 N N . ILE B 1 361 ? -20.407 -12.942 -21.323 1.000 82.076 361 ILE AAA N 1
ATOM 10353 C CA . ILE B 1 361 ? -19.972 -14.373 -21.307 1.000 84.814 361 ILE AAA CA 1
ATOM 10354 C C . ILE B 1 361 ? -19.728 -14.797 -19.844 1.000 83.705 361 ILE AAA C 1
ATOM 10355 O O . ILE B 1 361 ? -19.198 -13.979 -19.082 1.000 83.908 361 ILE AAA O 1
ATOM 10371 N N . LEU B 1 362 ? -20.122 -16.027 -19.485 1.000 82.441 362 LEU AAA N 1
ATOM 10372 C CA . LEU B 1 362 ? -19.966 -16.630 -18.134 1.000 81.443 362 LEU AAA CA 1
ATOM 10373 C C . LEU B 1 362 ? -18.943 -17.763 -18.239 1.000 82.719 362 LEU AAA C 1
ATOM 10374 O O . LEU B 1 362 ? -19.308 -18.933 -18.393 1.000 84.046 362 LEU AAA O 1
ATOM 10390 N N . PRO B 1 363 ? -17.636 -17.435 -18.100 1.000 80.812 363 PRO AAA N 1
ATOM 10391 C CA . PRO B 1 363 ? -16.570 -18.420 -18.294 1.000 81.570 363 PRO AAA CA 1
ATOM 10392 C C . PRO B 1 363 ? -16.592 -19.662 -17.399 1.000 81.353 363 PRO AAA C 1
ATOM 10393 O O . PRO B 1 363 ? -17.068 -19.550 -16.305 1.000 80.491 363 PRO AAA O 1
ATOM 10404 N N . GLU B 1 364 ? -16.064 -20.796 -17.882 1.000 84.970 364 GLU AAA N 1
ATOM 10405 C CA . GLU B 1 364 ? -15.911 -22.048 -17.080 1.000 87.855 364 GLU AAA CA 1
ATOM 10406 C C . GLU B 1 364 ? -14.768 -21.844 -16.075 1.000 87.975 364 GLU AAA C 1
ATOM 10407 O O . GLU B 1 364 ? -13.843 -21.069 -16.414 1.000 88.813 364 GLU AAA O 1
ATOM 10419 N N . VAL B 1 365 ? -14.817 -22.495 -14.898 1.000 87.366 365 VAL AAA N 1
ATOM 10420 C CA . VAL B 1 365 ? -13.724 -22.483 -13.872 1.000 89.160 365 VAL AAA CA 1
ATOM 10421 C C . VAL B 1 365 ? -13.571 -23.900 -13.280 1.000 91.205 365 VAL AAA C 1
ATOM 10422 O O . VAL B 1 365 ? -14.204 -24.869 -13.780 1.000 91.075 365 VAL AAA O 1
ATOM 10435 N N . LEU B 1 366 ? -12.808 -24.024 -12.188 1.000 93.329 366 LEU AAA N 1
ATOM 10436 C CA . LEU B 1 366 ? -12.429 -25.320 -11.554 1.000 95.890 366 LEU AAA CA 1
ATOM 10437 C C . LEU B 1 366 ? -13.246 -25.589 -10.278 1.000 94.516 366 LEU AAA C 1
ATOM 10438 O O . LEU B 1 366 ? -13.463 -26.761 -9.937 1.000 94.500 366 LEU AAA O 1
ATOM 10454 N N . ASN C 1 2 ? 14.940 -19.655 -48.701 1.000 111.392 2 ASN BBB N 1
ATOM 10455 C CA . ASN C 1 2 ? 13.846 -18.739 -49.167 1.000 109.452 2 ASN BBB CA 1
ATOM 10456 C C . ASN C 1 2 ? 14.251 -17.294 -48.789 1.000 108.715 2 ASN BBB C 1
ATOM 10457 O O . ASN C 1 2 ? 15.195 -17.152 -47.996 1.000 108.883 2 ASN BBB O 1
ATOM 10468 N N . ASN C 1 3 ? 13.573 -16.267 -49.330 1.000 107.097 3 ASN BBB N 1
ATOM 10469 C CA . ASN C 1 3 ? 13.870 -14.809 -49.165 1.000 106.310 3 ASN BBB CA 1
ATOM 10470 C C . ASN C 1 3 ? 12.730 -14.104 -48.401 1.000 102.209 3 ASN BBB C 1
ATOM 10471 O O . ASN C 1 3 ? 11.623 -14.674 -48.378 1.000 99.189 3 ASN BBB O 1
ATOM 10482 N N . LEU C 1 4 ? 12.947 -12.884 -47.892 1.000 101.551 4 LEU BBB N 1
ATOM 10483 C CA . LEU C 1 4 ? 11.964 -12.047 -47.119 1.000 97.843 4 LEU BBB CA 1
ATOM 10484 C C . LEU C 1 4 ? 10.770 -11.663 -48.002 1.000 95.479 4 LEU BBB C 1
ATOM 10485 O O . LEU C 1 4 ? 9.609 -11.694 -47.539 1.000 94.569 4 LEU BBB O 1
ATOM 10501 N N . THR C 1 5 ? 11.078 -11.298 -49.243 1.000 96.667 5 THR BBB N 1
ATOM 10502 C CA . THR C 1 5 ? 10.135 -10.773 -50.269 1.000 94.530 5 THR BBB CA 1
ATOM 10503 C C . THR C 1 5 ? 8.972 -11.758 -50.479 1.000 89.905 5 THR BBB C 1
ATOM 10504 O O . THR C 1 5 ? 7.958 -11.345 -51.061 1.000 88.252 5 THR BBB O 1
ATOM 10515 N N . SER C 1 6 ? 9.088 -12.999 -49.980 1.000 88.054 6 SER BBB N 1
ATOM 10516 C CA . SER C 1 6 ? 8.118 -14.104 -50.209 1.000 86.290 6 SER BBB CA 1
ATOM 10517 C C . SER C 1 6 ? 7.271 -14.454 -48.973 1.000 84.099 6 SER BBB C 1
ATOM 10518 O O . SER C 1 6 ? 6.344 -15.270 -49.140 1.000 82.719 6 SER BBB O 1
ATOM 10526 N N . ILE C 1 7 ? 7.534 -13.901 -47.789 1.000 84.752 7 ILE BBB N 1
ATOM 10527 C CA . ILE C 1 7 ? 6.723 -14.252 -46.583 1.000 83.174 7 ILE BBB CA 1
ATOM 10528 C C . ILE C 1 7 ? 5.334 -13.605 -46.683 1.000 82.721 7 ILE BBB C 1
ATOM 10529 O O . ILE C 1 7 ? 5.209 -12.449 -47.145 1.000 83.706 7 ILE BBB O 1
ATOM 10545 N N . ASP C 1 8 ? 4.333 -14.357 -46.232 1.000 81.756 8 ASP BBB N 1
ATOM 10546 C CA . ASP C 1 8 ? 2.895 -13.994 -46.246 1.000 79.527 8 ASP BBB CA 1
ATOM 10547 C C . ASP C 1 8 ? 2.381 -14.028 -44.800 1.000 76.829 8 ASP BBB C 1
ATOM 10548 O O . ASP C 1 8 ? 2.050 -15.132 -44.305 1.000 75.130 8 ASP BBB O 1
ATOM 10557 N N . LEU C 1 9 ? 2.351 -12.870 -44.135 1.000 74.760 9 LEU BBB N 1
ATOM 10558 C CA . LEU C 1 9 ? 1.865 -12.748 -42.737 1.000 73.928 9 LEU BBB CA 1
ATOM 10559 C C . LEU C 1 9 ? 0.423 -12.235 -42.743 1.000 73.098 9 LEU BBB C 1
ATOM 10560 O O . LEU C 1 9 ? -0.051 -11.779 -41.680 1.000 72.706 9 LEU BBB O 1
ATOM 10576 N N . SER C 1 10 ? -0.261 -12.350 -43.883 1.000 74.754 10 SER BBB N 1
ATOM 10577 C CA . SER C 1 10 ? -1.635 -11.825 -44.108 1.000 74.514 10 SER BBB CA 1
ATOM 10578 C C . SER C 1 10 ? -2.674 -12.770 -43.516 1.000 73.109 10 SER BBB C 1
ATOM 10579 O O . SER C 1 10 ? -2.379 -13.930 -43.199 1.000 73.247 10 SER BBB O 1
ATOM 10587 N N . PRO C 1 11 ? -3.923 -12.267 -43.355 1.000 71.063 11 PRO BBB N 1
ATOM 10588 C CA . PRO C 1 11 ? -5.059 -13.094 -42.956 1.000 69.177 11 PRO BBB CA 1
ATOM 10589 C C . PRO C 1 11 ? -5.528 -14.044 -44.063 1.000 68.973 11 PRO BBB C 1
ATOM 10590 O O . PRO C 1 11 ? -6.464 -14.738 -43.857 1.000 70.608 11 PRO BBB O 1
ATOM 10601 N N . GLN C 1 12 ? -4.918 -13.981 -45.239 1.000 70.751 12 GLN BBB N 1
ATOM 10602 C CA . GLN C 1 12 ? -5.317 -14.779 -46.427 1.000 71.313 12 GLN BBB CA 1
ATOM 10603 C C . GLN C 1 12 ? -6.793 -14.458 -46.689 1.000 69.764 12 GLN BBB C 1
ATOM 10604 O O . GLN C 1 12 ? -7.166 -13.311 -46.466 1.000 69.176 12 GLN BBB O 1
ATOM 10618 N N . THR C 1 13 ? -7.617 -15.418 -47.081 1.000 70.030 13 THR BBB N 1
ATOM 10619 C CA . THR C 1 13 ? -9.046 -15.185 -47.426 1.000 70.338 13 THR BBB CA 1
ATOM 10620 C C . THR C 1 13 ? -9.945 -15.237 -46.173 1.000 69.984 13 THR BBB C 1
ATOM 10621 O O . THR C 1 13 ? -11.177 -15.387 -46.362 1.000 69.578 13 THR BBB O 1
ATOM 10632 N N . LEU C 1 14 ? -9.403 -15.092 -44.954 1.000 68.134 14 LEU BBB N 1
ATOM 10633 C CA . LEU C 1 14 ? -10.214 -15.178 -43.706 1.000 65.489 14 LEU BBB CA 1
ATOM 10634 C C . LEU C 1 14 ? -11.285 -14.078 -43.680 1.000 64.264 14 LEU BBB C 1
ATOM 10635 O O . LEU C 1 14 ? -12.421 -14.388 -43.265 1.000 64.752 14 LEU BBB O 1
ATOM 10651 N N . MET C 1 15 ? -10.958 -12.840 -44.068 1.000 64.374 15 MET BBB N 1
ATOM 10652 C CA . MET C 1 15 ? -11.922 -11.714 -43.957 1.000 62.782 15 MET BBB CA 1
ATOM 10653 C C . MET C 1 15 ? -13.150 -12.041 -44.812 1.000 62.681 15 MET BBB C 1
ATOM 10654 O O . MET C 1 15 ? -14.274 -12.010 -44.264 1.000 61.738 15 MET BBB O 1
ATOM 10668 N N . ALA C 1 16 ? -12.948 -12.370 -46.086 1.000 62.802 16 ALA BBB N 1
ATOM 10669 C CA . ALA C 1 16 ? -14.036 -12.695 -47.037 1.000 63.946 16 ALA BBB CA 1
ATOM 10670 C C . ALA C 1 16 ? -14.792 -13.926 -46.544 1.000 65.582 16 ALA BBB C 1
ATOM 10671 O O . ALA C 1 16 ? -16.051 -13.904 -46.554 1.000 69.667 16 ALA BBB O 1
ATOM 10678 N N . MET C 1 17 ? -14.047 -14.960 -46.128 1.000 65.534 17 MET BBB N 1
ATOM 10679 C CA . MET C 1 17 ? -14.613 -16.255 -45.700 1.000 63.207 17 MET BBB CA 1
ATOM 10680 C C . MET C 1 17 ? -15.567 -16.011 -44.530 1.000 60.384 17 MET BBB C 1
ATOM 10681 O O . MET C 1 17 ? -16.630 -16.614 -44.534 1.000 60.616 17 MET BBB O 1
ATOM 10695 N N . HIS C 1 18 ? -15.212 -15.142 -43.585 1.000 59.693 18 HIS BBB N 1
ATOM 10696 C CA . HIS C 1 18 ? -16.056 -14.795 -42.404 1.000 59.293 18 HIS BBB CA 1
ATOM 10697 C C . HIS C 1 18 ? -17.291 -14.002 -42.850 1.000 58.731 18 HIS BBB C 1
ATOM 10698 O O . HIS C 1 18 ? -18.373 -14.261 -42.303 1.000 57.997 18 HIS BBB O 1
ATOM 10713 N N . ILE C 1 19 ? -17.139 -13.073 -43.799 1.000 57.944 19 ILE BBB N 1
ATOM 10714 C CA . ILE C 1 19 ? -18.279 -12.271 -44.337 1.000 58.061 19 ILE BBB CA 1
ATOM 10715 C C . ILE C 1 19 ? -19.276 -13.218 -45.023 1.000 56.034 19 ILE BBB C 1
ATOM 10716 O O . ILE C 1 19 ? -20.496 -13.077 -44.770 1.000 54.304 19 ILE BBB O 1
ATOM 10732 N N . SER C 1 20 ? -18.816 -14.180 -45.823 1.000 56.528 20 SER BBB N 1
ATOM 10733 C CA . SER C 1 20 ? -19.750 -15.141 -46.475 1.000 58.343 20 SER BBB CA 1
ATOM 10734 C C . SER C 1 20 ? -20.431 -16.035 -45.414 1.000 56.863 20 SER BBB C 1
ATOM 10735 O O . SER C 1 20 ? -21.539 -16.474 -45.664 1.000 58.508 20 SER BBB O 1
ATOM 10743 N N . ILE C 1 21 ? -19.821 -16.260 -44.255 1.000 56.779 21 ILE BBB N 1
ATOM 10744 C CA . ILE C 1 21 ? -20.455 -17.008 -43.120 1.000 58.225 21 ILE BBB CA 1
ATOM 10745 C C . ILE C 1 21 ? -21.513 -16.099 -42.474 1.000 59.851 21 ILE BBB C 1
ATOM 10746 O O . ILE C 1 21 ? -22.653 -16.548 -42.338 1.000 60.261 21 ILE BBB O 1
ATOM 10762 N N . SER C 1 22 ? -21.138 -14.882 -42.057 1.000 61.226 22 SER BBB N 1
ATOM 10763 C CA . SER C 1 22 ? -22.057 -13.876 -41.451 1.000 61.621 22 SER BBB CA 1
ATOM 10764 C C . SER C 1 22 ? -23.363 -13.817 -42.267 1.000 60.461 22 SER BBB C 1
ATOM 10765 O O . SER C 1 22 ? -24.468 -13.935 -41.677 1.000 60.036 22 SER BBB O 1
ATOM 10773 N N . SER C 1 23 ? -23.240 -13.713 -43.592 1.000 59.266 23 SER BBB N 1
ATOM 10774 C CA . SER C 1 23 ? -24.372 -13.573 -44.539 1.000 61.140 23 SER BBB CA 1
ATOM 10775 C C . SER C 1 23 ? -25.453 -14.616 -44.274 1.000 60.712 23 SER BBB C 1
ATOM 10776 O O . SER C 1 23 ? -26.622 -14.257 -44.262 1.000 62.258 23 SER BBB O 1
ATOM 10784 N N . GLN C 1 24 ? -25.078 -15.879 -44.102 1.000 60.992 24 GLN BBB N 1
ATOM 10785 C CA . GLN C 1 24 ? -26.057 -16.983 -43.954 1.000 61.691 24 GLN BBB CA 1
ATOM 10786 C C . GLN C 1 24 ? -26.432 -17.124 -42.477 1.000 61.652 24 GLN BBB C 1
ATOM 10787 O O . GLN C 1 24 ? -27.628 -17.222 -42.206 1.000 66.055 24 GLN BBB O 1
ATOM 10801 N N . ALA C 1 25 ? -25.465 -17.121 -41.560 1.000 59.938 25 ALA BBB N 1
ATOM 10802 C CA . ALA C 1 25 ? -25.724 -17.246 -40.109 1.000 60.302 25 ALA BBB CA 1
ATOM 10803 C C . ALA C 1 25 ? -26.675 -16.135 -39.621 1.000 61.340 25 ALA BBB C 1
ATOM 10804 O O . ALA C 1 25 ? -27.596 -16.472 -38.866 1.000 64.637 25 ALA BBB O 1
ATOM 10811 N N . LEU C 1 26 ? -26.484 -14.873 -40.023 1.000 61.723 26 LEU BBB N 1
ATOM 10812 C CA . LEU C 1 26 ? -27.382 -13.755 -39.598 1.000 64.131 26 LEU BBB CA 1
ATOM 10813 C C . LEU C 1 26 ? -28.800 -14.006 -40.116 1.000 66.204 26 LEU BBB C 1
ATOM 10814 O O . LEU C 1 26 ? -29.772 -13.833 -39.346 1.000 70.442 26 LEU BBB O 1
ATOM 10830 N N . LEU C 1 27 ? -28.918 -14.363 -41.393 1.000 64.812 27 LEU BBB N 1
ATOM 10831 C CA . LEU C 1 27 ? -30.233 -14.648 -42.000 1.000 64.523 27 LEU BBB CA 1
ATOM 10832 C C . LEU C 1 27 ? -30.856 -15.841 -41.261 1.000 65.125 27 LEU BBB C 1
ATOM 10833 O O . LEU C 1 27 ? -32.057 -15.755 -40.920 1.000 68.260 27 LEU BBB O 1
ATOM 10849 N N . ASN C 1 28 ? -30.072 -16.883 -40.952 1.000 62.784 28 ASN BBB N 1
ATOM 10850 C CA . ASN C 1 28 ? -30.590 -18.116 -40.312 1.000 62.815 28 ASN BBB CA 1
ATOM 10851 C C . ASN C 1 28 ? -31.064 -17.766 -38.903 1.000 64.707 28 ASN BBB C 1
ATOM 10852 O O . ASN C 1 28 ? -31.936 -18.482 -38.364 1.000 65.753 28 ASN BBB O 1
ATOM 10863 N N . GLN C 1 29 ? -30.497 -16.713 -38.314 1.000 64.442 29 GLN BBB N 1
ATOM 10864 C CA . GLN C 1 29 ? -30.890 -16.205 -36.978 1.000 65.404 29 GLN BBB CA 1
ATOM 10865 C C . GLN C 1 29 ? -32.342 -15.700 -37.096 1.000 65.514 29 GLN BBB C 1
ATOM 10866 O O . GLN C 1 29 ? -33.170 -16.015 -36.215 1.000 66.248 29 GLN BBB O 1
ATOM 10880 N N . SER C 1 30 ? -32.652 -14.971 -38.171 1.000 65.075 30 SER BBB N 1
ATOM 10881 C CA . SER C 1 30 ? -33.999 -14.379 -38.443 1.000 66.371 30 SER BBB CA 1
ATOM 10882 C C . SER C 1 30 ? -35.001 -15.498 -38.779 1.000 66.452 30 SER BBB C 1
ATOM 10883 O O . SER C 1 30 ? -36.159 -15.416 -38.318 1.000 67.125 30 SER BBB O 1
ATOM 10891 N N . TYR C 1 31 ? -34.577 -16.523 -39.531 1.000 65.259 31 TYR BBB N 1
ATOM 10892 C CA . TYR C 1 31 ? -35.435 -17.697 -39.870 1.000 63.976 31 TYR BBB CA 1
ATOM 10893 C C . TYR C 1 31 ? -35.727 -18.512 -38.603 1.000 64.150 31 TYR BBB C 1
ATOM 10894 O O . TYR C 1 31 ? -36.806 -19.108 -38.521 1.000 64.282 31 TYR BBB O 1
ATOM 10912 N N . SER C 1 32 ? -34.800 -18.535 -37.643 1.000 66.001 32 SER BBB N 1
ATOM 10913 C CA . SER C 1 32 ? -35.023 -19.182 -36.322 1.000 67.845 32 SER BBB CA 1
ATOM 10914 C C . SER C 1 32 ? -36.098 -18.399 -35.567 1.000 69.978 32 SER BBB C 1
ATOM 10915 O O . SER C 1 32 ? -37.020 -19.031 -35.027 1.000 72.883 32 SER BBB O 1
ATOM 10923 N N . ASN C 1 33 ? -35.999 -17.073 -35.568 1.000 70.443 33 ASN BBB N 1
ATOM 10924 C CA . ASN C 1 33 ? -36.969 -16.193 -34.862 1.000 72.723 33 ASN BBB CA 1
ATOM 10925 C C . ASN C 1 33 ? -38.359 -16.364 -35.468 1.000 72.772 33 ASN BBB C 1
ATOM 10926 O O . ASN C 1 33 ? -39.356 -16.291 -34.726 1.000 76.089 33 ASN BBB O 1
ATOM 10937 N N . LEU C 1 34 ? -38.422 -16.581 -36.777 1.000 72.510 34 LEU BBB N 1
ATOM 10938 C CA . LEU C 1 34 ? -39.718 -16.741 -37.483 1.000 71.979 34 LEU BBB CA 1
ATOM 10939 C C . LEU C 1 34 ? -40.370 -18.048 -37.031 1.000 71.288 34 LEU BBB C 1
ATOM 10940 O O . LEU C 1 34 ? -41.559 -18.006 -36.713 1.000 73.448 34 LEU BBB O 1
ATOM 10956 N N . LEU C 1 35 ? -39.615 -19.150 -36.975 1.000 69.768 35 LEU BBB N 1
ATOM 10957 C CA . LEU C 1 35 ? -40.116 -20.478 -36.512 1.000 71.388 35 LEU BBB CA 1
ATOM 10958 C C . LEU C 1 35 ? -40.652 -20.413 -35.066 1.000 73.808 35 LEU BBB C 1
ATOM 10959 O O . LEU C 1 35 ? -41.621 -21.159 -34.736 1.000 74.259 35 LEU BBB O 1
ATOM 10975 N N . LEU C 1 36 ? -40.022 -19.583 -34.223 1.000 74.740 36 LEU BBB N 1
ATOM 10976 C CA . LEU C 1 36 ? -40.320 -19.462 -32.770 1.000 76.674 36 LEU BBB CA 1
ATOM 10977 C C . LEU C 1 36 ? -41.465 -18.471 -32.529 1.000 79.191 36 LEU BBB C 1
ATOM 10978 O O . LEU C 1 36 ? -42.089 -18.565 -31.446 1.000 82.606 36 LEU BBB O 1
ATOM 10994 N N . SER C 1 37 ? -41.733 -17.558 -33.470 1.000 78.546 37 SER BBB N 1
ATOM 10995 C CA . SER C 1 37 ? -42.812 -16.532 -33.367 1.000 80.414 37 SER BBB CA 1
ATOM 10996 C C . SER C 1 37 ? -44.131 -17.106 -33.910 1.000 82.220 37 SER BBB C 1
ATOM 10997 O O . SER C 1 37 ? -45.202 -16.735 -33.432 1.000 83.140 37 SER BBB O 1
ATOM 11005 N N . GLN C 1 38 ? -44.030 -17.981 -34.902 1.000 82.882 38 GLN BBB N 1
ATOM 11006 C CA . GLN C 1 38 ? -45.175 -18.665 -35.545 1.000 83.999 38 GLN BBB CA 1
ATOM 11007 C C . GLN C 1 38 ? -46.073 -19.315 -34.479 1.000 84.481 38 GLN BBB C 1
ATOM 11008 O O . GLN C 1 38 ? -45.562 -20.042 -33.632 1.000 84.945 38 GLN BBB O 1
ATOM 11022 N N . GLN C 1 39 ? -47.365 -19.013 -34.533 1.000 83.527 39 GLN BBB N 1
ATOM 11023 C CA . GLN C 1 39 ? -48.444 -19.674 -33.761 1.000 84.389 39 GLN BBB CA 1
ATOM 11024 C C . GLN C 1 39 ? -48.355 -21.195 -33.975 1.000 84.180 39 GLN BBB C 1
ATOM 11025 O O . GLN C 1 39 ? -48.193 -21.611 -35.111 1.000 81.753 39 GLN BBB O 1
ATOM 11039 N N . LEU C 1 40 ? -48.435 -21.992 -32.912 1.000 87.259 40 LEU BBB N 1
ATOM 11040 C CA . LEU C 1 40 ? -48.507 -23.481 -32.959 1.000 88.578 40 LEU BBB CA 1
ATOM 11041 C C . LEU C 1 40 ? -49.889 -23.902 -33.491 1.000 91.604 40 LEU BBB C 1
ATOM 11042 O O . LEU C 1 40 ? -50.820 -23.058 -33.476 1.000 92.668 40 LEU BBB O 1
ATOM 11058 N N . LEU C 1 41 ? -50.036 -25.169 -33.883 1.000 92.838 41 LEU BBB N 1
ATOM 11059 C CA . LEU C 1 41 ? -51.315 -25.709 -34.409 1.000 95.802 41 LEU BBB CA 1
ATOM 11060 C C . LEU C 1 41 ? -52.411 -25.802 -33.333 1.000 100.133 41 LEU BBB C 1
ATOM 11061 O O . LEU C 1 41 ? -53.415 -25.108 -33.507 1.000 104.105 41 LEU BBB O 1
ATOM 11077 N N . THR C 1 42 ? -52.288 -26.642 -32.299 1.000 101.316 42 THR BBB N 1
ATOM 11078 C CA . THR C 1 42 ? -53.267 -26.823 -31.172 1.000 103.732 42 THR BBB CA 1
ATOM 11079 C C . THR C 1 42 ? -54.551 -27.606 -31.540 1.000 104.541 42 THR BBB C 1
ATOM 11080 O O . THR C 1 42 ? -54.770 -28.616 -30.839 1.000 105.738 42 THR BBB O 1
ATOM 11091 N N . SER C 1 43 ? -55.288 -27.257 -32.607 1.000 103.122 43 SER BBB N 1
ATOM 11092 C CA . SER C 1 43 ? -56.572 -27.907 -32.996 1.000 105.891 43 SER BBB CA 1
ATOM 11093 C C . SER C 1 43 ? -56.466 -29.443 -32.966 1.000 107.382 43 SER BBB C 1
ATOM 11094 O O . SER C 1 43 ? -55.445 -29.981 -33.421 1.000 104.832 43 SER BBB O 1
ATOM 11102 N N . GLN C 1 44 ? -57.494 -30.117 -32.441 1.000 110.547 44 GLN BBB N 1
ATOM 11103 C CA . GLN C 1 44 ? -57.601 -31.594 -32.379 1.000 111.724 44 GLN BBB CA 1
ATOM 11104 C C . GLN C 1 44 ? -58.954 -32.011 -32.965 1.000 114.636 44 GLN BBB C 1
ATOM 11105 O O . GLN C 1 44 ? -59.532 -33.010 -32.484 1.000 117.803 44 GLN BBB O 1
ATOM 11119 N N . SER C 1 45 ? -59.429 -31.266 -33.966 1.000 114.610 45 SER BBB N 1
ATOM 11120 C CA . SER C 1 45 ? -60.726 -31.500 -34.650 1.000 117.944 45 SER BBB CA 1
ATOM 11121 C C . SER C 1 45 ? -60.474 -31.806 -36.136 1.000 118.090 45 SER BBB C 1
ATOM 11122 O O . SER C 1 45 ? -61.368 -31.520 -36.965 1.000 117.831 45 SER BBB O 1
ATOM 11130 N N . MET C 1 46 ? -59.295 -32.362 -36.457 1.000 118.585 46 MET BBB N 1
ATOM 11131 C CA . MET C 1 46 ? -58.860 -32.655 -37.853 1.000 117.077 46 MET BBB CA 1
ATOM 11132 C C . MET C 1 46 ? -58.165 -34.020 -37.910 1.000 116.160 46 MET BBB C 1
ATOM 11133 O O . MET C 1 46 ? -58.039 -34.648 -36.847 1.000 118.706 46 MET BBB O 1
ATOM 11147 N N . ASP C 1 47 ? -57.753 -34.480 -39.098 1.000 112.661 47 ASP BBB N 1
ATOM 11148 C CA . ASP C 1 47 ? -57.165 -35.836 -39.274 1.000 111.913 47 ASP BBB CA 1
ATOM 11149 C C . ASP C 1 47 ? -56.243 -36.114 -38.084 1.000 112.213 47 ASP BBB C 1
ATOM 11150 O O . ASP C 1 47 ? -55.239 -35.425 -37.910 1.000 110.766 47 ASP BBB O 1
ATOM 11159 N N . PRO C 1 48 ? -56.566 -37.089 -37.195 1.000 115.660 48 PRO BBB N 1
ATOM 11160 C CA . PRO C 1 48 ? -55.709 -37.390 -36.041 1.000 114.801 48 PRO BBB CA 1
ATOM 11161 C C . PRO C 1 48 ? -54.271 -37.739 -36.459 1.000 111.212 48 PRO BBB C 1
ATOM 11162 O O . PRO C 1 48 ? -53.359 -37.220 -35.866 1.000 107.604 48 PRO BBB O 1
ATOM 11173 N N . GLY C 1 49 ? -54.130 -38.576 -37.495 1.000 111.397 49 GLY BBB N 1
ATOM 11174 C CA . GLY C 1 49 ? -52.854 -39.097 -38.028 1.000 109.255 49 GLY BBB CA 1
ATOM 11175 C C . GLY C 1 49 ? -51.925 -38.014 -38.555 1.000 105.249 49 GLY BBB C 1
ATOM 11176 O O . GLY C 1 49 ? -50.723 -38.127 -38.282 1.000 103.275 49 GLY BBB O 1
ATOM 11180 N N . LEU C 1 50 ? -52.447 -37.038 -39.314 1.000 103.862 50 LEU BBB N 1
ATOM 11181 C CA . LEU C 1 50 ? -51.665 -35.919 -39.928 1.000 99.908 50 LEU BBB CA 1
ATOM 11182 C C . LEU C 1 50 ? -51.450 -34.804 -38.890 1.000 96.911 50 LEU BBB C 1
ATOM 11183 O O . LEU C 1 50 ? -50.392 -34.181 -38.914 1.000 94.001 50 LEU BBB O 1
ATOM 11199 N N . THR C 1 51 ? -52.421 -34.542 -38.021 1.000 97.577 51 THR BBB N 1
ATOM 11200 C CA . THR C 1 51 ? -52.296 -33.528 -36.940 1.000 96.954 51 THR BBB CA 1
ATOM 11201 C C . THR C 1 51 ? -51.042 -33.851 -36.109 1.000 96.668 51 THR BBB C 1
ATOM 11202 O O . THR C 1 51 ? -50.253 -32.924 -35.881 1.000 94.438 51 THR BBB O 1
ATOM 11213 N N . VAL C 1 52 ? -50.831 -35.115 -35.717 1.000 99.310 52 VAL BBB N 1
ATOM 11214 C CA . VAL C 1 52 ? -49.653 -35.555 -34.898 1.000 99.760 52 VAL BBB CA 1
ATOM 11215 C C . VAL C 1 52 ? -48.344 -35.335 -35.677 1.000 97.548 52 VAL BBB C 1
ATOM 11216 O O . VAL C 1 52 ? -47.338 -35.034 -35.006 1.000 96.416 52 VAL BBB O 1
ATOM 11229 N N . LYS C 1 53 ? -48.336 -35.475 -37.011 1.000 97.289 53 LYS BBB N 1
ATOM 11230 C CA . LYS C 1 53 ? -47.107 -35.364 -37.846 1.000 95.263 53 LYS BBB CA 1
ATOM 11231 C C . LYS C 1 53 ? -46.698 -33.889 -37.936 1.000 91.522 53 LYS BBB C 1
ATOM 11232 O O . LYS C 1 53 ? -45.478 -33.637 -37.893 1.000 89.623 53 LYS BBB O 1
ATOM 11251 N N . ILE C 1 54 ? -47.668 -32.967 -38.035 1.000 89.805 54 ILE BBB N 1
ATOM 11252 C CA . ILE C 1 54 ? -47.436 -31.492 -38.081 1.000 87.743 54 ILE BBB CA 1
ATOM 11253 C C . ILE C 1 54 ? -46.943 -31.027 -36.708 1.000 89.575 54 ILE BBB C 1
ATOM 11254 O O . ILE C 1 54 ? -45.845 -30.448 -36.668 1.000 89.997 54 ILE BBB O 1
ATOM 11270 N N . LYS C 1 55 ? -47.709 -31.257 -35.631 1.000 92.893 55 LYS BBB N 1
ATOM 11271 C CA . LYS C 1 55 ? -47.327 -30.873 -34.237 1.000 93.698 55 LYS BBB CA 1
ATOM 11272 C C . LYS C 1 55 ? -45.920 -31.386 -33.911 1.000 93.399 55 LYS BBB C 1
ATOM 11273 O O . LYS C 1 55 ? -45.172 -30.622 -33.307 1.000 93.062 55 LYS BBB O 1
ATOM 11292 N N . ALA C 1 56 ? -45.580 -32.623 -34.296 1.000 94.858 56 ALA BBB N 1
ATOM 11293 C CA . ALA C 1 56 ? -44.264 -33.272 -34.051 1.000 93.907 56 ALA BBB CA 1
ATOM 11294 C C . ALA C 1 56 ? -43.171 -32.529 -34.815 1.000 89.991 56 ALA BBB C 1
ATOM 11295 O O . ALA C 1 56 ? -42.115 -32.292 -34.227 1.000 89.118 56 ALA BBB O 1
ATOM 11302 N N . TYR C 1 57 ? -43.418 -32.207 -36.083 1.000 88.430 57 TYR BBB N 1
ATOM 11303 C CA . TYR C 1 57 ? -42.452 -31.508 -36.967 1.000 85.903 57 TYR BBB CA 1
ATOM 11304 C C . TYR C 1 57 ? -42.279 -30.070 -36.478 1.000 86.272 57 TYR BBB C 1
ATOM 11305 O O . TYR C 1 57 ? -41.124 -29.632 -36.344 1.000 88.363 57 TYR BBB O 1
ATOM 11323 N N . GLN C 1 58 ? -43.380 -29.374 -36.190 1.000 87.240 58 GLN BBB N 1
ATOM 11324 C CA . GLN C 1 58 ? -43.355 -27.958 -35.729 1.000 87.303 58 GLN BBB CA 1
ATOM 11325 C C . GLN C 1 58 ? -42.563 -27.885 -34.415 1.000 87.831 58 GLN BBB C 1
ATOM 11326 O O . GLN C 1 58 ? -41.760 -26.938 -34.246 1.000 88.238 58 GLN BBB O 1
ATOM 11340 N N . ASN C 1 59 ? -42.741 -28.876 -33.536 1.000 89.126 59 ASN BBB N 1
ATOM 11341 C CA . ASN C 1 59 ? -42.066 -28.982 -32.215 1.000 89.234 59 ASN BBB CA 1
ATOM 11342 C C . ASN C 1 59 ? -40.569 -29.183 -32.454 1.000 85.901 59 ASN BBB C 1
ATOM 11343 O O . ASN C 1 59 ? -39.763 -28.414 -31.897 1.000 85.895 59 ASN BBB O 1
ATOM 11354 N N . GLN C 1 60 ? -40.212 -30.171 -33.272 1.000 83.761 60 GLN BBB N 1
ATOM 11355 C CA . GLN C 1 60 ? -38.798 -30.557 -33.535 1.000 81.109 60 GLN BBB CA 1
ATOM 11356 C C . GLN C 1 60 ? -38.058 -29.370 -34.176 1.000 77.989 60 GLN BBB C 1
ATOM 11357 O O . GLN C 1 60 ? -36.866 -29.221 -33.858 1.000 77.134 60 GLN BBB O 1
ATOM 11371 N N . LEU C 1 61 ? -38.739 -28.525 -34.968 1.000 77.415 61 LEU BBB N 1
ATOM 11372 C CA . LEU C 1 61 ? -38.148 -27.326 -35.631 1.000 76.028 61 LEU BBB CA 1
ATOM 11373 C C . LEU C 1 61 ? -37.862 -26.230 -34.601 1.000 74.808 61 LEU BBB C 1
ATOM 11374 O O . LEU C 1 61 ? -36.777 -25.644 -34.651 1.000 71.363 61 LEU BBB O 1
ATOM 11390 N N . ARG C 1 62 ? -38.808 -25.946 -33.715 1.000 78.616 62 ARG BBB N 1
ATOM 11391 C CA . ARG C 1 62 ? -38.629 -24.899 -32.678 1.000 81.110 62 ARG BBB CA 1
ATOM 11392 C C . ARG C 1 62 ? -37.446 -25.265 -31.770 1.000 81.258 62 ARG BBB C 1
ATOM 11393 O O . ARG C 1 62 ? -36.672 -24.336 -31.412 1.000 78.677 62 ARG BBB O 1
ATOM 11414 N N . GLN C 1 63 ? -37.278 -26.556 -31.441 1.000 82.792 63 GLN BBB N 1
ATOM 11415 C CA . GLN C 1 63 ? -36.125 -27.027 -30.621 1.000 83.343 63 GLN BBB CA 1
ATOM 11416 C C . GLN C 1 63 ? -34.832 -26.672 -31.367 1.000 79.658 63 GLN BBB C 1
ATOM 11417 O O . GLN C 1 63 ? -33.955 -26.097 -30.734 1.000 80.615 63 GLN BBB O 1
ATOM 11431 N N . GLN C 1 64 ? -34.740 -26.943 -32.671 1.000 76.048 64 GLN BBB N 1
ATOM 11432 C CA . GLN C 1 64 ? -33.499 -26.684 -33.449 1.000 72.215 64 GLN BBB CA 1
ATOM 11433 C C . GLN C 1 64 ? -33.287 -25.191 -33.685 1.000 70.490 64 GLN BBB C 1
ATOM 11434 O O . GLN C 1 64 ? -32.125 -24.799 -33.777 1.000 67.704 64 GLN BBB O 1
ATOM 11448 N N . ALA C 1 65 ? -34.364 -24.413 -33.775 1.000 71.281 65 ALA BBB N 1
ATOM 11449 C CA . ALA C 1 65 ? -34.331 -22.941 -33.931 1.000 70.659 65 ALA BBB CA 1
ATOM 11450 C C . ALA C 1 65 ? -33.752 -22.334 -32.649 1.000 73.063 65 ALA BBB C 1
ATOM 11451 O O . ALA C 1 65 ? -32.834 -21.502 -32.756 1.000 73.855 65 ALA BBB O 1
ATOM 11458 N N . GLN C 1 66 ? -34.274 -22.752 -31.490 1.000 75.600 66 GLN BBB N 1
ATOM 11459 C CA . GLN C 1 66 ? -33.765 -22.309 -30.164 1.000 76.435 66 GLN BBB CA 1
ATOM 11460 C C . GLN C 1 66 ? -32.278 -22.684 -30.047 1.000 73.558 66 GLN BBB C 1
ATOM 11461 O O . GLN C 1 66 ? -31.491 -21.815 -29.675 1.000 74.194 66 GLN BBB O 1
ATOM 11475 N N . VAL C 1 67 ? -31.897 -23.919 -30.378 1.000 70.715 67 VAL BBB N 1
ATOM 11476 C CA . VAL C 1 67 ? -30.483 -24.390 -30.271 1.000 68.787 67 VAL BBB CA 1
ATOM 11477 C C . VAL C 1 67 ? -29.599 -23.482 -31.123 1.000 67.240 67 VAL BBB C 1
ATOM 11478 O O . VAL C 1 67 ? -28.598 -22.985 -30.609 1.000 65.980 67 VAL BBB O 1
ATOM 11491 N N . PHE C 1 68 ? -29.945 -23.270 -32.385 1.000 68.333 68 PHE BBB N 1
ATOM 11492 C CA . PHE C 1 68 ? -29.167 -22.386 -33.287 1.000 67.468 68 PHE BBB CA 1
ATOM 11493 C C . PHE C 1 68 ? -29.023 -21.002 -32.646 1.000 68.018 68 PHE BBB C 1
ATOM 11494 O O . PHE C 1 68 ? -27.910 -20.527 -32.507 1.000 67.128 68 PHE BBB O 1
ATOM 11511 N N . LYS C 1 69 ? -30.139 -20.407 -32.240 1.000 70.005 69 LYS BBB N 1
ATOM 11512 C CA . LYS C 1 69 ? -30.218 -19.013 -31.742 1.000 71.066 69 LYS BBB CA 1
ATOM 11513 C C . LYS C 1 69 ? -29.383 -18.819 -30.470 1.000 71.680 69 LYS BBB C 1
ATOM 11514 O O . LYS C 1 69 ? -28.629 -17.845 -30.441 1.000 72.151 69 LYS BBB O 1
ATOM 11533 N N . GLN C 1 70 ? -29.479 -19.724 -29.493 1.000 73.279 70 GLN BBB N 1
ATOM 11534 C CA . GLN C 1 70 ? -28.870 -19.610 -28.128 1.000 74.686 70 GLN BBB CA 1
ATOM 11535 C C . GLN C 1 70 ? -27.475 -20.260 -28.039 1.000 76.295 70 GLN BBB C 1
ATOM 11536 O O . GLN C 1 70 ? -26.615 -19.679 -27.342 1.000 78.208 70 GLN BBB O 1
ATOM 11550 N N . ASN C 1 71 ? -27.242 -21.415 -28.677 1.000 76.842 71 ASN BBB N 1
ATOM 11551 C CA . ASN C 1 71 ? -25.961 -22.174 -28.573 1.000 77.491 71 ASN BBB CA 1
ATOM 11552 C C . ASN C 1 71 ? -25.051 -21.925 -29.791 1.000 74.291 71 ASN BBB C 1
ATOM 11553 O O . ASN C 1 71 ? -23.929 -21.426 -29.590 1.000 74.465 71 ASN BBB O 1
ATOM 11564 N N . THR C 1 72 ? -25.481 -22.304 -30.998 1.000 71.068 72 THR BBB N 1
ATOM 11565 C CA . THR C 1 72 ? -24.662 -22.244 -32.242 1.000 66.029 72 THR BBB CA 1
ATOM 11566 C C . THR C 1 72 ? -24.196 -20.809 -32.548 1.000 62.143 72 THR BBB C 1
ATOM 11567 O O . THR C 1 72 ? -23.066 -20.667 -32.993 1.000 59.040 72 THR BBB O 1
ATOM 11578 N N . VAL C 1 73 ? -25.031 -19.782 -32.378 1.000 60.547 73 VAL BBB N 1
ATOM 11579 C CA . VAL C 1 73 ? -24.616 -18.375 -32.650 1.000 60.639 73 VAL BBB CA 1
ATOM 11580 C C . VAL C 1 73 ? -23.461 -18.045 -31.707 1.000 62.564 73 VAL BBB C 1
ATOM 11581 O O . VAL C 1 73 ? -22.501 -17.433 -32.181 1.000 64.200 73 VAL BBB O 1
ATOM 11594 N N . ALA C 1 74 ? -23.540 -18.435 -30.431 1.000 65.620 74 ALA BBB N 1
ATOM 11595 C CA . ALA C 1 74 ? -22.490 -18.180 -29.415 1.000 68.215 74 ALA BBB CA 1
ATOM 11596 C C . ALA C 1 74 ? -21.203 -18.912 -29.825 1.000 69.751 74 ALA BBB C 1
ATOM 11597 O O . ALA C 1 74 ? -20.132 -18.313 -29.743 1.000 70.611 74 ALA BBB O 1
ATOM 11604 N N . GLU C 1 75 ? -21.306 -20.165 -30.270 1.000 72.469 75 GLU BBB N 1
ATOM 11605 C CA . GLU C 1 75 ? -20.147 -20.962 -30.764 1.000 73.200 75 GLU BBB CA 1
ATOM 11606 C C . GLU C 1 75 ? -19.464 -20.179 -31.892 1.000 69.838 75 GLU BBB C 1
ATOM 11607 O O . GLU C 1 75 ? -18.245 -20.092 -31.843 1.000 71.513 75 GLU BBB O 1
ATOM 11619 N N . LEU C 1 76 ? -20.214 -19.601 -32.830 1.000 67.089 76 LEU BBB N 1
ATOM 11620 C CA . LEU C 1 76 ? -19.663 -18.788 -33.960 1.000 67.437 76 LEU BBB CA 1
ATOM 11621 C C . LEU C 1 76 ? -19.005 -17.510 -33.426 1.000 66.639 76 LEU BBB C 1
ATOM 11622 O O . LEU C 1 76 ? -17.864 -17.223 -33.820 1.000 68.091 76 LEU BBB O 1
ATOM 11638 N N . ILE C 1 77 ? -19.683 -16.752 -32.571 1.000 66.665 77 ILE BBB N 1
ATOM 11639 C CA . ILE C 1 77 ? -19.116 -15.499 -31.986 1.000 67.404 77 ILE BBB CA 1
ATOM 11640 C C . ILE C 1 77 ? -17.760 -15.854 -31.365 1.000 66.832 77 ILE BBB C 1
ATOM 11641 O O . ILE C 1 77 ? -16.852 -15.015 -31.409 1.000 65.713 77 ILE BBB O 1
ATOM 11657 N N . GLY C 1 78 ? -17.634 -17.062 -30.812 1.000 65.629 78 GLY BBB N 1
ATOM 11658 C CA . GLY C 1 78 ? -16.385 -17.588 -30.240 1.000 65.399 78 GLY BBB CA 1
ATOM 11659 C C . GLY C 1 78 ? -15.273 -17.635 -31.271 1.000 63.447 78 GLY BBB C 1
ATOM 11660 O O . GLY C 1 78 ? -14.180 -17.164 -30.966 1.000 65.267 78 GLY BBB O 1
ATOM 11664 N N . LEU C 1 79 ? -15.536 -18.178 -32.460 1.000 61.403 79 LEU BBB N 1
ATOM 11665 C CA . LEU C 1 79 ? -14.532 -18.289 -33.556 1.000 58.902 79 LEU BBB CA 1
ATOM 11666 C C . LEU C 1 79 ? -14.153 -16.917 -34.086 1.000 56.889 79 LEU BBB C 1
ATOM 11667 O O . LEU C 1 79 ? -13.002 -16.764 -34.505 1.000 57.415 79 LEU BBB O 1
ATOM 11683 N N . TYR C 1 80 ? -15.104 -15.995 -34.149 1.000 56.117 80 TYR BBB N 1
ATOM 11684 C CA . TYR C 1 80 ? -14.846 -14.623 -34.642 1.000 56.760 80 TYR BBB CA 1
ATOM 11685 C C . TYR C 1 80 ? -13.901 -13.938 -33.648 1.000 57.059 80 TYR BBB C 1
ATOM 11686 O O . TYR C 1 80 ? -12.916 -13.334 -34.094 1.000 57.331 80 TYR BBB O 1
ATOM 11704 N N . THR C 1 81 ? -14.168 -14.060 -32.341 1.000 57.255 81 THR BBB N 1
ATOM 11705 C CA . THR C 1 81 ? -13.342 -13.448 -31.265 1.000 58.089 81 THR BBB CA 1
ATOM 11706 C C . THR C 1 81 ? -11.891 -13.913 -31.445 1.000 59.378 81 THR BBB C 1
ATOM 11707 O O . THR C 1 81 ? -10.968 -13.071 -31.333 1.000 60.324 81 THR BBB O 1
ATOM 11718 N N . LYS C 1 82 ? -11.696 -15.198 -31.751 1.000 59.831 82 LYS BBB N 1
ATOM 11719 C CA . LYS C 1 82 ? -10.354 -15.798 -31.942 1.000 61.248 82 LYS BBB CA 1
ATOM 11720 C C . LYS C 1 82 ? -9.606 -15.020 -33.034 1.000 61.318 82 LYS BBB C 1
ATOM 11721 O O . LYS C 1 82 ? -8.406 -14.741 -32.835 1.000 63.727 82 LYS BBB O 1
ATOM 11740 N N . ALA C 1 83 ? -10.284 -14.614 -34.104 1.000 59.616 83 ALA BBB N 1
ATOM 11741 C CA . ALA C 1 83 ? -9.696 -13.791 -35.177 1.000 61.440 83 ALA BBB CA 1
ATOM 11742 C C . ALA C 1 83 ? -9.283 -12.415 -34.616 1.000 64.534 83 ALA BBB C 1
ATOM 11743 O O . ALA C 1 83 ? -8.148 -12.012 -34.880 1.000 66.117 83 ALA BBB O 1
ATOM 11750 N N . SER C 1 84 ? -10.144 -11.698 -33.878 1.000 66.656 84 SER BBB N 1
ATOM 11751 C CA . SER C 1 84 ? -9.770 -10.404 -33.231 1.000 68.688 84 SER BBB CA 1
ATOM 11752 C C . SER C 1 84 ? -8.492 -10.645 -32.423 1.000 70.162 84 SER BBB C 1
ATOM 11753 O O . SER C 1 84 ? -7.526 -9.866 -32.585 1.000 73.926 84 SER BBB O 1
ATOM 11761 N N . ASN C 1 85 ? -8.525 -11.678 -31.569 1.000 67.490 85 ASN BBB N 1
ATOM 11762 C CA . ASN C 1 85 ? -7.408 -12.071 -30.673 1.000 66.820 85 ASN BBB CA 1
ATOM 11763 C C . ASN C 1 85 ? -6.132 -12.163 -31.517 1.000 65.405 85 ASN BBB C 1
ATOM 11764 O O . ASN C 1 85 ? -5.093 -11.573 -31.130 1.000 68.343 85 ASN BBB O 1
ATOM 11775 N N . PHE C 1 86 ? -6.197 -12.837 -32.657 1.000 62.218 86 PHE BBB N 1
ATOM 11776 C CA . PHE C 1 86 ? -5.011 -12.995 -33.538 1.000 61.436 86 PHE BBB CA 1
ATOM 11777 C C . PHE C 1 86 ? -4.560 -11.621 -34.063 1.000 61.503 86 PHE BBB C 1
ATOM 11778 O O . PHE C 1 86 ? -3.358 -11.349 -34.080 1.000 62.592 86 PHE BBB O 1
ATOM 11795 N N . ALA C 1 87 ? -5.487 -10.756 -34.461 1.000 60.611 87 ALA BBB N 1
ATOM 11796 C CA . ALA C 1 87 ? -5.151 -9.387 -34.922 1.000 61.522 87 ALA BBB CA 1
ATOM 11797 C C . ALA C 1 87 ? -4.361 -8.675 -33.822 1.000 62.485 87 ALA BBB C 1
ATOM 11798 O O . ALA C 1 87 ? -3.302 -8.103 -34.136 1.000 62.777 87 ALA BBB O 1
ATOM 11805 N N . ALA C 1 88 ? -4.860 -8.744 -32.586 1.000 63.683 88 ALA BBB N 1
ATOM 11806 C CA . ALA C 1 88 ? -4.235 -8.115 -31.404 1.000 67.137 88 ALA BBB CA 1
ATOM 11807 C C . ALA C 1 88 ? -2.783 -8.589 -31.269 1.000 69.015 88 ALA BBB C 1
ATOM 11808 O O . ALA C 1 88 ? -1.904 -7.709 -31.036 1.000 70.970 88 ALA BBB O 1
ATOM 11815 N N . LEU C 1 89 ? -2.537 -9.895 -31.448 1.000 68.331 89 LEU BBB N 1
ATOM 11816 C CA . LEU C 1 89 ? -1.174 -10.484 -31.348 1.000 69.337 89 LEU BBB CA 1
ATOM 11817 C C . LEU C 1 89 ? -0.268 -9.902 -32.452 1.000 70.818 89 LEU BBB C 1
ATOM 11818 O O . LEU C 1 89 ? 0.909 -9.584 -32.156 1.000 73.420 89 LEU BBB O 1
ATOM 11834 N N . VAL C 1 90 ? -0.781 -9.745 -33.674 1.000 70.612 90 VAL BBB N 1
ATOM 11835 C CA . VAL C 1 90 ? 0.020 -9.219 -34.812 1.000 72.040 90 VAL BBB CA 1
ATOM 11836 C C . VAL C 1 90 ? 0.434 -7.767 -34.501 1.000 76.123 90 VAL BBB C 1
ATOM 11837 O O . VAL C 1 90 ? 1.630 -7.439 -34.734 1.000 79.262 90 VAL BBB O 1
ATOM 11850 N N . ASN C 1 91 ? -0.461 -6.941 -33.944 1.000 78.516 91 ASN BBB N 1
ATOM 11851 C CA . ASN C 1 91 ? -0.130 -5.545 -33.538 1.000 83.575 91 ASN BBB CA 1
ATOM 11852 C C . ASN C 1 91 ? 1.091 -5.534 -32.620 1.000 84.510 91 ASN BBB C 1
ATOM 11853 O O . ASN C 1 91 ? 1.946 -4.640 -32.773 1.000 87.057 91 ASN BBB O 1
ATOM 11864 N N . ALA C 1 92 ? 1.136 -6.469 -31.675 1.000 83.459 92 ALA BBB N 1
ATOM 11865 C CA . ALA C 1 92 ? 2.238 -6.603 -30.696 1.000 83.720 92 ALA BBB CA 1
ATOM 11866 C C . ALA C 1 92 ? 3.563 -6.743 -31.443 1.000 82.549 92 ALA BBB C 1
ATOM 11867 O O . ALA C 1 92 ? 4.540 -6.063 -31.046 1.000 83.494 92 ALA BBB O 1
ATOM 11874 N N . VAL C 1 93 ? 3.590 -7.603 -32.474 1.000 78.989 93 VAL BBB N 1
ATOM 11875 C CA . VAL C 1 93 ? 4.806 -7.844 -33.312 1.000 78.330 93 VAL BBB CA 1
ATOM 11876 C C . VAL C 1 93 ? 5.180 -6.519 -33.984 1.000 79.105 93 VAL BBB C 1
ATOM 11877 O O . VAL C 1 93 ? 6.375 -6.186 -34.050 1.000 78.913 93 VAL BBB O 1
ATOM 11890 N N . ASN C 1 94 ? 4.178 -5.780 -34.448 1.000 79.896 94 ASN BBB N 1
ATOM 11891 C CA . ASN C 1 94 ? 4.392 -4.457 -35.078 1.000 82.672 94 ASN BBB CA 1
ATOM 11892 C C . ASN C 1 94 ? 5.125 -3.561 -34.079 1.000 85.324 94 ASN BBB C 1
ATOM 11893 O O . ASN C 1 94 ? 6.226 -3.082 -34.423 1.000 87.103 94 ASN BBB O 1
ATOM 11904 N N . ALA C 1 95 ? 4.554 -3.409 -32.876 1.000 86.544 95 ALA BBB N 1
ATOM 11905 C CA . ALA C 1 95 ? 5.070 -2.565 -31.769 1.000 88.089 95 ALA BBB CA 1
ATOM 11906 C C . ALA C 1 95 ? 6.506 -2.969 -31.396 1.000 88.541 95 ALA BBB C 1
ATOM 11907 O O . ALA C 1 95 ? 7.303 -2.059 -31.099 1.000 89.711 95 ALA BBB O 1
ATOM 11914 N N . LEU C 1 96 ? 6.826 -4.268 -31.433 1.000 88.134 96 LEU BBB N 1
ATOM 11915 C CA . LEU C 1 96 ? 8.178 -4.808 -31.130 1.000 91.710 96 LEU BBB CA 1
ATOM 11916 C C . LEU C 1 96 ? 9.205 -4.207 -32.098 1.000 96.225 96 LEU BBB C 1
ATOM 11917 O O . LEU C 1 96 ? 10.363 -3.997 -31.664 1.000 99.943 96 LEU BBB O 1
ATOM 11933 N N . TYR C 1 97 ? 8.815 -3.933 -33.349 1.000 98.125 97 TYR BBB N 1
ATOM 11934 C CA . TYR C 1 97 ? 9.746 -3.457 -34.407 1.000 99.061 97 TYR BBB CA 1
ATOM 11935 C C . TYR C 1 97 ? 9.886 -1.931 -34.400 1.000 103.989 97 TYR BBB C 1
ATOM 11936 O O . TYR C 1 97 ? 10.955 -1.482 -34.852 1.000 107.614 97 TYR BBB O 1
ATOM 11954 N N . SER C 1 98 ? 8.888 -1.173 -33.934 1.000 107.364 98 SER BBB N 1
ATOM 11955 C CA . SER C 1 98 ? 8.941 0.315 -33.853 1.000 111.479 98 SER BBB CA 1
ATOM 11956 C C . SER C 1 98 ? 9.613 0.732 -32.535 1.000 113.640 98 SER BBB C 1
ATOM 11957 O O . SER C 1 98 ? 9.427 1.895 -32.128 1.000 113.184 98 SER BBB O 1
ATOM 11965 N N . THR C 1 99 ? 10.364 -0.190 -31.903 1.000 116.703 99 THR BBB N 1
ATOM 11966 C CA . THR C 1 99 ? 11.263 0.067 -30.729 1.000 122.774 99 THR BBB CA 1
ATOM 11967 C C . THR C 1 99 ? 12.707 -0.278 -31.145 1.000 126.474 99 THR BBB C 1
ATOM 11968 O O . THR C 1 99 ? 12.873 -1.069 -32.120 1.000 127.031 99 THR BBB O 1
ATOM 11979 N N . GLU C 1 100 ? 13.704 0.256 -30.428 1.000 129.086 100 GLU BBB N 1
ATOM 11980 C CA . GLU C 1 100 ? 15.146 0.115 -30.783 1.000 131.826 100 GLU BBB CA 1
ATOM 11981 C C . GLU C 1 100 ? 15.787 -1.030 -29.982 1.000 130.036 100 GLU BBB C 1
ATOM 11982 O O . GLU C 1 100 ? 16.663 -0.767 -29.140 1.000 132.745 100 GLU BBB O 1
ATOM 11994 N N . ASP C 1 101 ? 15.410 -2.263 -30.323 1.000 125.475 101 ASP BBB N 1
ATOM 11995 C CA . ASP C 1 101 ? 15.857 -3.526 -29.676 1.000 122.358 101 ASP BBB CA 1
ATOM 11996 C C . ASP C 1 101 ? 17.031 -4.101 -30.470 1.000 120.607 101 ASP BBB C 1
ATOM 11997 O O . ASP C 1 101 ? 16.932 -4.284 -31.681 1.000 116.200 101 ASP BBB O 1
ATOM 12006 N N . PRO C 1 102 ? 18.196 -4.376 -29.831 1.000 122.092 102 PRO BBB N 1
ATOM 12007 C CA . PRO C 1 102 ? 19.352 -4.919 -30.553 1.000 122.278 102 PRO BBB CA 1
ATOM 12008 C C . PRO C 1 102 ? 19.215 -6.390 -30.989 1.000 118.470 102 PRO BBB C 1
ATOM 12009 O O . PRO C 1 102 ? 20.020 -6.822 -31.792 1.000 119.900 102 PRO BBB O 1
ATOM 12020 N N . GLN C 1 103 ? 18.231 -7.119 -30.437 1.000 113.455 103 GLN BBB N 1
ATOM 12021 C CA . GLN C 1 103 ? 17.947 -8.556 -30.722 1.000 110.561 103 GLN BBB CA 1
ATOM 12022 C C . GLN C 1 103 ? 16.616 -8.683 -31.482 1.000 108.450 103 GLN BBB C 1
ATOM 12023 O O . GLN C 1 103 ? 16.051 -9.805 -31.508 1.000 106.975 103 GLN BBB O 1
ATOM 12037 N N . VAL C 1 104 ? 16.146 -7.578 -32.081 1.000 107.671 104 VAL BBB N 1
ATOM 12038 C CA . VAL C 1 104 ? 14.786 -7.431 -32.677 1.000 103.957 104 VAL BBB CA 1
ATOM 12039 C C . VAL C 1 104 ? 14.423 -8.624 -33.566 1.000 101.773 104 VAL BBB C 1
ATOM 12040 O O . VAL C 1 104 ? 13.285 -9.082 -33.416 1.000 100.465 104 VAL BBB O 1
ATOM 12053 N N . SER C 1 105 ? 15.327 -9.137 -34.408 1.000 102.841 105 SER BBB N 1
ATOM 12054 C CA . SER C 1 105 ? 15.024 -10.216 -35.396 1.000 102.634 105 SER BBB CA 1
ATOM 12055 C C . SER C 1 105 ? 14.857 -11.601 -34.740 1.000 101.925 105 SER BBB C 1
ATOM 12056 O O . SER C 1 105 ? 14.029 -12.377 -35.261 1.000 101.614 105 SER BBB O 1
ATOM 12064 N N . GLN C 1 106 ? 15.588 -11.928 -33.668 1.000 103.686 106 GLN BBB N 1
ATOM 12065 C CA . GLN C 1 106 ? 15.434 -13.251 -32.991 1.000 103.050 106 GLN BBB CA 1
ATOM 12066 C C . GLN C 1 106 ? 14.128 -13.241 -32.191 1.000 101.440 106 GLN BBB C 1
ATOM 12067 O O . GLN C 1 106 ? 13.440 -14.288 -32.198 1.000 103.809 106 GLN BBB O 1
ATOM 12081 N N . LYS C 1 107 ? 13.776 -12.105 -31.569 1.000 99.879 107 LYS BBB N 1
ATOM 12082 C CA . LYS C 1 107 ? 12.537 -11.933 -30.753 1.000 96.928 107 LYS BBB CA 1
ATOM 12083 C C . LYS C 1 107 ? 11.320 -11.949 -31.677 1.000 93.374 107 LYS BBB C 1
ATOM 12084 O O . LYS C 1 107 ? 10.278 -12.486 -31.262 1.000 93.748 107 LYS BBB O 1
ATOM 12103 N N . GLY C 1 108 ? 11.452 -11.374 -32.872 1.000 91.945 108 GLY BBB N 1
ATOM 12104 C CA . GLY C 1 108 ? 10.391 -11.348 -33.895 1.000 88.799 108 GLY BBB CA 1
ATOM 12105 C C . GLY C 1 108 ? 10.099 -12.754 -34.377 1.000 87.479 108 GLY BBB C 1
ATOM 12106 O O . GLY C 1 108 ? 8.916 -13.134 -34.405 1.000 87.011 108 GLY BBB O 1
ATOM 12110 N N . ALA C 1 109 ? 11.147 -13.508 -34.724 1.000 87.959 109 ALA BBB N 1
ATOM 12111 C CA . ALA C 1 109 ? 11.065 -14.914 -35.181 1.000 87.528 109 ALA BBB CA 1
ATOM 12112 C C . ALA C 1 109 ? 10.339 -15.750 -34.125 1.000 86.726 109 ALA BBB C 1
ATOM 12113 O O . ALA C 1 109 ? 9.397 -16.470 -34.505 1.000 84.283 109 ALA BBB O 1
ATOM 12120 N N . GLU C 1 110 ? 10.740 -15.624 -32.854 1.000 88.889 110 GLU BBB N 1
ATOM 12121 C CA . GLU C 1 110 ? 10.130 -16.357 -31.709 1.000 90.249 110 GLU BBB CA 1
ATOM 12122 C C . GLU C 1 110 ? 8.604 -16.138 -31.684 1.000 88.414 110 GLU BBB C 1
ATOM 12123 O O . GLU C 1 110 ? 7.867 -17.129 -31.511 1.000 87.500 110 GLU BBB O 1
ATOM 12135 N N . MET C 1 111 ? 8.139 -14.896 -31.850 1.000 87.486 111 MET BBB N 1
ATOM 12136 C CA . MET C 1 111 ? 6.693 -14.560 -31.762 1.000 84.577 111 MET BBB CA 1
ATOM 12137 C C . MET C 1 111 ? 5.953 -15.082 -32.987 1.000 81.575 111 MET BBB C 1
ATOM 12138 O O . MET C 1 111 ? 4.834 -15.613 -32.832 1.000 79.917 111 MET BBB O 1
ATOM 12152 N N . VAL C 1 112 ? 6.521 -14.892 -34.172 1.000 80.693 112 VAL BBB N 1
ATOM 12153 C CA . VAL C 1 112 ? 5.878 -15.396 -35.413 1.000 79.612 112 VAL BBB CA 1
ATOM 12154 C C . VAL C 1 112 ? 5.695 -16.909 -35.247 1.000 78.294 112 VAL BBB C 1
ATOM 12155 O O . VAL C 1 112 ? 4.554 -17.384 -35.493 1.000 78.682 112 VAL BBB O 1
ATOM 12168 N N . ALA C 1 113 ? 6.733 -17.616 -34.783 1.000 78.164 113 ALA BBB N 1
ATOM 12169 C CA . ALA C 1 113 ? 6.696 -19.074 -34.519 1.000 77.922 113 ALA BBB CA 1
ATOM 12170 C C . ALA C 1 113 ? 5.554 -19.381 -33.548 1.000 76.246 113 ALA BBB C 1
ATOM 12171 O O . ALA C 1 113 ? 4.818 -20.342 -33.799 1.000 77.318 113 ALA BBB O 1
ATOM 12178 N N . ALA C 1 114 ? 5.382 -18.567 -32.506 1.000 75.589 114 ALA BBB N 1
ATOM 12179 C CA . ALA C 1 114 ? 4.310 -18.727 -31.491 1.000 74.358 114 ALA BBB CA 1
ATOM 12180 C C . ALA C 1 114 ? 2.922 -18.525 -32.113 1.000 70.905 114 ALA BBB C 1
ATOM 12181 O O . ALA C 1 114 ? 2.013 -19.287 -31.759 1.000 70.271 114 ALA BBB O 1
ATOM 12188 N N . LEU C 1 115 ? 2.747 -17.523 -32.981 1.000 69.781 115 LEU BBB N 1
ATOM 12189 C CA . LEU C 1 115 ? 1.433 -17.268 -33.632 1.000 68.019 115 LEU BBB CA 1
ATOM 12190 C C . LEU C 1 115 ? 1.083 -18.441 -34.552 1.000 67.259 115 LEU BBB C 1
ATOM 12191 O O . LEU C 1 115 ? -0.112 -18.726 -34.685 1.000 66.951 115 LEU BBB O 1
ATOM 12207 N N . SER C 1 116 ? 2.079 -19.101 -35.141 1.000 68.392 116 SER BBB N 1
ATOM 12208 C CA . SER C 1 116 ? 1.874 -20.329 -35.948 1.000 69.113 116 SER BBB CA 1
ATOM 12209 C C . SER C 1 116 ? 1.092 -21.342 -35.096 1.000 69.057 116 SER BBB C 1
ATOM 12210 O O . SER C 1 116 ? 0.085 -21.886 -35.578 1.000 68.974 116 SER BBB O 1
ATOM 12218 N N . ASP C 1 117 ? 1.537 -21.542 -33.859 1.000 69.829 117 ASP BBB N 1
ATOM 12219 C CA . ASP C 1 117 ? 0.911 -22.442 -32.858 1.000 70.354 117 ASP BBB CA 1
ATOM 12220 C C . ASP C 1 117 ? -0.541 -22.012 -32.604 1.000 69.606 117 ASP BBB C 1
ATOM 12221 O O . ASP C 1 117 ? -1.443 -22.873 -32.676 1.000 70.633 117 ASP BBB O 1
ATOM 12230 N N . VAL C 1 118 ? -0.755 -20.726 -32.312 1.000 68.890 118 VAL BBB N 1
ATOM 12231 C CA . VAL C 1 118 ? -2.102 -20.156 -32.021 1.000 66.547 118 VAL BBB CA 1
ATOM 12232 C C . VAL C 1 118 ? -3.024 -20.446 -33.209 1.000 65.347 118 VAL BBB C 1
ATOM 12233 O O . VAL C 1 118 ? -4.153 -20.927 -32.994 1.000 66.369 118 VAL BBB O 1
ATOM 12246 N N . ALA C 1 119 ? -2.567 -20.132 -34.416 1.000 64.136 119 ALA BBB N 1
ATOM 12247 C CA . ALA C 1 119 ? -3.320 -20.365 -35.661 1.000 63.219 119 ALA BBB CA 1
ATOM 12248 C C . ALA C 1 119 ? -3.698 -21.849 -35.726 1.000 64.596 119 ALA BBB C 1
ATOM 12249 O O . ALA C 1 119 ? -4.838 -22.160 -36.116 1.000 65.654 119 ALA BBB O 1
ATOM 12256 N N . GLN C 1 120 ? -2.790 -22.743 -35.339 1.000 66.501 120 GLN BBB N 1
ATOM 12257 C CA . GLN C 1 120 ? -3.054 -24.197 -35.412 1.000 68.336 120 GLN BBB CA 1
ATOM 12258 C C . GLN C 1 120 ? -4.164 -24.556 -34.410 1.000 67.587 120 GLN BBB C 1
ATOM 12259 O O . GLN C 1 120 ? -4.964 -25.472 -34.727 1.000 66.169 120 GLN BBB O 1
ATOM 12273 N N . HIS C 1 121 ? -4.221 -23.875 -33.254 1.000 67.882 121 HIS BBB N 1
ATOM 12274 C CA . HIS C 1 121 ? -5.283 -24.070 -32.223 1.000 68.657 121 HIS BBB CA 1
ATOM 12275 C C . HIS C 1 121 ? -6.606 -23.545 -32.789 1.000 66.911 121 HIS BBB C 1
ATOM 12276 O O . HIS C 1 121 ? -7.619 -24.260 -32.671 1.000 68.204 121 HIS BBB O 1
ATOM 12291 N N . TYR C 1 122 ? -6.600 -22.369 -33.423 1.000 64.596 122 TYR BBB N 1
ATOM 12292 C CA . TYR C 1 122 ? -7.816 -21.770 -34.033 1.000 62.348 122 TYR BBB CA 1
ATOM 12293 C C . TYR C 1 122 ? -8.308 -22.678 -35.172 1.000 61.101 122 TYR BBB C 1
ATOM 12294 O O . TYR C 1 122 ? -9.509 -22.754 -35.377 1.000 61.785 122 TYR BBB O 1
ATOM 12312 N N . GLN C 1 123 ? -7.427 -23.368 -35.882 1.000 61.284 123 GLN BBB N 1
ATOM 12313 C CA . GLN C 1 123 ? -7.837 -24.340 -36.925 1.000 62.051 123 GLN BBB CA 1
ATOM 12314 C C . GLN C 1 123 ? -8.674 -25.442 -36.253 1.000 62.902 123 GLN BBB C 1
ATOM 12315 O O . GLN C 1 123 ? -9.817 -25.689 -36.698 1.000 62.638 123 GLN BBB O 1
ATOM 12329 N N . ALA C 1 124 ? -8.129 -26.060 -35.202 1.000 64.312 124 ALA BBB N 1
ATOM 12330 C CA . ALA C 1 124 ? -8.766 -27.173 -34.457 1.000 65.130 124 ALA BBB CA 1
ATOM 12331 C C . ALA C 1 124 ? -10.078 -26.692 -33.808 1.000 64.346 124 ALA BBB C 1
ATOM 12332 O O . ALA C 1 124 ? -11.037 -27.499 -33.740 1.000 64.954 124 ALA BBB O 1
ATOM 12339 N N . ALA C 1 125 ? -10.131 -25.422 -33.380 1.000 61.999 125 ALA BBB N 1
ATOM 12340 C CA . ALA C 1 125 ? -11.318 -24.797 -32.749 1.000 59.550 125 ALA BBB CA 1
ATOM 12341 C C . ALA C 1 125 ? -12.427 -24.709 -33.782 1.000 56.455 125 ALA BBB C 1
ATOM 12342 O O . ALA C 1 125 ? -13.584 -25.014 -33.458 1.000 56.252 125 ALA BBB O 1
ATOM 12349 N N . ALA C 1 126 ? -12.077 -24.270 -34.983 1.000 54.939 126 ALA BBB N 1
ATOM 12350 C CA . ALA C 1 126 ? -13.004 -24.153 -36.124 1.000 52.939 126 ALA BBB CA 1
ATOM 12351 C C . ALA C 1 126 ? -13.460 -25.558 -36.500 1.000 53.453 126 ALA BBB C 1
ATOM 12352 O O . ALA C 1 126 ? -14.663 -25.720 -36.702 1.000 54.314 126 ALA BBB O 1
ATOM 12359 N N . GLN C 1 127 ? -12.561 -26.540 -36.581 1.000 53.609 127 GLN BBB N 1
ATOM 12360 C CA . GLN C 1 127 ? -12.972 -27.923 -36.931 1.000 54.773 127 GLN BBB CA 1
ATOM 12361 C C . GLN C 1 127 ? -14.084 -28.349 -35.980 1.000 54.776 127 GLN BBB C 1
ATOM 12362 O O . GLN C 1 127 ? -15.099 -28.868 -36.480 1.000 54.521 127 GLN BBB O 1
ATOM 12376 N N . ALA C 1 128 ? -13.927 -28.113 -34.678 1.000 55.576 128 ALA BBB N 1
ATOM 12377 C CA . ALA C 1 128 ? -14.897 -28.533 -33.635 1.000 57.397 128 ALA BBB CA 1
ATOM 12378 C C . ALA C 1 128 ? -16.288 -27.980 -33.950 1.000 57.152 128 ALA BBB C 1
ATOM 12379 O O . ALA C 1 128 ? -17.272 -28.730 -33.861 1.000 59.735 128 ALA BBB O 1
ATOM 12386 N N . VAL C 1 129 ? -16.362 -26.708 -34.310 1.000 56.840 129 VAL BBB N 1
ATOM 12387 C CA . VAL C 1 129 ? -17.640 -26.026 -34.654 1.000 56.427 129 VAL BBB CA 1
ATOM 12388 C C . VAL C 1 129 ? -18.195 -26.624 -35.953 1.000 57.457 129 VAL BBB C 1
ATOM 12389 O O . VAL C 1 129 ? -19.393 -26.867 -36.005 1.000 58.386 129 VAL BBB O 1
ATOM 12402 N N . HIS C 1 130 ? -17.372 -26.834 -36.974 1.000 59.326 130 HIS BBB N 1
ATOM 12403 C CA . HIS C 1 130 ? -17.836 -27.395 -38.262 1.000 62.455 130 HIS BBB CA 1
ATOM 12404 C C . HIS C 1 130 ? -18.383 -28.811 -38.052 1.000 66.556 130 HIS BBB C 1
ATOM 12405 O O . HIS C 1 130 ? -19.420 -29.127 -38.649 1.000 70.384 130 HIS BBB O 1
ATOM 12420 N N . THR C 1 131 ? -17.740 -29.628 -37.231 1.000 67.903 131 THR BBB N 1
ATOM 12421 C CA . THR C 1 131 ? -18.206 -31.012 -36.961 1.000 71.457 131 THR BBB CA 1
ATOM 12422 C C . THR C 1 131 ? -19.608 -30.966 -36.337 1.000 73.464 131 THR BBB C 1
ATOM 12423 O O . THR C 1 131 ? -20.407 -31.848 -36.677 1.000 76.240 131 THR BBB O 1
ATOM 12434 N N . GLN C 1 132 ? -19.915 -29.984 -35.485 1.000 74.444 132 GLN BBB N 1
ATOM 12435 C CA . GLN C 1 132 ? -21.267 -29.858 -34.862 1.000 77.162 132 GLN BBB CA 1
ATOM 12436 C C . GLN C 1 132 ? -22.275 -29.423 -35.927 1.000 74.496 132 GLN BBB C 1
ATOM 12437 O O . GLN C 1 132 ? -23.364 -29.989 -35.937 1.000 75.110 132 GLN BBB O 1
ATOM 12451 N N . LEU C 1 133 ? -21.921 -28.475 -36.796 1.000 70.927 133 LEU BBB N 1
ATOM 12452 C CA . LEU C 1 133 ? -22.815 -27.999 -37.886 1.000 69.177 133 LEU BBB CA 1
ATOM 12453 C C . LEU C 1 133 ? -23.122 -29.165 -38.829 1.000 68.791 133 LEU BBB C 1
ATOM 12454 O O . LEU C 1 133 ? -24.284 -29.311 -39.242 1.000 68.284 133 LEU BBB O 1
ATOM 12470 N N . GLN C 1 134 ? -22.111 -29.967 -39.145 1.000 69.118 134 GLN BBB N 1
ATOM 12471 C CA . GLN C 1 134 ? -22.204 -31.141 -40.051 1.000 70.625 134 GLN BBB CA 1
ATOM 12472 C C . GLN C 1 134 ? -23.172 -32.162 -39.448 1.000 70.168 134 GLN BBB C 1
ATOM 12473 O O . GLN C 1 134 ? -23.996 -32.689 -40.201 1.000 70.617 134 GLN BBB O 1
ATOM 12487 N N . ALA C 1 135 ? -23.089 -32.403 -38.139 1.000 71.006 135 ALA BBB N 1
ATOM 12488 C CA . ALA C 1 135 ? -23.952 -33.344 -37.378 1.000 72.743 135 ALA BBB CA 1
ATOM 12489 C C . ALA C 1 135 ? -25.414 -32.889 -37.464 1.000 72.124 135 ALA BBB C 1
ATOM 12490 O O . ALA C 1 135 ? -26.270 -33.723 -37.755 1.000 73.760 135 ALA BBB O 1
ATOM 12497 N N . LYS C 1 136 ? -25.685 -31.608 -37.211 1.000 70.385 136 LYS BBB N 1
ATOM 12498 C CA . LYS C 1 136 ? -27.051 -31.044 -37.299 1.000 68.576 136 LYS BBB CA 1
ATOM 12499 C C . LYS C 1 136 ? -27.544 -31.190 -38.736 1.000 68.108 136 LYS BBB C 1
ATOM 12500 O O . LYS C 1 136 ? -28.666 -31.669 -38.923 1.000 69.538 136 LYS BBB O 1
ATOM 12519 N N . ARG C 1 137 ? -26.750 -30.798 -39.723 1.000 67.601 137 ARG BBB N 1
ATOM 12520 C CA . ARG C 1 137 ? -27.182 -30.908 -41.140 1.000 69.404 137 ARG BBB CA 1
ATOM 12521 C C . ARG C 1 137 ? -27.671 -32.342 -41.395 1.000 72.273 137 ARG BBB C 1
ATOM 12522 O O . ARG C 1 137 ? -28.803 -32.482 -41.920 1.000 74.400 137 ARG BBB O 1
ATOM 12543 N N . GLU C 1 138 ? -26.889 -33.353 -40.991 1.000 73.004 138 GLU BBB N 1
ATOM 12544 C CA . GLU C 1 138 ? -27.189 -34.790 -41.234 1.000 76.224 138 GLU BBB CA 1
ATOM 12545 C C . GLU C 1 138 ? -28.477 -35.222 -40.524 1.000 77.884 138 GLU BBB C 1
ATOM 12546 O O . GLU C 1 138 ? -29.017 -36.261 -40.931 1.000 80.515 138 GLU BBB O 1
ATOM 12558 N N . MET C 1 139 ? -28.965 -34.473 -39.529 1.000 78.095 139 MET BBB N 1
ATOM 12559 C CA . MET C 1 139 ? -30.236 -34.784 -38.803 1.000 79.976 139 MET BBB CA 1
ATOM 12560 C C . MET C 1 139 ? -31.383 -33.940 -39.385 1.000 76.752 139 MET BBB C 1
ATOM 12561 O O . MET C 1 139 ? -32.487 -34.466 -39.478 1.000 78.201 139 MET BBB O 1
ATOM 12575 N N . LEU C 1 140 ? -31.118 -32.699 -39.797 1.000 73.930 140 LEU BBB N 1
ATOM 12576 C CA . LEU C 1 140 ? -32.136 -31.765 -40.358 1.000 72.485 140 LEU BBB CA 1
ATOM 12577 C C . LEU C 1 140 ? -32.601 -32.210 -41.759 1.000 74.797 140 LEU BBB C 1
ATOM 12578 O O . LEU C 1 140 ? -33.806 -32.128 -42.013 1.000 76.673 140 LEU BBB O 1
ATOM 12594 N N . GLU C 1 141 ? -31.707 -32.639 -42.654 1.000 76.432 141 GLU BBB N 1
ATOM 12595 C CA . GLU C 1 141 ? -32.086 -33.008 -44.047 1.000 78.231 141 GLU BBB CA 1
ATOM 12596 C C . GLU C 1 141 ? -33.115 -34.132 -44.018 1.000 80.985 141 GLU BBB C 1
ATOM 12597 O O . GLU C 1 141 ? -34.188 -33.946 -44.579 1.000 83.184 141 GLU BBB O 1
ATOM 12609 N N . PRO C 1 142 ? -32.873 -35.295 -43.374 1.000 82.928 142 PRO BBB N 1
ATOM 12610 C CA . PRO C 1 142 ? -33.870 -36.372 -43.290 1.000 84.386 142 PRO BBB CA 1
ATOM 12611 C C . PRO C 1 142 ? -35.180 -35.990 -42.579 1.000 83.824 142 PRO BBB C 1
ATOM 12612 O O . PRO C 1 142 ? -36.197 -36.587 -42.887 1.000 84.387 142 PRO BBB O 1
ATOM 12623 N N . LEU C 1 143 ? -35.127 -35.038 -41.640 1.000 81.358 143 LEU BBB N 1
ATOM 12624 C CA . LEU C 1 143 ? -36.318 -34.564 -40.887 1.000 80.299 143 LEU BBB CA 1
ATOM 12625 C C . LEU C 1 143 ? -37.255 -33.848 -41.863 1.000 79.372 143 LEU BBB C 1
ATOM 12626 O O . LEU C 1 143 ? -38.460 -34.148 -41.838 1.000 80.343 143 LEU BBB O 1
ATOM 12642 N N . MET C 1 144 ? -36.706 -32.928 -42.664 1.000 76.210 144 MET BBB N 1
ATOM 12643 C CA . MET C 1 144 ? -37.455 -32.156 -43.695 1.000 75.061 144 MET BBB CA 1
ATOM 12644 C C . MET C 1 144 ? -37.824 -33.104 -44.845 1.000 73.703 144 MET BBB C 1
ATOM 12645 O O . MET C 1 144 ? -38.975 -33.046 -45.332 1.000 72.513 144 MET BBB O 1
ATOM 12659 N N . GLY C 1 145 ? -36.890 -33.964 -45.248 1.000 72.525 145 GLY BBB N 1
ATOM 12660 C CA . GLY C 1 145 ? -37.101 -34.977 -46.301 1.000 74.520 145 GLY BBB CA 1
ATOM 12661 C C . GLY C 1 145 ? -38.330 -35.835 -46.025 1.000 76.113 145 GLY BBB C 1
ATOM 12662 O O . GLY C 1 145 ? -39.115 -36.081 -46.976 1.000 76.318 145 GLY BBB O 1
ATOM 12666 N N . ASN C 1 146 ? -38.502 -36.260 -44.774 1.000 77.094 146 ASN BBB N 1
ATOM 12667 C CA . ASN C 1 146 ? -39.622 -37.137 -44.345 1.000 81.233 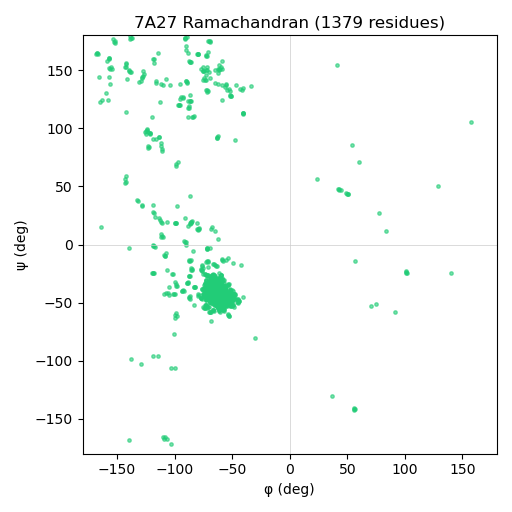146 ASN BBB CA 1
ATOM 12668 C C . ASN C 1 146 ? -40.929 -36.349 -44.360 1.000 81.643 146 ASN BBB C 1
ATOM 12669 O O . ASN C 1 146 ? -41.964 -36.938 -44.699 1.000 83.527 146 ASN BBB O 1
ATOM 12680 N N . PHE C 1 147 ? -40.891 -35.075 -43.986 1.000 80.548 147 PHE BBB N 1
ATOM 12681 C CA . PHE C 1 147 ? -42.113 -34.240 -43.923 1.000 80.427 147 PHE BBB CA 1
ATOM 12682 C C . PHE C 1 147 ? -42.561 -33.933 -45.357 1.000 80.766 147 PHE BBB C 1
ATOM 12683 O O . PHE C 1 147 ? -43.790 -33.905 -45.584 1.000 82.732 147 PHE BBB O 1
ATOM 12700 N N . LEU C 1 148 ? -41.619 -33.754 -46.296 1.000 80.225 148 LEU BBB N 1
ATOM 12701 C CA . LEU C 1 148 ? -41.946 -33.517 -47.736 1.000 79.326 148 LEU BBB CA 1
ATOM 12702 C C . LEU C 1 148 ? -42.658 -34.740 -48.318 1.000 79.467 148 LEU BBB C 1
ATOM 12703 O O . LEU C 1 148 ? -43.678 -34.532 -48.979 1.000 80.245 148 LEU BBB O 1
ATOM 12719 N N . ASN C 1 149 ? -42.165 -35.952 -48.054 1.000 80.375 149 ASN BBB N 1
ATOM 12720 C CA . ASN C 1 149 ? -42.799 -37.217 -48.520 1.000 83.966 149 ASN BBB CA 1
ATOM 12721 C C . ASN C 1 149 ? -44.224 -37.309 -47.957 1.000 85.789 149 ASN BBB C 1
ATOM 12722 O O . ASN C 1 149 ? -45.050 -38.018 -48.580 1.000 88.259 149 ASN BBB O 1
ATOM 12733 N N . VAL C 1 150 ? -44.493 -36.657 -46.815 1.000 85.145 150 VAL BBB N 1
ATOM 12734 C CA . VAL C 1 150 ? -45.836 -36.642 -46.156 1.000 86.934 150 VAL BBB CA 1
ATOM 12735 C C . VAL C 1 150 ? -46.751 -35.687 -46.931 1.000 85.721 150 VAL BBB C 1
ATOM 12736 O O . VAL C 1 150 ? -47.891 -36.083 -47.201 1.000 88.021 150 VAL BBB O 1
ATOM 12749 N N . ILE C 1 151 ? -46.275 -34.489 -47.266 1.000 83.150 151 ILE BBB N 1
ATOM 12750 C CA . ILE C 1 151 ? -47.060 -33.493 -48.048 1.000 83.634 151 ILE BBB CA 1
ATOM 12751 C C . ILE C 1 151 ? -47.343 -34.066 -49.445 1.000 87.651 151 ILE BBB C 1
ATOM 12752 O O . ILE C 1 151 ? -48.490 -33.918 -49.923 1.000 90.186 151 ILE BBB O 1
ATOM 12768 N N . ASP C 1 152 ? -46.348 -34.712 -50.053 1.000 90.129 152 ASP BBB N 1
ATOM 12769 C CA . ASP C 1 152 ? -46.435 -35.253 -51.437 1.000 93.838 152 ASP BBB CA 1
ATOM 12770 C C . ASP C 1 152 ? -47.504 -36.361 -51.514 1.000 96.562 152 ASP BBB C 1
ATOM 12771 O O . ASP C 1 152 ? -48.366 -36.303 -52.422 1.000 99.018 152 ASP BBB O 1
ATOM 12780 N N . ALA C 1 153 ? -47.452 -37.342 -50.609 1.000 96.180 153 ALA BBB N 1
ATOM 12781 C CA . ALA C 1 153 ? -48.413 -38.468 -50.549 1.000 97.099 153 ALA BBB CA 1
ATOM 12782 C C . ALA C 1 153 ? -49.841 -37.917 -50.451 1.000 95.886 153 ALA BBB C 1
ATOM 12783 O O . ALA C 1 153 ? -50.720 -38.483 -51.109 1.000 98.382 153 ALA BBB O 1
ATOM 12790 N N . ILE C 1 154 ? -50.058 -36.840 -49.691 1.000 92.468 154 ILE BBB N 1
ATOM 12791 C CA . ILE C 1 154 ? -51.388 -36.179 -49.533 1.000 93.004 154 ILE BBB CA 1
ATOM 12792 C C . ILE C 1 154 ? -51.793 -35.546 -50.869 1.000 91.935 154 ILE BBB C 1
ATOM 12793 O O . ILE C 1 154 ? -52.944 -35.786 -51.302 1.000 94.049 154 ILE BBB O 1
ATOM 12809 N N . GLU C 1 155 ? -50.896 -34.778 -51.498 1.000 88.857 155 GLU BBB N 1
ATOM 12810 C CA . GLU C 1 155 ? -51.152 -34.056 -52.783 1.000 87.350 155 GLU BBB CA 1
ATOM 12811 C C . GLU C 1 155 ? -51.452 -35.038 -53.925 1.000 87.915 155 GLU BBB C 1
ATOM 12812 O O . GLU C 1 155 ? -52.369 -34.728 -54.682 1.000 86.837 155 GLU BBB O 1
ATOM 12824 N N . GLN C 1 156 ? -50.742 -36.171 -54.018 1.000 89.689 156 GLN BBB N 1
ATOM 12825 C CA . GLN C 1 156 ? -50.924 -37.213 -55.075 1.000 92.902 156 GLN BBB CA 1
ATOM 12826 C C . GLN C 1 156 ? -52.346 -37.783 -55.096 1.000 95.013 156 GLN BBB C 1
ATOM 12827 O O . GLN C 1 156 ? -52.657 -38.480 -56.061 1.000 97.852 156 GLN BBB O 1
ATOM 12841 N N . GLY C 1 157 ? -53.165 -37.527 -54.082 1.000 94.837 157 GLY BBB N 1
ATOM 12842 C CA . GLY C 1 157 ? -54.552 -38.033 -54.007 1.000 96.880 157 GLY BBB CA 1
ATOM 12843 C C . GLY C 1 157 ? -55.593 -36.935 -54.135 1.000 95.745 157 GLY BBB C 1
ATOM 12844 O O . GLY C 1 157 ? -56.756 -37.230 -53.892 1.000 98.127 157 GLY BBB O 1
ATOM 12848 N N . LEU C 1 158 ? -55.200 -35.709 -54.480 1.000 93.081 158 LEU BBB N 1
ATOM 12849 C CA . LEU C 1 158 ? -56.137 -34.558 -54.639 1.000 92.889 158 LEU BBB CA 1
ATOM 12850 C C . LEU C 1 158 ? -56.694 -34.531 -56.065 1.000 94.088 158 LEU BBB C 1
ATOM 12851 O O . LEU C 1 158 ? -56.033 -35.058 -56.975 1.000 93.872 158 LEU BBB O 1
ATOM 12867 N N . ASN C 1 159 ? -57.843 -33.884 -56.260 1.000 95.198 159 ASN BBB N 1
ATOM 12868 C CA . ASN C 1 159 ? -58.421 -33.629 -57.607 1.000 96.349 159 ASN BBB CA 1
ATOM 12869 C C . ASN C 1 159 ? -57.530 -32.563 -58.265 1.000 94.241 159 ASN BBB C 1
ATOM 12870 O O . ASN C 1 159 ? -56.625 -32.065 -57.587 1.000 92.960 159 ASN BBB O 1
ATOM 12881 N N . ALA C 1 160 ? -57.772 -32.226 -59.531 1.000 95.590 160 ALA BBB N 1
ATOM 12882 C CA . ALA C 1 160 ? -56.970 -31.265 -60.330 1.000 94.845 160 ALA BBB CA 1
ATOM 12883 C C . ALA C 1 160 ? -57.092 -29.830 -59.794 1.000 93.365 160 ALA BBB C 1
ATOM 12884 O O . ALA C 1 160 ? -56.075 -29.129 -59.815 1.000 89.643 160 ALA BBB O 1
ATOM 12891 N N . GLU C 1 161 ? -58.274 -29.409 -59.339 1.000 96.013 161 GLU BBB N 1
ATOM 12892 C CA . GLU C 1 161 ? -58.515 -28.019 -58.865 1.000 97.617 161 GLU BBB CA 1
ATOM 12893 C C . GLU C 1 161 ? -57.657 -27.738 -57.623 1.000 96.165 161 GLU BBB C 1
ATOM 12894 O O . GLU C 1 161 ? -57.115 -26.600 -57.521 1.000 95.396 161 GLU BBB O 1
ATOM 12906 N N . ALA C 1 162 ? -57.523 -28.718 -56.721 1.000 96.795 162 ALA BBB N 1
ATOM 12907 C CA . ALA C 1 162 ? -56.742 -28.602 -55.462 1.000 95.390 162 ALA BBB CA 1
ATOM 12908 C C . ALA C 1 162 ? -55.237 -28.657 -55.754 1.000 93.565 162 ALA BBB C 1
ATOM 12909 O O . ALA C 1 162 ? -54.493 -27.933 -55.079 1.000 94.357 162 ALA BBB O 1
ATOM 12916 N N . LYS C 1 163 ? -54.800 -29.504 -56.689 1.000 93.433 163 LYS BBB N 1
ATOM 12917 C CA . LYS C 1 163 ? -53.371 -29.597 -57.074 1.000 91.516 163 LYS BBB CA 1
ATOM 12918 C C . LYS C 1 163 ? -52.906 -28.248 -57.617 1.000 88.984 163 LYS BBB C 1
ATOM 12919 O O . LYS C 1 163 ? -51.757 -27.888 -57.332 1.000 87.273 163 LYS BBB O 1
ATOM 12938 N N . GLN C 1 164 ? -53.755 -27.536 -58.360 1.000 89.973 164 GLN BBB N 1
ATOM 12939 C CA . GLN C 1 164 ? -53.388 -26.216 -58.952 1.000 89.820 164 GLN BBB CA 1
ATOM 12940 C C . GLN C 1 164 ? -53.281 -25.197 -57.814 1.000 86.947 164 GLN BBB C 1
ATOM 12941 O O . GLN C 1 164 ? -52.311 -24.417 -57.819 1.000 83.760 164 GLN BBB O 1
ATOM 12955 N N . GLN C 1 165 ? -54.229 -25.218 -56.873 1.000 87.776 165 GLN BBB N 1
ATOM 12956 C CA . GLN C 1 165 ? -54.238 -24.299 -55.707 1.000 87.192 165 GLN BBB CA 1
ATOM 12957 C C . GLN C 1 165 ? -52.977 -24.543 -54.868 1.000 85.070 165 GLN BBB C 1
ATOM 12958 O O . GLN C 1 165 ? -52.411 -23.559 -54.372 1.000 82.297 165 GLN BBB O 1
ATOM 12972 N N . ALA C 1 166 ? -52.536 -25.802 -54.758 1.000 85.028 166 ALA BBB N 1
ATOM 12973 C CA . ALA C 1 166 ? -51.324 -26.226 -54.013 1.000 83.453 166 ALA BBB CA 1
ATOM 12974 C C . ALA C 1 166 ? -50.059 -25.767 -54.739 1.000 82.176 166 ALA BBB C 1
ATOM 12975 O O . ALA C 1 166 ? -49.106 -25.381 -54.045 1.000 80.509 166 ALA BBB O 1
ATOM 12982 N N . GLN C 1 167 ? -50.029 -25.854 -56.077 1.000 82.992 167 GLN BBB N 1
ATOM 12983 C CA . GLN C 1 167 ? -48.855 -25.444 -56.894 1.000 82.281 167 GLN BBB CA 1
ATOM 12984 C C . GLN C 1 167 ? -48.728 -23.920 -56.797 1.000 80.448 167 GLN BBB C 1
ATOM 12985 O O . GLN C 1 167 ? -47.601 -23.451 -56.615 1.000 79.662 167 GLN BBB O 1
ATOM 12999 N N . THR C 1 168 ? -49.837 -23.177 -56.901 1.000 81.047 168 THR BBB N 1
ATOM 13000 C CA . THR C 1 168 ? -49.855 -21.695 -56.791 1.000 80.658 168 THR BBB CA 1
ATOM 13001 C C . THR C 1 168 ? -49.136 -21.311 -55.496 1.000 80.070 168 THR BBB C 1
ATOM 13002 O O . THR C 1 168 ? -48.273 -20.411 -55.553 1.000 81.489 168 THR BBB O 1
ATOM 13013 N N . ILE C 1 169 ? -49.454 -21.996 -54.389 1.000 79.428 169 ILE BBB N 1
ATOM 13014 C CA . ILE C 1 169 ? -48.841 -21.778 -53.041 1.000 77.846 169 ILE BBB CA 1
ATOM 13015 C C . ILE C 1 169 ? -47.346 -22.108 -53.111 1.000 76.569 169 ILE BBB C 1
ATOM 13016 O O . ILE C 1 169 ? -46.542 -21.246 -52.733 1.000 76.838 169 ILE BBB O 1
ATOM 13032 N N . ALA C 1 170 ? -46.983 -23.295 -53.596 1.000 76.950 170 ALA BBB N 1
ATOM 13033 C CA . ALA C 1 170 ? -45.577 -23.751 -53.691 1.000 75.353 170 ALA BBB CA 1
ATOM 13034 C C . ALA C 1 170 ? -44.770 -22.717 -54.479 1.000 74.481 170 ALA BBB C 1
ATOM 13035 O O . ALA C 1 170 ? -43.692 -22.370 -54.007 1.000 74.915 170 ALA BBB O 1
ATOM 13042 N N . GLU C 1 171 ? -45.299 -22.237 -55.608 1.000 75.774 171 GLU BBB N 1
ATOM 13043 C CA . GLU C 1 171 ? -44.637 -21.260 -56.523 1.000 76.972 171 GLU BBB CA 1
ATOM 13044 C C . GLU C 1 171 ? -44.440 -19.921 -55.797 1.000 74.858 171 GLU BBB C 1
ATOM 13045 O O . GLU C 1 171 ? -43.347 -19.357 -55.919 1.000 73.236 171 GLU BBB O 1
ATOM 13057 N N . LEU C 1 172 ? -45.437 -19.454 -55.049 1.000 74.525 172 LEU BBB N 1
ATOM 13058 C CA . LEU C 1 172 ? -45.368 -18.165 -54.311 1.000 74.042 172 LEU BBB CA 1
ATOM 13059 C C . LEU C 1 172 ? -44.330 -18.249 -53.178 1.000 73.271 172 LEU BBB C 1
ATOM 13060 O O . LEU C 1 172 ? -43.545 -17.293 -53.042 1.000 74.220 172 LEU BBB O 1
ATOM 13076 N N . ASN C 1 173 ? -44.306 -19.325 -52.386 1.000 72.782 173 ASN BBB N 1
ATOM 13077 C CA . ASN C 1 173 ? -43.302 -19.511 -51.296 1.000 70.510 173 ASN BBB CA 1
ATOM 13078 C C . ASN C 1 173 ? -41.892 -19.475 -51.906 1.000 70.598 173 ASN BBB C 1
ATOM 13079 O O . ASN C 1 173 ? -41.000 -18.876 -51.283 1.000 72.013 173 ASN BBB O 1
ATOM 13090 N N . GLU C 1 174 ? -41.694 -20.067 -53.089 1.000 72.700 174 GLU BBB N 1
ATOM 13091 C CA . GLU C 1 174 ? -40.380 -20.089 -53.796 1.000 72.562 174 GLU BBB CA 1
ATOM 13092 C C . GLU C 1 174 ? -39.988 -18.657 -54.178 1.000 71.131 174 GLU BBB C 1
ATOM 13093 O O . GLU C 1 174 ? -38.803 -18.320 -54.034 1.000 71.141 174 GLU BBB O 1
ATOM 13105 N N . ALA C 1 175 ? -40.946 -17.837 -54.610 1.000 71.681 175 ALA BBB N 1
ATOM 13106 C CA . ALA C 1 175 ? -40.729 -16.439 -55.045 1.000 71.125 175 ALA BBB CA 1
ATOM 13107 C C . ALA C 1 175 ? -40.379 -15.565 -53.840 1.000 69.792 175 ALA BBB C 1
ATOM 13108 O O . ALA C 1 175 ? -39.440 -14.763 -53.956 1.000 69.643 175 ALA BBB O 1
ATOM 13115 N N . ILE C 1 176 ? -41.140 -15.718 -52.757 1.000 68.869 176 ILE BBB N 1
ATOM 13116 C CA . ILE C 1 176 ? -41.006 -14.952 -51.487 1.000 69.508 176 ILE BBB CA 1
ATOM 13117 C C . ILE C 1 176 ? -39.607 -15.148 -50.898 1.000 67.858 176 ILE BBB C 1
ATOM 13118 O O . ILE C 1 176 ? -39.037 -14.167 -50.368 1.000 67.067 176 ILE BBB O 1
ATOM 13134 N N . ALA C 1 177 ? -39.086 -16.372 -50.980 1.000 67.605 177 ALA BBB N 1
ATOM 13135 C CA . ALA C 1 177 ? -37.743 -16.741 -50.472 1.000 66.307 177 ALA BBB CA 1
ATOM 13136 C C . ALA C 1 177 ? -36.690 -15.909 -51.207 1.000 66.362 177 ALA BBB C 1
ATOM 13137 O O . ALA C 1 177 ? -35.812 -15.358 -50.540 1.000 66.409 177 ALA BBB O 1
ATOM 13144 N N . LYS C 1 178 ? -36.815 -15.801 -52.529 1.000 68.171 178 LYS BBB N 1
ATOM 13145 C CA . LYS C 1 178 ? -35.865 -15.030 -53.372 1.000 69.995 178 LYS BBB CA 1
ATOM 13146 C C . LYS C 1 178 ? -35.946 -13.539 -53.013 1.000 69.021 178 LYS BBB C 1
ATOM 13147 O O . LYS C 1 178 ? -34.880 -12.890 -52.982 1.000 68.012 178 LYS BBB O 1
ATOM 13166 N N . ASN C 1 179 ? -37.143 -13.027 -52.718 1.000 68.522 179 ASN BBB N 1
ATOM 13167 C CA . ASN C 1 179 ? -37.367 -11.608 -52.326 1.000 69.647 179 ASN BBB CA 1
ATOM 13168 C C . ASN C 1 179 ? -36.659 -11.333 -50.999 1.000 69.849 179 ASN BBB C 1
ATOM 13169 O O . ASN C 1 179 ? -35.886 -10.355 -50.924 1.000 71.688 179 ASN BBB O 1
ATOM 13180 N N . ILE C 1 180 ? -36.895 -12.167 -49.985 1.000 68.827 180 ILE BBB N 1
ATOM 13181 C CA . ILE C 1 180 ? -36.274 -11.973 -48.642 1.000 68.151 180 ILE BBB CA 1
ATOM 13182 C C . ILE C 1 180 ? -34.753 -11.932 -48.824 1.000 67.562 180 ILE BBB C 1
ATOM 13183 O O . ILE C 1 180 ? -34.126 -10.977 -48.334 1.000 70.060 180 ILE BBB O 1
ATOM 13199 N N . GLN C 1 181 ? -34.199 -12.915 -49.531 1.000 64.515 181 GLN BBB N 1
ATOM 13200 C CA . GLN C 1 181 ? -32.746 -13.006 -49.789 1.000 63.439 181 GLN BBB CA 1
ATOM 13201 C C . GLN C 1 181 ? -32.246 -11.683 -50.388 1.000 63.126 181 GLN BBB C 1
ATOM 13202 O O . GLN C 1 181 ? -31.194 -11.202 -49.946 1.000 63.623 181 GLN BBB O 1
ATOM 13216 N N . SER C 1 182 ? -32.980 -11.095 -51.330 1.000 63.337 182 SER BBB N 1
ATOM 13217 C CA . SER C 1 182 ? -32.592 -9.827 -52.013 1.000 64.742 182 SER BBB CA 1
ATOM 13218 C C . SER C 1 182 ? -32.537 -8.664 -51.003 1.000 64.861 182 SER BBB C 1
ATOM 13219 O O . SER C 1 182 ? -31.610 -7.808 -51.124 1.000 64.482 182 SER BBB O 1
ATOM 13227 N N . ILE C 1 183 ? -33.487 -8.650 -50.059 1.000 64.116 183 ILE BBB N 1
ATOM 13228 C CA . ILE C 1 183 ? -33.661 -7.602 -49.015 1.000 65.148 183 ILE BBB CA 1
ATOM 13229 C C . ILE C 1 183 ? -32.526 -7.727 -47.997 1.000 65.153 183 ILE BBB C 1
ATOM 13230 O O . ILE C 1 183 ? -31.924 -6.685 -47.607 1.000 68.845 183 ILE BBB O 1
ATOM 13246 N N . ALA C 1 184 ? -32.265 -8.954 -47.554 1.000 62.318 184 ALA BBB N 1
ATOM 13247 C CA . ALA C 1 184 ? -31.221 -9.251 -46.558 1.000 60.162 184 ALA BBB CA 1
ATOM 13248 C C . ALA C 1 184 ? -29.861 -8.839 -47.123 1.000 58.906 184 ALA BBB C 1
ATOM 13249 O O . ALA C 1 184 ? -29.060 -8.292 -46.353 1.000 58.696 184 ALA BBB O 1
ATOM 13256 N N . ASP C 1 185 ? -29.616 -9.071 -48.418 1.000 58.775 185 ASP BBB N 1
ATOM 13257 C CA . ASP C 1 185 ? -28.321 -8.732 -49.087 1.000 59.029 185 ASP BBB CA 1
ATOM 13258 C C . ASP C 1 185 ? -28.093 -7.215 -49.021 1.000 58.606 185 ASP BBB C 1
ATOM 13259 O O . ASP C 1 185 ? -26.957 -6.808 -48.708 1.000 54.445 185 ASP BBB O 1
ATOM 13268 N N . ALA C 1 186 ? -29.149 -6.436 -49.297 1.000 60.212 186 ALA BBB N 1
ATOM 13269 C CA . ALA C 1 186 ? -29.155 -4.954 -49.291 1.000 62.286 186 ALA BBB CA 1
ATOM 13270 C C . ALA C 1 186 ? -28.899 -4.449 -47.875 1.000 62.984 186 ALA BBB C 1
ATOM 13271 O O . ALA C 1 186 ? -28.103 -3.491 -47.745 1.000 66.585 186 ALA BBB O 1
ATOM 13278 N N . GLY C 1 187 ? -29.549 -5.049 -46.870 1.000 60.939 187 GLY BBB N 1
ATOM 13279 C CA . GLY C 1 187 ? -29.328 -4.695 -45.456 1.000 60.999 187 GLY BBB CA 1
ATOM 13280 C C . GLY C 1 187 ? -27.903 -4.992 -45.002 1.000 60.132 187 GLY BBB C 1
ATOM 13281 O O . GLY C 1 187 ? -27.313 -4.150 -44.303 1.000 60.950 187 GLY BBB O 1
ATOM 13285 N N . PHE C 1 188 ? -27.345 -6.117 -45.452 1.000 58.509 188 PHE BBB N 1
ATOM 13286 C CA . PHE C 1 188 ? -26.027 -6.674 -45.033 1.000 57.212 188 PHE BBB CA 1
ATOM 13287 C C . PHE C 1 188 ? -24.842 -5.877 -45.604 1.000 57.686 188 PHE BBB C 1
ATOM 13288 O O . PHE C 1 188 ? -23.767 -5.953 -45.019 1.000 55.906 188 PHE BBB O 1
ATOM 13305 N N . LYS C 1 189 ? -25.021 -5.194 -46.736 1.000 61.568 189 LYS BBB N 1
ATOM 13306 C CA . LYS C 1 189 ? -23.988 -4.351 -47.408 1.000 63.669 189 LYS BBB CA 1
ATOM 13307 C C . LYS C 1 189 ? -22.609 -5.028 -47.435 1.000 63.051 189 LYS BBB C 1
ATOM 13308 O O . LYS C 1 189 ? -21.616 -4.332 -47.130 1.000 62.629 189 LYS BBB O 1
ATOM 13327 N N . ALA C 1 190 ? -22.543 -6.313 -47.813 1.000 62.088 190 ALA BBB N 1
ATOM 13328 C CA . ALA C 1 190 ? -21.301 -7.121 -47.965 1.000 61.008 190 ALA BBB CA 1
ATOM 13329 C C . ALA C 1 190 ? -20.419 -7.007 -46.718 1.000 60.486 190 ALA BBB C 1
ATOM 13330 O O . ALA C 1 190 ? -19.197 -6.847 -46.881 1.000 59.753 190 ALA BBB O 1
ATOM 13337 N N . GLY C 1 191 ? -21.033 -7.089 -45.531 1.000 60.738 191 GLY BBB N 1
ATOM 13338 C CA . GLY C 1 191 ? -20.342 -7.156 -44.229 1.000 61.677 191 GLY BBB CA 1
ATOM 13339 C C . GLY C 1 191 ? -20.318 -5.842 -43.478 1.000 64.172 191 GLY BBB C 1
ATOM 13340 O O . GLY C 1 191 ? -20.204 -5.888 -42.239 1.000 65.362 191 GLY BBB O 1
ATOM 13344 N N . GLU C 1 192 ? -20.429 -4.711 -44.181 1.000 66.462 192 GLU BBB N 1
ATOM 13345 C CA . GLU C 1 192 ? -20.339 -3.357 -43.582 1.000 68.584 192 GLU BBB CA 1
ATOM 13346 C C . GLU C 1 192 ? -21.710 -2.844 -43.143 1.000 68.303 192 GLU BBB C 1
ATOM 13347 O O . GLU C 1 192 ? -21.765 -1.736 -42.620 1.000 70.806 192 GLU BBB O 1
ATOM 13359 N N . GLY C 1 193 ? -22.768 -3.627 -43.284 1.000 66.773 193 GLY BBB N 1
ATOM 13360 C CA . GLY C 1 193 ? -24.124 -3.173 -42.947 1.000 67.377 193 GLY BBB CA 1
ATOM 13361 C C . GLY C 1 193 ? -24.490 -3.462 -41.505 1.000 67.500 193 GLY BBB C 1
ATOM 13362 O O . GLY C 1 193 ? -23.724 -4.159 -40.811 1.000 69.002 193 GLY BBB O 1
ATOM 13366 N N . VAL C 1 194 ? -25.631 -2.914 -41.081 1.000 69.330 194 VAL BBB N 1
ATOM 13367 C CA . VAL C 1 194 ? -26.239 -3.070 -39.726 1.000 69.218 194 VAL BBB CA 1
ATOM 13368 C C . VAL C 1 194 ? -27.604 -3.728 -39.936 1.000 68.919 194 VAL BBB C 1
ATOM 13369 O O . VAL C 1 194 ? -28.555 -2.987 -40.137 1.000 68.467 194 VAL BBB O 1
ATOM 13382 N N . VAL C 1 195 ? -27.660 -5.060 -39.903 1.000 69.785 195 VAL BBB N 1
ATOM 13383 C CA . VAL C 1 195 ? -28.847 -5.863 -40.359 1.000 71.292 195 VAL BBB CA 1
ATOM 13384 C C . VAL C 1 195 ? -30.076 -5.735 -39.448 1.000 73.384 195 VAL BBB C 1
ATOM 13385 O O . VAL C 1 195 ? -29.916 -5.752 -38.227 1.000 73.983 195 VAL BBB O 1
ATOM 13398 N N . GLN C 1 196 ? -31.265 -5.723 -40.059 1.000 76.585 196 GLN BBB N 1
ATOM 13399 C CA . GLN C 1 196 ? -32.591 -5.691 -39.381 1.000 78.915 196 GLN BBB CA 1
ATOM 13400 C C . GLN C 1 196 ? -33.675 -6.241 -40.327 1.000 75.820 196 GLN BBB C 1
ATOM 13401 O O . GLN C 1 196 ? -33.805 -5.756 -41.480 1.000 73.568 196 GLN BBB O 1
ATOM 13415 N N . LEU C 1 197 ? -34.397 -7.262 -39.867 1.000 74.283 197 LEU BBB N 1
ATOM 13416 C CA . LEU C 1 197 ? -35.554 -7.867 -40.580 1.000 74.283 197 LEU BBB CA 1
ATOM 13417 C C . LEU C 1 197 ? -36.738 -7.907 -39.604 1.000 75.337 197 LEU BBB C 1
ATOM 13418 O O . LEU C 1 197 ? -36.489 -8.144 -38.421 1.000 74.929 197 LEU BBB O 1
ATOM 13434 N N . GLY C 1 198 ? -37.962 -7.681 -40.080 1.000 75.665 198 GLY BBB N 1
ATOM 13435 C CA . GLY C 1 198 ? -39.171 -7.678 -39.236 1.000 76.217 198 GLY BBB CA 1
ATOM 13436 C C . GLY C 1 198 ? -40.049 -8.875 -39.506 1.000 74.829 198 GLY BBB C 1
ATOM 13437 O O . GLY C 1 198 ? -39.563 -9.787 -40.140 1.000 74.075 198 GLY BBB O 1
ATOM 13441 N N . GLN C 1 199 ? -41.285 -8.866 -39.010 1.000 76.233 199 GLN BBB N 1
ATOM 13442 C CA . GLN C 1 199 ? -42.294 -9.937 -39.205 1.000 76.756 199 GLN BBB CA 1
ATOM 13443 C C . GLN C 1 199 ? -43.703 -9.364 -39.017 1.000 79.743 199 GLN BBB C 1
ATOM 13444 O O . GLN C 1 199 ? -43.839 -8.315 -38.388 1.000 82.912 199 GLN BBB O 1
ATOM 13458 N N . SER C 1 200 ? -44.705 -10.063 -39.545 1.000 80.098 200 SER BBB N 1
ATOM 13459 C CA . SER C 1 200 ? -46.148 -9.749 -39.397 1.000 82.147 200 SER BBB CA 1
ATOM 13460 C C . SER C 1 200 ? -46.939 -10.954 -39.902 1.000 81.246 200 SER BBB C 1
ATOM 13461 O O . SER C 1 200 ? -46.357 -11.842 -40.526 1.000 77.924 200 SER BBB O 1
ATOM 13469 N N . ILE C 1 201 ? -48.218 -11.032 -39.560 1.000 84.090 201 ILE BBB N 1
ATOM 13470 C CA . ILE C 1 201 ? -49.102 -12.092 -40.111 1.000 85.895 201 ILE BBB CA 1
ATOM 13471 C C . ILE C 1 201 ? -49.338 -11.681 -41.569 1.000 86.426 201 ILE BBB C 1
ATOM 13472 O O . ILE C 1 201 ? -49.552 -10.480 -41.828 1.000 87.620 201 ILE BBB O 1
ATOM 13488 N N . VAL C 1 202 ? -49.199 -12.628 -42.497 1.000 86.006 202 VAL BBB N 1
ATOM 13489 C CA . VAL C 1 202 ? -49.261 -12.357 -43.967 1.000 86.313 202 VAL BBB CA 1
ATOM 13490 C C . VAL C 1 202 ? -50.423 -13.118 -44.611 1.000 86.849 202 VAL BBB C 1
ATOM 13491 O O . VAL C 1 202 ? -50.896 -12.674 -45.669 1.000 87.017 202 VAL BBB O 1
ATOM 13504 N N . ALA C 1 203 ? -50.846 -14.217 -43.985 1.000 86.597 203 ALA BBB N 1
ATOM 13505 C CA . ALA C 1 203 ? -51.902 -15.120 -44.480 1.000 86.730 203 ALA BBB CA 1
ATOM 13506 C C . ALA C 1 203 ? -52.604 -15.814 -43.313 1.000 87.050 203 ALA BBB C 1
ATOM 13507 O O . ALA C 1 203 ? -52.146 -15.666 -42.163 1.000 88.147 203 ALA BBB O 1
ATOM 13514 N N . ALA C 1 204 ? -53.652 -16.581 -43.614 1.000 86.308 204 ALA BBB N 1
ATOM 13515 C CA . ALA C 1 204 ? -54.464 -17.290 -42.604 1.000 86.493 204 ALA BBB CA 1
ATOM 13516 C C . ALA C 1 204 ? -55.147 -18.490 -43.244 1.000 85.549 204 ALA BBB C 1
ATOM 13517 O O . ALA C 1 204 ? -55.431 -18.421 -44.419 1.000 84.609 204 ALA BBB O 1
ATOM 13524 N N . VAL C 1 205 ? -55.412 -19.528 -42.456 1.000 87.121 205 VAL BBB N 1
ATOM 13525 C CA . VAL C 1 205 ? -56.070 -20.802 -42.874 1.000 89.317 205 VAL BBB CA 1
ATOM 13526 C C . VAL C 1 205 ? -57.288 -21.043 -41.977 1.000 94.430 205 VAL BBB C 1
ATOM 13527 O O . VAL C 1 205 ? -57.148 -21.524 -40.845 1.000 96.758 205 VAL BBB O 1
ATOM 13540 N N . PRO C 1 206 ? -58.519 -20.648 -42.378 1.000 96.696 206 PRO BBB N 1
ATOM 13541 C CA . PRO C 1 206 ? -59.704 -20.972 -41.573 1.000 99.800 206 PRO BBB CA 1
ATOM 13542 C C . PRO C 1 206 ? -59.841 -22.500 -41.414 1.000 100.555 206 PRO BBB C 1
ATOM 13543 O O . PRO C 1 206 ? -59.624 -23.181 -42.403 1.000 99.005 206 PRO BBB O 1
ATOM 13554 N N . LEU C 1 207 ? -60.161 -23.019 -40.223 1.000 103.166 207 LEU BBB N 1
ATOM 13555 C CA . LEU C 1 207 ? -60.267 -24.500 -39.997 1.000 105.329 207 LEU BBB CA 1
ATOM 13556 C C . LEU C 1 207 ? -61.593 -24.858 -39.312 1.000 110.120 207 LEU BBB C 1
ATOM 13557 O O . LEU C 1 207 ? -62.606 -24.907 -40.050 1.000 112.280 207 LEU BBB O 1
ATOM 13573 N N . GLY C 1 208 ? -61.581 -25.144 -37.995 1.000 111.971 208 GLY BBB N 1
ATOM 13574 C CA . GLY C 1 208 ? -62.736 -25.547 -37.156 1.000 115.520 208 GLY BBB CA 1
ATOM 13575 C C . GLY C 1 208 ? -64.078 -24.973 -37.610 1.000 118.280 208 GLY BBB C 1
ATOM 13576 O O . GLY C 1 208 ? -64.893 -25.749 -38.184 1.000 118.877 208 GLY BBB O 1
ATOM 13580 N N . ALA C 1 229 ? -59.698 -20.594 -33.649 1.000 111.926 229 ALA BBB N 1
ATOM 13581 C CA . ALA C 1 229 ? -60.127 -21.510 -34.730 1.000 111.742 229 ALA BBB CA 1
ATOM 13582 C C . ALA C 1 229 ? -59.767 -20.911 -36.092 1.000 109.873 229 ALA BBB C 1
ATOM 13583 O O . ALA C 1 229 ? -60.631 -20.878 -36.967 1.000 111.164 229 ALA BBB O 1
ATOM 13590 N N . SER C 1 230 ? -58.514 -20.487 -36.265 1.000 107.928 230 SER BBB N 1
ATOM 13591 C CA . SER C 1 230 ? -57.913 -19.973 -37.538 1.000 105.406 230 SER BBB CA 1
ATOM 13592 C C . SER C 1 230 ? -56.365 -19.960 -37.386 1.000 101.985 230 SER BBB C 1
ATOM 13593 O O . SER C 1 230 ? -55.893 -19.378 -36.378 1.000 103.133 230 SER BBB O 1
ATOM 13601 N N . TYR C 1 231 ? -55.602 -20.644 -38.250 1.000 98.808 231 TYR BBB N 1
ATOM 13602 C CA . TYR C 1 231 ? -54.120 -20.784 -38.152 1.000 96.116 231 TYR BBB CA 1
ATOM 13603 C C . TYR C 1 231 ? -53.471 -19.563 -38.823 1.000 93.987 231 TYR BBB C 1
ATOM 13604 O O . TYR C 1 231 ? -53.541 -19.445 -40.045 1.000 93.251 231 TYR BBB O 1
ATOM 13622 N N . MET C 1 232 ? -52.869 -18.672 -38.034 1.000 94.394 232 MET BBB N 1
ATOM 13623 C CA . MET C 1 232 ? -52.268 -17.395 -38.505 1.000 92.939 232 MET BBB CA 1
ATOM 13624 C C . MET C 1 232 ? -50.806 -17.615 -38.914 1.000 90.278 232 MET BBB C 1
ATOM 13625 O O . MET C 1 232 ? -50.003 -18.064 -38.060 1.000 90.885 232 MET BBB O 1
ATOM 13639 N N . ILE C 1 233 ? -50.474 -17.261 -40.160 1.000 88.041 233 ILE BBB N 1
ATOM 13640 C CA . ILE C 1 233 ? -49.130 -17.471 -40.781 1.000 84.791 233 ILE BBB CA 1
ATOM 13641 C C . ILE C 1 233 ? -48.268 -16.2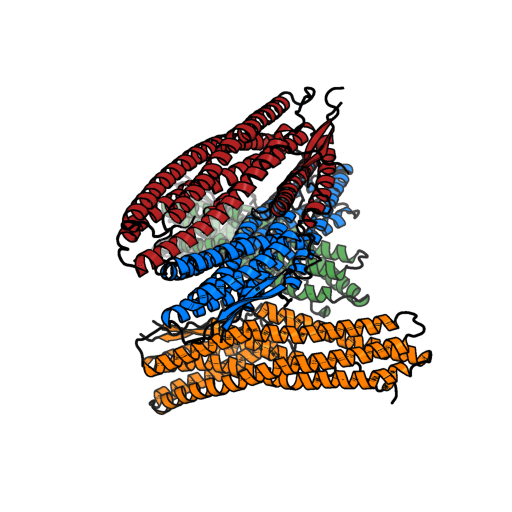12 -40.656 1.000 82.275 233 ILE BBB C 1
ATOM 13642 O O . ILE C 1 233 ? -48.651 -15.176 -41.218 1.000 82.129 233 ILE BBB O 1
ATOM 13658 N N . SER C 1 234 ? -47.124 -16.342 -39.981 1.000 79.724 234 SER BBB N 1
ATOM 13659 C CA . SER C 1 234 ? -46.116 -15.266 -39.778 1.000 78.251 234 SER BBB CA 1
ATOM 13660 C C . SER C 1 234 ? -45.120 -15.300 -40.947 1.000 76.788 234 SER BBB C 1
ATOM 13661 O O . SER C 1 234 ? -44.779 -16.421 -41.403 1.000 76.255 234 SER BBB O 1
ATOM 13669 N N . GLY C 1 235 ? -44.711 -14.130 -41.444 1.000 75.988 235 GLY BBB N 1
ATOM 13670 C CA . GLY C 1 235 ? -43.733 -14.012 -42.541 1.000 73.502 235 GLY BBB CA 1
ATOM 13671 C C . GLY C 1 235 ? -42.768 -12.873 -42.291 1.000 73.170 235 GLY BBB C 1
ATOM 13672 O O . GLY C 1 235 ? -43.183 -11.895 -41.627 1.000 72.992 235 GLY BBB O 1
ATOM 13676 N N . ILE C 1 236 ? -41.534 -13.000 -42.794 1.000 71.757 236 ILE BBB N 1
ATOM 13677 C CA . ILE C 1 236 ? -40.468 -11.950 -42.711 1.000 70.110 236 ILE BBB CA 1
ATOM 13678 C C . ILE C 1 236 ? -40.972 -10.719 -43.467 1.000 70.518 236 ILE BBB C 1
ATOM 13679 O O . ILE C 1 236 ? -41.737 -10.896 -44.412 1.000 71.605 236 ILE BBB O 1
ATOM 13695 N N . GLN C 1 237 ? -40.537 -9.535 -43.065 1.000 70.567 237 GLN BBB N 1
ATOM 13696 C CA . GLN C 1 237 ? -40.869 -8.245 -43.718 1.000 72.602 237 GLN BBB CA 1
ATOM 13697 C C . GLN C 1 237 ? -39.628 -7.352 -43.668 1.000 71.945 237 GLN BBB C 1
ATOM 13698 O O . GLN C 1 237 ? -38.792 -7.541 -42.787 1.000 70.648 237 GLN BBB O 1
ATOM 13712 N N . ALA C 1 238 ? -39.481 -6.432 -44.606 1.000 72.637 238 ALA BBB N 1
ATOM 13713 C CA . ALA C 1 238 ? -38.396 -5.436 -44.549 1.000 73.094 238 ALA BBB CA 1
ATOM 13714 C C . ALA C 1 238 ? -38.832 -4.402 -43.516 1.000 75.841 238 ALA BBB C 1
ATOM 13715 O O . ALA C 1 238 ? -40.054 -4.254 -43.328 1.000 75.093 238 ALA BBB O 1
ATOM 13722 N N . ILE C 1 239 ? -37.879 -3.757 -42.850 1.000 78.544 239 ILE BBB N 1
ATOM 13723 C CA . ILE C 1 239 ? -38.162 -2.662 -41.880 1.000 83.415 239 ILE BBB CA 1
ATOM 13724 C C . ILE C 1 239 ? -38.564 -1.394 -42.644 1.000 89.456 239 ILE BBB C 1
ATOM 13725 O O . ILE C 1 239 ? -39.556 -0.780 -42.211 1.000 91.929 239 ILE BBB O 1
ATOM 13741 N N . SER C 1 240 ? -37.888 -1.038 -43.746 1.000 94.671 240 SER BBB N 1
ATOM 13742 C CA . SER C 1 240 ? -38.098 0.248 -44.478 1.000 103.153 240 SER BBB CA 1
ATOM 13743 C C . SER C 1 240 ? -37.812 1.439 -43.533 1.000 110.285 240 SER BBB C 1
ATOM 13744 O O . SER C 1 240 ? -38.782 2.207 -43.173 1.000 111.358 240 SER BBB O 1
ATOM 13752 N N . ALA C 1 241 ? -36.533 1.664 -43.185 1.000 112.778 241 ALA BBB N 1
ATOM 13753 C CA . ALA C 1 241 ? -36.069 2.807 -42.346 1.000 116.046 241 ALA BBB CA 1
ATOM 13754 C C . ALA C 1 241 ? -36.227 4.156 -43.097 1.000 120.214 241 ALA BBB C 1
ATOM 13755 O O . ALA C 1 241 ? -35.674 5.176 -42.624 1.000 117.691 241 ALA BBB O 1
ATOM 13762 N N . GLY C 1 242 ? -36.976 4.168 -44.218 1.000 123.452 242 GLY BBB N 1
ATOM 13763 C CA . GLY C 1 242 ? -37.173 5.304 -45.144 1.000 124.335 242 GLY BBB CA 1
ATOM 13764 C C . GLY C 1 242 ? -37.184 4.893 -46.629 1.000 122.972 242 GLY BBB C 1
ATOM 13765 O O . GLY C 1 242 ? -37.781 5.654 -47.425 1.000 125.094 242 GLY BBB O 1
ATOM 13769 N N . ALA C 1 243 ? -36.551 3.761 -47.001 1.000 116.257 243 ALA BBB N 1
ATOM 13770 C CA . ALA C 1 243 ? -36.425 3.184 -48.367 1.000 111.457 243 ALA BBB CA 1
ATOM 13771 C C . ALA C 1 243 ? -35.183 2.270 -48.356 1.000 104.586 243 ALA BBB C 1
ATOM 13772 O O . ALA C 1 243 ? -34.063 2.807 -48.432 1.000 101.401 243 ALA BBB O 1
ATOM 13779 N N . SER C 1 244 ? -35.383 0.943 -48.346 1.000 99.684 244 SER BBB N 1
ATOM 13780 C CA . SER C 1 244 ? -34.374 -0.107 -47.995 1.000 95.517 244 SER BBB CA 1
ATOM 13781 C C . SER C 1 244 ? -33.181 -0.267 -48.955 1.000 93.846 244 SER BBB C 1
ATOM 13782 O O . SER C 1 244 ? -32.172 -0.890 -48.460 1.000 91.329 244 SER BBB O 1
ATOM 13790 N N . GLY C 1 245 ? -33.220 0.243 -50.203 1.000 92.174 245 GLY BBB N 1
ATOM 13791 C CA . GLY C 1 245 ? -32.107 0.052 -51.166 1.000 89.579 245 GLY BBB CA 1
ATOM 13792 C C . GLY C 1 245 ? -32.187 -1.294 -51.914 1.000 85.179 245 GLY BBB C 1
ATOM 13793 O O . GLY C 1 245 ? -31.209 -1.721 -52.558 1.000 83.280 245 GLY BBB O 1
ATOM 13797 N N . ALA C 1 246 ? -33.336 -1.953 -51.763 1.000 81.364 246 ALA BBB N 1
ATOM 13798 C CA . ALA C 1 246 ? -33.826 -3.115 -52.541 1.000 77.409 246 ALA BBB CA 1
ATOM 13799 C C . ALA C 1 246 ? -35.345 -2.924 -52.721 1.000 76.337 246 ALA BBB C 1
ATOM 13800 O O . ALA C 1 246 ? -36.113 -3.841 -52.395 1.000 74.816 246 ALA BBB O 1
ATOM 13807 N N . GLN C 1 247 ? -35.754 -1.758 -53.244 1.000 75.655 247 GLN BBB N 1
ATOM 13808 C CA . GLN C 1 247 ? -37.167 -1.336 -53.356 1.000 75.023 247 GLN BBB CA 1
ATOM 13809 C C . GLN C 1 247 ? -37.929 -2.367 -54.189 1.000 73.760 247 GLN BBB C 1
ATOM 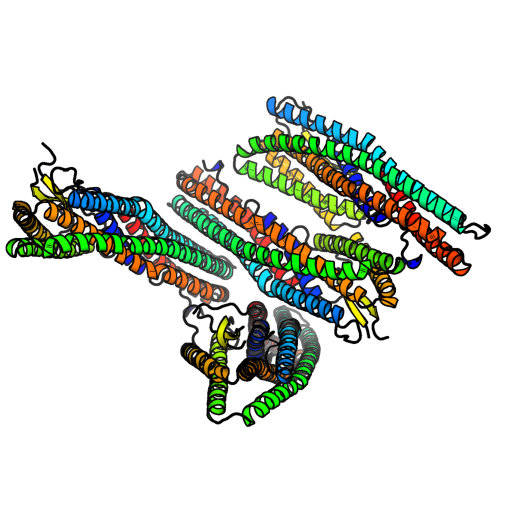13810 O O . GLN C 1 247 ? -39.058 -2.691 -53.814 1.000 74.739 247 GLN BBB O 1
ATOM 13824 N N . GLN C 1 248 ? -37.336 -2.875 -55.267 1.000 73.170 248 GLN BBB N 1
ATOM 13825 C CA . GLN C 1 248 ? -38.009 -3.822 -56.195 1.000 74.000 248 GLN BBB CA 1
ATOM 13826 C C . GLN C 1 248 ? -38.360 -5.097 -55.417 1.000 73.108 248 GLN BBB C 1
ATOM 13827 O O . GLN C 1 248 ? -39.523 -5.541 -55.521 1.000 75.777 248 GLN BBB O 1
ATOM 13841 N N . ALA C 1 249 ? -37.430 -5.652 -54.641 1.000 69.920 249 ALA BBB N 1
ATOM 13842 C CA . ALA C 1 249 ? -37.695 -6.867 -53.845 1.000 67.896 249 ALA BBB CA 1
ATOM 13843 C C . ALA C 1 249 ? -38.828 -6.592 -52.846 1.000 68.931 249 ALA BBB C 1
ATOM 13844 O O . ALA C 1 249 ? -39.735 -7.441 -52.742 1.000 70.116 249 ALA BBB O 1
ATOM 13851 N N . VAL C 1 250 ? -38.831 -5.432 -52.178 1.000 69.760 250 VAL BBB N 1
ATOM 13852 C CA . VAL C 1 250 ? -39.876 -5.045 -51.175 1.000 70.097 250 VAL BBB CA 1
ATOM 13853 C C . VAL C 1 250 ? -41.249 -4.989 -51.854 1.000 69.741 250 VAL BBB C 1
ATOM 13854 O O . VAL C 1 250 ? -42.236 -5.398 -51.216 1.000 68.965 250 VAL BBB O 1
ATOM 13867 N N . ASN C 1 251 ? -41.304 -4.480 -53.086 1.000 69.867 251 ASN BBB N 1
ATOM 13868 C CA . ASN C 1 251 ? -42.544 -4.354 -53.892 1.000 71.318 251 ASN BBB CA 1
ATOM 13869 C C . ASN C 1 251 ? -43.020 -5.750 -54.293 1.000 70.547 251 ASN BBB C 1
ATOM 13870 O O . ASN C 1 251 ? -44.235 -5.998 -54.164 1.000 74.276 251 ASN BBB O 1
ATOM 13881 N N . GLU C 1 252 ? -42.125 -6.623 -54.763 1.000 68.926 252 GLU BBB N 1
ATOM 13882 C CA . GLU C 1 252 ? -42.461 -8.032 -55.118 1.000 68.632 252 GLU BBB CA 1
ATOM 13883 C C . GLU C 1 252 ? -42.983 -8.746 -53.868 1.000 67.081 252 GLU BBB C 1
ATOM 13884 O O . GLU C 1 252 ? -44.004 -9.471 -53.983 1.000 68.017 252 GLU BBB O 1
ATOM 13896 N N . LEU C 1 253 ? -42.320 -8.543 -52.725 1.000 65.227 253 LEU BBB N 1
ATOM 13897 C CA . LEU C 1 253 ? -42.706 -9.208 -51.456 1.000 65.315 253 LEU BBB CA 1
ATOM 13898 C C . LEU C 1 253 ? -44.133 -8.800 -51.080 1.000 68.494 253 LEU BBB C 1
ATOM 13899 O O . LEU C 1 253 ? -44.899 -9.702 -50.681 1.000 70.597 253 LEU BBB O 1
ATOM 13915 N N . LYS C 1 254 ? -44.498 -7.514 -51.210 1.000 70.241 254 LYS BBB N 1
ATOM 13916 C CA . LYS C 1 254 ? -45.861 -7.022 -50.871 1.000 72.023 254 LYS BBB CA 1
ATOM 13917 C C . LYS C 1 254 ? -46.881 -7.747 -51.758 1.000 72.700 254 LYS BBB C 1
ATOM 13918 O O . LYS C 1 254 ? -47.831 -8.361 -51.197 1.000 72.773 254 LYS BBB O 1
ATOM 13937 N N . ALA C 1 255 ? -46.659 -7.697 -53.076 1.000 73.776 255 ALA BBB N 1
ATOM 13938 C CA . ALA C 1 255 ? -47.492 -8.315 -54.134 1.000 75.246 255 ALA BBB CA 1
ATOM 13939 C C . ALA C 1 255 ? -47.639 -9.825 -53.878 1.000 74.525 255 ALA BBB C 1
ATOM 13940 O O . ALA C 1 255 ? -48.795 -10.330 -53.906 1.000 76.496 255 ALA BBB O 1
ATOM 13947 N N . ASN C 1 256 ? -46.521 -10.520 -53.639 1.000 72.510 256 ASN BBB N 1
ATOM 13948 C CA . ASN C 1 256 ? -46.511 -11.988 -53.407 1.000 72.176 256 ASN BBB CA 1
ATOM 13949 C C . ASN C 1 256 ? -47.296 -12.341 -52.125 1.000 74.115 256 ASN BBB C 1
ATOM 13950 O O . ASN C 1 256 ? -48.088 -13.313 -52.172 1.000 76.195 256 ASN BBB O 1
ATOM 13961 N N . TYR C 1 257 ? -47.123 -11.605 -51.018 1.000 74.500 257 TYR BBB N 1
ATOM 13962 C CA . TYR C 1 257 ? -47.874 -11.893 -49.767 1.000 74.915 257 TYR BBB CA 1
ATOM 13963 C C . TYR C 1 257 ? -49.380 -11.737 -50.051 1.000 77.373 257 TYR BBB C 1
ATOM 13964 O O . TYR C 1 257 ? -50.165 -12.601 -49.604 1.000 77.151 257 TYR BBB O 1
ATOM 13982 N N . ALA C 1 258 ? -49.781 -10.705 -50.797 1.000 79.473 258 ALA BBB N 1
ATOM 13983 C CA . ALA C 1 258 ? -51.201 -10.474 -51.149 1.000 82.459 258 ALA BBB CA 1
ATOM 13984 C C . ALA C 1 258 ? -51.765 -11.747 -51.792 1.000 82.493 258 ALA BBB C 1
ATOM 13985 O O . ALA C 1 258 ? -52.836 -12.235 -51.331 1.000 84.423 258 ALA BBB O 1
ATOM 13992 N N . LYS C 1 259 ? -51.063 -12.274 -52.799 1.000 81.621 259 LYS BBB N 1
ATOM 13993 C CA . LYS C 1 259 ? -51.490 -13.476 -53.566 1.000 83.033 259 LYS BBB CA 1
ATOM 13994 C C . LYS C 1 259 ? -51.434 -14.721 -52.670 1.000 82.822 259 LYS BBB C 1
ATOM 13995 O O . LYS C 1 259 ? -52.302 -15.603 -52.842 1.000 84.128 259 LYS BBB O 1
ATOM 14014 N N . LEU C 1 260 ? -50.449 -14.801 -51.766 1.000 81.297 260 LEU BBB N 1
ATOM 14015 C CA . LEU C 1 260 ? -50.285 -15.963 -50.855 1.000 80.033 260 LEU BBB CA 1
ATOM 14016 C C . LEU C 1 260 ? -51.525 -16.072 -49.960 1.000 83.192 260 LEU BBB C 1
ATOM 14017 O O . LEU C 1 260 ? -52.033 -17.206 -49.776 1.000 83.781 260 LEU BBB O 1
ATOM 14033 N N . ALA C 1 261 ? -52.001 -14.935 -49.434 1.000 84.933 261 ALA BBB N 1
ATOM 14034 C CA . ALA C 1 261 ? -53.179 -14.860 -48.545 1.000 86.530 261 ALA BBB CA 1
ATOM 14035 C C . ALA C 1 261 ? -54.370 -15.509 -49.251 1.000 88.801 261 ALA BBB C 1
ATOM 14036 O O . ALA C 1 261 ? -54.997 -16.421 -48.675 1.000 89.905 261 ALA BBB O 1
ATOM 14043 N N . VAL C 1 262 ? -54.627 -15.047 -50.473 1.000 90.342 262 VAL BBB N 1
ATOM 14044 C CA . VAL C 1 262 ? -55.751 -15.483 -51.348 1.000 93.012 262 VAL BBB CA 1
ATOM 14045 C C . VAL C 1 262 ? -55.643 -16.990 -51.619 1.000 92.803 262 VAL BBB C 1
ATOM 14046 O O . VAL C 1 262 ? -56.677 -17.677 -51.505 1.000 95.649 262 VAL BBB O 1
ATOM 14059 N N . ALA C 1 263 ? -54.438 -17.475 -51.938 1.000 90.196 263 ALA BBB N 1
ATOM 14060 C CA . ALA C 1 263 ? -54.159 -18.882 -52.327 1.000 89.220 263 ALA BBB CA 1
ATOM 14061 C C . ALA C 1 263 ? -54.430 -19.851 -51.166 1.000 88.723 263 ALA BBB C 1
ATOM 14062 O O . ALA C 1 263 ? -54.939 -20.961 -51.467 1.000 88.920 263 ALA BBB O 1
ATOM 14069 N N . TYR C 1 264 ? -54.091 -19.487 -49.918 1.000 86.729 264 TYR BBB N 1
ATOM 14070 C CA . TYR C 1 264 ? -54.354 -20.343 -48.724 1.000 86.599 264 TYR BBB CA 1
ATOM 14071 C C . TYR C 1 264 ? -55.868 -20.378 -48.461 1.000 90.225 264 TYR BBB C 1
ATOM 14072 O O . TYR C 1 264 ? -56.401 -21.476 -48.180 1.000 91.734 264 TYR BBB O 1
ATOM 14090 N N . ARG C 1 265 ? -56.557 -19.235 -48.594 1.000 92.065 265 ARG BBB N 1
ATOM 14091 C CA . ARG C 1 265 ? -58.028 -19.153 -48.411 1.000 94.645 265 ARG BBB CA 1
ATOM 14092 C C . ARG C 1 265 ? -58.679 -20.181 -49.345 1.000 95.133 265 ARG BBB C 1
ATOM 14093 O O . ARG C 1 265 ? -59.609 -20.888 -48.897 1.000 99.655 265 ARG BBB O 1
ATOM 14114 N N . ALA C 1 266 ? -58.181 -20.285 -50.583 1.000 91.597 266 ALA BBB N 1
ATOM 14115 C CA . ALA C 1 266 ? -58.694 -21.186 -51.635 1.000 91.409 266 ALA BBB CA 1
ATOM 14116 C C . ALA C 1 266 ? -58.473 -22.658 -51.258 1.000 90.309 266 ALA BBB C 1
ATOM 14117 O O . ALA C 1 266 ? -59.457 -23.415 -51.233 1.000 91.947 266 ALA BBB O 1
ATOM 14124 N N . LEU C 1 267 ? -57.234 -23.066 -50.990 1.000 87.059 267 LEU BBB N 1
ATOM 14125 C CA . LEU C 1 267 ? -56.897 -24.484 -50.686 1.000 86.570 267 LEU BBB CA 1
ATOM 14126 C C . LEU C 1 267 ? -57.581 -24.930 -49.386 1.000 87.868 267 LEU BBB C 1
ATOM 14127 O O . LEU C 1 267 ? -57.958 -26.128 -49.293 1.000 87.299 267 LEU BBB O 1
ATOM 14143 N N . ALA C 1 268 ? -57.749 -23.998 -48.439 1.000 89.337 268 ALA BBB N 1
ATOM 14144 C CA . ALA C 1 268 ? -58.321 -24.237 -47.091 1.000 92.071 268 ALA BBB CA 1
ATOM 14145 C C . ALA C 1 268 ? -59.791 -24.680 -47.167 1.000 96.546 268 ALA BBB C 1
ATOM 14146 O O . ALA C 1 268 ? -60.202 -25.517 -46.337 1.000 98.912 268 ALA BBB O 1
ATOM 14153 N N . THR C 1 269 ? -60.581 -24.136 -48.096 1.000 98.062 269 THR BBB N 1
ATOM 14154 C CA . THR C 1 269 ? -62.031 -24.449 -48.192 1.000 101.436 269 THR BBB CA 1
ATOM 14155 C C . THR C 1 269 ? -62.229 -25.970 -48.063 1.000 102.348 269 THR BBB C 1
ATOM 14156 O O . THR C 1 269 ? -63.039 -26.367 -47.220 1.000 104.569 269 THR BBB O 1
ATOM 14167 N N . ALA C 1 270 ? -61.464 -26.783 -48.796 1.000 101.792 270 ALA BBB N 1
ATOM 14168 C CA . ALA C 1 270 ? -61.597 -28.266 -48.840 1.000 102.910 270 ALA BBB CA 1
ATOM 14169 C C . ALA C 1 270 ? -60.470 -28.970 -48.062 1.000 101.983 270 ALA BBB C 1
ATOM 14170 O O . ALA C 1 270 ? -60.785 -29.969 -47.396 1.000 103.657 270 ALA BBB O 1
ATOM 14177 N N . ASN C 1 271 ? -59.209 -28.507 -48.174 1.000 98.857 271 ASN BBB N 1
ATOM 14178 C CA . ASN C 1 271 ? -58.016 -29.117 -47.509 1.000 95.848 271 ASN BBB CA 1
ATOM 14179 C C . ASN C 1 271 ? -57.312 -28.064 -46.642 1.000 92.927 271 ASN BBB C 1
ATOM 14180 O O . ASN C 1 271 ? -56.350 -27.436 -47.108 1.000 91.185 271 ASN BBB O 1
ATOM 14191 N N . ALA C 1 272 ? -57.782 -27.890 -45.412 1.000 93.808 272 ALA BBB N 1
ATOM 14192 C CA . ALA C 1 272 ? -57.282 -26.906 -44.423 1.000 92.959 272 ALA BBB CA 1
ATOM 14193 C C . ALA C 1 272 ? -56.009 -27.419 -43.741 1.000 90.941 272 ALA BBB C 1
ATOM 14194 O O . ALA C 1 272 ? -55.080 -26.623 -43.585 1.000 88.771 272 ALA BBB O 1
ATOM 14201 N N . LEU C 1 273 ? -55.977 -28.698 -43.365 1.000 91.882 273 LEU BBB N 1
ATOM 14202 C CA . LEU C 1 273 ? -54.832 -29.281 -42.624 1.000 91.215 273 LEU BBB CA 1
ATOM 14203 C C . LEU C 1 273 ? -53.608 -29.364 -43.539 1.000 88.533 273 LEU BBB C 1
ATOM 14204 O O . LEU C 1 273 ? -52.492 -29.185 -43.034 1.000 87.234 273 LEU BBB O 1
ATOM 14220 N N . LEU C 1 274 ? -53.795 -29.605 -44.837 1.000 89.029 274 LEU BBB N 1
ATOM 14221 C CA . LEU C 1 274 ? -52.675 -29.628 -45.824 1.000 85.932 274 LEU BBB CA 1
ATOM 14222 C C . LEU C 1 274 ? -52.107 -28.208 -45.937 1.000 82.453 274 LEU BBB C 1
ATOM 14223 O O . LEU C 1 274 ? -50.879 -28.076 -45.942 1.000 82.307 274 LEU BBB O 1
ATOM 14239 N N . SER C 1 275 ? -52.979 -27.197 -46.022 1.000 81.265 275 SER BBB N 1
ATOM 14240 C CA . SER C 1 275 ? -52.616 -25.758 -46.084 1.000 78.898 275 SER BBB CA 1
ATOM 14241 C C . SER C 1 275 ? -51.653 -25.442 -44.937 1.000 77.639 275 SER BBB C 1
ATOM 14242 O O . SER C 1 275 ? -50.607 -24.800 -45.202 1.000 76.627 275 SER BBB O 1
ATOM 14250 N N . VAL C 1 276 ? -51.974 -25.916 -43.723 1.000 78.077 276 VAL BBB N 1
ATOM 14251 C CA . VAL C 1 276 ? -51.140 -25.713 -42.504 1.000 76.852 276 VAL BBB CA 1
ATOM 14252 C C . VAL C 1 276 ? -49.779 -26.358 -42.755 1.000 75.155 276 VAL BBB C 1
ATOM 14253 O O . VAL C 1 276 ? -48.771 -25.647 -42.690 1.000 74.637 276 VAL BBB O 1
ATOM 14266 N N . ALA C 1 277 ? -49.761 -27.654 -43.057 1.000 76.462 277 ALA BBB N 1
ATOM 14267 C CA . ALA C 1 277 ? -48.538 -28.447 -43.311 1.000 76.010 277 ALA BBB CA 1
ATOM 14268 C C . ALA C 1 277 ? -47.624 -27.704 -44.294 1.000 74.549 277 ALA BBB C 1
ATOM 14269 O O . ALA C 1 277 ? -46.412 -27.663 -44.047 1.000 73.408 277 ALA BBB O 1
ATOM 14276 N N . LYS C 1 278 ? -48.188 -27.124 -45.352 1.000 75.764 278 LYS BBB N 1
ATOM 14277 C CA . LYS C 1 278 ? -47.435 -26.402 -46.416 1.000 76.111 278 LYS BBB CA 1
ATOM 14278 C C . LYS C 1 278 ? -46.830 -25.118 -45.847 1.000 74.707 278 LYS BBB C 1
ATOM 14279 O O . LYS C 1 278 ? -45.666 -24.835 -46.170 1.000 73.559 278 LYS BBB O 1
ATOM 14298 N N . SER C 1 279 ? -47.602 -24.380 -45.048 1.000 76.274 279 SER BBB N 1
ATOM 14299 C CA . SER C 1 279 ? -47.177 -23.124 -44.373 1.000 76.172 279 SER BBB CA 1
ATOM 14300 C C . SER C 1 279 ? -45.957 -23.365 -43.470 1.000 74.609 279 SER BBB C 1
ATOM 14301 O O . SER C 1 279 ? -45.060 -22.495 -43.449 1.000 72.418 279 SER BBB O 1
ATOM 14309 N N . VAL C 1 280 ? -45.958 -24.482 -42.732 1.000 75.070 280 VAL BBB N 1
ATOM 14310 C CA . VAL C 1 280 ? -44.868 -24.899 -41.797 1.000 73.773 280 VAL BBB CA 1
ATOM 14311 C C . VAL C 1 280 ? -43.635 -25.281 -42.613 1.000 72.236 280 VAL BBB C 1
ATOM 14312 O O . VAL C 1 280 ? -42.552 -24.791 -42.279 1.000 73.353 280 VAL BBB O 1
ATOM 14325 N N . GLN C 1 281 ? -43.805 -26.128 -43.632 1.000 70.932 281 GLN BBB N 1
ATOM 14326 C CA . GLN C 1 281 ? -42.706 -26.628 -44.512 1.000 67.245 281 GLN BBB CA 1
ATOM 14327 C C . GLN C 1 281 ? -42.010 -25.461 -45.221 1.000 64.289 281 GLN BBB C 1
ATOM 14328 O O . GLN C 1 281 ? -40.798 -25.555 -45.415 1.000 61.492 281 GLN BBB O 1
ATOM 14342 N N . ALA C 1 282 ? -42.737 -24.400 -45.580 1.000 65.150 282 ALA BBB N 1
ATOM 14343 C CA . ALA C 1 282 ? -42.173 -23.198 -46.237 1.000 65.030 282 ALA BBB CA 1
ATOM 14344 C C . ALA C 1 282 ? -41.173 -22.535 -45.288 1.000 64.729 282 ALA BBB C 1
ATOM 14345 O O . ALA C 1 282 ? -40.083 -22.131 -45.761 1.000 65.183 282 ALA BBB O 1
ATOM 14352 N N . GLN C 1 283 ? -41.532 -22.445 -44.000 1.000 66.714 283 GLN BBB N 1
ATOM 14353 C CA . GLN C 1 283 ? -40.698 -21.848 -42.915 1.000 66.915 283 GLN BBB CA 1
ATOM 14354 C C . GLN C 1 283 ? -39.479 -22.760 -42.668 1.000 66.702 283 GLN BBB C 1
ATOM 14355 O O . GLN C 1 283 ? -38.346 -22.238 -42.540 1.000 66.874 283 GLN BBB O 1
ATOM 14369 N N . ALA C 1 284 ? -39.692 -24.074 -42.609 1.000 68.331 284 ALA BBB N 1
ATOM 14370 C CA . ALA C 1 284 ? -38.630 -25.085 -42.400 1.000 69.158 284 ALA BBB CA 1
ATOM 14371 C C . ALA C 1 284 ? -37.595 -24.981 -43.521 1.000 70.534 284 ALA BBB C 1
ATOM 14372 O O . ALA C 1 284 ? -36.396 -24.939 -43.201 1.000 70.997 284 ALA BBB O 1
ATOM 14379 N N . GLN C 1 285 ? -38.054 -24.953 -44.780 1.000 73.467 285 GLN BBB N 1
ATOM 14380 C CA . GLN C 1 285 ? -37.221 -24.843 -46.009 1.000 71.502 285 GLN BBB CA 1
ATOM 14381 C C . GLN C 1 285 ? -36.231 -23.688 -45.810 1.000 67.605 285 GLN BBB C 1
ATOM 14382 O O . GLN C 1 285 ? -35.047 -23.940 -45.954 1.000 68.736 285 GLN BBB O 1
ATOM 14396 N N . LEU C 1 286 ? -36.689 -22.484 -45.462 1.000 63.029 286 LEU BBB N 1
ATOM 14397 C CA . LEU C 1 286 ? -35.781 -21.315 -45.325 1.000 62.022 286 LEU BBB CA 1
ATOM 14398 C C . LEU C 1 286 ? -34.709 -21.613 -44.275 1.000 60.127 286 LEU BBB C 1
ATOM 14399 O O . LEU C 1 286 ? -33.527 -21.368 -44.556 1.000 60.120 286 LEU BBB O 1
ATOM 14415 N N . PHE C 1 287 ? -35.111 -22.135 -43.120 1.000 60.211 287 PHE BBB N 1
ATOM 14416 C CA . PHE C 1 287 ? -34.209 -22.470 -41.985 1.000 60.309 287 PHE BBB CA 1
ATOM 14417 C C . PHE C 1 287 ? -33.201 -23.541 -42.413 1.000 60.321 287 PHE BBB C 1
ATOM 14418 O O . PHE C 1 287 ? -31.988 -23.279 -42.295 1.000 61.222 287 PHE BBB O 1
ATOM 14435 N N . VAL C 1 288 ? -33.669 -24.681 -42.932 1.000 61.315 288 VAL BBB N 1
ATOM 14436 C CA . VAL C 1 288 ? -32.779 -25.833 -43.271 1.000 62.295 288 VAL BBB CA 1
ATOM 14437 C C . VAL C 1 288 ? -31.881 -25.489 -44.458 1.000 62.388 288 VAL BBB C 1
ATOM 14438 O O . VAL C 1 288 ? -30.717 -25.900 -44.435 1.000 62.243 288 VAL BBB O 1
ATOM 14451 N N . ASP C 1 289 ? -32.391 -24.805 -45.474 1.000 64.591 289 ASP BBB N 1
ATOM 14452 C CA . ASP C 1 289 ? -31.566 -24.430 -46.656 1.000 65.906 289 ASP BBB CA 1
ATOM 14453 C C . ASP C 1 289 ? -30.415 -23.531 -46.186 1.000 64.660 289 ASP BBB C 1
ATOM 14454 O O . ASP C 1 289 ? -29.264 -23.836 -46.560 1.000 67.286 289 ASP BBB O 1
ATOM 14463 N N . THR C 1 290 ? -30.677 -22.486 -45.396 1.000 62.161 290 THR BBB N 1
ATOM 14464 C CA . THR C 1 290 ? -29.597 -21.535 -45.020 1.000 63.031 290 THR BBB CA 1
ATOM 14465 C C . THR C 1 290 ? -28.732 -22.185 -43.929 1.000 61.527 290 THR BBB C 1
ATOM 14466 O O . THR C 1 290 ? -27.560 -21.782 -43.790 1.000 60.884 290 THR BBB O 1
ATOM 14477 N N . TYR C 1 291 ? -29.238 -23.176 -43.196 1.000 60.836 291 TYR BBB N 1
ATOM 14478 C CA . TYR C 1 291 ? -28.385 -23.930 -42.233 1.000 60.167 291 TYR BBB CA 1
ATOM 14479 C C . TYR C 1 291 ? -27.314 -24.665 -43.051 1.000 57.770 291 TYR BBB C 1
ATOM 14480 O O . TYR C 1 291 ? -26.134 -24.623 -42.699 1.000 57.616 291 TYR BBB O 1
ATOM 14498 N N . VAL C 1 292 ? -27.726 -25.291 -44.142 1.000 56.122 292 VAL BBB N 1
ATOM 14499 C CA . VAL C 1 292 ? -26.823 -26.047 -45.049 1.000 57.717 292 VAL BBB CA 1
ATOM 14500 C C . VAL C 1 292 ? -25.770 -25.081 -45.611 1.000 57.171 292 VAL BBB C 1
ATOM 14501 O O . VAL C 1 292 ? -24.567 -25.476 -45.669 1.000 56.994 292 VAL BBB O 1
ATOM 14514 N N . LEU C 1 293 ? -26.178 -23.877 -46.020 1.000 56.611 293 LEU BBB N 1
ATOM 14515 C CA . LEU C 1 293 ? -25.234 -22.867 -46.571 1.000 55.988 293 LEU BBB CA 1
ATOM 14516 C C . LEU C 1 293 ? -24.262 -22.438 -45.473 1.000 53.064 293 LEU BBB C 1
ATOM 14517 O O . LEU C 1 293 ? -23.072 -22.239 -45.783 1.000 54.307 293 LEU BBB O 1
ATOM 14533 N N . THR C 1 294 ? -24.730 -22.351 -44.232 1.000 51.510 294 THR BBB N 1
ATOM 14534 C CA . THR C 1 294 ? -23.881 -21.958 -43.079 1.000 50.959 294 THR BBB CA 1
ATOM 14535 C C . THR C 1 294 ? -22.816 -23.039 -42.920 1.000 50.507 294 THR BBB C 1
ATOM 14536 O O . THR C 1 294 ? -21.642 -22.684 -42.991 1.000 48.080 294 THR BBB O 1
ATOM 14547 N N . GLU C 1 295 ? -23.220 -24.315 -42.852 1.000 52.568 295 GLU BBB N 1
ATOM 14548 C CA . GLU C 1 295 ? -22.318 -25.500 -42.764 1.000 53.629 295 GLU BBB CA 1
ATOM 14549 C C . GLU C 1 295 ? -21.269 -25.458 -43.874 1.000 54.284 295 GLU BBB C 1
ATOM 14550 O O . GLU C 1 295 ? -20.106 -25.701 -43.561 1.000 54.209 295 GLU BBB O 1
ATOM 14562 N N . GLN C 1 296 ? -21.672 -25.169 -45.116 1.000 57.591 296 GLN BBB N 1
ATOM 14563 C CA . GLN C 1 296 ? -20.777 -25.194 -46.317 1.000 62.146 296 GLN BBB CA 1
ATOM 14564 C C . GLN C 1 296 ? -19.722 -24.088 -46.270 1.000 62.539 296 GLN BBB C 1
ATOM 14565 O O . GLN C 1 296 ? -18.568 -24.386 -46.622 1.000 63.429 296 GLN BBB O 1
ATOM 14579 N N . ARG C 1 297 ? -20.074 -22.875 -45.850 1.000 63.932 297 ARG BBB N 1
ATOM 14580 C CA . ARG C 1 297 ? -19.099 -21.751 -45.789 1.000 66.824 297 ARG BBB CA 1
ATOM 14581 C C . ARG C 1 297 ? -18.102 -22.021 -44.654 1.000 67.119 297 ARG BBB C 1
ATOM 14582 O O . ARG C 1 297 ? -16.928 -21.678 -44.793 1.000 68.028 297 ARG BBB O 1
ATOM 14603 N N . MET C 1 298 ? -18.573 -22.636 -43.574 1.000 67.295 298 MET BBB N 1
ATOM 14604 C CA . MET C 1 298 ? -17.782 -22.987 -42.371 1.000 67.145 298 MET BBB CA 1
ATOM 14605 C C . MET C 1 298 ? -16.821 -24.144 -42.691 1.000 68.559 298 MET BBB C 1
ATOM 14606 O O . MET C 1 298 ? -15.803 -24.246 -42.024 1.000 73.173 298 MET BBB O 1
ATOM 14620 N N . ALA C 1 299 ? -17.124 -24.995 -43.664 1.000 67.925 299 ALA BBB N 1
ATOM 14621 C CA . ALA C 1 299 ? -16.309 -26.180 -44.028 1.000 69.052 299 ALA BBB CA 1
ATOM 14622 C C . ALA C 1 299 ? -14.894 -25.788 -44.439 1.000 69.176 299 ALA BBB C 1
ATOM 14623 O O . ALA C 1 299 ? -13.960 -26.557 -44.158 1.000 69.836 299 ALA BBB O 1
ATOM 14630 N N . LEU C 1 300 ? -14.731 -24.616 -45.039 1.000 69.931 300 LEU BBB N 1
ATOM 14631 C CA . LEU C 1 300 ? -13.414 -24.154 -45.565 1.000 71.178 300 LEU BBB CA 1
ATOM 14632 C C . LEU C 1 300 ? -12.560 -23.463 -44.495 1.000 68.017 300 LEU BBB C 1
ATOM 14633 O O . LEU C 1 300 ? -11.353 -23.308 -44.745 1.000 69.762 300 LEU BBB O 1
ATOM 14649 N N . LEU C 1 301 ? -13.147 -23.101 -43.351 1.000 64.928 301 LEU BBB N 1
ATOM 14650 C CA . LEU C 1 301 ? -12.489 -22.266 -42.307 1.000 61.428 301 LEU BBB CA 1
ATOM 14651 C C . LEU C 1 301 ? -11.316 -22.970 -41.655 1.000 61.112 301 LEU BBB C 1
ATOM 14652 O O . LEU C 1 301 ? -10.258 -22.368 -41.558 1.000 60.763 301 LEU BBB O 1
ATOM 14668 N N . PRO C 1 302 ? -11.431 -24.243 -41.206 1.000 63.551 302 PRO BBB N 1
ATOM 14669 C CA . PRO C 1 302 ? -10.295 -24.952 -40.612 1.000 64.596 302 PRO BBB CA 1
ATOM 14670 C C . PRO C 1 302 ? -9.062 -24.928 -41.536 1.000 65.482 302 PRO BBB C 1
ATOM 14671 O O . PRO C 1 302 ? -7.982 -24.539 -41.100 1.000 66.913 302 PRO BBB O 1
ATOM 14682 N N . THR C 1 303 ? -9.252 -25.318 -42.796 1.000 65.332 303 THR BBB N 1
ATOM 14683 C CA . THR C 1 303 ? -8.181 -25.315 -43.824 1.000 66.004 303 THR BBB CA 1
ATOM 14684 C C . THR C 1 303 ? -7.530 -23.923 -43.888 1.000 65.072 303 THR BBB C 1
ATOM 14685 O O . THR C 1 303 ? -6.278 -23.852 -43.885 1.000 65.953 303 THR BBB O 1
ATOM 14696 N N . GLU C 1 304 ? -8.333 -22.855 -43.909 1.000 63.711 304 GLU BBB N 1
ATOM 14697 C CA . GLU C 1 304 ? -7.787 -21.483 -44.051 1.000 63.979 304 GLU BBB CA 1
ATOM 14698 C C . GLU C 1 304 ? -6.992 -21.114 -42.798 1.000 63.209 304 GLU BBB C 1
ATOM 14699 O O . GLU C 1 304 ? -5.990 -20.443 -42.983 1.000 64.697 304 GLU BBB O 1
ATOM 14711 N N . TRP C 1 305 ? -7.372 -21.528 -41.583 1.000 62.165 305 TRP BBB N 1
ATOM 14712 C CA . TRP C 1 305 ? -6.523 -21.235 -40.389 1.000 62.816 305 TRP BBB CA 1
ATOM 14713 C C . TRP C 1 305 ? -5.217 -22.033 -40.528 1.000 65.391 305 TRP BBB C 1
ATOM 14714 O O . TRP C 1 305 ? -4.143 -21.450 -40.245 1.000 67.089 305 TRP BBB O 1
ATOM 14735 N N . GLY C 1 306 ? -5.295 -23.286 -41.001 1.000 65.990 306 GLY BBB N 1
ATOM 14736 C CA . GLY C 1 306 ? -4.127 -24.154 -41.252 1.000 67.021 306 GLY BBB CA 1
ATOM 14737 C C . GLY C 1 306 ? -3.147 -23.507 -42.226 1.000 67.573 306 GLY BBB C 1
ATOM 14738 O O . GLY C 1 306 ? -1.933 -23.699 -42.057 1.000 67.130 306 GLY BBB O 1
ATOM 14742 N N . LYS C 1 307 ? -3.655 -22.776 -43.223 1.000 68.610 307 LYS BBB N 1
ATOM 14743 C CA . LYS C 1 307 ? -2.818 -22.022 -44.197 1.000 70.327 307 LYS BBB CA 1
ATOM 14744 C C . LYS C 1 307 ? -2.087 -20.866 -43.488 1.000 70.649 307 LYS BBB C 1
ATOM 14745 O O . LYS C 1 307 ? -0.926 -20.612 -43.857 1.000 75.629 307 LYS BBB O 1
ATOM 14764 N N . VAL C 1 308 ? -2.722 -20.187 -42.527 1.000 67.391 308 VAL BBB N 1
ATOM 14765 C CA . VAL C 1 308 ? -2.080 -19.101 -41.728 1.000 65.810 308 VAL BBB CA 1
ATOM 14766 C C . VAL C 1 308 ? -0.981 -19.738 -40.861 1.000 66.200 308 VAL BBB C 1
ATOM 14767 O O . VAL C 1 308 ? 0.109 -19.123 -40.717 1.000 64.570 308 VAL BBB O 1
ATOM 14780 N N . ALA C 1 309 ? -1.249 -20.935 -40.321 1.000 65.551 309 ALA BBB N 1
ATOM 14781 C CA . ALA C 1 309 ? -0.291 -21.690 -39.476 1.000 66.635 309 ALA BBB CA 1
ATOM 14782 C C . ALA C 1 309 ? 0.963 -22.023 -40.291 1.000 68.106 309 ALA BBB C 1
ATOM 14783 O O . ALA C 1 309 ? 2.068 -21.702 -39.825 1.000 69.234 309 ALA BBB O 1
ATOM 14790 N N . GLU C 1 310 ? 0.786 -22.597 -41.479 1.000 69.227 310 GLU BBB N 1
ATOM 14791 C CA . GLU C 1 310 ? 1.903 -22.997 -42.377 1.000 71.502 310 GLU BBB CA 1
ATOM 14792 C C . GLU C 1 310 ? 2.683 -21.758 -42.823 1.000 71.166 310 GLU BBB C 1
ATOM 14793 O O . GLU C 1 310 ? 3.906 -21.787 -42.737 1.000 73.097 310 GLU BBB O 1
ATOM 14805 N N . ALA C 1 311 ? 1.999 -20.690 -43.229 1.000 69.448 311 ALA BBB N 1
ATOM 14806 C CA . ALA C 1 311 ? 2.616 -19.426 -43.706 1.000 69.574 311 ALA BBB CA 1
ATOM 14807 C C . ALA C 1 311 ? 3.504 -18.828 -42.617 1.000 70.228 311 ALA BBB C 1
ATOM 14808 O O . ALA C 1 311 ? 4.609 -18.351 -42.952 1.000 71.500 311 ALA BBB O 1
ATOM 14815 N N . TYR C 1 312 ? 3.031 -18.852 -41.366 1.000 69.948 312 TYR BBB N 1
ATOM 14816 C CA . TYR C 1 312 ? 3.736 -18.266 -40.195 1.000 70.159 312 TYR BBB CA 1
ATOM 14817 C C . TYR C 1 312 ? 4.939 -19.139 -39.818 1.000 72.900 312 TYR BBB C 1
ATOM 14818 O O . TYR C 1 312 ? 5.990 -18.571 -39.453 1.000 75.716 312 TYR BBB O 1
ATOM 14836 N N . LEU C 1 313 ? 4.811 -20.469 -39.918 1.000 73.932 313 LEU BBB N 1
ATOM 14837 C CA . LEU C 1 313 ? 5.893 -21.447 -39.589 1.000 76.359 313 LEU BBB CA 1
ATOM 14838 C C . LEU C 1 313 ? 7.086 -21.241 -40.537 1.000 79.239 313 LEU BBB C 1
ATOM 14839 O O . LEU C 1 313 ? 8.221 -21.209 -40.038 1.000 81.586 313 LEU BBB O 1
ATOM 14855 N N . THR C 1 314 ? 6.817 -21.137 -41.846 1.000 80.294 314 THR BBB N 1
ATOM 14856 C CA . THR C 1 314 ? 7.775 -20.885 -42.958 1.000 82.622 314 THR BBB CA 1
ATOM 14857 C C . THR C 1 314 ? 8.484 -19.542 -42.768 1.000 83.141 314 THR BBB C 1
ATOM 14858 O O . THR C 1 314 ? 9.692 -19.460 -43.044 1.000 87.463 314 THR BBB O 1
ATOM 14869 N N . ALA C 1 315 ? 7.721 -18.518 -42.385 1.000 81.022 315 ALA BBB N 1
ATOM 14870 C CA . ALA C 1 315 ? 8.155 -17.107 -42.280 1.000 81.245 315 ALA BBB CA 1
ATOM 14871 C C . ALA C 1 315 ? 9.164 -16.913 -41.157 1.000 81.699 315 ALA BBB C 1
ATOM 14872 O O . ALA C 1 315 ? 10.085 -16.140 -41.366 1.000 83.402 315 ALA BBB O 1
ATOM 14879 N N . ALA C 1 316 ? 8.974 -17.571 -40.013 1.000 82.367 316 ALA BBB N 1
ATOM 14880 C CA . ALA C 1 316 ? 9.777 -17.377 -38.772 1.000 83.844 316 ALA BBB CA 1
ATOM 14881 C C . ALA C 1 316 ? 11.283 -17.501 -39.011 1.000 85.346 316 ALA BBB C 1
ATOM 14882 O O . ALA C 1 316 ? 12.019 -16.544 -38.768 1.000 84.888 316 ALA BBB O 1
ATOM 14889 N N . PRO C 1 317 ? 11.820 -18.656 -39.475 1.000 87.557 317 PRO BBB N 1
ATOM 14890 C CA . PRO C 1 317 ? 13.262 -18.783 -39.687 1.000 91.182 317 PRO BBB CA 1
ATOM 14891 C C . PRO C 1 317 ? 13.811 -17.727 -40.657 1.000 92.618 317 PRO BBB C 1
ATOM 14892 O O . PRO C 1 317 ? 14.942 -17.352 -40.498 1.000 96.286 317 PRO BBB O 1
ATOM 14903 N N . ILE C 1 318 ? 13.000 -17.289 -41.620 1.000 92.089 318 ILE BBB N 1
ATOM 14904 C CA . ILE C 1 318 ? 13.362 -16.252 -42.640 1.000 93.574 318 ILE BBB CA 1
ATOM 14905 C C . ILE C 1 318 ? 13.496 -14.887 -41.947 1.000 93.881 318 ILE BBB C 1
ATOM 14906 O O . ILE C 1 318 ? 14.469 -14.180 -42.253 1.000 95.746 318 ILE BBB O 1
ATOM 14922 N N . ILE C 1 319 ? 12.570 -14.531 -41.047 1.000 92.676 319 ILE BBB N 1
ATOM 14923 C CA . ILE C 1 319 ? 12.589 -13.237 -40.295 1.000 92.634 319 ILE BBB CA 1
ATOM 14924 C C . ILE C 1 319 ? 13.811 -13.217 -39.379 1.000 95.753 319 ILE BBB C 1
ATOM 14925 O O . ILE C 1 319 ? 14.305 -12.096 -39.093 1.000 99.300 319 ILE BBB O 1
ATOM 14941 N N . ASN C 1 320 ? 14.268 -14.403 -38.950 1.000 95.940 320 ASN BBB N 1
ATOM 14942 C CA . ASN C 1 320 ? 15.449 -14.610 -38.063 1.000 96.749 320 ASN BBB CA 1
ATOM 14943 C C . ASN C 1 320 ? 16.730 -14.282 -38.841 1.000 99.602 320 ASN BBB C 1
ATOM 14944 O O . ASN C 1 320 ? 17.627 -13.686 -38.238 1.000 102.484 320 ASN BBB O 1
ATOM 14955 N N . GLN C 1 321 ? 16.799 -14.642 -40.129 1.000 100.390 321 GLN BBB N 1
ATOM 14956 C CA . GLN C 1 321 ? 17.984 -14.436 -41.014 1.000 103.142 321 GLN BBB CA 1
ATOM 14957 C C . GLN C 1 321 ? 18.233 -12.930 -41.229 1.000 103.934 321 GLN BBB C 1
ATOM 14958 O O . GLN C 1 321 ? 19.393 -12.584 -41.441 1.000 108.036 321 GLN BBB O 1
ATOM 14972 N N . ALA C 1 322 ? 17.202 -12.071 -41.187 1.000 102.516 322 ALA BBB N 1
ATOM 14973 C CA . ALA C 1 322 ? 17.288 -10.592 -41.353 1.000 103.575 322 ALA BBB CA 1
ATOM 14974 C C . ALA C 1 322 ? 18.118 -9.970 -40.221 1.000 106.445 322 ALA BBB C 1
ATOM 14975 O O . ALA C 1 322 ? 17.513 -9.618 -39.181 1.000 106.512 322 ALA BBB O 1
ATOM 14982 N N . GLY C 1 323 ? 19.437 -9.812 -40.428 1.000 109.165 323 GLY BBB N 1
ATOM 14983 C CA . GLY C 1 323 ? 20.401 -9.303 -39.429 1.000 109.368 323 GLY BBB CA 1
ATOM 14984 C C . GLY C 1 323 ? 21.087 -8.008 -39.851 1.000 111.186 323 GLY BBB C 1
ATOM 14985 O O . GLY C 1 323 ? 21.896 -7.506 -39.050 1.000 112.145 323 GLY BBB O 1
ATOM 14989 N N . SER C 1 324 ? 20.792 -7.472 -41.046 1.000 110.798 324 SER BBB N 1
ATOM 14990 C CA . SER C 1 324 ? 21.374 -6.203 -41.570 1.000 112.675 324 SER BBB CA 1
ATOM 14991 C C . SER C 1 324 ? 20.482 -5.016 -41.166 1.000 111.747 324 SER BBB C 1
ATOM 14992 O O . SER C 1 324 ? 19.446 -5.247 -40.521 1.000 110.615 324 SER BBB O 1
ATOM 15000 N N . ALA C 1 325 ? 20.877 -3.788 -41.514 1.000 113.663 325 ALA BBB N 1
ATOM 15001 C CA . ALA C 1 325 ? 20.106 -2.546 -41.267 1.000 112.619 325 ALA BBB CA 1
ATOM 15002 C C . ALA C 1 325 ? 18.881 -2.529 -42.191 1.000 110.594 325 ALA BBB C 1
ATOM 15003 O O . ALA C 1 325 ? 17.744 -2.411 -41.674 1.000 107.788 325 ALA BBB O 1
ATOM 15010 N N . ALA C 1 326 ? 19.129 -2.685 -43.497 1.000 112.481 326 ALA BBB N 1
ATOM 15011 C CA . ALA C 1 326 ? 18.136 -2.655 -44.601 1.000 111.991 326 ALA BBB CA 1
ATOM 15012 C C . ALA C 1 326 ? 17.203 -3.874 -44.556 1.000 109.487 326 ALA BBB C 1
ATOM 15013 O O . ALA C 1 326 ? 16.070 -3.742 -45.071 1.000 108.376 326 ALA BBB O 1
ATOM 15020 N N . GLU C 1 327 ? 17.656 -5.014 -44.018 1.000 109.377 327 GLU BBB N 1
ATOM 15021 C CA . GLU C 1 327 ? 16.817 -6.241 -43.877 1.000 107.020 327 GLU BBB CA 1
ATOM 15022 C C . GLU C 1 327 ? 15.827 -6.030 -42.721 1.000 105.035 327 GLU BBB C 1
ATOM 15023 O O . GLU C 1 327 ? 14.657 -6.386 -42.903 1.000 103.172 327 GLU BBB O 1
ATOM 15035 N N . ILE C 1 328 ? 16.264 -5.452 -41.597 1.000 105.980 328 ILE BBB N 1
ATOM 15036 C CA . ILE C 1 328 ? 15.391 -5.157 -40.417 1.000 103.599 328 ILE BBB CA 1
ATOM 15037 C C . ILE C 1 328 ? 14.351 -4.107 -40.834 1.000 102.855 328 ILE BBB C 1
ATOM 15038 O O . ILE C 1 328 ? 13.168 -4.266 -40.466 1.000 101.212 328 ILE BBB O 1
ATOM 15054 N N . LYS C 1 329 ? 14.768 -3.089 -41.591 1.000 104.948 329 LYS BBB N 1
ATOM 15055 C CA . LYS C 1 329 ? 13.867 -2.012 -42.076 1.000 105.027 329 LYS BBB CA 1
ATOM 15056 C C . LYS C 1 329 ? 12.800 -2.636 -42.992 1.000 102.887 329 LYS BBB C 1
ATOM 15057 O O . LYS C 1 329 ? 11.617 -2.256 -42.858 1.000 100.855 329 LYS BBB O 1
ATOM 15076 N N . GLN C 1 330 ? 13.200 -3.571 -43.864 1.000 103.484 330 GLN BBB N 1
ATOM 15077 C CA . GLN C 1 330 ? 12.310 -4.271 -44.835 1.000 102.180 330 GLN BBB CA 1
ATOM 15078 C C . GLN C 1 330 ? 11.319 -5.159 -44.072 1.000 99.220 330 GLN BBB C 1
ATOM 15079 O O . GLN C 1 330 ? 10.144 -5.201 -44.468 1.000 99.149 330 GLN BBB O 1
ATOM 15093 N N . ALA C 1 331 ? 11.769 -5.859 -43.034 1.000 98.430 331 ALA BBB N 1
ATOM 15094 C CA . ALA C 1 331 ? 10.927 -6.729 -42.174 1.000 96.363 331 ALA BBB CA 1
ATOM 15095 C C . ALA C 1 331 ? 9.893 -5.887 -41.419 1.000 95.151 331 ALA BBB C 1
ATOM 15096 O O . ALA C 1 331 ? 8.730 -6.316 -41.348 1.000 94.322 331 ALA BBB O 1
ATOM 15103 N N . LYS C 1 332 ? 10.300 -4.741 -40.864 1.000 96.922 332 LYS BBB N 1
ATOM 15104 C CA . LYS C 1 332 ? 9.384 -3.815 -40.141 1.000 96.747 332 LYS BBB CA 1
ATOM 15105 C C . LYS C 1 332 ? 8.236 -3.431 -41.087 1.000 96.068 332 LYS BBB C 1
ATOM 15106 O O . LYS C 1 332 ? 7.073 -3.393 -40.640 1.000 95.708 332 LYS BBB O 1
ATOM 15125 N N . GLN C 1 333 ? 8.591 -3.135 -42.337 1.000 97.428 333 GLN BBB N 1
ATOM 15126 C CA . GLN C 1 333 ? 7.696 -2.736 -43.454 1.000 95.942 333 GLN BBB CA 1
ATOM 15127 C C . GLN C 1 333 ? 6.733 -3.889 -43.799 1.000 89.307 333 GLN BBB C 1
ATOM 15128 O O . GLN C 1 333 ? 5.511 -3.638 -43.835 1.000 85.797 333 GLN BBB O 1
ATOM 15142 N N . ILE C 1 334 ? 7.249 -5.114 -43.994 1.000 85.850 334 ILE BBB N 1
ATOM 15143 C CA . ILE C 1 334 ? 6.438 -6.331 -44.316 1.000 82.644 334 ILE BBB CA 1
ATOM 15144 C C . ILE C 1 334 ? 5.425 -6.551 -43.184 1.000 80.325 334 ILE BBB C 1
ATOM 15145 O O . ILE C 1 334 ? 4.247 -6.847 -43.492 1.000 78.885 334 ILE BBB O 1
ATOM 15161 N N . ILE C 1 335 ? 5.856 -6.395 -41.927 1.000 81.191 335 ILE BBB N 1
ATOM 15162 C CA . ILE C 1 335 ? 5.009 -6.623 -40.715 1.000 79.690 335 ILE BBB CA 1
ATOM 15163 C C . ILE C 1 335 ? 3.990 -5.482 -40.565 1.000 79.828 335 ILE BBB C 1
ATOM 15164 O O . ILE C 1 335 ? 2.803 -5.795 -40.339 1.000 78.292 335 ILE BBB O 1
ATOM 15180 N N . SER C 1 336 ? 4.411 -4.218 -40.690 1.000 81.452 336 SER BBB N 1
ATOM 15181 C CA . SER C 1 336 ? 3.511 -3.035 -40.579 1.000 81.203 336 SER BBB CA 1
ATOM 15182 C C . SER C 1 336 ? 2.338 -3.149 -41.562 1.000 80.589 336 SER BBB C 1
ATOM 15183 O O . SER C 1 336 ? 1.205 -2.806 -41.164 1.000 78.314 336 SER BBB O 1
ATOM 15191 N N . LEU C 1 337 ? 2.604 -3.596 -42.799 1.000 81.871 337 LEU BBB N 1
ATOM 15192 C CA . LEU C 1 337 ? 1.572 -3.746 -43.867 1.000 80.274 337 LEU BBB CA 1
ATOM 15193 C C . LEU C 1 337 ? 0.596 -4.867 -43.513 1.000 75.822 337 LEU BBB C 1
ATOM 15194 O O . LEU C 1 337 ? -0.617 -4.675 -43.708 1.000 75.615 337 LEU BBB O 1
ATOM 15210 N N . ASN C 1 338 ? 1.109 -6.002 -43.053 1.000 73.156 338 ASN BBB N 1
ATOM 15211 C CA . ASN C 1 338 ? 0.268 -7.174 -42.691 1.000 70.467 338 ASN BBB CA 1
ATOM 15212 C C . ASN C 1 338 ? -0.565 -6.829 -41.448 1.000 70.573 338 ASN BBB C 1
ATOM 15213 O O . ASN C 1 338 ? -1.696 -7.325 -41.352 1.000 69.263 338 ASN BBB O 1
ATOM 15224 N N . ALA C 1 339 ? -0.079 -5.950 -40.571 1.000 73.037 339 ALA BBB N 1
ATOM 15225 C CA . ALA C 1 339 ? -0.833 -5.484 -39.383 1.000 73.274 339 ALA BBB CA 1
ATOM 15226 C C . ALA C 1 339 ? -2.082 -4.735 -39.843 1.000 73.121 339 ALA BBB C 1
ATOM 15227 O O . ALA C 1 339 ? -3.145 -5.043 -39.314 1.000 71.262 339 ALA BBB O 1
ATOM 15234 N N . GLU C 1 340 ? -1.945 -3.790 -40.784 1.000 76.620 340 GLU BBB N 1
ATOM 15235 C CA . GLU C 1 340 ? -3.079 -2.987 -41.342 1.000 77.925 340 GLU BBB CA 1
ATOM 15236 C C . GLU C 1 340 ? -4.152 -3.951 -41.856 1.000 74.601 340 GLU BBB C 1
ATOM 15237 O O . GLU C 1 340 ? -5.335 -3.673 -41.623 1.000 72.744 340 GLU BBB O 1
ATOM 15249 N N . LYS C 1 341 ? -3.742 -5.034 -42.528 1.000 73.360 341 LYS BBB N 1
ATOM 15250 C CA . LYS C 1 341 ? -4.662 -6.064 -43.086 1.000 71.690 341 LYS BBB CA 1
ATOM 15251 C C . LYS C 1 341 ? -5.452 -6.700 -41.944 1.000 68.495 341 LYS BBB C 1
ATOM 15252 O O . LYS C 1 341 ? -6.676 -6.847 -42.096 1.000 67.446 341 LYS BBB O 1
ATOM 15271 N N . TRP C 1 342 ? -4.784 -7.043 -40.838 1.000 67.434 342 TRP BBB N 1
ATOM 15272 C CA . TRP C 1 342 ? -5.430 -7.667 -39.652 1.000 64.583 342 TRP BBB CA 1
ATOM 15273 C C . TRP C 1 342 ? -6.330 -6.649 -38.937 1.000 67.449 342 TRP BBB C 1
ATOM 15274 O O . TRP C 1 342 ? -7.414 -7.077 -38.474 1.000 67.482 342 TRP BBB O 1
ATOM 15295 N N . GLN C 1 343 ? -5.951 -5.362 -38.883 1.000 70.935 343 GLN BBB N 1
ATOM 15296 C CA . GLN C 1 343 ? -6.775 -4.308 -38.226 1.000 74.519 343 GLN BBB CA 1
ATOM 15297 C C . GLN C 1 343 ? -8.085 -4.152 -38.993 1.000 74.417 343 GLN BBB C 1
ATOM 15298 O O . GLN C 1 343 ? -9.146 -4.052 -38.339 1.000 77.178 343 GLN BBB O 1
ATOM 15312 N N . LEU C 1 344 ? -8.022 -4.149 -40.325 1.000 73.454 344 LEU BBB N 1
ATOM 15313 C CA . LEU C 1 344 ? -9.214 -3.980 -41.191 1.000 71.583 344 LEU BBB CA 1
ATOM 15314 C C . LEU C 1 344 ? -10.140 -5.168 -40.932 1.000 66.704 344 LEU BBB C 1
ATOM 15315 O O . LEU C 1 344 ? -11.349 -4.950 -40.743 1.000 64.884 344 LEU BBB O 1
ATOM 15331 N N . PHE C 1 345 ? -9.567 -6.374 -40.878 1.000 64.681 345 PHE BBB N 1
ATOM 15332 C CA . PHE C 1 345 ? -10.274 -7.650 -40.593 1.000 61.660 345 PHE BBB CA 1
ATOM 15333 C C . PHE C 1 345 ? -10.922 -7.522 -39.220 1.000 62.414 345 PHE BBB C 1
ATOM 15334 O O . PHE C 1 345 ? -12.126 -7.772 -39.127 1.000 61.795 345 PHE BBB O 1
ATOM 15351 N N . SER C 1 346 ? -10.167 -7.086 -38.207 1.000 63.914 346 SER BBB N 1
ATOM 15352 C CA . SER C 1 346 ? -10.683 -6.906 -36.828 1.000 66.076 346 SER BBB CA 1
ATOM 15353 C C . SER C 1 346 ? -11.962 -6.053 -36.838 1.000 69.074 346 SER BBB C 1
ATOM 15354 O O . SER C 1 346 ? -12.881 -6.386 -36.052 1.000 71.836 346 SER BBB O 1
ATOM 15362 N N . LYS C 1 347 ? -12.042 -5.005 -37.679 1.000 70.265 347 LYS BBB N 1
ATOM 15363 C CA . LYS C 1 347 ? -13.243 -4.117 -37.762 1.000 71.084 347 LYS BBB CA 1
ATOM 15364 C C . LYS C 1 347 ? -14.428 -4.923 -38.325 1.000 66.926 347 LYS BBB C 1
ATOM 15365 O O . LYS C 1 347 ? -15.539 -4.845 -37.794 1.000 63.822 347 LYS BBB O 1
ATOM 15384 N N . SER C 1 348 ? -14.202 -5.647 -39.411 1.000 65.990 348 SER BBB N 1
ATOM 15385 C CA . SER C 1 348 ? -15.213 -6.532 -40.055 1.000 65.047 348 SER BBB CA 1
ATOM 15386 C C . SER C 1 348 ? -15.800 -7.480 -38.999 1.000 63.516 348 SER BBB C 1
ATOM 15387 O O . SER C 1 348 ? -17.026 -7.654 -38.995 1.000 64.575 348 SER BBB O 1
ATOM 15395 N N . ILE C 1 349 ? -14.948 -8.003 -38.106 1.000 62.369 349 ILE BBB N 1
ATOM 15396 C CA . ILE C 1 349 ? -15.319 -8.925 -36.991 1.000 61.999 349 ILE BBB CA 1
ATOM 15397 C C . ILE C 1 349 ? -16.151 -8.159 -35.952 1.000 62.399 349 ILE BBB C 1
ATOM 15398 O O . ILE C 1 349 ? -17.196 -8.689 -35.538 1.000 63.056 349 ILE BBB O 1
ATOM 15414 N N . ASP C 1 350 ? -15.689 -6.989 -35.511 1.000 63.999 350 ASP BBB N 1
ATOM 15415 C CA . ASP C 1 350 ? -16.419 -6.136 -34.530 1.000 65.718 350 ASP BBB CA 1
ATOM 15416 C C . ASP C 1 350 ? -17.868 -5.924 -35.003 1.000 64.347 350 ASP BBB C 1
ATOM 15417 O O . ASP C 1 350 ? -18.801 -6.049 -34.167 1.000 65.356 350 ASP BBB O 1
ATOM 15426 N N . ASN C 1 351 ? -18.059 -5.649 -36.296 1.000 62.990 351 ASN BBB N 1
ATOM 15427 C CA . ASN C 1 351 ? -19.391 -5.333 -36.875 1.000 62.588 351 ASN BBB CA 1
ATOM 15428 C C . ASN C 1 351 ? -20.238 -6.608 -36.941 1.000 61.275 351 ASN BBB C 1
ATOM 15429 O O . ASN C 1 351 ? -21.471 -6.509 -36.674 1.000 62.021 351 ASN BBB O 1
ATOM 15440 N N . ALA C 1 352 ? -19.632 -7.755 -37.284 1.000 59.671 352 ALA BBB N 1
ATOM 15441 C CA . ALA C 1 352 ? -20.335 -9.059 -37.343 1.000 58.376 352 ALA BBB CA 1
ATOM 15442 C C . ALA C 1 352 ? -20.875 -9.403 -35.953 1.000 58.598 352 ALA BBB C 1
ATOM 15443 O O . ALA C 1 352 ? -22.062 -9.818 -35.873 1.000 56.857 352 ALA BBB O 1
ATOM 15450 N N . LYS C 1 353 ? -20.054 -9.205 -34.907 1.000 59.222 353 LYS BBB N 1
ATOM 15451 C CA . LYS C 1 353 ? -20.435 -9.513 -33.503 1.000 60.496 353 LYS BBB CA 1
ATOM 15452 C C . LYS C 1 353 ? -21.559 -8.584 -33.038 1.000 62.702 353 LYS BBB C 1
ATOM 15453 O O . LYS C 1 353 ? -22.443 -9.089 -32.300 1.000 65.643 353 LYS BBB O 1
ATOM 15472 N N . ALA C 1 354 ? -21.508 -7.298 -33.408 1.000 63.595 354 ALA BBB N 1
ATOM 15473 C CA . ALA C 1 354 ? -22.559 -6.296 -33.079 1.000 65.142 354 ALA BBB CA 1
ATOM 15474 C C . ALA C 1 354 ? -23.871 -6.720 -33.754 1.000 64.028 354 ALA BBB C 1
ATOM 15475 O O . ALA C 1 354 ? -24.927 -6.634 -33.105 1.000 65.559 354 ALA BBB O 1
ATOM 15482 N N . ASN C 1 355 ? -23.779 -7.201 -34.993 1.000 62.487 355 ASN BBB N 1
ATOM 15483 C CA . ASN C 1 355 ? -24.948 -7.670 -35.771 1.000 63.986 355 ASN BBB CA 1
ATOM 15484 C C . ASN C 1 355 ? -25.530 -8.932 -35.104 1.000 63.891 355 ASN BBB C 1
ATOM 15485 O O . ASN C 1 355 ? -26.755 -8.992 -34.938 1.000 66.003 355 ASN BBB O 1
ATOM 15496 N N . TYR C 1 356 ? -24.708 -9.918 -34.749 1.000 63.678 356 TYR BBB N 1
ATOM 15497 C CA . TYR C 1 356 ? -25.202 -11.170 -34.120 1.000 65.992 356 TYR BBB CA 1
ATOM 15498 C C . TYR C 1 356 ? -25.897 -10.830 -32.800 1.000 69.015 356 TYR BBB C 1
ATOM 15499 O O . TYR C 1 356 ? -26.833 -11.563 -32.413 1.000 71.794 356 TYR BBB O 1
ATOM 15517 N N . ALA C 1 357 ? -25.461 -9.774 -32.105 1.000 71.059 357 ALA BBB N 1
ATOM 15518 C CA . ALA C 1 357 ? -26.080 -9.342 -30.828 1.000 72.899 357 ALA BBB CA 1
ATOM 15519 C C . ALA C 1 357 ? -27.433 -8.687 -31.128 1.000 75.769 357 ALA BBB C 1
ATOM 15520 O O . ALA C 1 357 ? -28.449 -9.141 -30.534 1.000 80.452 357 ALA BBB O 1
ATOM 15527 N N . GLY C 1 358 ? -27.449 -7.704 -32.044 1.000 76.239 358 GLY BBB N 1
ATOM 15528 C CA . GLY C 1 358 ? -28.636 -6.893 -32.394 1.000 77.056 358 GLY BBB CA 1
ATOM 15529 C C . GLY C 1 358 ? -29.718 -7.687 -33.096 1.000 75.176 358 GLY BBB C 1
ATOM 15530 O O . GLY C 1 358 ? -30.894 -7.474 -32.777 1.000 75.244 358 GLY BBB O 1
ATOM 15534 N N . ASN C 1 359 ? -29.321 -8.595 -33.989 1.000 74.658 359 ASN BBB N 1
ATOM 15535 C CA . ASN C 1 359 ? -30.232 -9.416 -34.825 1.000 74.909 359 ASN BBB CA 1
ATOM 15536 C C . ASN C 1 359 ? -30.815 -10.589 -34.024 1.000 75.788 359 ASN BBB C 1
ATOM 15537 O O . ASN C 1 359 ? -31.387 -11.474 -34.674 1.000 77.792 359 ASN BBB O 1
ATOM 15548 N N . ASN C 1 360 ? -30.707 -10.598 -32.687 1.000 77.886 360 ASN BBB N 1
ATOM 15549 C CA . ASN C 1 360 ? -31.348 -11.628 -31.819 1.000 79.899 360 ASN BBB CA 1
ATOM 15550 C C . ASN C 1 360 ? -32.876 -11.436 -31.798 1.000 80.811 360 ASN BBB C 1
ATOM 15551 O O . ASN C 1 360 ? -33.575 -12.395 -31.402 1.000 80.853 360 ASN BBB O 1
ATOM 15562 N N . ILE C 1 361 ? -33.369 -10.250 -32.161 1.000 82.280 361 ILE BBB N 1
ATOM 15563 C CA . ILE C 1 361 ? -34.821 -9.920 -32.119 1.000 85.166 361 ILE BBB CA 1
ATOM 15564 C C . ILE C 1 361 ? -35.355 -9.746 -33.551 1.000 85.146 361 ILE BBB C 1
ATOM 15565 O O . ILE C 1 361 ? -34.640 -9.166 -34.396 1.000 86.994 361 ILE BBB O 1
ATOM 15581 N N . LEU C 1 362 ? -36.557 -10.274 -33.819 1.000 83.705 362 LEU BBB N 1
ATOM 15582 C CA . LEU C 1 362 ? -37.301 -10.096 -35.096 1.000 81.969 362 LEU BBB CA 1
ATOM 15583 C C . LEU C 1 362 ? -38.529 -9.229 -34.823 1.000 84.020 362 LEU BBB C 1
ATOM 15584 O O . LEU C 1 362 ? -39.623 -9.744 -34.605 1.000 83.574 362 LEU BBB O 1
ATOM 15600 N N . PRO C 1 363 ? -38.384 -7.881 -34.785 1.000 84.789 363 PRO BBB N 1
ATOM 15601 C CA . PRO C 1 363 ? -39.485 -6.981 -34.429 1.000 87.169 363 PRO BBB CA 1
ATOM 15602 C C . PRO C 1 363 ? -40.751 -7.046 -35.294 1.000 89.994 363 PRO BBB C 1
ATOM 15603 O O . PRO C 1 363 ? -40.650 -7.429 -36.399 1.000 91.075 363 PRO BBB O 1
ATOM 15614 N N . GLU C 1 364 ? -41.896 -6.607 -34.766 1.000 93.917 364 GLU BBB N 1
ATOM 15615 C CA . GLU C 1 364 ? -43.191 -6.505 -35.497 1.000 94.533 364 GLU BBB CA 1
ATOM 15616 C C . GLU C 1 364 ? -43.109 -5.347 -36.501 1.000 95.849 364 GLU BBB C 1
ATOM 15617 O O . GLU C 1 364 ? -42.375 -4.388 -36.225 1.000 96.500 364 GLU BBB O 1
ATOM 15629 N N . VAL C 1 365 ? -43.878 -5.412 -37.594 1.000 97.195 365 VAL BBB N 1
ATOM 15630 C CA . VAL C 1 365 ? -43.899 -4.392 -38.687 1.000 99.592 365 VAL BBB CA 1
ATOM 15631 C C . VAL C 1 365 ? -45.347 -3.961 -38.927 1.000 105.455 365 VAL BBB C 1
ATOM 15632 O O . VAL C 1 365 ? -46.223 -4.841 -38.848 1.000 105.427 365 VAL BBB O 1
ATOM 15645 N N . LEU C 1 366 ? -45.557 -2.678 -39.258 1.000 112.795 366 LEU BBB N 1
ATOM 15646 C CA . LEU C 1 366 ? -46.897 -2.037 -39.435 1.000 118.723 366 LEU BBB CA 1
ATOM 15647 C C . LEU C 1 366 ? -47.278 -1.740 -40.912 1.000 121.310 366 LEU BBB C 1
ATOM 15648 O O . LEU C 1 366 ? -48.506 -1.624 -41.186 1.000 121.734 366 LEU BBB O 1
ATOM 15664 N N . GLU C 1 367 ? -46.305 -1.638 -41.837 1.000 123.229 367 GLU BBB N 1
ATOM 15665 C CA . GLU C 1 367 ? -46.514 -1.338 -43.295 1.000 123.203 367 GLU BBB CA 1
ATOM 15666 C C . 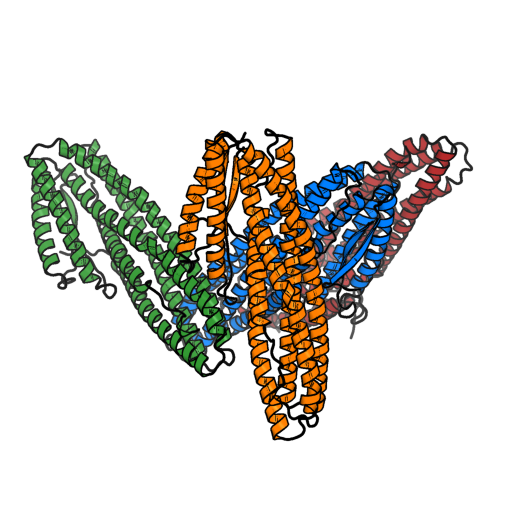GLU C 1 367 ? -46.367 -2.626 -44.136 1.000 118.604 367 GLU BBB C 1
ATOM 15667 O O . GLU C 1 367 ? -45.368 -2.959 -44.784 1.000 111.038 367 GLU BBB O 1
ATOM 15679 N N . ASN D 1 3 ? -18.007 6.678 -46.051 1.000 92.216 3 ASN CCC N 1
ATOM 15680 C CA . ASN D 1 3 ? -17.165 7.864 -46.412 1.000 93.889 3 ASN CCC CA 1
ATOM 15681 C C . ASN D 1 3 ? -17.912 9.163 -46.054 1.000 91.900 3 ASN CCC C 1
ATOM 15682 O O . ASN D 1 3 ? -19.158 9.187 -46.130 1.000 90.063 3 ASN CCC O 1
ATOM 15693 N N . LEU D 1 4 ? -17.138 10.215 -45.744 1.000 92.086 4 LEU CCC N 1
ATOM 15694 C CA . LEU D 1 4 ? -17.632 11.534 -45.240 1.000 90.755 4 LEU CCC CA 1
ATOM 15695 C C . LEU D 1 4 ? -18.443 12.259 -46.302 1.000 90.361 4 LEU CCC C 1
ATOM 15696 O O . LEU D 1 4 ? -19.437 12.912 -45.939 1.000 90.404 4 LEU CCC O 1
ATOM 15712 N N . THR D 1 5 ? -18.021 12.151 -47.554 1.000 93.705 5 THR CCC N 1
ATOM 15713 C CA . THR D 1 5 ? -18.650 12.820 -48.737 1.000 93.363 5 THR CCC CA 1
ATOM 15714 C C . THR D 1 5 ? -20.159 12.505 -48.821 1.000 91.226 5 THR CCC C 1
ATOM 15715 O O . THR D 1 5 ? -20.816 13.172 -49.612 1.000 91.363 5 THR CCC O 1
ATOM 15726 N N . SER D 1 6 ? -20.683 11.548 -48.039 1.000 90.051 6 SER CCC N 1
ATOM 15727 C CA . SER D 1 6 ? -22.097 11.079 -48.089 1.000 87.713 6 SER CCC CA 1
ATOM 15728 C C . SER D 1 6 ? -22.926 11.523 -46.873 1.000 85.181 6 SER CCC C 1
ATOM 15729 O O . SER D 1 6 ? -24.143 11.321 -46.919 1.000 84.608 6 SER CCC O 1
ATOM 15737 N N . ILE D 1 7 ? -22.338 12.079 -45.811 1.000 84.799 7 ILE CCC N 1
ATOM 15738 C CA . ILE D 1 7 ? -23.137 12.504 -44.617 1.000 82.469 7 ILE CCC CA 1
ATOM 15739 C C . ILE D 1 7 ? -23.896 13.795 -44.953 1.000 79.147 7 ILE CCC C 1
ATOM 15740 O O . ILE D 1 7 ? -23.345 14.675 -45.673 1.000 77.944 7 ILE CCC O 1
ATOM 15756 N N . ASP D 1 8 ? -25.113 13.881 -44.429 1.000 76.089 8 ASP CCC N 1
ATOM 15757 C CA . ASP D 1 8 ? -26.041 15.020 -44.614 1.000 75.259 8 ASP CCC CA 1
ATOM 15758 C C . ASP D 1 8 ? -26.392 15.586 -43.235 1.000 75.308 8 ASP CCC C 1
ATOM 15759 O O . ASP D 1 8 ? -27.302 15.007 -42.597 1.000 75.171 8 ASP CCC O 1
ATOM 15768 N N . LEU D 1 9 ? -25.703 16.645 -42.778 1.000 76.353 9 LEU CCC N 1
ATOM 15769 C CA . LEU D 1 9 ? -25.985 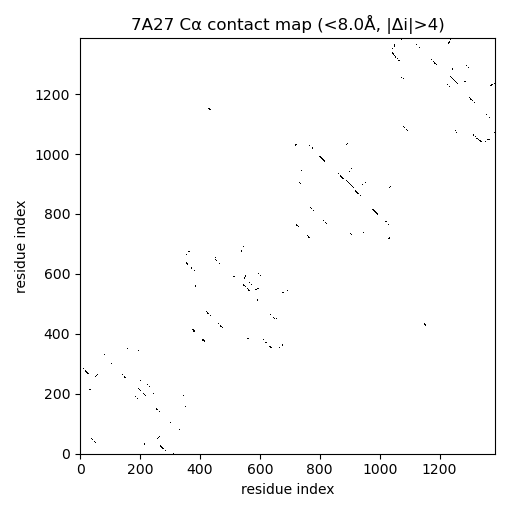17.258 -41.447 1.000 76.820 9 LEU CCC CA 1
ATOM 15770 C C . LEU D 1 9 ? -26.858 18.505 -41.619 1.000 76.409 9 LEU CCC C 1
ATOM 15771 O O . LEU D 1 9 ? -26.942 19.310 -40.656 1.000 77.107 9 LEU CCC O 1
ATOM 15787 N N . SER D 1 10 ? -27.522 18.623 -42.774 1.000 74.867 10 SER CCC N 1
ATOM 15788 C CA . SER D 1 10 ? -28.340 19.798 -43.152 1.000 73.682 10 SER CCC CA 1
ATOM 15789 C C . SER D 1 10 ? -29.710 19.751 -42.483 1.000 71.688 10 SER CCC C 1
ATOM 15790 O O . SER D 1 10 ? -30.137 18.708 -41.981 1.000 69.903 10 SER CCC O 1
ATOM 15798 N N . PRO D 1 11 ? -30.418 20.907 -42.473 1.000 69.936 11 PRO CCC N 1
ATOM 15799 C CA . PRO D 1 11 ? -31.805 20.981 -42.029 1.000 68.294 11 PRO CCC CA 1
ATOM 15800 C C . PRO D 1 11 ? -32.778 20.328 -43.014 1.000 68.322 11 PRO CCC C 1
ATOM 15801 O O . PRO D 1 11 ? -33.941 20.334 -42.733 1.000 69.794 11 PRO CCC O 1
ATOM 15812 N N . GLN D 1 12 ? -32.294 19.841 -44.156 1.000 68.313 12 GLN CCC N 1
ATOM 15813 C CA . GLN D 1 12 ? -33.142 19.231 -45.213 1.000 67.928 12 GLN CCC CA 1
ATOM 15814 C C . GLN D 1 12 ? -34.190 20.283 -45.589 1.000 67.566 12 GLN CCC C 1
ATOM 15815 O O . GLN D 1 12 ? -33.829 21.462 -45.560 1.000 68.076 12 GLN CCC O 1
ATOM 15829 N N . THR D 1 13 ? -35.441 19.912 -45.858 1.000 68.458 13 THR CCC N 1
ATOM 15830 C CA . THR D 1 13 ? -36.486 20.880 -46.297 1.000 68.885 13 THR CCC CA 1
ATOM 15831 C C . THR D 1 13 ? -37.193 21.551 -45.105 1.000 68.585 13 THR CCC C 1
ATOM 15832 O O . THR D 1 13 ? -38.278 22.122 -45.338 1.000 67.503 13 THR CCC O 1
ATOM 15843 N N . LEU D 1 14 ? -36.617 21.525 -43.898 1.000 69.303 14 LEU CCC N 1
ATOM 15844 C CA . LEU D 1 14 ? -37.263 22.115 -42.683 1.000 69.086 14 LEU CCC CA 1
ATOM 15845 C C . LEU D 1 14 ? -37.492 23.621 -42.863 1.000 67.272 14 LEU CCC C 1
ATOM 15846 O O . LEU D 1 14 ? -38.575 24.087 -42.453 1.000 65.331 14 LEU CCC O 1
ATOM 15862 N N . MET D 1 15 ? -36.530 24.361 -43.423 1.000 66.938 15 MET CCC N 1
ATOM 15863 C CA . MET D 1 15 ? -36.654 25.836 -43.518 1.000 67.586 15 MET CCC CA 1
ATOM 15864 C C . MET D 1 15 ? -37.885 26.159 -44.366 1.000 68.541 15 MET CCC C 1
ATOM 15865 O O . MET D 1 15 ? -38.755 26.895 -43.869 1.000 72.778 15 MET CCC O 1
ATOM 15879 N N . ALA D 1 16 ? -37.979 25.599 -45.567 1.000 67.946 16 ALA CCC N 1
ATOM 15880 C CA . ALA D 1 16 ? -39.115 25.824 -46.492 1.000 68.197 16 ALA CCC CA 1
ATOM 15881 C C . ALA D 1 16 ? -40.419 25.336 -45.854 1.000 67.134 16 ALA CCC C 1
ATOM 15882 O O . ALA D 1 16 ? -41.433 26.054 -45.911 1.000 68.339 16 ALA CCC O 1
ATOM 15889 N N . MET D 1 17 ? -40.384 24.140 -45.265 1.000 67.299 17 MET CCC N 1
ATOM 15890 C CA . MET D 1 17 ? -41.569 23.485 -44.660 1.000 64.631 17 MET CCC CA 1
ATOM 15891 C C . MET D 1 17 ? -42.147 24.401 -43.581 1.000 62.915 17 MET CCC C 1
ATOM 15892 O O . MET D 1 17 ? -43.373 24.524 -43.543 1.000 63.296 17 MET CCC O 1
ATOM 15906 N N . HIS D 1 18 ? -41.304 25.046 -42.770 1.000 63.212 18 HIS CCC N 1
ATOM 15907 C CA . HIS D 1 18 ? -41.733 25.983 -41.688 1.000 63.152 18 HIS CCC CA 1
ATOM 15908 C C . HIS D 1 18 ? -42.332 27.253 -42.298 1.000 61.301 18 HIS CCC C 1
ATOM 15909 O O . HIS D 1 18 ? -43.363 27.723 -41.779 1.000 59.898 18 HIS CCC O 1
ATOM 15924 N N . ILE D 1 19 ? -41.720 27.760 -43.366 1.000 62.172 19 ILE CCC N 1
ATOM 15925 C CA . ILE D 1 19 ? -42.192 28.982 -44.074 1.000 64.922 19 ILE CCC CA 1
ATOM 15926 C C . ILE D 1 19 ? -43.595 28.703 -44.643 1.000 65.076 19 ILE CCC C 1
ATOM 15927 O O . ILE D 1 19 ? -44.499 29.573 -44.464 1.000 63.008 19 ILE CCC O 1
ATOM 15943 N N . SER D 1 20 ? -43.817 27.536 -45.266 1.000 65.129 20 SER CCC N 1
ATOM 15944 C CA . SER D 1 20 ? -45.144 27.219 -45.854 1.000 64.557 20 SER CCC CA 1
ATOM 15945 C C . SER D 1 20 ? -46.182 27.079 -44.731 1.000 64.445 20 SER CCC C 1
ATOM 15946 O O . SER D 1 20 ? -47.368 27.361 -45.014 1.000 66.261 20 SER CCC O 1
ATOM 15954 N N . ILE D 1 21 ? -45.775 26.701 -43.509 1.000 64.631 21 ILE CCC N 1
ATOM 15955 C CA . ILE D 1 21 ? -46.702 26.607 -42.334 1.000 63.567 21 ILE CCC CA 1
ATOM 15956 C C . ILE D 1 21 ? -47.021 28.031 -41.870 1.000 63.060 21 ILE CCC C 1
ATOM 15957 O O . ILE D 1 21 ? -48.210 28.349 -41.766 1.000 60.706 21 ILE CCC O 1
ATOM 15973 N N . SER D 1 22 ? -45.996 28.841 -41.587 1.000 64.825 22 SER CCC N 1
ATOM 15974 C CA . SER D 1 22 ? -46.150 30.256 -41.156 1.000 67.657 22 SER CCC CA 1
ATOM 15975 C C . SER D 1 22 ? -47.197 30.952 -42.060 1.000 68.471 22 SER CCC C 1
ATOM 15976 O O . SER D 1 22 ? -48.139 31.575 -41.537 1.000 65.664 22 SER CCC O 1
ATOM 15984 N N . SER D 1 23 ? -47.057 30.815 -43.381 1.000 69.387 23 SER CCC N 1
ATOM 15985 C CA . SER D 1 23 ? -47.921 31.465 -44.401 1.000 68.351 23 SER CCC CA 1
ATOM 15986 C C . SER D 1 23 ? -49.411 31.276 -44.090 1.000 66.354 23 SER CCC C 1
ATOM 15987 O O . SER D 1 23 ? -50.161 32.267 -44.180 1.000 67.442 23 SER CCC O 1
ATOM 15995 N N . GLN D 1 24 ? -49.839 30.065 -43.752 1.000 64.583 24 GLN CCC N 1
ATOM 15996 C CA . GLN D 1 24 ? -51.273 29.771 -43.504 1.000 63.585 24 GLN CCC CA 1
ATOM 15997 C C . GLN D 1 24 ? -51.623 30.080 -42.042 1.000 60.841 24 GLN CCC C 1
ATOM 15998 O O . GLN D 1 24 ? -52.649 30.725 -41.810 1.000 59.502 24 GLN CCC O 1
ATOM 16012 N N . ALA D 1 25 ? -50.811 29.637 -41.088 1.000 60.265 25 ALA CCC N 1
ATOM 16013 C CA . ALA D 1 25 ? -51.046 29.858 -39.638 1.000 60.109 25 ALA CCC CA 1
ATOM 16014 C C . ALA D 1 25 ? -51.148 31.368 -39.345 1.000 59.339 25 ALA CCC C 1
ATOM 16015 O O . ALA D 1 25 ? -52.036 31.732 -38.596 1.000 58.287 25 ALA CCC O 1
ATOM 16022 N N . LEU D 1 26 ? -50.274 32.215 -39.892 1.000 59.626 26 LEU CCC N 1
ATOM 16023 C CA . LEU D 1 26 ? -50.322 33.694 -39.665 1.000 61.765 26 LEU CCC CA 1
ATOM 16024 C C . LEU D 1 26 ? -51.630 34.249 -40.214 1.000 61.130 26 LEU CCC C 1
ATOM 16025 O O . LEU D 1 26 ? -52.260 35.039 -39.509 1.000 60.950 26 LEU CCC O 1
ATOM 16041 N N . LEU D 1 27 ? -51.997 33.864 -41.434 1.000 61.140 27 LEU CCC N 1
ATOM 16042 C CA . LEU D 1 27 ? -53.269 34.312 -42.046 1.000 62.751 27 LEU CCC CA 1
ATOM 16043 C C . LEU D 1 27 ? -54.427 33.817 -41.169 1.000 63.389 27 LEU CCC C 1
ATOM 16044 O O . LEU D 1 27 ? -55.324 34.620 -40.877 1.000 66.443 27 LEU CCC O 1
ATOM 16060 N N . ASN D 1 28 ? -54.385 32.571 -40.697 1.000 62.571 28 ASN CCC N 1
ATOM 16061 C CA . ASN D 1 28 ? -55.481 31.979 -39.882 1.000 62.801 28 ASN CCC CA 1
ATOM 16062 C C . ASN D 1 28 ? -55.575 32.718 -38.548 1.000 62.481 28 ASN CCC C 1
ATOM 16063 O O . ASN D 1 28 ? -56.668 32.742 -37.958 1.000 64.033 28 ASN CCC O 1
ATOM 16074 N N . GLN D 1 29 ? -54.467 33.298 -38.098 1.000 62.331 29 GLN CCC N 1
ATOM 16075 C CA . GLN D 1 29 ? -54.397 34.119 -36.860 1.000 63.399 29 GLN CCC CA 1
ATOM 16076 C C . GLN D 1 29 ? -55.278 35.360 -37.086 1.000 63.446 29 GLN CCC C 1
ATOM 16077 O O . GLN D 1 29 ? -56.075 35.693 -36.191 1.000 63.325 29 GLN CCC O 1
ATOM 16091 N N . SER D 1 30 ? -55.174 35.966 -38.274 1.000 63.588 30 SER CCC N 1
ATOM 16092 C CA . SER D 1 30 ? -55.906 37.193 -38.679 1.000 66.129 30 SER CCC CA 1
ATOM 16093 C C . SER D 1 30 ? -57.386 36.850 -38.865 1.000 68.122 30 SER CCC C 1
ATOM 16094 O O . SER D 1 30 ? -58.224 37.667 -38.454 1.000 72.014 30 SER CCC O 1
ATOM 16102 N N . TYR D 1 31 ? -57.705 35.689 -39.437 1.000 68.004 31 TYR CCC N 1
ATOM 16103 C CA . TYR D 1 31 ? -59.108 35.252 -39.646 1.000 69.389 31 TYR CCC CA 1
ATOM 16104 C C . TYR D 1 31 ? -59.744 34.915 -38.299 1.000 68.238 31 TYR CCC C 1
ATOM 16105 O O . TYR D 1 31 ? -60.962 35.086 -38.172 1.000 69.181 31 TYR CCC O 1
ATOM 16123 N N . SER D 1 32 ? -58.963 34.466 -37.320 1.000 66.825 32 SER CCC N 1
ATOM 16124 C CA . SER D 1 32 ? -59.467 34.244 -35.935 1.000 66.613 32 SER CCC CA 1
ATOM 16125 C C . SER D 1 32 ? -59.801 35.605 -35.329 1.000 65.822 32 SER CCC C 1
ATOM 16126 O O . SER D 1 32 ? -60.867 35.718 -34.736 1.000 66.653 32 SER CCC O 1
ATOM 16134 N N . ASN D 1 33 ? -58.916 36.590 -35.489 1.000 64.501 33 ASN CCC N 1
ATOM 16135 C CA . ASN D 1 33 ? -59.119 37.955 -34.937 1.000 65.670 33 ASN CCC CA 1
ATOM 16136 C C . ASN D 1 33 ? -60.352 38.574 -35.579 1.000 65.188 33 ASN CCC C 1
ATOM 16137 O O . ASN D 1 33 ? -61.044 39.321 -34.885 1.000 65.243 33 ASN CCC O 1
ATOM 16148 N N . LEU D 1 34 ? -60.608 38.274 -36.854 1.000 65.070 34 LEU CCC N 1
ATOM 16149 C CA . LEU D 1 34 ? -61.768 38.837 -37.581 1.000 66.761 34 LEU CCC CA 1
ATOM 16150 C C . LEU D 1 34 ? -63.047 38.275 -36.962 1.000 68.242 34 LEU CCC C 1
ATOM 16151 O O . LEU D 1 34 ? -63.943 39.087 -36.670 1.000 71.220 34 LEU CCC O 1
ATOM 16167 N N . LEU D 1 35 ? -63.114 36.961 -36.732 1.000 67.858 35 LEU CCC N 1
ATOM 16168 C CA . LEU D 1 35 ? -64.290 36.293 -36.106 1.000 69.668 35 LEU CCC CA 1
ATOM 16169 C C . LEU D 1 35 ? -64.563 36.829 -34.690 1.000 73.772 35 LEU CCC C 1
ATOM 16170 O O . LEU D 1 35 ? -65.778 36.903 -34.320 1.000 78.765 35 LEU CCC O 1
ATOM 16186 N N . LEU D 1 36 ? -63.502 37.177 -33.946 1.000 73.075 36 LEU CCC N 1
ATOM 16187 C CA . LEU D 1 36 ? -63.577 37.639 -32.532 1.000 75.361 36 LEU CCC CA 1
ATOM 16188 C C . LEU D 1 36 ? -63.853 39.140 -32.445 1.000 76.241 36 LEU CCC C 1
ATOM 16189 O O . LEU D 1 36 ? -64.316 39.551 -31.373 1.000 80.504 36 LEU CCC O 1
ATOM 16205 N N . SER D 1 37 ? -63.581 39.911 -33.501 1.000 75.174 37 SER CCC N 1
ATOM 16206 C CA . SER D 1 37 ? -63.797 41.383 -33.542 1.000 76.398 37 SER CCC CA 1
ATOM 16207 C C . SER D 1 37 ? -65.217 41.681 -34.027 1.000 76.472 37 SER CCC C 1
ATOM 16208 O O . SER D 1 37 ? -65.806 42.679 -33.571 1.000 77.984 37 SER CCC O 1
ATOM 16216 N N . GLN D 1 38 ? -65.727 40.832 -34.917 1.000 74.991 38 GLN CCC N 1
ATOM 16217 C CA . GLN D 1 38 ? -67.065 40.966 -35.538 1.000 76.759 38 GLN CCC CA 1
ATOM 16218 C C . GLN D 1 38 ? -68.109 41.140 -34.431 1.000 79.239 38 GLN CCC C 1
ATOM 16219 O O . GLN D 1 38 ? -68.117 40.324 -33.494 1.000 78.227 38 GLN CCC O 1
ATOM 16233 N N . GLN D 1 39 ? -68.940 42.172 -34.557 1.000 82.651 39 GLN CCC N 1
ATOM 16234 C CA . GLN D 1 39 ? -70.048 42.435 -33.608 1.000 86.576 39 GLN CCC CA 1
ATOM 16235 C C . GLN D 1 39 ? -71.007 41.222 -33.692 1.000 85.954 39 GLN CCC C 1
ATOM 16236 O O . GLN D 1 39 ? -71.209 40.643 -34.778 1.000 83.567 39 GLN CCC O 1
ATOM 16250 N N . LEU D 1 40 ? -71.485 40.766 -32.533 1.000 89.442 40 LEU CCC N 1
ATOM 16251 C CA . LEU D 1 40 ? -72.444 39.636 -32.371 1.000 89.526 40 LEU CCC CA 1
ATOM 16252 C C . LEU D 1 40 ? -73.821 40.090 -32.859 1.000 90.900 40 LEU CCC C 1
ATOM 16253 O O . LEU D 1 40 ? -74.046 41.312 -32.971 1.000 92.123 40 LEU CCC O 1
ATOM 16269 N N . LEU D 1 41 ? -74.715 39.138 -33.132 1.000 90.732 41 LEU CCC N 1
ATOM 16270 C CA . LEU D 1 41 ? -76.138 39.428 -33.441 1.000 90.527 41 LEU CCC CA 1
ATOM 16271 C C . LEU D 1 41 ? -76.844 39.473 -32.081 1.000 92.447 41 LEU CCC C 1
ATOM 16272 O O . LEU D 1 41 ? -76.798 38.439 -31.387 1.000 90.941 41 LEU CCC O 1
ATOM 16288 N N . THR D 1 42 ? -77.413 40.619 -31.689 1.000 92.892 42 THR CCC N 1
ATOM 16289 C CA . THR D 1 42 ? -78.100 40.784 -30.377 1.000 94.527 42 THR CCC CA 1
ATOM 16290 C C . THR D 1 42 ? -79.613 40.672 -30.606 1.000 96.903 42 THR CCC C 1
ATOM 16291 O O . THR D 1 42 ? -80.287 40.006 -29.807 1.000 98.486 42 THR CCC O 1
ATOM 16302 N N . SER D 1 43 ? -80.122 41.300 -31.672 1.000 98.258 43 SER CCC N 1
ATOM 16303 C CA . SER D 1 43 ? -81.569 41.413 -32.011 1.000 100.064 43 SER CCC CA 1
ATOM 16304 C C . SER D 1 43 ? -82.308 40.088 -31.816 1.000 101.438 43 SER CCC C 1
ATOM 16305 O O . SER D 1 43 ? -81.796 39.065 -32.257 1.000 99.729 43 SER CCC O 1
ATOM 16313 N N . GLN D 1 44 ? -83.478 40.139 -31.176 1.000 105.983 44 GLN CCC N 1
ATOM 16314 C CA . GLN D 1 44 ? -84.404 38.978 -31.013 1.000 108.383 44 GLN CCC CA 1
ATOM 16315 C C . GLN D 1 44 ? -85.806 39.457 -31.405 1.000 110.224 44 GLN CCC C 1
ATOM 16316 O O . GLN D 1 44 ? -86.793 39.040 -30.796 1.000 112.147 44 GLN CCC O 1
ATOM 16330 N N . SER D 1 45 ? -85.861 40.312 -32.426 1.000 109.782 45 SER CCC N 1
ATOM 16331 C CA . SER D 1 45 ? -87.089 40.864 -33.051 1.000 111.448 45 SER CCC CA 1
ATOM 16332 C C . SER D 1 45 ? -87.120 40.434 -34.526 1.000 108.417 45 SER CCC C 1
ATOM 16333 O O . SER D 1 45 ? -87.642 41.184 -35.371 1.000 106.142 45 SER CCC O 1
ATOM 16341 N N . MET D 1 46 ? -86.604 39.235 -34.816 1.000 107.450 46 MET CCC N 1
ATOM 16342 C CA . MET D 1 46 ? -86.573 38.611 -36.172 1.000 105.925 46 MET CCC CA 1
ATOM 16343 C C . MET D 1 46 ? -86.902 37.118 -36.053 1.000 104.537 46 MET CCC C 1
ATOM 16344 O O . MET D 1 46 ? -87.123 36.676 -34.925 1.000 106.053 46 MET CCC O 1
ATOM 16358 N N . ASP D 1 47 ? -86.941 36.366 -37.159 1.000 102.597 47 ASP CCC N 1
ATOM 16359 C CA . ASP D 1 47 ? -87.340 34.930 -37.131 1.000 103.096 47 ASP CCC CA 1
ATOM 16360 C C . ASP D 1 47 ? -86.706 34.276 -35.895 1.000 101.752 47 ASP CCC C 1
ATOM 16361 O O . ASP D 1 47 ? -85.482 34.190 -35.800 1.000 98.965 47 ASP CCC O 1
ATOM 16370 N N . PRO D 1 48 ? -87.504 33.839 -34.886 1.000 102.718 48 PRO CCC N 1
ATOM 16371 C CA . PRO D 1 48 ? -86.946 33.211 -33.691 1.000 103.173 48 PRO CCC CA 1
ATOM 16372 C C . PRO D 1 48 ? -86.079 31.983 -34.024 1.000 102.442 48 PRO CCC C 1
ATOM 16373 O O . PRO D 1 48 ? -84.983 31.873 -33.469 1.000 101.365 48 PRO CCC O 1
ATOM 16384 N N . GLY D 1 49 ? -86.566 31.128 -34.937 1.000 102.808 49 GLY CCC N 1
ATOM 16385 C CA . GLY D 1 49 ? -85.943 29.852 -35.346 1.000 102.148 49 GLY CCC CA 1
ATOM 16386 C C . GLY D 1 49 ? -84.568 30.017 -35.978 1.000 99.158 49 GLY CCC C 1
ATOM 16387 O O . GLY D 1 49 ? -83.660 29.200 -35.645 1.000 98.287 49 GLY CCC O 1
ATOM 16391 N N . LEU D 1 50 ? -84.416 31.005 -36.876 1.000 97.610 50 LEU CCC N 1
ATOM 16392 C CA . LEU D 1 50 ? -83.150 31.282 -37.614 1.000 94.262 50 LEU CCC CA 1
ATOM 16393 C C . LEU D 1 50 ? -82.210 32.127 -36.742 1.000 94.459 50 LEU CCC C 1
ATOM 16394 O O . LEU D 1 50 ? -80.981 31.898 -36.822 1.000 94.590 50 LEU CCC O 1
ATOM 16410 N N . THR D 1 51 ? -82.745 33.063 -35.950 1.000 96.350 51 THR CCC N 1
ATOM 16411 C CA . THR D 1 51 ? -81.938 33.909 -35.033 1.000 95.950 51 THR CCC CA 1
ATOM 16412 C C . THR D 1 51 ? -81.088 32.990 -34.136 1.000 96.052 51 THR CCC C 1
ATOM 16413 O O . THR D 1 51 ? -79.860 33.237 -34.041 1.000 95.208 51 THR CCC O 1
ATOM 16424 N N . VAL D 1 52 ? -81.680 31.944 -33.542 1.000 98.052 52 VAL CCC N 1
ATOM 16425 C CA . VAL D 1 52 ? -80.952 31.033 -32.598 1.000 99.191 52 VAL CCC CA 1
ATOM 16426 C C . VAL D 1 52 ? -79.879 30.225 -33.354 1.000 96.801 52 VAL CCC C 1
ATOM 16427 O O . VAL D 1 52 ? -78.855 29.916 -32.697 1.000 97.754 52 VAL CCC O 1
ATOM 16440 N N . LYS D 1 53 ? -80.070 29.906 -34.648 1.000 94.399 53 LYS CCC N 1
ATOM 16441 C CA . LYS D 1 53 ? -79.094 29.091 -35.435 1.000 91.189 53 LYS CCC CA 1
ATOM 16442 C C . LYS D 1 53 ? -77.852 29.935 -35.748 1.000 86.140 53 LYS CCC C 1
ATOM 16443 O O . LYS D 1 53 ? -76.737 29.363 -35.690 1.000 85.621 53 LYS CCC O 1
ATOM 16462 N N . ILE D 1 54 ? -78.034 31.231 -36.037 1.000 82.696 54 ILE CCC N 1
ATOM 16463 C CA . ILE D 1 54 ? -76.927 32.198 -36.306 1.000 79.331 54 ILE CCC CA 1
ATOM 16464 C C . ILE D 1 54 ? -76.138 32.443 -35.005 1.000 80.222 54 ILE CCC C 1
ATOM 16465 O O . ILE D 1 54 ? -74.908 32.205 -35.014 1.000 80.425 54 ILE CCC O 1
ATOM 16481 N N . LYS D 1 55 ? -76.800 32.914 -33.935 1.000 80.906 55 LYS CCC N 1
ATOM 16482 C CA . LYS D 1 55 ? -76.163 33.177 -32.612 1.000 79.014 55 LYS CCC CA 1
ATOM 16483 C C . LYS D 1 55 ? -75.365 31.950 -32.152 1.000 77.047 55 LYS CCC C 1
ATOM 16484 O O . LYS D 1 55 ? -74.254 32.157 -31.636 1.000 75.593 55 LYS CCC O 1
ATOM 16503 N N . ALA D 1 56 ? -75.912 30.734 -32.324 1.000 76.898 56 ALA CCC N 1
ATOM 16504 C CA . ALA D 1 56 ? -75.284 29.449 -31.919 1.000 76.517 56 ALA CCC CA 1
ATOM 16505 C C . ALA D 1 56 ? -74.022 29.208 -32.744 1.000 74.433 56 ALA CCC C 1
ATOM 16506 O O . ALA D 1 56 ? -72.998 28.805 -32.155 1.000 74.397 56 ALA CCC O 1
ATOM 16513 N N . TYR D 1 57 ? -74.100 29.427 -34.061 1.000 73.345 57 TYR CCC N 1
ATOM 16514 C CA . TYR D 1 57 ? -72.966 29.221 -34.994 1.000 70.889 57 TYR CCC CA 1
ATOM 16515 C C . TYR D 1 57 ? -71.893 30.274 -34.723 1.000 69.747 57 TYR CCC C 1
ATOM 16516 O O . TYR D 1 57 ? -70.715 29.896 -34.616 1.000 71.231 57 TYR CCC O 1
ATOM 16534 N N . GLN D 1 58 ? -72.275 31.545 -34.599 1.000 69.820 58 GLN CCC N 1
ATOM 16535 C CA . GLN D 1 58 ? -71.322 32.660 -34.342 1.000 68.956 58 GLN CCC CA 1
ATOM 16536 C C . GLN D 1 58 ? -70.584 32.384 -33.023 1.000 70.061 58 GLN CCC C 1
ATOM 16537 O O . GLN D 1 58 ? -69.368 32.615 -32.977 1.000 67.841 58 GLN CCC O 1
ATOM 16551 N N . ASN D 1 59 ? -71.284 31.868 -32.007 1.000 73.825 59 ASN CCC N 1
ATOM 16552 C CA . ASN D 1 59 ? -70.692 31.535 -30.680 1.000 76.255 59 ASN CCC CA 1
ATOM 16553 C C . ASN D 1 59 ? -69.703 30.374 -30.843 1.000 77.178 59 ASN CCC C 1
ATOM 16554 O O . ASN D 1 59 ? -68.573 30.504 -30.382 1.000 77.892 59 ASN CCC O 1
ATOM 16565 N N . GLN D 1 60 ? -70.109 29.294 -31.515 1.000 78.834 60 GLN CCC N 1
ATOM 16566 C CA . GLN D 1 60 ? -69.272 28.079 -31.672 1.000 79.133 60 GLN CCC CA 1
ATOM 16567 C C . GLN D 1 60 ? -68.002 28.429 -32.480 1.000 75.682 60 GLN CCC C 1
ATOM 16568 O O . GLN D 1 60 ? -66.941 27.832 -32.211 1.000 74.158 60 GLN CCC O 1
ATOM 16582 N N . LEU D 1 61 ? -68.065 29.411 -33.382 1.000 74.787 61 LEU CCC N 1
ATOM 16583 C CA . LEU D 1 61 ? -66.896 29.878 -34.193 1.000 73.037 61 LEU CCC CA 1
ATOM 16584 C C . LEU D 1 61 ? -65.931 30.698 -33.333 1.000 72.783 61 LEU CCC C 1
ATOM 16585 O O . LEU D 1 61 ? -64.718 30.477 -33.443 1.000 72.311 61 LEU CCC O 1
ATOM 16601 N N . ARG D 1 62 ? -66.441 31.613 -32.513 1.000 74.613 62 ARG CCC N 1
ATOM 16602 C CA . ARG D 1 62 ? -65.592 32.443 -31.607 1.000 75.074 62 ARG CCC CA 1
ATOM 16603 C C . ARG D 1 62 ? -64.836 31.520 -30.647 1.000 72.671 62 ARG CCC C 1
ATOM 16604 O O . ARG D 1 62 ? -63.667 31.811 -30.406 1.000 71.510 62 ARG CCC O 1
ATOM 16625 N N . GLN D 1 63 ? -65.461 30.439 -30.167 1.000 72.129 63 GLN CCC N 1
ATOM 16626 C CA . GLN D 1 63 ? -64.794 29.438 -29.285 1.000 73.048 63 GLN CCC CA 1
ATOM 16627 C C . GLN D 1 63 ? -63.581 28.857 -30.028 1.000 69.962 63 GLN CCC C 1
ATOM 16628 O O . GLN D 1 63 ? -62.475 28.864 -29.444 1.000 69.626 63 GLN CCC O 1
ATOM 16642 N N . GLN D 1 64 ? -63.736 28.450 -31.294 1.000 67.118 64 GLN CCC N 1
ATOM 16643 C CA . GLN D 1 64 ? -62.637 27.806 -32.066 1.000 64.694 64 GLN CCC CA 1
ATOM 16644 C C . GLN D 1 64 ? -61.580 28.836 -32.456 1.000 64.355 64 GLN CCC C 1
ATOM 16645 O O . GLN D 1 64 ? -60.390 28.446 -32.551 1.000 63.241 64 GLN CCC O 1
ATOM 16659 N N . ALA D 1 65 ? -61.998 30.091 -32.682 1.000 65.864 65 ALA CCC N 1
ATOM 16660 C CA . ALA D 1 65 ? -61.106 31.223 -33.034 1.000 65.079 65 ALA CCC CA 1
ATOM 16661 C C . ALA D 1 65 ? -60.226 31.531 -31.827 1.000 65.098 65 ALA CCC C 1
ATOM 16662 O O . ALA D 1 65 ? -59.002 31.655 -32.011 1.000 65.060 65 ALA CCC O 1
ATOM 16669 N N . GLN D 1 66 ? -60.828 31.651 -30.643 1.000 65.556 66 GLN CCC N 1
ATOM 16670 C CA . GLN D 1 66 ? -60.090 31.897 -29.376 1.000 66.853 66 GLN CCC CA 1
ATOM 16671 C C . GLN D 1 66 ? -59.112 30.742 -29.149 1.000 66.405 66 GLN CCC C 1
ATOM 16672 O O . GLN D 1 66 ? -57.949 31.049 -28.866 1.000 66.938 66 GLN CCC O 1
ATOM 16686 N N . VAL D 1 67 ? -59.533 29.477 -29.299 1.000 66.184 67 VAL CCC N 1
ATOM 16687 C CA . VAL D 1 67 ? -58.629 28.302 -29.089 1.000 66.170 67 VAL CCC CA 1
ATOM 16688 C C . VAL D 1 67 ? -57.414 28.441 -30.014 1.000 64.886 67 VAL CCC C 1
ATOM 16689 O O . VAL D 1 67 ? -56.286 28.354 -29.520 1.000 65.123 67 VAL CCC O 1
ATOM 16702 N N . PHE D 1 68 ? -57.628 28.645 -31.311 1.000 65.121 68 PHE CCC N 1
ATOM 16703 C CA . PHE D 1 68 ? -56.510 28.799 -32.270 1.000 64.575 68 PHE CCC CA 1
ATOM 16704 C C . PHE D 1 68 ? -55.590 29.938 -31.825 1.000 65.029 68 PHE CCC C 1
ATOM 16705 O O . PHE D 1 68 ? -54.386 29.716 -31.696 1.000 65.609 68 PHE CCC O 1
ATOM 16722 N N . LYS D 1 69 ? -56.159 31.116 -31.565 1.000 66.912 69 LYS CCC N 1
ATOM 16723 C CA . LYS D 1 69 ? -55.419 32.362 -31.231 1.000 69.241 69 LYS CCC CA 1
ATOM 16724 C C . LYS D 1 69 ? -54.570 32.201 -29.961 1.000 72.719 69 LYS CCC C 1
ATOM 16725 O O . LYS D 1 69 ? -53.395 32.586 -30.035 1.000 72.665 69 LYS CCC O 1
ATOM 16744 N N . GLN D 1 70 ? -55.121 31.640 -28.877 1.000 76.311 70 GLN CCC N 1
ATOM 16745 C CA . GLN D 1 70 ? -54.487 31.582 -27.524 1.000 80.452 70 GLN CCC CA 1
ATOM 16746 C C . GLN D 1 70 ? -53.700 30.277 -27.306 1.000 81.682 70 GLN CCC C 1
ATOM 16747 O O . GLN D 1 70 ? -52.621 30.367 -26.690 1.000 84.653 70 GLN CCC O 1
ATOM 16761 N N . ASN D 1 71 ? -54.200 29.118 -27.757 1.000 82.947 71 ASN CCC N 1
ATOM 16762 C CA . ASN D 1 71 ? -53.583 27.785 -27.475 1.000 84.314 71 ASN CCC CA 1
ATOM 16763 C C . ASN D 1 71 ? -52.741 27.279 -28.655 1.000 80.768 71 ASN CCC C 1
ATOM 16764 O O . ASN D 1 71 ? -51.527 27.060 -28.452 1.000 82.978 71 ASN CCC O 1
ATOM 16775 N N . THR D 1 72 ? -53.343 27.086 -29.832 1.000 76.292 72 THR CCC N 1
ATOM 16776 C CA . THR D 1 72 ? -52.662 26.525 -31.029 1.000 72.422 72 THR CCC CA 1
ATOM 16777 C C . THR D 1 72 ? -51.470 27.401 -31.454 1.000 72.048 72 THR CCC C 1
ATOM 16778 O O . THR D 1 72 ? -50.456 26.831 -31.858 1.000 71.998 72 THR CCC O 1
ATOM 16789 N N . VAL D 1 73 ? -51.573 28.730 -31.423 1.000 72.720 73 VAL CCC N 1
ATOM 16790 C CA . VAL D 1 73 ? -50.426 29.605 -31.818 1.000 72.468 73 VAL CCC CA 1
ATOM 16791 C C . VAL D 1 73 ? -49.256 29.328 -30.858 1.000 74.257 73 VAL CCC C 1
ATOM 16792 O O . VAL D 1 73 ? -48.121 29.236 -31.338 1.000 75.360 73 VAL CCC O 1
ATOM 16805 N N . ALA D 1 74 ? -49.516 29.193 -29.555 1.000 76.338 74 ALA CCC N 1
ATOM 16806 C CA . ALA D 1 74 ? -48.488 28.911 -28.523 1.000 77.281 74 ALA CCC CA 1
ATOM 16807 C C . ALA D 1 74 ? -47.852 27.542 -28.802 1.000 76.911 74 ALA CCC C 1
ATOM 16808 O O . ALA D 1 74 ? -46.615 27.444 -28.748 1.000 74.634 74 ALA CCC O 1
ATOM 16815 N N . GLU D 1 75 ? -48.669 26.527 -29.112 1.000 78.263 75 GLU CCC N 1
ATOM 16816 C CA . GLU D 1 75 ? -48.183 25.175 -29.478 1.000 79.074 75 GLU CCC CA 1
ATOM 16817 C C . GLU D 1 75 ? -47.192 25.307 -30.642 1.000 76.363 75 GLU CCC C 1
ATOM 16818 O O . GLU D 1 75 ? -46.142 24.679 -30.550 1.000 78.174 75 GLU CCC O 1
ATOM 16830 N N . LEU D 1 76 ? -47.502 26.104 -31.673 1.000 72.024 76 LEU CCC N 1
ATOM 16831 C CA . LEU D 1 76 ? -46.618 26.319 -32.859 1.000 69.036 76 LEU CCC CA 1
ATOM 16832 C C . LEU D 1 76 ? -45.335 27.034 -32.433 1.000 68.341 76 LEU CCC C 1
ATOM 16833 O O . LEU D 1 76 ? -44.267 26.560 -32.812 1.000 69.394 76 LEU CCC O 1
ATOM 16849 N N . ILE D 1 77 ? -45.433 28.131 -31.678 1.000 66.745 77 ILE CCC N 1
ATOM 16850 C CA . ILE D 1 77 ? -44.230 28.891 -31.232 1.000 66.509 77 ILE CCC CA 1
ATOM 16851 C C . ILE D 1 77 ? -43.292 27.903 -30.534 1.000 66.212 77 ILE CCC C 1
ATOM 16852 O O . ILE D 1 77 ? -42.062 28.037 -30.682 1.000 68.333 77 ILE CCC O 1
ATOM 16868 N N . GLY D 1 78 ? -43.869 26.933 -29.835 1.000 66.384 78 GLY CCC N 1
ATOM 16869 C CA . GLY D 1 78 ? -43.126 25.854 -29.154 1.000 67.946 78 GLY CCC CA 1
ATOM 16870 C C . GLY D 1 78 ? -42.296 25.036 -30.129 1.000 66.573 78 GLY CCC C 1
ATOM 16871 O O . GLY D 1 78 ? -41.099 24.858 -29.851 1.000 67.486 78 GLY CCC O 1
ATOM 16875 N N . LEU D 1 79 ? -42.902 24.574 -31.232 1.000 65.108 79 LEU CCC N 1
ATOM 16876 C CA . LEU D 1 79 ? -42.230 23.765 -32.273 1.000 65.709 79 LEU CCC CA 1
ATOM 16877 C C . LEU D 1 79 ? -41.130 24.564 -32.961 1.000 67.381 79 LEU CCC C 1
ATOM 16878 O O . LEU D 1 79 ? -40.120 23.946 -33.362 1.000 69.596 79 LEU CCC O 1
ATOM 16894 N N . TYR D 1 80 ? -41.362 25.853 -33.190 1.000 67.156 80 TYR CCC N 1
ATOM 16895 C CA . TYR D 1 80 ? -40.382 26.704 -33.894 1.000 67.179 80 TYR CCC CA 1
ATOM 16896 C C . TYR D 1 80 ? -39.169 26.863 -32.984 1.000 68.198 80 TYR CCC C 1
ATOM 16897 O O . TYR D 1 80 ? -38.038 26.689 -33.497 1.000 71.382 80 TYR CCC O 1
ATOM 16915 N N . THR D 1 81 ? -39.375 27.140 -31.693 1.000 68.182 81 THR CCC N 1
ATOM 16916 C CA . THR D 1 81 ? -38.274 27.305 -30.698 1.000 68.352 81 THR CCC CA 1
ATOM 16917 C C . THR D 1 81 ? -37.385 26.054 -30.749 1.000 68.148 81 THR CCC C 1
ATOM 16918 O O . THR D 1 81 ? -36.149 26.213 -30.746 1.000 69.891 81 THR CCC O 1
ATOM 16929 N N . LYS D 1 82 ? -37.991 24.867 -30.838 1.000 66.967 82 LYS CCC N 1
ATOM 16930 C CA . LYS D 1 82 ? -37.269 23.570 -30.882 1.000 67.454 82 LYS CCC CA 1
ATOM 16931 C C . LYS D 1 82 ? -36.268 23.590 -32.044 1.000 68.240 82 LYS CCC C 1
ATOM 16932 O O . LYS D 1 82 ? -35.127 23.151 -31.842 1.000 69.602 82 LYS CCC O 1
ATOM 16951 N N . ALA D 1 83 ? -36.637 24.142 -33.198 1.000 68.656 83 ALA CCC N 1
ATOM 16952 C CA . ALA D 1 83 ? -35.732 24.283 -34.362 1.000 69.064 83 ALA CCC CA 1
ATOM 16953 C C . ALA D 1 83 ? -34.579 25.234 -33.998 1.000 71.881 83 ALA CCC C 1
ATOM 16954 O O . ALA D 1 83 ? -33.431 24.848 -34.262 1.000 75.142 83 ALA CCC O 1
ATOM 16961 N N . SER D 1 84 ? -34.830 26.427 -33.433 1.000 72.516 84 SER CCC N 1
ATOM 16962 C CA . SER D 1 84 ? -33.740 27.342 -32.993 1.000 75.127 84 SER CCC CA 1
ATOM 16963 C C . SER D 1 84 ? -32.795 26.535 -32.098 1.000 76.614 84 SER CCC C 1
ATOM 16964 O O . SER D 1 84 ? -31.583 26.566 -32.335 1.000 77.632 84 SER CCC O 1
ATOM 16972 N N . ASN D 1 85 ? -33.367 25.878 -31.087 1.000 76.910 85 ASN CCC N 1
ATOM 16973 C CA . ASN D 1 85 ? -32.647 25.051 -30.085 1.000 78.354 85 ASN CCC CA 1
ATOM 16974 C C . ASN D 1 85 ? -31.717 24.087 -30.828 1.000 76.343 85 ASN CCC C 1
ATOM 16975 O O . ASN D 1 85 ? -30.527 24.021 -30.462 1.000 79.076 85 ASN CCC O 1
ATOM 16986 N N . PHE D 1 86 ? -32.212 23.410 -31.858 1.000 72.085 86 PHE CCC N 1
ATOM 16987 C CA . PHE D 1 86 ? -31.395 22.450 -32.638 1.000 71.815 86 PHE CCC CA 1
ATOM 16988 C C . PHE D 1 86 ? -30.252 23.208 -33.318 1.000 73.807 86 PHE CCC C 1
ATOM 16989 O O . PHE D 1 86 ? -29.115 22.715 -33.289 1.000 76.273 86 PHE CCC O 1
ATOM 17006 N N . ALA D 1 87 ? -30.521 24.375 -33.901 1.000 75.649 87 ALA CCC N 1
ATOM 17007 C CA . ALA D 1 87 ? -29.468 25.196 -34.548 1.000 78.390 87 ALA CCC CA 1
ATOM 17008 C C . ALA D 1 87 ? -28.377 25.492 -33.518 1.000 79.177 87 ALA CCC C 1
ATOM 17009 O O . ALA D 1 87 ? -27.211 25.302 -33.850 1.000 81.679 87 ALA CCC O 1
ATOM 17016 N N . ALA D 1 88 ? -28.765 25.930 -32.319 1.000 77.784 88 ALA CCC N 1
ATOM 17017 C CA . ALA D 1 88 ? -27.849 26.281 -31.208 1.000 77.700 88 ALA CCC CA 1
ATOM 17018 C C . ALA D 1 88 ? -26.947 25.084 -30.910 1.000 77.465 88 ALA CCC C 1
ATOM 17019 O O . ALA D 1 88 ? -25.736 25.307 -30.747 1.000 80.715 88 ALA CCC O 1
ATOM 17026 N N . LEU D 1 89 ? -27.498 23.870 -30.879 1.000 75.785 89 LEU CCC N 1
ATOM 17027 C CA . LEU D 1 89 ? -26.714 22.634 -30.606 1.000 77.299 89 LEU CCC CA 1
ATOM 17028 C C . LEU D 1 89 ? -25.701 22.382 -31.732 1.000 78.223 89 LEU CCC C 1
ATOM 17029 O O . LEU D 1 89 ? -24.550 21.999 -31.421 1.000 79.476 89 LEU CCC O 1
ATOM 17045 N N . VAL D 1 90 ? -26.085 22.606 -32.991 1.000 77.912 90 VAL CCC N 1
ATOM 17046 C CA . VAL D 1 90 ? -25.179 22.401 -34.160 1.000 78.863 90 VAL CCC CA 1
ATOM 17047 C C . VAL D 1 90 ? -24.000 23.385 -34.041 1.000 81.857 90 VAL CCC C 1
ATOM 17048 O O . VAL D 1 90 ? -22.853 22.950 -34.274 1.000 86.042 90 VAL CCC O 1
ATOM 17061 N N . ASN D 1 91 ? -24.235 24.646 -33.654 1.000 82.026 91 ASN CCC N 1
ATOM 17062 C CA . ASN D 1 91 ? -23.147 25.646 -33.443 1.000 83.324 91 ASN CCC CA 1
ATOM 17063 C C . ASN D 1 91 ? -22.106 25.099 -32.471 1.000 83.741 91 ASN CCC C 1
ATOM 17064 O O . ASN D 1 91 ? -20.916 25.319 -32.707 1.000 85.447 91 ASN CCC O 1
ATOM 17075 N N . ALA D 1 92 ? -22.558 24.462 -31.397 1.000 82.744 92 ALA CCC N 1
ATOM 17076 C CA . ALA D 1 92 ? -21.695 23.862 -30.362 1.000 84.836 92 ALA CCC CA 1
ATOM 17077 C C . ALA D 1 92 ? -20.733 22.876 -31.028 1.000 86.052 92 ALA CCC C 1
ATOM 17078 O O . ALA D 1 92 ? -19.520 22.926 -30.691 1.000 92.310 92 ALA CCC O 1
ATOM 17085 N N . VAL D 1 93 ? -21.243 22.028 -31.932 1.000 82.673 93 VAL CCC N 1
ATOM 17086 C CA . VAL D 1 93 ? -20.418 21.032 -32.684 1.000 81.849 93 VAL CCC CA 1
ATOM 17087 C C . VAL D 1 93 ? -19.389 21.809 -33.517 1.000 82.844 93 VAL CCC C 1
ATOM 17088 O O . VAL D 1 93 ? -18.215 21.404 -33.575 1.000 84.047 93 VAL CCC O 1
ATOM 17101 N N . ASN D 1 94 ? -19.815 22.905 -34.134 1.000 82.359 94 ASN CCC N 1
ATOM 17102 C CA . ASN D 1 94 ? -18.908 23.763 -34.934 1.000 83.038 94 ASN CCC CA 1
ATOM 17103 C C . ASN D 1 94 ? -17.767 24.234 -34.027 1.000 85.005 94 ASN CCC C 1
ATOM 17104 O O . ASN D 1 94 ? -16.613 23.975 -34.382 1.000 87.874 94 ASN CCC O 1
ATOM 17115 N N . ALA D 1 95 ? -18.095 24.856 -32.887 1.000 85.681 95 ALA CCC N 1
ATOM 17116 C CA . ALA D 1 95 ? -17.148 25.406 -31.874 1.000 87.567 95 ALA CCC CA 1
ATOM 17117 C C . ALA D 1 95 ? -16.173 24.319 -31.384 1.000 88.449 95 ALA CCC C 1
ATOM 17118 O O . ALA D 1 95 ? -14.997 24.642 -31.154 1.000 89.844 95 ALA CCC O 1
ATOM 17125 N N . LEU D 1 96 ? -16.635 23.075 -31.243 1.000 87.205 96 LEU CCC N 1
ATOM 17126 C CA . LEU D 1 96 ? -15.798 21.916 -30.830 1.000 88.730 96 LEU CCC CA 1
ATOM 17127 C C . LEU D 1 96 ? -14.677 21.677 -31.853 1.000 90.629 96 LEU CCC C 1
ATOM 17128 O O . LEU D 1 96 ? -13.610 21.213 -31.447 1.000 93.361 96 LEU CCC O 1
ATOM 17144 N N . TYR D 1 97 ? -14.895 21.986 -33.133 1.000 90.374 97 TYR CCC N 1
ATOM 17145 C CA . TYR D 1 97 ? -13.915 21.735 -34.237 1.000 91.143 97 TYR CCC CA 1
ATOM 17146 C C . TYR D 1 97 ? -12.931 22.910 -34.389 1.000 95.348 97 TYR CCC C 1
ATOM 17147 O O . TYR D 1 97 ? -11.809 22.630 -34.861 1.000 99.044 97 TYR CCC O 1
ATOM 17165 N N . SER D 1 98 ? -13.300 24.151 -34.014 1.000 96.053 98 SER CCC N 1
ATOM 17166 C CA . SER D 1 98 ? -12.418 25.355 -34.032 1.000 97.899 98 SER CCC CA 1
ATOM 17167 C C . SER D 1 98 ? -11.511 25.373 -32.785 1.000 101.093 98 SER CCC C 1
ATOM 17168 O O . SER D 1 98 ? -10.931 26.451 -32.512 1.000 102.726 98 SER CCC O 1
ATOM 17176 N N . THR D 1 99 ? -11.417 24.249 -32.043 1.000 102.617 99 THR CCC N 1
ATOM 17177 C CA . THR D 1 99 ? -10.483 24.038 -30.892 1.000 105.871 99 THR CCC CA 1
ATOM 17178 C C . THR D 1 99 ? -9.529 22.883 -31.236 1.000 107.418 99 THR CCC C 1
ATOM 17179 O O . THR D 1 99 ? -9.882 22.059 -32.111 1.000 107.595 99 THR CCC O 1
ATOM 17190 N N . GLU D 1 100 ? -8.389 22.815 -30.545 1.000 108.939 100 GLU CCC N 1
ATOM 17191 C CA . GLU D 1 100 ? -7.302 21.834 -30.802 1.000 109.816 100 GLU CCC CA 1
ATOM 17192 C C . GLU D 1 100 ? -7.420 20.674 -29.802 1.000 107.477 100 GLU CCC C 1
ATOM 17193 O O . GLU D 1 100 ? -6.534 20.511 -28.930 1.000 109.261 100 GLU CCC O 1
ATOM 17205 N N . ASP D 1 101 ? -8.466 19.861 -29.954 1.000 103.132 101 ASP CCC N 1
ATOM 17206 C CA . ASP D 1 101 ? -8.797 18.694 -29.089 1.000 101.516 101 ASP CCC CA 1
ATOM 17207 C C . ASP D 1 101 ? -8.206 17.433 -29.724 1.000 101.311 101 ASP CCC C 1
ATOM 17208 O O . ASP D 1 101 ? -8.441 17.163 -30.900 1.000 100.824 101 ASP CCC O 1
ATOM 17217 N N . PRO D 1 102 ? -7.409 16.621 -28.994 1.000 102.716 102 PRO CCC N 1
ATOM 17218 C CA . PRO D 1 102 ? -6.850 15.384 -29.549 1.000 103.212 102 PRO CCC CA 1
ATOM 17219 C C . PRO D 1 102 ? -7.859 14.242 -29.775 1.000 100.744 102 PRO CCC C 1
ATOM 17220 O O . PRO D 1 102 ? -7.515 13.305 -30.460 1.000 99.904 102 PRO CCC O 1
ATOM 17231 N N . GLN D 1 103 ? -9.053 14.338 -29.177 1.000 99.554 103 GLN CCC N 1
ATOM 17232 C CA . GLN D 1 103 ? -10.163 13.347 -29.279 1.000 98.927 103 GLN CCC CA 1
ATOM 17233 C C . GLN D 1 103 ? -11.335 13.977 -30.039 1.000 97.612 103 GLN CCC C 1
ATOM 17234 O O . GLN D 1 103 ? -12.446 13.442 -29.929 1.000 95.867 103 GLN CCC O 1
ATOM 17248 N N . VAL D 1 104 ? -11.082 15.030 -30.826 1.000 99.093 104 VAL CCC N 1
ATOM 17249 C CA . VAL D 1 104 ? -12.118 15.870 -31.509 1.000 96.424 104 VAL CCC CA 1
ATOM 17250 C C . VAL D 1 104 ? -13.149 14.994 -32.237 1.000 94.631 104 VAL CCC C 1
ATOM 17251 O O . VAL D 1 104 ? -14.330 15.305 -32.101 1.000 92.744 104 VAL CCC O 1
ATOM 17264 N N . SER D 1 105 ? -12.739 13.926 -32.937 1.000 96.134 105 SER CCC N 1
ATOM 17265 C CA . SER D 1 105 ? -13.630 13.085 -33.790 1.000 95.911 105 SER CCC CA 1
ATOM 17266 C C . SER D 1 105 ? -14.544 12.169 -32.943 1.000 95.044 105 SER CCC C 1
ATOM 17267 O O . SER D 1 105 ? -15.675 11.908 -33.397 1.000 92.903 105 SER CCC O 1
ATOM 17275 N N . GLN D 1 106 ? -14.099 11.647 -31.789 1.000 96.275 106 GLN CCC N 1
ATOM 17276 C CA . GLN D 1 106 ? -14.961 10.788 -30.923 1.000 96.171 106 GLN CCC CA 1
ATOM 17277 C C . GLN D 1 106 ? -16.014 11.679 -30.241 1.000 94.151 106 GLN CCC C 1
ATOM 17278 O O . GLN D 1 106 ? -17.165 11.225 -30.145 1.000 91.302 106 GLN CCC O 1
ATOM 17292 N N . LYS D 1 107 ? -15.632 12.895 -29.811 1.000 94.398 107 LYS CCC N 1
ATOM 17293 C CA . LYS D 1 107 ? -16.517 13.874 -29.125 1.000 92.422 107 LYS CCC CA 1
ATOM 17294 C C . LYS D 1 107 ? -17.544 14.404 -30.121 1.000 89.700 107 LYS CCC C 1
ATOM 17295 O O . LYS D 1 107 ? -18.697 14.646 -29.704 1.000 89.457 107 LYS CCC O 1
ATOM 17314 N N . GLY D 1 108 ? -17.140 14.591 -31.379 1.000 89.535 108 GLY CCC N 1
ATOM 17315 C CA . GLY D 1 108 ? -18.026 15.049 -32.472 1.000 86.932 108 GLY CCC CA 1
ATOM 17316 C C . GLY D 1 108 ? -19.096 14.014 -32.755 1.000 84.478 108 GLY CCC C 1
ATOM 17317 O O . GLY D 1 108 ? -20.281 14.382 -32.774 1.000 82.750 108 GLY CCC O 1
ATOM 17321 N N . ALA D 1 109 ? -18.679 12.756 -32.929 1.000 86.111 109 ALA CCC N 1
ATOM 17322 C CA . ALA D 1 109 ? -19.553 11.582 -33.172 1.000 85.997 109 ALA CCC CA 1
ATOM 17323 C C . ALA D 1 109 ? -20.590 11.490 -32.048 1.000 85.715 109 ALA CCC C 1
ATOM 17324 O O . ALA D 1 109 ? -21.776 11.368 -32.366 1.000 85.494 109 ALA CCC O 1
ATOM 17331 N N . GLU D 1 110 ? -20.153 11.571 -30.787 1.000 86.906 110 GLU CCC N 1
ATOM 17332 C CA . GLU D 1 110 ? -21.022 11.496 -29.582 1.000 86.543 110 GLU CCC CA 1
ATOM 17333 C C . GLU D 1 110 ? -22.134 12.537 -29.664 1.000 85.259 110 GLU CCC C 1
ATOM 17334 O O . GLU D 1 110 ? -23.290 12.159 -29.392 1.000 88.051 110 GLU CCC O 1
ATOM 17346 N N . MET D 1 111 ? -21.816 13.787 -30.022 1.000 84.111 111 MET CCC N 1
ATOM 17347 C CA . MET D 1 111 ? -22.824 14.884 -30.071 1.000 82.104 111 MET CCC CA 1
ATOM 17348 C C . MET D 1 111 ? -23.770 14.677 -31.259 1.000 80.356 111 MET CCC C 1
ATOM 17349 O O . MET D 1 111 ? -24.980 14.881 -31.093 1.000 79.060 111 MET CCC O 1
ATOM 17363 N N . VAL D 1 112 ? -23.242 14.342 -32.431 1.000 79.872 112 VAL CCC N 1
ATOM 17364 C CA . VAL D 1 112 ? -24.098 14.086 -33.620 1.000 78.604 112 VAL CCC CA 1
ATOM 17365 C C . VAL D 1 112 ? -25.091 12.977 -33.242 1.000 78.903 112 VAL CCC C 1
ATOM 17366 O O . VAL D 1 112 ? -26.298 13.180 -33.473 1.000 79.094 112 VAL CCC O 1
ATOM 17379 N N . ALA D 1 113 ? -24.623 11.884 -32.620 1.000 80.668 113 ALA CCC N 1
ATOM 17380 C CA . ALA D 1 113 ? -25.467 10.757 -32.148 1.000 80.577 113 ALA CCC CA 1
ATOM 17381 C C . ALA D 1 113 ? -26.545 11.307 -31.210 1.000 80.562 113 ALA CCC C 1
ATOM 17382 O O . ALA D 1 113 ? -27.711 10.909 -31.363 1.000 79.626 113 ALA CCC O 1
ATOM 17389 N N . ALA D 1 114 ? -26.184 12.228 -30.310 1.000 82.146 114 ALA CCC N 1
ATOM 17390 C CA . ALA D 1 114 ? -27.118 12.857 -29.344 1.000 84.192 114 ALA CCC CA 1
ATOM 17391 C C . ALA D 1 114 ? -28.172 13.703 -30.072 1.000 82.977 114 ALA CCC C 1
ATOM 17392 O O . ALA D 1 114 ? -29.341 13.656 -29.660 1.000 85.673 114 ALA CCC O 1
ATOM 17399 N N . LEU D 1 115 ? -27.781 14.477 -31.090 1.000 80.945 115 LEU CCC N 1
ATOM 17400 C CA . LEU D 1 115 ? -28.732 15.336 -31.845 1.000 78.036 115 LEU CCC CA 1
ATOM 17401 C C . LEU D 1 115 ? -29.716 14.443 -32.604 1.000 77.121 115 LEU CCC C 1
ATOM 17402 O O . LEU D 1 115 ? -30.858 14.872 -32.772 1.000 76.261 115 LEU CCC O 1
ATOM 17418 N N . SER D 1 116 ? -29.308 13.240 -33.016 1.000 77.082 116 SER CCC N 1
ATOM 17419 C CA . SER D 1 116 ? -30.205 12.235 -33.638 1.000 76.335 116 SER CCC CA 1
ATOM 17420 C C . SER D 1 116 ? -31.399 12.013 -32.701 1.000 76.409 116 SER CCC C 1
ATOM 17421 O O . SER D 1 116 ? -32.561 12.073 -33.163 1.000 76.393 116 SER CCC O 1
ATOM 17429 N N . ASP D 1 117 ? -31.104 11.791 -31.419 1.000 77.788 117 ASP CCC N 1
ATOM 17430 C CA . ASP D 1 117 ? -32.107 11.605 -30.329 1.000 77.810 117 ASP CCC CA 1
ATOM 17431 C C . ASP D 1 117 ? -33.036 12.823 -30.257 1.000 75.123 117 ASP CCC C 1
ATOM 17432 O O . ASP D 1 117 ? -34.272 12.643 -30.260 1.000 73.261 117 ASP CCC O 1
ATOM 17441 N N . VAL D 1 118 ? -32.457 14.020 -30.177 1.000 73.453 118 VAL CCC N 1
ATOM 17442 C CA . VAL D 1 118 ? -33.212 15.299 -30.045 1.000 72.863 118 VAL CCC CA 1
ATOM 17443 C C . VAL D 1 118 ? -34.167 15.424 -31.228 1.000 72.568 118 VAL CCC C 1
ATOM 17444 O O . VAL D 1 118 ? -35.345 15.728 -31.011 1.000 72.008 118 VAL CCC O 1
ATOM 17457 N N . ALA D 1 119 ? -33.655 15.215 -32.441 1.000 72.462 119 ALA CCC N 1
ATOM 17458 C CA . ALA D 1 119 ? -34.449 15.241 -33.681 1.000 70.668 119 ALA CCC CA 1
ATOM 17459 C C . ALA D 1 119 ? -35.634 14.277 -33.539 1.000 71.775 119 ALA CCC C 1
ATOM 17460 O O . ALA D 1 119 ? -36.758 14.650 -33.924 1.000 71.179 119 ALA CCC O 1
ATOM 17467 N N . GLN D 1 120 ? -35.405 13.089 -32.969 1.000 73.733 120 GLN CCC N 1
ATOM 17468 C CA . GLN D 1 120 ? -36.482 12.082 -32.807 1.000 74.315 120 GLN CCC CA 1
ATOM 17469 C C . GLN D 1 120 ? -37.544 12.623 -31.834 1.000 73.404 120 GLN CCC C 1
ATOM 17470 O O . GLN D 1 120 ? -38.740 12.321 -32.038 1.000 74.147 120 GLN CCC O 1
ATOM 17484 N N . HIS D 1 121 ? -37.140 13.386 -30.814 1.000 73.900 121 HIS CCC N 1
ATOM 17485 C CA . HIS D 1 121 ? -38.065 14.026 -29.830 1.000 74.389 121 HIS CCC CA 1
ATOM 17486 C C . HIS D 1 121 ? -38.861 15.130 -30.543 1.000 70.636 121 HIS CCC C 1
ATOM 17487 O O . HIS D 1 121 ? -40.093 15.184 -30.375 1.000 71.277 121 HIS CCC O 1
ATOM 17502 N N . TYR D 1 122 ? -38.192 15.949 -31.352 1.000 67.534 122 TYR CCC N 1
ATOM 17503 C CA . TYR D 1 122 ? -38.841 17.052 -32.107 1.000 65.480 122 TYR CCC CA 1
ATOM 17504 C C . TYR D 1 122 ? -39.823 16.451 -33.131 1.000 64.555 122 TYR CCC C 1
ATOM 17505 O O . TYR D 1 122 ? -40.862 17.066 -33.405 1.000 62.607 122 TYR CCC O 1
ATOM 17523 N N . GLN D 1 123 ? -39.538 15.263 -33.668 1.000 65.186 123 GLN CCC N 1
ATOM 17524 C CA . GLN D 1 123 ? -40.482 14.557 -34.575 1.000 64.435 123 GLN CCC CA 1
ATOM 17525 C C . GLN D 1 123 ? -41.777 14.289 -33.803 1.000 65.091 123 GLN CCC C 1
ATOM 17526 O O . GLN D 1 123 ? -42.858 14.709 -34.280 1.000 64.876 123 GLN CCC O 1
ATOM 17540 N N . ALA D 1 124 ? -41.661 13.645 -32.637 1.000 66.791 124 ALA CCC N 1
ATOM 17541 C CA . ALA D 1 124 ? -42.805 13.258 -31.769 1.000 67.360 124 ALA CCC CA 1
ATOM 17542 C C . ALA D 1 124 ? -43.569 14.512 -31.300 1.000 65.604 124 ALA CCC C 1
ATOM 17543 O O . ALA D 1 124 ? -44.813 14.438 -31.194 1.000 64.285 124 ALA CCC O 1
ATOM 17550 N N . ALA D 1 125 ? -42.857 15.619 -31.067 1.000 64.678 125 ALA CCC N 1
ATOM 17551 C CA . ALA D 1 125 ? -43.434 16.909 -30.628 1.000 64.375 125 ALA CCC CA 1
ATOM 17552 C C . ALA D 1 125 ? -44.319 17.463 -31.741 1.000 63.201 125 ALA CCC C 1
ATOM 17553 O O . ALA D 1 125 ? -45.438 17.942 -31.451 1.000 64.938 125 ALA CCC O 1
ATOM 17560 N N . ALA D 1 126 ? -43.817 17.418 -32.973 1.000 61.381 126 ALA CCC N 1
ATOM 17561 C CA . ALA D 1 126 ? -44.559 17.870 -34.166 1.000 59.359 126 ALA CCC CA 1
ATOM 17562 C C . ALA D 1 126 ? -45.768 16.953 -34.371 1.000 61.370 126 ALA CCC C 1
ATOM 17563 O O . ALA D 1 126 ? -46.865 17.487 -34.621 1.000 61.171 126 ALA CCC O 1
ATOM 17570 N N . GLN D 1 127 ? -45.600 15.630 -34.230 1.000 63.353 127 GLN CCC N 1
ATOM 17571 C CA . GLN D 1 127 ? -46.745 14.704 -34.405 1.000 65.533 127 GLN CCC CA 1
ATOM 17572 C C . GLN D 1 127 ? -47.888 15.155 -33.487 1.000 66.610 127 GLN CCC C 1
ATOM 17573 O O . GLN D 1 127 ? -49.042 15.238 -33.964 1.000 67.127 127 GLN CCC O 1
ATOM 17587 N N . ALA D 1 128 ? -47.567 15.451 -32.225 1.000 68.528 128 ALA CCC N 1
ATOM 17588 C CA . ALA D 1 128 ? -48.555 15.818 -31.185 1.000 71.239 128 ALA CCC CA 1
ATOM 17589 C C . ALA D 1 128 ? -49.375 17.016 -31.653 1.000 71.024 128 ALA CCC C 1
ATOM 17590 O O . ALA D 1 128 ? -50.613 16.977 -31.491 1.000 72.208 128 ALA CCC O 1
ATOM 17597 N N . VAL D 1 129 ? -48.706 18.027 -32.210 1.000 70.474 129 VAL CCC N 1
ATOM 17598 C CA . VAL D 1 129 ? -49.364 19.269 -32.699 1.000 70.538 129 VAL CCC CA 1
ATOM 17599 C C . VAL D 1 129 ? -50.240 18.932 -33.901 1.000 70.692 129 VAL CCC C 1
ATOM 17600 O O . VAL D 1 129 ? -51.371 19.434 -33.962 1.000 71.709 129 VAL CCC O 1
ATOM 17613 N N . HIS D 1 130 ? -49.745 18.134 -34.839 1.000 71.577 130 HIS CCC N 1
ATOM 17614 C CA . HIS D 1 130 ? -50.529 17.766 -36.049 1.000 71.425 130 HIS CCC CA 1
ATOM 17615 C C . HIS D 1 130 ? -51.799 17.011 -35.654 1.000 70.631 130 HIS CCC C 1
ATOM 17616 O O . HIS D 1 130 ? -52.844 17.273 -36.257 1.000 70.584 130 HIS CCC O 1
ATOM 17631 N N . THR D 1 131 ? -51.708 16.109 -34.685 1.000 71.989 131 THR CCC N 1
ATOM 17632 C CA . THR D 1 131 ? -52.875 15.304 -34.254 1.000 75.715 131 THR CCC CA 1
ATOM 17633 C C . THR D 1 131 ? -53.953 16.240 -33.684 1.000 77.016 131 THR CCC C 1
ATOM 17634 O O . THR D 1 131 ? -55.133 15.956 -33.921 1.000 76.336 131 THR CCC O 1
ATOM 17645 N N . GLN D 1 132 ? -53.582 17.317 -32.988 1.000 80.204 132 GLN CCC N 1
ATOM 17646 C CA . GLN D 1 132 ? -54.559 18.316 -32.447 1.000 83.019 132 GLN CCC CA 1
ATOM 17647 C C . GLN D 1 132 ? -55.197 19.081 -33.612 1.000 77.867 132 GLN CCC C 1
ATOM 17648 O O . GLN D 1 132 ? -56.426 19.246 -33.579 1.000 79.400 132 GLN CCC O 1
ATOM 17662 N N . LEU D 1 133 ? -54.413 19.516 -34.599 1.000 73.253 133 LEU CCC N 1
ATOM 17663 C CA . LEU D 1 133 ? -54.935 20.260 -35.780 1.000 71.189 133 LEU CCC CA 1
ATOM 17664 C C . LEU D 1 133 ? -55.931 19.370 -36.544 1.000 72.198 133 LEU CCC C 1
ATOM 17665 O O . LEU D 1 133 ? -57.011 19.867 -36.941 1.000 71.191 133 LEU CCC O 1
ATOM 17681 N N . GLN D 1 134 ? -55.591 18.086 -36.697 1.000 73.342 134 GLN CCC N 1
ATOM 17682 C CA . GLN D 1 134 ? -56.406 17.078 -37.419 1.000 74.032 134 GLN CCC CA 1
ATOM 17683 C C . GLN D 1 134 ? -57.751 16.902 -36.704 1.000 74.384 134 GLN CCC C 1
ATOM 17684 O O . GLN D 1 134 ? -58.773 16.851 -37.398 1.000 75.649 134 GLN CCC O 1
ATOM 17698 N N . ALA D 1 135 ? -57.741 16.842 -35.366 1.000 73.914 135 ALA CCC N 1
ATOM 17699 C CA . ALA D 1 135 ? -58.942 16.689 -34.505 1.000 73.997 135 ALA CCC CA 1
ATOM 17700 C C . ALA D 1 135 ? -59.873 17.887 -34.696 1.000 73.321 135 ALA CCC C 1
ATOM 17701 O O . ALA D 1 135 ? -61.085 17.667 -34.895 1.000 75.531 135 ALA CCC O 1
ATOM 17708 N N . LYS D 1 136 ? -59.339 19.106 -34.643 1.000 71.925 136 LYS CCC N 1
ATOM 17709 C CA . LYS D 1 136 ? -60.146 20.336 -34.835 1.000 73.249 136 LYS CCC CA 1
ATOM 17710 C C . LYS D 1 136 ? -60.729 20.310 -36.251 1.000 74.321 136 LYS CCC C 1
ATOM 17711 O O . LYS D 1 136 ? -61.949 20.534 -36.396 1.000 76.994 136 LYS CCC O 1
ATOM 17730 N N . ARG D 1 137 ? -59.915 20.023 -37.263 1.000 74.608 137 ARG CCC N 1
ATOM 17731 C CA . ARG D 1 137 ? -60.416 19.980 -38.659 1.000 76.802 137 ARG CCC CA 1
ATOM 17732 C C . ARG D 1 137 ? -61.665 19.086 -38.718 1.000 79.771 137 ARG CCC C 1
ATOM 17733 O O . ARG D 1 137 ? -62.696 19.552 -39.258 1.000 79.224 137 ARG CCC O 1
ATOM 17754 N N . GLU D 1 138 ? -61.593 17.877 -38.142 1.000 82.453 138 GLU CCC N 1
ATOM 17755 C CA . GLU D 1 138 ? -62.678 16.859 -38.196 1.000 86.539 138 GLU CCC CA 1
ATOM 17756 C C . GLU D 1 138 ? -63.945 17.359 -37.484 1.000 87.136 138 GLU CCC C 1
ATOM 17757 O O . GLU D 1 138 ? -65.023 16.786 -37.774 1.000 88.469 138 GLU CCC O 1
ATOM 17769 N N . MET D 1 139 ? -63.848 18.378 -36.618 1.000 86.636 139 MET CCC N 1
ATOM 17770 C CA . MET D 1 139 ? -65.028 18.949 -35.910 1.000 88.965 139 MET CCC CA 1
ATOM 17771 C C . MET D 1 139 ? -65.493 20.238 -36.619 1.000 86.536 139 MET CCC C 1
ATOM 17772 O O . MET D 1 139 ? -66.721 20.500 -36.643 1.000 89.321 139 MET CCC O 1
ATOM 17786 N N . LEU D 1 140 ? -64.575 21.009 -37.211 1.000 82.399 140 LEU CCC N 1
ATOM 17787 C CA . LEU D 1 140 ? -64.891 22.264 -37.950 1.000 80.258 140 LEU CCC CA 1
ATOM 17788 C C . LEU D 1 140 ? -65.634 21.987 -39.270 1.000 80.997 140 LEU CCC C 1
ATOM 17789 O O . LEU D 1 140 ? -66.584 22.753 -39.561 1.000 83.237 140 LEU CCC O 1
ATOM 17805 N N . GLU D 1 141 ? -65.225 20.979 -40.060 1.000 79.931 141 GLU CCC N 1
ATOM 17806 C CA . GLU D 1 141 ? -65.838 20.705 -41.391 1.000 79.731 141 GLU CCC CA 1
ATOM 17807 C C . GLU D 1 141 ? -67.352 20.485 -41.224 1.000 79.646 141 GLU CCC C 1
ATOM 17808 O O . GLU D 1 141 ? -68.145 21.221 -41.838 1.000 81.430 141 GLU CCC O 1
ATOM 17820 N N . PRO D 1 142 ? -67.810 19.512 -40.393 1.000 76.956 142 PRO CCC N 1
ATOM 17821 C CA . PRO D 1 142 ? -69.243 19.290 -40.180 1.000 78.001 142 PRO CCC CA 1
ATOM 17822 C C . PRO D 1 142 ? -70.024 20.481 -39.587 1.000 77.049 142 PRO CCC C 1
ATOM 17823 O O . PRO D 1 142 ? -71.221 20.585 -39.831 1.000 77.297 142 PRO CCC O 1
ATOM 17834 N N . LEU D 1 143 ? -69.355 21.322 -38.792 1.000 76.846 143 LEU CCC N 1
ATOM 17835 C CA . LEU D 1 143 ? -69.969 22.512 -38.146 1.000 77.655 143 LEU CCC CA 1
ATOM 17836 C C . LEU D 1 143 ? -70.380 23.501 -39.241 1.000 75.526 143 LEU CCC C 1
ATOM 17837 O O . LEU D 1 143 ? -71.533 23.994 -39.202 1.000 76.121 143 LEU CCC O 1
ATOM 17853 N N . MET D 1 144 ? -69.455 23.792 -40.157 1.000 73.780 144 MET CCC N 1
ATOM 17854 C CA . MET D 1 144 ? -69.683 24.706 -41.300 1.000 73.859 144 MET CCC CA 1
ATOM 17855 C C . MET D 1 144 ? -70.636 24.030 -42.297 1.000 75.877 144 MET CCC C 1
ATOM 17856 O O . MET D 1 144 ? -71.574 24.717 -42.790 1.000 77.840 144 MET CCC O 1
ATOM 17870 N N . GLY D 1 145 ? -70.422 22.734 -42.559 1.000 76.348 145 GLY CCC N 1
ATOM 17871 C CA . GLY D 1 145 ? -71.288 21.951 -43.462 1.000 77.001 145 GLY CCC CA 1
ATOM 17872 C C . GLY D 1 145 ? -72.764 22.039 -43.079 1.000 77.334 145 GLY CCC C 1
ATOM 17873 O O . GLY D 1 145 ? -73.619 22.153 -43.988 1.000 77.674 145 GLY CCC O 1
ATOM 17877 N N . ASN D 1 146 ? -73.060 21.981 -41.777 1.000 76.853 146 ASN CCC N 1
ATOM 17878 C CA . ASN D 1 146 ? -74.446 22.000 -41.242 1.000 78.125 146 ASN CCC CA 1
ATOM 17879 C C . ASN D 1 146 ? -75.041 23.392 -41.401 1.000 77.097 146 ASN CCC C 1
ATOM 17880 O O . ASN D 1 146 ? -76.250 23.493 -41.677 1.000 78.067 146 ASN CCC O 1
ATOM 17891 N N . PHE D 1 147 ? -74.238 24.432 -41.221 1.000 76.680 147 PHE CCC N 1
ATOM 17892 C CA . PHE D 1 147 ? -74.744 25.820 -41.328 1.000 78.809 147 PHE CCC CA 1
ATOM 17893 C C . PHE D 1 147 ? -74.996 26.122 -42.811 1.000 81.483 147 PHE CCC C 1
ATOM 17894 O O . PHE D 1 147 ? -75.973 26.854 -43.088 1.000 83.205 147 PHE CCC O 1
ATOM 17911 N N . LEU D 1 148 ? -74.192 25.564 -43.732 1.000 82.260 148 LEU CCC N 1
ATOM 17912 C CA . LEU D 1 148 ? -74.402 25.739 -45.201 1.000 82.302 148 LEU CCC CA 1
ATOM 17913 C C . LEU D 1 148 ? -75.747 25.118 -45.613 1.000 83.646 148 LEU CCC C 1
ATOM 17914 O O . LEU D 1 148 ? -76.485 25.808 -46.326 1.000 84.035 148 LEU CCC O 1
ATOM 17930 N N . ASN D 1 149 ? -76.075 23.913 -45.141 1.000 83.831 149 ASN CCC N 1
ATOM 17931 C CA . ASN D 1 149 ? -77.379 23.246 -45.422 1.000 86.751 149 ASN CCC CA 1
ATOM 17932 C C . ASN D 1 149 ? -78.532 24.125 -44.907 1.000 87.597 149 ASN CCC C 1
ATOM 17933 O O . ASN D 1 149 ? -79.655 23.996 -45.440 1.000 88.305 149 ASN CCC O 1
ATOM 17944 N N . VAL D 1 150 ? -78.273 24.965 -43.898 1.000 87.822 150 VAL CCC N 1
ATOM 17945 C CA . VAL D 1 150 ? -79.282 25.885 -43.288 1.000 89.082 150 VAL CCC CA 1
ATOM 17946 C C . VAL D 1 150 ? -79.474 27.088 -44.224 1.000 87.757 150 VAL CCC C 1
ATOM 17947 O O . VAL D 1 150 ? -80.650 27.460 -44.469 1.000 89.901 150 VAL CCC O 1
ATOM 17960 N N . ILE D 1 151 ? -78.381 27.677 -44.721 1.000 84.135 151 ILE CCC N 1
ATOM 17961 C CA . ILE D 1 151 ? -78.449 28.829 -45.669 1.000 84.189 151 ILE CCC CA 1
ATOM 17962 C C . ILE D 1 151 ? -79.111 28.361 -46.970 1.000 86.580 151 ILE CCC C 1
ATOM 17963 O O . ILE D 1 151 ? -79.953 29.117 -47.513 1.000 86.395 151 ILE CCC O 1
ATOM 17979 N N . ASP D 1 152 ? -78.754 27.157 -47.429 1.000 88.375 152 ASP CCC N 1
ATOM 17980 C CA . ASP D 1 152 ? -79.217 26.597 -48.726 1.000 90.691 152 ASP CCC CA 1
ATOM 17981 C C . ASP D 1 152 ? -80.735 26.374 -48.686 1.000 91.746 152 ASP CCC C 1
ATOM 17982 O O . ASP D 1 152 ? -81.410 26.814 -49.646 1.000 92.302 152 ASP CCC O 1
ATOM 17991 N N . ALA D 1 153 ? -81.253 25.714 -47.642 1.000 92.021 153 ALA CCC N 1
ATOM 17992 C CA . ALA D 1 153 ? -82.699 25.441 -47.455 1.000 93.348 153 ALA CCC CA 1
ATOM 17993 C C . ALA D 1 153 ? -83.487 26.752 -47.566 1.000 93.479 153 ALA CCC C 1
ATOM 17994 O O . ALA D 1 153 ? -84.546 26.751 -48.221 1.000 94.974 153 ALA CCC O 1
ATOM 18001 N N . ILE D 1 154 ? -82.972 27.836 -46.979 1.000 92.657 154 ILE CCC N 1
ATOM 18002 C CA . ILE D 1 154 ? -83.613 29.185 -47.005 1.000 94.390 154 ILE CCC CA 1
ATOM 18003 C C . ILE D 1 154 ? -83.588 29.724 -48.443 1.000 94.442 154 ILE CCC C 1
ATOM 18004 O O . ILE D 1 154 ? -84.664 30.151 -48.924 1.000 97.174 154 ILE CCC O 1
ATOM 18020 N N . GLU D 1 155 ? -82.417 29.696 -49.094 1.000 92.535 155 GLU CCC N 1
ATOM 18021 C CA . GLU D 1 155 ? -82.210 30.241 -50.465 1.000 91.881 155 GLU CCC CA 1
ATOM 18022 C C . GLU D 1 155 ? -83.050 29.485 -51.510 1.000 92.421 155 GLU CCC C 1
ATOM 18023 O O . GLU D 1 155 ? -83.612 30.171 -52.382 1.000 90.277 155 GLU CCC O 1
ATOM 18035 N N . GLN D 1 156 ? -83.178 28.150 -51.416 1.000 92.995 156 GLN CCC N 1
ATOM 18036 C CA . GLN D 1 156 ? -83.874 27.348 -52.472 1.000 95.038 156 GLN CCC CA 1
ATOM 18037 C C . GLN D 1 156 ? -85.377 27.645 -52.455 1.000 96.078 156 GLN CCC C 1
ATOM 18038 O O . GLN D 1 156 ? -86.048 27.139 -53.355 1.000 99.710 156 GLN CCC O 1
ATOM 18052 N N . GLY D 1 157 ? -85.876 28.472 -51.532 1.000 94.492 157 GLY CCC N 1
ATOM 18053 C CA . GLY D 1 157 ? -87.296 28.862 -51.464 1.000 95.361 157 GLY CCC CA 1
ATOM 18054 C C . GLY D 1 157 ? -87.510 30.325 -51.805 1.000 94.243 157 GLY CCC C 1
ATOM 18055 O O . GLY D 1 157 ? -88.648 30.793 -51.655 1.000 96.275 157 GLY CCC O 1
ATOM 18059 N N . LEU D 1 158 ? -86.471 31.037 -52.248 1.000 91.544 158 LEU CCC N 1
ATOM 18060 C CA . LEU D 1 158 ? -86.552 32.479 -52.611 1.000 90.806 158 LEU CCC CA 1
ATOM 18061 C C . LEU D 1 158 ? -87.000 32.626 -54.067 1.000 91.281 158 LEU CCC C 1
ATOM 18062 O O . LEU D 1 158 ? -86.775 31.686 -54.869 1.000 90.954 158 LEU CCC O 1
ATOM 18078 N N . ASN D 1 159 ? -87.562 33.791 -54.396 1.000 91.553 159 ASN CCC N 1
ATOM 18079 C CA . ASN D 1 159 ? -87.922 34.165 -55.789 1.000 92.483 159 ASN CCC CA 1
ATOM 18080 C C . ASN D 1 159 ? -86.595 34.377 -56.539 1.000 91.178 159 ASN CCC C 1
ATOM 18081 O O . ASN D 1 159 ? -85.533 34.317 -55.884 1.000 89.600 159 ASN CCC O 1
ATOM 18092 N N . ALA D 1 160 ? -86.645 34.613 -57.853 1.000 92.201 160 ALA CCC N 1
ATOM 18093 C CA . ALA D 1 160 ? -85.467 34.783 -58.738 1.000 90.846 160 ALA CCC CA 1
ATOM 18094 C C . ALA D 1 160 ? -84.684 36.060 -58.400 1.000 89.479 160 ALA CCC C 1
ATOM 18095 O O . ALA D 1 160 ? -83.445 35.986 -58.460 1.000 89.562 160 ALA CCC O 1
ATOM 18102 N N . GLU D 1 161 ? -85.354 37.170 -58.062 1.000 89.640 161 GLU CCC N 1
ATOM 18103 C CA . GLU D 1 161 ? -84.682 38.468 -57.785 1.000 89.122 161 GLU CCC CA 1
ATOM 18104 C C . GLU D 1 161 ? -83.761 38.341 -56.554 1.000 88.658 161 GLU CCC C 1
ATOM 18105 O O . GLU D 1 161 ? -82.652 38.922 -56.572 1.000 88.760 161 GLU CCC O 1
ATOM 18117 N N . ALA D 1 162 ? -84.192 37.610 -55.522 1.000 88.460 162 ALA CCC N 1
ATOM 18118 C CA . ALA D 1 162 ? -83.442 37.413 -54.255 1.000 85.054 162 ALA CCC CA 1
ATOM 18119 C C . ALA D 1 162 ? -82.295 36.417 -54.465 1.000 83.590 162 ALA CCC C 1
ATOM 18120 O O . ALA D 1 162 ? -81.230 36.640 -53.855 1.000 82.819 162 ALA CCC O 1
ATOM 18127 N N . LYS D 1 163 ? -82.501 35.355 -55.258 1.000 82.867 163 LYS CCC N 1
ATOM 18128 C CA . LYS D 1 163 ? -81.431 34.370 -55.560 1.000 81.366 163 LYS CCC CA 1
ATOM 18129 C C . LYS D 1 163 ? -80.277 35.085 -56.258 1.000 80.312 163 LYS CCC C 1
ATOM 18130 O O . LYS D 1 163 ? -79.138 34.728 -55.974 1.000 79.550 163 LYS CCC O 1
ATOM 18149 N N . GLN D 1 164 ? -80.566 36.050 -57.136 1.000 81.681 164 GLN CCC N 1
ATOM 18150 C CA . GLN D 1 164 ? -79.520 36.801 -57.889 1.000 81.299 164 GLN CCC CA 1
ATOM 18151 C C . GLN D 1 164 ? -78.772 37.703 -56.902 1.000 79.070 164 GLN CCC C 1
ATOM 18152 O O . GLN D 1 164 ? -77.533 37.753 -56.979 1.000 78.312 164 GLN CCC O 1
ATOM 18166 N N . GLN D 1 165 ? -79.495 38.372 -56.002 1.000 78.726 165 GLN CCC N 1
ATOM 18167 C CA . GLN D 1 165 ? -78.893 39.265 -54.973 1.000 77.014 165 GLN CCC CA 1
ATOM 18168 C C . GLN D 1 165 ? -77.984 38.438 -54.068 1.000 74.931 165 GLN CCC C 1
ATOM 18169 O O . GLN D 1 165 ? -76.905 38.946 -53.725 1.000 74.381 165 GLN CCC O 1
ATOM 18183 N N . ALA D 1 166 ? -78.380 37.198 -53.758 1.000 75.396 166 ALA CCC N 1
ATOM 18184 C CA . ALA D 1 166 ? -77.616 36.240 -52.914 1.000 73.361 166 ALA CCC CA 1
ATOM 18185 C C . ALA D 1 166 ? -76.367 35.749 -53.650 1.000 71.570 166 ALA CCC C 1
ATOM 18186 O O . ALA D 1 166 ? -75.340 35.596 -52.981 1.000 71.142 166 ALA CCC O 1
ATOM 18193 N N . GLN D 1 167 ? -76.473 35.474 -54.955 1.000 72.396 167 GLN CCC N 1
ATOM 18194 C CA . GLN D 1 167 ? -75.355 34.999 -55.815 1.000 72.170 167 GLN CCC CA 1
ATOM 18195 C C . GLN D 1 167 ? -74.319 36.123 -55.904 1.000 71.217 167 GLN CCC C 1
ATOM 18196 O O . GLN D 1 167 ? -73.127 35.823 -55.732 1.000 70.567 167 GLN CCC O 1
ATOM 18210 N N . THR D 1 168 ? -74.756 37.365 -56.163 1.000 71.446 168 THR CCC N 1
ATOM 18211 C CA . THR D 1 168 ? -73.867 38.549 -56.285 1.000 70.665 168 THR CCC CA 1
ATOM 18212 C C . THR D 1 168 ? -72.989 38.600 -55.030 1.000 70.849 168 THR CCC C 1
ATOM 18213 O O . THR D 1 168 ? -71.777 38.783 -55.170 1.000 71.777 168 THR CCC O 1
ATOM 18224 N N . ILE D 1 169 ? -73.591 38.411 -53.851 1.000 71.023 169 ILE CCC N 1
ATOM 18225 C CA . ILE D 1 169 ? -72.898 38.420 -52.532 1.000 70.188 169 ILE CCC CA 1
ATOM 18226 C C . ILE D 1 169 ? -71.922 37.243 -52.479 1.000 69.610 169 ILE CCC C 1
ATOM 18227 O O . ILE D 1 169 ? -70.742 37.494 -52.194 1.000 71.988 169 ILE CCC O 1
ATOM 18243 N N . ALA D 1 170 ? -72.374 36.016 -52.763 1.000 69.571 170 ALA CCC N 1
ATOM 18244 C CA . ALA D 1 170 ? -71.530 34.795 -52.723 1.000 67.476 170 ALA CCC CA 1
ATOM 18245 C C . ALA D 1 170 ? -70.300 35.003 -53.612 1.000 67.089 170 ALA CCC C 1
ATOM 18246 O O . ALA D 1 170 ? -69.198 34.722 -53.142 1.000 65.136 170 ALA CCC O 1
ATOM 18253 N N . GLU D 1 171 ? -70.500 35.539 -54.819 1.000 70.145 171 GLU CCC N 1
ATOM 18254 C CA . GLU D 1 171 ? -69.438 35.792 -55.834 1.000 72.480 171 GLU CCC CA 1
ATOM 18255 C C . GLU D 1 171 ? -68.443 36.829 -55.307 1.000 71.657 171 GLU CCC C 1
ATOM 18256 O O . GLU D 1 171 ? -67.238 36.591 -55.466 1.000 74.356 171 GLU CCC O 1
ATOM 18268 N N . LEU D 1 172 ? -68.919 37.913 -54.692 1.000 70.509 172 LEU CCC N 1
ATOM 18269 C CA . LEU D 1 172 ? -68.048 38.998 -54.166 1.000 69.915 172 LEU CCC CA 1
ATOM 18270 C C . LEU D 1 172 ? -67.198 38.500 -52.985 1.000 69.546 172 LEU CCC C 1
ATOM 18271 O O . LEU D 1 172 ? -65.991 38.805 -52.978 1.000 69.313 172 LEU CCC O 1
ATOM 18287 N N . ASN D 1 173 ? -67.782 37.744 -52.042 1.000 70.511 173 ASN CCC N 1
ATOM 18288 C CA . ASN D 1 173 ? -67.027 37.169 -50.894 1.000 71.200 173 ASN CCC CA 1
ATOM 18289 C C . ASN D 1 173 ? -65.897 36.278 -51.442 1.000 71.844 173 ASN CCC C 1
ATOM 18290 O O . ASN D 1 173 ? -64.784 36.330 -50.885 1.000 74.156 173 ASN CCC O 1
ATOM 18301 N N . GLU D 1 174 ? -66.157 35.512 -52.503 1.000 73.136 174 GLU CCC N 1
ATOM 18302 C CA . GLU D 1 174 ? -65.160 34.599 -53.114 1.000 74.420 174 GLU CCC CA 1
ATOM 18303 C C . GLU D 1 174 ? -64.030 35.429 -53.734 1.000 70.504 174 GLU CCC C 1
ATOM 18304 O O . GLU D 1 174 ? -62.881 35.004 -53.619 1.000 69.606 174 GLU CCC O 1
ATOM 18316 N N . ALA D 1 175 ? -64.335 36.580 -54.330 1.000 69.224 175 ALA CCC N 1
ATOM 18317 C CA . ALA D 1 175 ? -63.356 37.480 -54.986 1.000 70.019 175 ALA CCC CA 1
ATOM 18318 C C . ALA D 1 175 ? -62.462 38.142 -53.945 1.000 69.513 175 ALA CCC C 1
ATOM 18319 O O . ALA D 1 175 ? -61.224 38.199 -54.150 1.000 70.792 175 ALA CCC O 1
ATOM 18326 N N . ILE D 1 176 ? -63.089 38.661 -52.889 1.000 70.303 176 ILE CCC N 1
ATOM 18327 C CA . ILE D 1 176 ? -62.435 39.380 -51.749 1.000 68.702 176 ILE CCC CA 1
ATOM 18328 C C . ILE D 1 176 ? -61.407 38.463 -51.076 1.000 65.804 176 ILE CCC C 1
ATOM 18329 O O . ILE D 1 176 ? -60.341 38.967 -50.683 1.000 64.139 176 ILE CCC O 1
ATOM 18345 N N . ALA D 1 177 ? -61.736 37.172 -50.935 1.000 63.577 177 ALA CCC N 1
ATOM 18346 C CA . ALA D 1 177 ? -60.861 36.147 -50.321 1.000 61.374 177 ALA CCC CA 1
ATOM 18347 C C . ALA D 1 177 ? -59.578 36.038 -51.137 1.000 59.988 177 ALA CCC C 1
ATOM 18348 O O . ALA D 1 177 ? -58.519 36.009 -50.544 1.000 58.300 177 ALA CCC O 1
ATOM 18355 N N . LYS D 1 178 ? -59.689 35.999 -52.458 1.000 63.079 178 LYS CCC N 1
ATOM 18356 C CA . LYS D 1 178 ? -58.520 35.885 -53.372 1.000 65.996 178 LYS CCC CA 1
ATOM 18357 C C . LYS D 1 178 ? -57.655 37.152 -53.242 1.000 65.896 178 LYS CCC C 1
ATOM 18358 O O . LYS D 1 178 ? -56.397 37.001 -53.243 1.000 65.707 178 LYS CCC O 1
ATOM 18377 N N . ASN D 1 179 ? -58.273 38.339 -53.109 1.000 64.388 179 ASN CCC N 1
ATOM 18378 C CA . ASN D 1 179 ? -57.556 39.631 -52.927 1.000 63.600 179 ASN CCC CA 1
ATOM 18379 C C . ASN D 1 179 ? -56.768 39.592 -51.606 1.000 63.657 179 ASN CCC C 1
ATOM 18380 O O . ASN D 1 179 ? -55.576 39.888 -51.627 1.000 64.322 179 ASN CCC O 1
ATOM 18391 N N . ILE D 1 180 ? -57.411 39.235 -50.491 1.000 63.099 180 ILE CCC N 1
ATOM 18392 C CA . ILE D 1 180 ? -56.744 39.167 -49.162 1.000 63.542 180 ILE CCC CA 1
ATOM 18393 C C . ILE D 1 180 ? -55.527 38.255 -49.285 1.000 62.491 180 ILE CCC C 1
ATOM 18394 O O . ILE D 1 180 ? -54.444 38.687 -48.894 1.000 62.523 180 ILE CCC O 1
ATOM 18410 N N . GLN D 1 181 ? -55.697 37.046 -49.820 1.000 62.434 181 GLN CCC N 1
ATOM 18411 C CA . GLN D 1 181 ? -54.602 36.047 -49.985 1.000 61.057 181 GLN CCC CA 1
ATOM 18412 C C . GLN D 1 181 ? -53.448 36.720 -50.741 1.000 61.393 181 GLN CCC C 1
ATOM 18413 O O . GLN D 1 181 ? -52.304 36.547 -50.308 1.000 62.201 181 GLN CCC O 1
ATOM 18427 N N . SER D 1 182 ? -53.730 37.495 -51.794 1.000 62.594 182 SER CCC N 1
ATOM 18428 C CA . SER D 1 182 ? -52.690 38.191 -52.619 1.000 64.316 182 SER CCC CA 1
ATOM 18429 C C . SER D 1 182 ? -51.908 39.216 -51.769 1.000 64.640 182 SER CCC C 1
ATOM 18430 O O . SER D 1 182 ? -50.680 39.330 -51.956 1.000 64.150 182 SER CCC O 1
ATOM 18438 N N . ILE D 1 183 ? -52.619 39.928 -50.889 1.000 64.329 183 ILE CCC N 1
ATOM 18439 C CA . ILE D 1 183 ? -52.095 41.000 -49.985 1.000 65.627 183 ILE CCC CA 1
ATOM 18440 C C . ILE D 1 183 ? -51.237 40.362 -48.894 1.000 65.694 183 ILE CCC C 1
ATOM 18441 O O . ILE D 1 183 ? -50.144 40.889 -48.610 1.000 64.759 183 ILE CCC O 1
ATOM 18457 N N . ALA D 1 184 ? -51.738 39.285 -48.285 1.000 65.144 184 ALA CCC N 1
ATOM 18458 C CA . ALA D 1 184 ? -51.038 38.553 -47.211 1.000 64.350 184 ALA CCC CA 1
ATOM 18459 C C . ALA D 1 184 ? -49.717 38.010 -47.762 1.000 63.551 184 ALA CCC C 1
ATOM 18460 O O . ALA D 1 184 ? -48.705 38.102 -47.033 1.000 66.530 184 ALA CCC O 1
ATOM 18467 N N . ASP D 1 185 ? -49.705 37.521 -49.005 1.000 62.087 185 ASP CCC N 1
ATOM 18468 C CA . ASP D 1 185 ? -48.484 36.952 -49.655 1.000 62.262 185 ASP CCC CA 1
ATOM 18469 C C . ASP D 1 185 ? -47.418 38.047 -49.771 1.000 61.231 185 ASP CCC C 1
ATOM 18470 O O . ASP D 1 185 ? -46.255 37.763 -49.471 1.000 60.597 185 ASP CCC O 1
ATOM 18479 N N . ALA D 1 186 ? -47.823 39.242 -50.207 1.000 61.693 186 ALA CCC N 1
ATOM 18480 C CA . ALA D 1 186 ? -46.963 40.437 -50.394 1.000 62.125 186 ALA CCC CA 1
ATOM 18481 C C . ALA D 1 186 ? -46.420 40.906 -49.047 1.000 61.241 186 ALA CCC C 1
ATOM 18482 O O . ALA D 1 186 ? -45.243 41.253 -48.998 1.000 62.065 186 ALA CCC O 1
ATOM 18489 N N . GLY D 1 187 ? -47.248 40.923 -48.002 1.000 60.813 187 GLY CCC N 1
ATOM 18490 C CA . GLY D 1 187 ? -46.819 41.286 -46.636 1.000 62.579 187 GLY CCC CA 1
ATOM 18491 C C . GLY D 1 187 ? -45.812 40.290 -46.077 1.000 62.424 187 GLY CCC C 1
ATOM 18492 O O . GLY D 1 187 ? -44.819 40.721 -45.473 1.000 62.768 187 GLY CCC O 1
ATOM 18496 N N . PHE D 1 188 ? -46.027 38.999 -46.343 1.000 62.416 188 PHE CCC N 1
ATOM 18497 C CA . PHE D 1 188 ? -45.233 37.862 -45.816 1.000 62.227 188 PHE CCC CA 1
ATOM 18498 C C . PHE D 1 188 ? -43.847 37.745 -46.469 1.000 63.353 188 PHE CCC C 1
ATOM 18499 O O . PHE D 1 188 ? -42.965 37.151 -45.843 1.000 65.844 188 PHE CCC O 1
ATOM 18516 N N . LYS D 1 189 ? -43.657 38.247 -47.689 1.000 63.716 189 LYS CCC N 1
ATOM 18517 C CA . LYS D 1 189 ? -42.365 38.235 -48.433 1.000 63.722 189 LYS CCC CA 1
ATOM 18518 C C . LYS D 1 189 ? -41.629 36.893 -48.301 1.000 63.589 189 LYS CCC C 1
ATOM 18519 O O . LYS D 1 189 ? -40.416 36.919 -48.053 1.000 63.692 189 LYS CCC O 1
ATOM 18538 N N . ALA D 1 190 ? -42.326 35.767 -48.498 1.000 64.141 190 ALA CCC N 1
ATOM 18539 C CA . ALA D 1 190 ? -41.779 34.379 -48.494 1.000 64.063 190 ALA CCC CA 1
ATOM 18540 C C . ALA D 1 190 ? -40.935 34.122 -47.246 1.000 64.347 190 ALA CCC C 1
ATOM 18541 O O . ALA D 1 190 ? -39.862 33.525 -47.389 1.000 64.267 190 ALA CCC O 1
ATOM 18548 N N . GLY D 1 191 ? -41.420 34.562 -46.080 1.000 65.219 191 GLY CCC N 1
ATOM 18549 C CA . GLY D 1 191 ? -40.822 34.277 -44.763 1.000 65.655 191 GLY CCC CA 1
ATOM 18550 C C . GLY D 1 191 ? -40.020 35.433 -44.195 1.000 67.471 191 GLY CCC C 1
ATOM 18551 O O . GLY D 1 191 ? -39.919 35.500 -42.953 1.000 67.917 191 GLY CCC O 1
ATOM 18555 N N . GLU D 1 192 ? -39.510 36.315 -45.046 1.000 69.115 192 GLU CCC N 1
ATOM 18556 C CA . GLU D 1 192 ? -38.613 37.425 -44.643 1.000 72.399 192 GLU CCC CA 1
ATOM 18557 C C . GLU D 1 192 ? -39.424 38.696 -44.350 1.000 71.019 192 GLU CCC C 1
ATOM 18558 O O . GLU D 1 192 ? -38.821 39.715 -44.030 1.000 73.063 192 GLU CCC O 1
ATOM 18570 N N . GLY D 1 193 ? -40.749 38.661 -44.409 1.000 68.982 193 GLY CCC N 1
ATOM 18571 C CA . GLY D 1 193 ? -41.554 39.876 -44.203 1.000 71.201 193 GLY CCC CA 1
ATOM 18572 C C . GLY D 1 193 ? -41.932 40.103 -42.754 1.000 71.000 193 GLY CCC C 1
ATOM 18573 O O . GLY D 1 193 ? -41.751 39.159 -41.971 1.000 68.429 193 GLY CCC O 1
ATOM 18577 N N . VAL D 1 194 ? -42.442 41.307 -42.449 1.000 72.383 194 VAL CCC N 1
ATOM 18578 C CA . VAL D 1 194 ? -42.993 41.698 -41.120 1.000 74.568 194 VAL CCC CA 1
ATOM 18579 C C . VAL D 1 194 ? -44.492 41.942 -41.294 1.000 76.108 194 VAL CCC C 1
ATOM 18580 O O . VAL D 1 194 ? -44.868 43.042 -41.651 1.000 78.757 194 VAL CCC O 1
ATOM 18593 N N . VAL D 1 195 ? -45.278 40.889 -41.061 1.000 76.697 195 VAL CCC N 1
ATOM 18594 C CA . VAL D 1 195 ? -46.739 40.720 -41.304 1.000 74.704 195 VAL CCC CA 1
ATOM 18595 C C . VAL D 1 195 ? -47.560 41.664 -40.438 1.000 73.977 195 VAL CCC C 1
ATOM 18596 O O . VAL D 1 195 ? -47.303 41.753 -39.264 1.000 72.206 195 VAL CCC O 1
ATOM 18609 N N . GLN D 1 196 ? -48.596 42.228 -41.044 1.000 77.853 196 GLN CCC N 1
ATOM 18610 C CA . GLN D 1 196 ? -49.585 43.164 -40.451 1.000 82.397 196 GLN CCC CA 1
ATOM 18611 C C . GLN D 1 196 ? -50.813 43.215 -41.390 1.000 79.874 196 GLN CCC C 1
ATOM 18612 O O . GLN D 1 196 ? -50.646 43.499 -42.599 1.000 80.093 196 GLN CCC O 1
ATOM 18626 N N . LEU D 1 197 ? -52.002 42.929 -40.860 1.000 76.946 197 LEU CCC N 1
ATOM 18627 C CA . LEU D 1 197 ? -53.307 43.062 -41.560 1.000 74.438 197 LEU CCC CA 1
ATOM 18628 C C . LEU D 1 197 ? -54.231 43.888 -40.653 1.000 73.830 197 LEU CCC C 1
ATOM 18629 O O . LEU D 1 197 ? -54.121 43.745 -39.436 1.000 77.035 197 LEU CCC O 1
ATOM 18645 N N . GLY D 1 198 ? -55.087 44.744 -41.209 1.000 71.859 198 GLY CCC N 1
ATOM 18646 C CA . GLY D 1 198 ? -56.018 45.595 -40.441 1.000 72.040 198 GLY CCC CA 1
ATOM 18647 C C . GLY D 1 198 ? -57.449 45.094 -40.568 1.000 69.676 198 GLY CCC C 1
ATOM 18648 O O . GLY D 1 198 ? -57.640 43.950 -41.064 1.000 66.105 198 GLY CCC O 1
ATOM 18652 N N . GLN D 1 199 ? -58.411 45.913 -40.140 1.000 69.718 199 GLN CCC N 1
ATOM 18653 C CA . GLN D 1 199 ? -59.867 45.630 -40.225 1.000 69.058 199 GLN CCC CA 1
ATOM 18654 C C . GLN D 1 199 ? -60.649 46.946 -40.156 1.000 71.235 199 GLN CCC C 1
ATOM 18655 O O . GLN D 1 199 ? -60.111 47.928 -39.660 1.000 70.468 199 GLN CCC O 1
ATOM 18669 N N . SER D 1 200 ? -61.880 46.947 -40.657 1.000 72.604 200 SER CCC N 1
ATOM 18670 C CA . SER D 1 200 ? -62.812 48.108 -40.634 1.000 74.884 200 SER CCC CA 1
ATOM 18671 C C . SER D 1 200 ? -64.203 47.606 -41.014 1.000 75.183 200 SER CCC C 1
ATOM 18672 O O . SER D 1 200 ? -64.305 46.450 -41.515 1.000 72.045 200 SER CCC O 1
ATOM 18680 N N . ILE D 1 201 ? -65.225 48.417 -40.747 1.000 77.093 201 ILE CCC N 1
ATOM 18681 C CA . ILE D 1 201 ? -66.604 48.081 -41.182 1.000 78.009 201 ILE CCC CA 1
ATOM 18682 C C . ILE D 1 201 ? -66.599 48.279 -42.699 1.000 79.527 201 ILE CCC C 1
ATOM 18683 O O . ILE D 1 201 ? -66.040 49.292 -43.152 1.000 83.259 201 ILE CCC O 1
ATOM 18699 N N . VAL D 1 202 ? -67.104 47.305 -43.460 1.000 79.184 202 VAL CCC N 1
ATOM 18700 C CA . VAL D 1 202 ? -67.060 47.322 -44.954 1.000 77.351 202 VAL CCC CA 1
ATOM 18701 C C . VAL D 1 202 ? -68.478 47.304 -45.524 1.000 77.953 202 VAL CCC C 1
ATOM 18702 O O . VAL D 1 202 ? -68.649 47.770 -46.661 1.000 77.962 202 VAL CCC O 1
ATOM 18715 N N . ALA D 1 203 ? -69.442 46.793 -44.751 1.000 78.813 203 ALA CCC N 1
ATOM 18716 C CA . ALA D 1 203 ? -70.866 46.682 -45.129 1.000 79.738 203 ALA CCC CA 1
ATOM 18717 C C . ALA D 1 203 ? -71.763 46.735 -43.886 1.000 79.658 203 ALA CCC C 1
ATOM 18718 O O . ALA D 1 203 ? -71.241 46.724 -42.771 1.000 79.385 203 ALA CCC O 1
ATOM 18725 N N . ALA D 1 204 ? -73.073 46.776 -44.096 1.000 79.312 204 ALA CCC N 1
ATOM 18726 C CA . ALA D 1 204 ? -74.075 46.865 -43.019 1.000 80.201 204 ALA CCC CA 1
ATOM 18727 C C . ALA D 1 204 ? -75.392 46.264 -43.500 1.000 80.688 204 ALA CCC C 1
ATOM 18728 O O . ALA D 1 204 ? -75.665 46.318 -44.711 1.000 80.494 204 ALA CCC O 1
ATOM 18735 N N . VAL D 1 205 ? -76.165 45.720 -42.568 1.000 81.640 205 VAL CCC N 1
ATOM 18736 C CA . VAL D 1 205 ? -77.484 45.066 -42.816 1.000 83.407 205 VAL CCC CA 1
ATOM 18737 C C . VAL D 1 205 ? -78.533 45.738 -41.929 1.000 87.761 205 VAL CCC C 1
ATOM 18738 O O . VAL D 1 205 ? -78.594 45.443 -40.737 1.000 90.876 205 VAL CCC O 1
ATOM 18751 N N . PRO D 1 206 ? -79.324 46.709 -42.436 1.000 89.823 206 PRO CCC N 1
ATOM 18752 C CA . PRO D 1 206 ? -80.403 47.293 -41.641 1.000 93.782 206 PRO CCC CA 1
ATOM 18753 C C . PRO D 1 206 ? -81.386 46.222 -41.136 1.000 94.962 206 PRO CCC C 1
ATOM 18754 O O . PRO D 1 206 ? -81.718 45.396 -41.933 1.000 92.981 206 PRO CCC O 1
ATOM 18765 N N . LEU D 1 207 ? -81.803 46.282 -39.856 1.000 98.183 207 LEU CCC N 1
ATOM 18766 C CA . LEU D 1 207 ? -82.740 45.329 -39.182 1.000 100.130 207 LEU CCC CA 1
ATOM 18767 C C . LEU D 1 207 ? -84.018 46.058 -38.695 1.000 105.211 207 LEU CCC C 1
ATOM 18768 O O . LEU D 1 207 ? -84.957 46.201 -39.496 1.000 105.859 207 LEU CCC O 1
ATOM 18784 N N . GLY D 1 208 ? -84.070 46.474 -37.410 1.000 110.103 208 GLY CCC N 1
ATOM 18785 C CA . GLY D 1 208 ? -85.193 47.159 -36.729 1.000 113.694 208 GLY CCC CA 1
ATOM 18786 C C . GLY D 1 208 ? -86.546 46.573 -37.107 1.000 115.717 208 GLY CCC C 1
ATOM 18787 O O . GLY D 1 208 ? -87.304 47.285 -37.792 1.000 115.945 208 GLY CCC O 1
ATOM 18791 N N . SER D 1 226 ? -85.504 50.903 -28.940 1.000 135.393 226 SER CCC N 1
ATOM 18792 C CA . SER D 1 226 ? -84.486 50.548 -29.966 1.000 131.806 226 SER CCC CA 1
ATOM 18793 C C . SER D 1 226 ? -83.825 49.206 -29.617 1.000 127.963 226 SER CCC C 1
ATOM 18794 O O . SER D 1 226 ? -83.540 48.978 -28.423 1.000 127.654 226 SER CCC O 1
ATOM 18802 N N . ASP D 1 227 ? -83.612 48.344 -30.619 1.000 123.853 227 ASP CCC N 1
ATOM 18803 C CA . ASP D 1 227 ? -82.915 47.039 -30.454 1.000 122.047 227 ASP CCC CA 1
ATOM 18804 C C . ASP D 1 227 ? -81.493 47.230 -31.020 1.000 119.172 227 ASP CCC C 1
ATOM 18805 O O . ASP D 1 227 ? -80.706 47.950 -30.352 1.000 120.976 227 ASP CCC O 1
ATOM 18814 N N . GLN D 1 228 ? -81.163 46.676 -32.200 1.000 113.580 228 GLN CCC N 1
ATOM 18815 C CA . GLN D 1 228 ? -79.776 46.749 -32.759 1.000 108.809 228 GLN CCC CA 1
ATOM 18816 C C . GLN D 1 228 ? -79.633 47.810 -33.882 1.000 107.914 228 GLN CCC C 1
ATOM 18817 O O . GLN D 1 228 ? -78.491 48.287 -34.060 1.000 109.576 228 GLN CCC O 1
ATOM 18831 N N . ALA D 1 229 ? -80.688 48.192 -34.614 1.000 105.223 229 ALA CCC N 1
ATOM 18832 C CA . ALA D 1 229 ? -80.661 49.223 -35.684 1.000 101.642 229 ALA CCC CA 1
ATOM 18833 C C . ALA D 1 229 ? -79.896 48.694 -36.907 1.000 96.244 229 ALA CCC C 1
ATOM 18834 O O . ALA D 1 229 ? -80.488 48.754 -38.007 1.000 94.601 229 ALA CCC O 1
ATOM 18841 N N . SER D 1 230 ? -78.656 48.202 -36.753 1.000 91.580 230 SER CCC N 1
ATOM 18842 C CA . SER D 1 230 ? -77.875 47.632 -37.887 1.000 87.531 230 SER CCC CA 1
ATOM 18843 C C . SER D 1 230 ? -76.778 46.635 -37.473 1.000 83.676 230 SER CCC C 1
ATOM 18844 O O . SER D 1 230 ? -76.021 46.900 -36.488 1.000 85.712 230 SER CCC O 1
ATOM 18852 N N . TYR D 1 231 ? -76.653 45.543 -38.234 1.000 77.579 231 TYR CCC N 1
ATOM 18853 C CA . TYR D 1 231 ? -75.569 44.541 -38.058 1.000 73.682 231 TYR CCC CA 1
ATOM 18854 C C . TYR D 1 231 ? -74.386 45.018 -38.913 1.000 71.270 231 TYR CCC C 1
ATOM 18855 O O . TYR D 1 231 ? -74.463 44.966 -40.145 1.000 70.225 231 TYR CCC O 1
ATOM 18873 N N . MET D 1 232 ? -73.314 45.471 -38.266 1.000 71.644 232 MET CCC N 1
ATOM 18874 C CA . MET D 1 232 ? -72.081 46.017 -38.882 1.000 70.963 232 MET CCC CA 1
ATOM 18875 C C . MET D 1 232 ? -71.114 44.865 -39.206 1.000 69.013 232 MET CCC C 1
ATOM 18876 O O . MET D 1 232 ? -70.694 44.113 -38.267 1.000 67.795 232 MET CCC O 1
ATOM 18890 N N . ILE D 1 233 ? -70.717 44.774 -40.480 1.000 67.924 233 ILE CCC N 1
ATOM 18891 C CA . ILE D 1 233 ? -69.843 43.690 -41.021 1.000 66.869 233 ILE CCC CA 1
ATOM 18892 C C . ILE D 1 233 ? -68.391 44.173 -41.054 1.000 69.075 233 ILE CCC C 1
ATOM 18893 O O . ILE D 1 233 ? -68.102 45.162 -41.762 1.000 69.361 233 ILE CCC O 1
ATOM 18909 N N . SER D 1 234 ? -67.518 43.456 -40.334 1.000 71.016 234 SER CCC N 1
ATOM 18910 C CA . SER D 1 234 ? -66.058 43.714 -40.252 1.000 69.681 234 SER CCC CA 1
ATOM 18911 C C . SER D 1 234 ? -65.385 42.913 -41.372 1.000 69.053 234 SER CCC C 1
ATOM 18912 O O . SER D 1 234 ? -65.827 41.781 -41.661 1.000 68.539 234 SER CCC O 1
ATOM 18920 N N . GLY D 1 235 ? -64.378 43.505 -42.008 1.000 69.317 235 GLY CCC N 1
ATOM 18921 C CA . GLY D 1 235 ? -63.606 42.865 -43.085 1.000 67.917 235 GLY CCC CA 1
ATOM 18922 C C . GLY D 1 235 ? -62.134 43.184 -42.929 1.000 68.113 235 GLY CCC C 1
ATOM 18923 O O . GLY D 1 235 ? -61.838 44.303 -42.409 1.000 67.873 235 GLY CCC O 1
ATOM 18927 N N . ILE D 1 236 ? -61.258 42.252 -43.352 1.000 66.587 236 ILE CCC N 1
ATOM 18928 C CA . ILE D 1 236 ? -59.777 42.442 -43.360 1.000 65.599 236 ILE CCC CA 1
ATOM 18929 C C . ILE D 1 236 ? -59.475 43.626 -44.284 1.000 65.884 236 ILE CCC C 1
ATOM 18930 O O . ILE D 1 236 ? -60.229 43.829 -45.245 1.000 67.773 236 ILE CCC O 1
ATOM 18946 N N . GLN D 1 237 ? -58.395 44.348 -44.025 1.000 65.013 237 GLN CCC N 1
ATOM 18947 C CA . GLN D 1 237 ? -57.922 45.470 -44.863 1.000 66.621 237 GLN CCC CA 1
ATOM 18948 C C . GLN D 1 237 ? -56.397 45.408 -44.892 1.000 68.129 237 GLN CCC C 1
ATOM 18949 O O . GLN D 1 237 ? -55.812 44.901 -43.950 1.000 67.518 237 GLN CCC O 1
ATOM 18963 N N . ALA D 1 238 ? -55.762 45.905 -45.940 1.000 72.798 238 ALA CCC N 1
ATOM 18964 C CA . ALA D 1 238 ? -54.295 46.092 -45.959 1.000 75.789 238 ALA CCC CA 1
ATOM 18965 C C . ALA D 1 238 ? -54.038 47.312 -45.068 1.000 79.719 238 ALA CCC C 1
ATOM 18966 O O . ALA D 1 238 ? -54.919 48.194 -45.012 1.000 79.101 238 ALA CCC O 1
ATOM 18973 N N . ILE D 1 239 ? -52.889 47.371 -44.407 1.000 84.443 239 ILE CCC N 1
ATOM 18974 C CA . ILE D 1 239 ? -52.535 48.488 -43.488 1.000 90.009 239 ILE CCC CA 1
ATOM 18975 C C . ILE D 1 239 ? -52.472 49.808 -44.265 1.000 95.053 239 ILE CCC C 1
ATOM 18976 O O . ILE D 1 239 ? -52.220 49.762 -45.481 1.000 97.633 239 ILE CCC O 1
ATOM 18992 N N . SER D 1 240 ? -52.831 50.908 -43.608 1.000 99.159 240 SER CCC N 1
ATOM 18993 C CA . SER D 1 240 ? -52.712 52.291 -44.128 1.000 102.463 240 SER CCC CA 1
ATOM 18994 C C . SER D 1 240 ? -51.289 52.431 -44.702 1.000 105.071 240 SER CCC C 1
ATOM 18995 O O . SER D 1 240 ? -50.385 52.719 -43.893 1.000 107.604 240 SER CCC O 1
ATOM 19003 N N . ALA D 1 241 ? -51.074 52.136 -45.991 1.000 104.829 241 ALA CCC N 1
ATOM 19004 C CA . ALA D 1 241 ? -49.736 52.167 -46.639 1.000 107.514 241 ALA CCC CA 1
ATOM 19005 C C . ALA D 1 241 ? -48.911 50.916 -46.266 1.000 107.033 241 ALA CCC C 1
ATOM 19006 O O . ALA D 1 241 ? -47.628 50.953 -46.380 1.000 106.471 241 ALA CCC O 1
ATOM 19013 N N . GLY D 1 242 ? -49.589 49.798 -45.962 1.000 104.150 242 GLY CCC N 1
ATOM 19014 C CA . GLY D 1 242 ? -48.974 48.539 -45.478 1.000 103.954 242 GLY CCC CA 1
ATOM 19015 C C . GLY D 1 242 ? -48.939 47.408 -46.504 1.000 104.673 242 GLY CCC C 1
ATOM 19016 O O . GLY D 1 242 ? -48.783 46.247 -46.080 1.000 103.035 242 GLY CCC O 1
ATOM 19020 N N . ALA D 1 243 ? -49.068 47.732 -47.803 1.000 107.498 243 ALA CCC N 1
ATOM 19021 C CA . ALA D 1 243 ? -48.934 46.810 -48.966 1.000 104.393 243 ALA CCC CA 1
ATOM 19022 C C . ALA D 1 243 ? -48.138 47.530 -50.068 1.000 104.349 243 ALA CCC C 1
ATOM 19023 O O . ALA D 1 243 ? -46.892 47.599 -49.893 1.000 105.941 243 ALA CCC O 1
ATOM 19030 N N . SER D 1 244 ? -48.806 48.116 -51.081 1.000 100.150 244 SER CCC N 1
ATOM 19031 C CA . SER D 1 244 ? -48.203 48.775 -52.284 1.000 98.213 244 SER CCC CA 1
ATOM 19032 C C . SER D 1 244 ? -47.292 47.791 -53.046 1.000 94.890 244 SER CCC C 1
ATOM 19033 O O . SER D 1 244 ? -46.904 48.086 -54.185 1.000 96.634 244 SER CCC O 1
ATOM 19041 N N . GLY D 1 245 ? -46.932 46.665 -52.416 1.000 89.824 245 GLY CCC N 1
ATOM 19042 C CA . GLY D 1 245 ? -46.256 45.522 -53.061 1.000 85.430 245 GLY CCC CA 1
ATOM 19043 C C . GLY D 1 245 ? -47.264 44.593 -53.737 1.000 81.197 245 GLY CCC C 1
ATOM 19044 O O . GLY D 1 245 ? -46.826 43.595 -54.349 1.000 81.392 245 GLY CCC O 1
ATOM 19048 N N . ALA D 1 246 ? -48.562 44.870 -53.555 1.000 76.819 246 ALA CCC N 1
ATOM 19049 C CA . ALA D 1 246 ? -49.714 44.197 -54.195 1.000 72.785 246 ALA CCC CA 1
ATOM 19050 C C . ALA D 1 246 ? -50.790 45.257 -54.479 1.000 72.255 246 ALA CCC C 1
ATOM 19051 O O . ALA D 1 246 ? -51.932 45.055 -54.054 1.000 70.562 246 ALA CCC O 1
ATOM 19058 N N . GLN D 1 247 ? -50.430 46.355 -55.161 1.000 72.616 247 GLN CCC N 1
ATOM 19059 C CA . GLN D 1 247 ? -51.315 47.524 -55.411 1.000 72.490 247 GLN CCC CA 1
ATOM 19060 C C . GLN D 1 247 ? -52.605 47.068 -56.100 1.000 71.198 247 GLN CCC C 1
ATOM 19061 O O . GLN D 1 247 ? -53.685 47.557 -55.694 1.000 70.192 247 GLN CCC O 1
ATOM 19075 N N . GLN D 1 248 ? -52.505 46.151 -57.078 1.000 70.910 248 GLN CCC N 1
ATOM 19076 C CA . GLN D 1 248 ? -53.674 45.686 -57.874 1.000 70.232 248 GLN CCC CA 1
ATOM 19077 C C . GLN D 1 248 ? -54.678 45.011 -56.933 1.000 67.684 248 GLN CCC C 1
ATOM 19078 O O . GLN D 1 248 ? -55.875 45.374 -56.993 1.000 68.597 248 GLN CCC O 1
ATOM 19092 N N . ALA D 1 249 ? -54.212 44.117 -56.067 1.000 64.579 249 ALA CCC N 1
ATOM 19093 C CA . ALA D 1 249 ? -55.085 43.420 -55.096 1.000 62.815 249 ALA CCC CA 1
ATOM 19094 C C . ALA D 1 249 ? -55.774 44.451 -54.185 1.000 62.391 249 ALA CCC C 1
ATOM 19095 O O . ALA D 1 249 ? -56.990 44.338 -53.983 1.000 60.626 249 ALA CCC O 1
ATOM 19102 N N . VAL D 1 250 ? -55.038 45.449 -53.682 1.000 63.604 250 VAL CCC N 1
ATOM 19103 C CA . VAL D 1 250 ? -55.571 46.508 -52.765 1.000 63.543 250 VAL CCC CA 1
ATOM 19104 C C . VAL D 1 250 ? -56.664 47.302 -53.478 1.000 63.799 250 VAL CCC C 1
ATOM 19105 O O . VAL D 1 250 ? -57.658 47.631 -52.801 1.000 64.194 250 VAL CCC O 1
ATOM 19118 N N . ASN D 1 251 ? -56.479 47.592 -54.769 1.000 64.637 251 ASN CCC N 1
ATOM 19119 C CA . ASN D 1 251 ? -57.463 48.344 -55.600 1.000 67.093 251 ASN CCC CA 1
ATOM 19120 C C . ASN D 1 251 ? -58.713 47.477 -55.815 1.000 66.659 251 ASN CCC C 1
ATOM 19121 O O . ASN D 1 251 ? -59.811 48.015 -55.667 1.000 66.077 251 ASN CCC O 1
ATOM 19132 N N . GLU D 1 252 ? -58.549 46.188 -56.141 1.000 67.667 252 GLU CCC N 1
ATOM 19133 C CA . GLU D 1 252 ? -59.680 45.225 -56.295 1.000 67.489 252 GLU CCC CA 1
ATOM 19134 C C . GLU D 1 252 ? -60.430 45.113 -54.962 1.000 65.668 252 GLU CCC C 1
ATOM 19135 O O . GLU D 1 252 ? -61.673 45.124 -54.971 1.000 64.617 252 GLU CCC O 1
ATOM 19147 N N . LEU D 1 253 ? -59.705 45.011 -53.852 1.000 65.413 253 LEU CCC N 1
ATOM 19148 C CA . LEU D 1 253 ? -60.324 44.870 -52.507 1.000 65.558 253 LEU CCC CA 1
ATOM 19149 C C . LEU D 1 253 ? -61.201 46.098 -52.215 1.000 66.837 253 LEU CCC C 1
ATOM 19150 O O . LEU D 1 253 ? -62.329 45.904 -51.726 1.000 65.622 253 LEU CCC O 1
ATOM 19166 N N . LYS D 1 254 ? -60.724 47.309 -52.518 1.000 68.992 254 LYS CCC N 1
ATOM 19167 C CA . LYS D 1 254 ? -61.498 48.567 -52.286 1.000 70.526 254 LYS CCC CA 1
ATOM 19168 C C . LYS D 1 254 ? -62.798 48.501 -53.103 1.000 70.852 254 LYS CCC C 1
ATOM 19169 O O . LYS D 1 254 ? -63.889 48.668 -52.505 1.000 70.286 254 LYS CCC O 1
ATOM 19188 N N . ALA D 1 255 ? -62.666 48.239 -54.412 1.000 71.344 255 ALA CCC N 1
ATOM 19189 C CA . ALA D 1 255 ? -63.763 48.125 -55.406 1.000 71.757 255 ALA CCC CA 1
ATOM 19190 C C . ALA D 1 255 ? -64.761 47.048 -54.969 1.000 71.125 255 ALA CCC C 1
ATOM 19191 O O . ALA D 1 255 ? -65.964 47.331 -54.981 1.000 73.058 255 ALA CCC O 1
ATOM 19198 N N . ASN D 1 256 ? -64.282 45.863 -54.590 1.000 69.856 256 ASN CCC N 1
ATOM 19199 C CA . ASN D 1 256 ? -65.144 44.730 -54.161 1.000 69.345 256 ASN CCC CA 1
ATOM 19200 C C . ASN D 1 256 ? -65.905 45.086 -52.871 1.000 70.503 256 ASN CCC C 1
ATOM 19201 O O . ASN D 1 256 ? -67.108 44.774 -52.814 1.000 70.955 256 ASN CCC O 1
ATOM 19212 N N . TYR D 1 257 ? -65.272 45.714 -51.876 1.000 71.296 257 TYR CCC N 1
ATOM 19213 C CA . TYR D 1 257 ? -65.978 46.116 -50.624 1.000 72.661 257 TYR CCC CA 1
ATOM 19214 C C . TYR D 1 257 ? -67.096 47.105 -51.002 1.000 73.626 257 TYR CCC C 1
ATOM 19215 O O . TYR D 1 257 ? -68.219 46.948 -50.495 1.000 73.755 257 TYR CCC O 1
ATOM 19233 N N . ALA D 1 258 ? -66.833 48.054 -51.901 1.000 73.878 258 ALA CCC N 1
ATOM 19234 C CA . ALA D 1 258 ? -67.851 49.029 -52.359 1.000 76.827 258 ALA CCC CA 1
ATOM 19235 C C . ALA D 1 258 ? -69.091 48.274 -52.861 1.000 77.117 258 ALA CCC C 1
ATOM 19236 O O . ALA D 1 258 ? -70.213 48.597 -52.413 1.000 77.267 258 ALA CCC O 1
ATOM 19243 N N . LYS D 1 259 ? -68.889 47.289 -53.743 1.000 78.008 259 LYS CCC N 1
ATOM 19244 C CA . LYS D 1 259 ? -69.972 46.471 -54.364 1.000 78.425 259 LYS CCC CA 1
ATOM 19245 C C . LYS D 1 259 ? -70.643 45.594 -53.301 1.000 78.415 259 LYS CCC C 1
ATOM 19246 O O . LYS D 1 259 ? -71.881 45.418 -53.385 1.000 80.757 259 LYS CCC O 1
ATOM 19265 N N . LEU D 1 260 ? -69.869 45.067 -52.346 1.000 77.039 260 LEU CCC N 1
ATOM 19266 C CA . LEU D 1 260 ? -70.398 44.196 -51.264 1.000 74.761 260 LEU CCC CA 1
ATOM 19267 C C . LEU D 1 260 ? -71.400 44.989 -50.421 1.000 73.935 260 LEU CCC C 1
ATOM 19268 O O . LEU D 1 260 ? -72.471 44.444 -50.110 1.000 73.280 260 LEU CCC O 1
ATOM 19284 N N . ALA D 1 261 ? -71.066 46.237 -50.089 1.000 74.478 261 ALA CCC N 1
ATOM 19285 C CA . ALA D 1 261 ? -71.915 47.151 -49.281 1.000 75.649 261 ALA CCC CA 1
ATOM 19286 C C . ALA D 1 261 ? -73.281 47.279 -49.947 1.000 76.443 261 ALA CCC C 1
ATOM 19287 O O . ALA D 1 261 ? -74.297 47.039 -49.280 1.000 76.657 261 ALA CCC O 1
ATOM 19294 N N . VAL D 1 262 ? -73.266 47.608 -51.237 1.000 78.292 262 VAL CCC N 1
ATOM 19295 C CA . VAL D 1 262 ? -74.469 47.834 -52.091 1.000 79.324 262 VAL CCC CA 1
ATOM 19296 C C . VAL D 1 262 ? -75.308 46.553 -52.138 1.000 79.562 262 VAL CCC C 1
ATOM 19297 O O . VAL D 1 262 ? -76.547 46.666 -51.961 1.000 81.182 262 VAL CCC O 1
ATOM 19310 N N . ALA D 1 263 ? -74.662 45.398 -52.334 1.000 77.562 263 ALA CCC N 1
ATOM 19311 C CA . ALA D 1 263 ? -75.320 44.080 -52.501 1.000 78.044 263 ALA CCC CA 1
ATOM 19312 C C . ALA D 1 263 ? -76.055 43.656 -51.224 1.000 78.575 263 ALA CCC C 1
ATOM 19313 O O . ALA D 1 263 ? -77.148 43.052 -51.382 1.000 79.317 263 ALA CCC O 1
ATOM 19320 N N . TYR D 1 264 ? -75.490 43.910 -50.026 1.000 77.868 264 TYR CCC N 1
ATOM 19321 C CA . TYR D 1 264 ? -76.145 43.566 -48.732 1.000 78.610 264 TYR CCC CA 1
ATOM 19322 C C . TYR D 1 264 ? -77.357 44.492 -48.540 1.000 81.306 264 TYR CCC C 1
ATOM 19323 O O . TYR D 1 264 ? -78.426 43.999 -48.128 1.000 83.632 264 TYR CCC O 1
ATOM 19341 N N . ARG D 1 265 ? -77.225 45.784 -48.866 1.000 82.553 265 ARG CCC N 1
ATOM 19342 C CA . ARG D 1 265 ? -78.338 46.763 -48.737 1.000 85.409 265 ARG CCC CA 1
ATOM 19343 C C . ARG D 1 265 ? -79.529 46.233 -49.551 1.000 85.093 265 ARG CCC C 1
ATOM 19344 O O . ARG D 1 265 ? -80.661 46.315 -49.057 1.000 85.971 265 ARG CCC O 1
ATOM 19365 N N . ALA D 1 266 ? -79.268 45.676 -50.737 1.000 83.699 266 ALA CCC N 1
ATOM 19366 C CA . ALA D 1 266 ? -80.285 45.132 -51.673 1.000 83.019 266 ALA CCC CA 1
ATOM 19367 C C . ALA D 1 266 ? -80.981 43.897 -51.084 1.000 81.462 266 ALA CCC C 1
ATOM 19368 O O . ALA D 1 266 ? -82.217 43.914 -50.980 1.000 83.512 266 ALA CCC O 1
ATOM 19375 N N . LEU D 1 267 ? -80.227 42.864 -50.713 1.000 78.795 267 LEU CCC N 1
ATOM 19376 C CA . LEU D 1 267 ? -80.790 41.597 -50.179 1.000 79.026 267 LEU CCC CA 1
ATOM 19377 C C . LEU D 1 267 ? -81.516 41.861 -48.849 1.000 81.828 267 LEU CCC C 1
ATOM 19378 O O . LEU D 1 267 ? -82.519 41.181 -48.579 1.000 84.516 267 LEU CCC O 1
ATOM 19394 N N . ALA D 1 268 ? -81.041 42.826 -48.064 1.000 82.986 268 ALA CCC N 1
ATOM 19395 C CA . ALA D 1 268 ? -81.564 43.183 -46.723 1.000 85.535 268 ALA CCC CA 1
ATOM 19396 C C . ALA D 1 268 ? -82.997 43.729 -46.795 1.000 89.281 268 ALA CCC C 1
ATOM 19397 O O . ALA D 1 268 ? -83.785 43.443 -45.874 1.000 93.344 268 ALA CCC O 1
ATOM 19404 N N . THR D 1 269 ? -83.345 44.508 -47.819 1.000 90.278 269 THR CCC N 1
ATOM 19405 C CA . THR D 1 269 ? -84.695 45.136 -47.918 1.000 93.046 269 THR CCC CA 1
ATOM 19406 C C . THR D 1 269 ? -85.759 44.071 -47.596 1.000 92.726 269 THR CCC C 1
ATOM 19407 O O . THR D 1 269 ? -86.613 44.356 -46.752 1.000 93.999 269 THR CCC O 1
ATOM 19418 N N . ALA D 1 270 ? -85.655 42.868 -48.175 1.000 91.149 270 ALA CCC N 1
ATOM 19419 C CA . ALA D 1 270 ? -86.639 41.764 -48.054 1.000 90.456 270 ALA CCC CA 1
ATOM 19420 C C . ALA D 1 270 ? -86.158 40.642 -47.124 1.000 87.796 270 ALA CCC C 1
ATOM 19421 O O . ALA D 1 270 ? -86.983 40.144 -46.373 1.000 87.311 270 ALA CCC O 1
ATOM 19428 N N . ASN D 1 271 ? -84.890 40.228 -47.217 1.000 86.142 271 ASN CCC N 1
ATOM 19429 C CA . ASN D 1 271 ? -84.281 39.116 -46.423 1.000 86.510 271 ASN CCC CA 1
ATOM 19430 C C . ASN D 1 271 ? -83.051 39.646 -45.663 1.000 84.217 271 ASN CCC C 1
ATOM 19431 O O . ASN D 1 271 ? -81.926 39.490 -46.162 1.000 82.462 271 ASN CCC O 1
ATOM 19442 N N . ALA D 1 272 ? -83.264 40.259 -44.498 1.000 84.855 272 ALA CCC N 1
ATOM 19443 C CA . ALA D 1 272 ? -82.227 40.892 -43.645 1.000 83.394 272 ALA CCC CA 1
ATOM 19444 C C . ALA D 1 272 ? -81.476 39.840 -42.826 1.000 82.882 272 ALA CCC C 1
ATOM 19445 O O . ALA D 1 272 ? -80.238 39.901 -42.741 1.000 79.916 272 ALA CCC O 1
ATOM 19452 N N . LEU D 1 273 ? -82.209 38.904 -42.241 1.000 84.942 273 LEU CCC N 1
ATOM 19453 C CA . LEU D 1 273 ? -81.615 37.881 -41.357 1.000 85.745 273 LEU CCC CA 1
ATOM 19454 C C . LEU D 1 273 ? -80.779 36.902 -42.190 1.000 85.369 273 LEU CCC C 1
ATOM 19455 O O . LEU D 1 273 ? -79.756 36.424 -41.662 1.000 86.139 273 LEU CCC O 1
ATOM 19471 N N . LEU D 1 274 ? -81.160 36.624 -43.442 1.000 85.849 274 LEU CCC N 1
ATOM 19472 C CA . LEU D 1 274 ? -80.350 35.752 -44.346 1.000 82.675 274 LEU CCC CA 1
ATOM 19473 C C . LEU D 1 274 ? -79.035 36.468 -44.665 1.000 79.259 274 LEU CCC C 1
ATOM 19474 O O . LEU D 1 274 ? -77.994 35.812 -44.624 1.000 77.395 274 LEU CCC O 1
ATOM 19490 N N . SER D 1 275 ? -79.098 37.766 -44.959 1.000 79.315 275 SER CCC N 1
ATOM 19491 C CA . SER D 1 275 ? -77.924 38.643 -45.224 1.000 78.180 275 SER CCC CA 1
ATOM 19492 C C . SER D 1 275 ? -76.901 38.458 -44.092 1.000 78.099 275 SER CCC C 1
ATOM 19493 O O . SER D 1 275 ? -75.701 38.278 -44.400 1.000 77.213 275 SER CCC O 1
ATOM 19501 N N . VAL D 1 276 ? -77.364 38.489 -42.835 1.000 78.563 276 VAL CCC N 1
ATOM 19502 C CA . VAL D 1 276 ? -76.502 38.311 -41.628 1.000 77.067 276 VAL CCC CA 1
ATOM 19503 C C . VAL D 1 276 ? -75.866 36.918 -41.698 1.000 75.286 276 VAL CCC C 1
ATOM 19504 O O . VAL D 1 276 ? -74.637 36.837 -41.683 1.000 75.642 276 VAL CCC O 1
ATOM 19517 N N . ALA D 1 277 ? -76.676 35.868 -41.804 1.000 75.498 277 ALA CCC N 1
ATOM 19518 C CA . ALA D 1 277 ? -76.232 34.453 -41.878 1.000 74.792 277 ALA CCC CA 1
ATOM 19519 C C . ALA D 1 277 ? -75.116 34.304 -42.917 1.000 72.559 277 ALA CCC C 1
ATOM 19520 O O . ALA D 1 277 ? -74.117 33.624 -42.620 1.000 70.814 277 ALA CCC O 1
ATOM 19527 N N . LYS D 1 278 ? -75.271 34.945 -44.080 1.000 72.364 278 LYS CCC N 1
ATOM 19528 C CA . LYS D 1 278 ? -74.301 34.893 -45.206 1.000 72.102 278 LYS CCC CA 1
ATOM 19529 C C . LYS D 1 278 ? -72.999 35.594 -44.808 1.000 71.409 278 LYS CCC C 1
ATOM 19530 O O . LYS D 1 278 ? -71.934 35.057 -45.123 1.000 70.708 278 LYS CCC O 1
ATOM 19549 N N . SER D 1 279 ? -73.092 36.750 -44.159 1.000 73.177 279 SER CCC N 1
ATOM 19550 C CA . SER D 1 279 ? -71.943 37.562 -43.669 1.000 73.415 279 SER CCC CA 1
ATOM 19551 C C . SER D 1 279 ? -71.080 36.753 -42.698 1.000 72.464 279 SER CCC C 1
ATOM 19552 O O . SER D 1 279 ? -69.847 36.886 -42.779 1.000 72.190 279 SER CCC O 1
ATOM 19560 N N . VAL D 1 280 ? -71.715 35.985 -41.806 1.000 73.910 280 VAL CCC N 1
ATOM 19561 C CA . VAL D 1 280 ? -71.040 35.123 -40.786 1.000 74.502 280 VAL CCC CA 1
ATOM 19562 C C . VAL D 1 280 ? -70.347 33.955 -41.494 1.000 72.799 280 VAL CCC C 1
ATOM 19563 O O . VAL D 1 280 ? -69.162 33.717 -41.211 1.000 72.709 280 VAL CCC O 1
ATOM 19576 N N . GLN D 1 281 ? -71.070 33.266 -42.376 1.000 72.172 281 GLN CCC N 1
ATOM 19577 C CA . GLN D 1 281 ? -70.569 32.093 -43.140 1.000 69.941 281 GLN CCC CA 1
ATOM 19578 C C . GLN D 1 281 ? -69.358 32.479 -44.005 1.000 67.675 281 GLN CCC C 1
ATOM 19579 O O . GLN D 1 281 ? -68.454 31.628 -44.163 1.000 66.949 281 GLN CCC O 1
ATOM 19593 N N . ALA D 1 282 ? -69.320 33.703 -44.538 1.000 66.806 282 ALA CCC N 1
ATOM 19594 C CA . ALA D 1 282 ? -68.187 34.210 -45.355 1.000 65.454 282 ALA CCC CA 1
ATOM 19595 C C . ALA D 1 282 ? -66.921 34.235 -44.498 1.000 64.862 282 ALA CCC C 1
ATOM 19596 O O . ALA D 1 282 ? -65.851 33.798 -45.006 1.000 63.509 282 ALA CCC O 1
ATOM 19603 N N . GLN D 1 283 ? -67.060 34.690 -43.243 1.000 65.176 283 GLN CCC N 1
ATOM 19604 C CA . GLN D 1 283 ? -65.960 34.782 -42.245 1.000 64.664 283 GLN CCC CA 1
ATOM 19605 C C . GLN D 1 283 ? -65.536 33.359 -41.831 1.000 63.036 283 GLN CCC C 1
ATOM 19606 O O . GLN D 1 283 ? -64.320 33.093 -41.748 1.000 60.644 283 GLN CCC O 1
ATOM 19620 N N . ALA D 1 284 ? -66.494 32.470 -41.592 1.000 63.647 284 ALA CCC N 1
ATOM 19621 C CA . ALA D 1 284 ? -66.247 31.058 -41.210 1.000 65.500 284 ALA CCC CA 1
ATOM 19622 C C . ALA D 1 284 ? -65.423 30.364 -42.299 1.000 65.567 284 ALA CCC C 1
ATOM 19623 O O . ALA D 1 284 ? -64.403 29.718 -41.941 1.000 66.469 284 ALA CCC O 1
ATOM 19630 N N . GLN D 1 285 ? -65.854 30.521 -43.559 1.000 66.056 285 GLN CCC N 1
ATOM 19631 C CA . GLN D 1 285 ? -65.193 29.925 -44.743 1.000 66.287 285 GLN CCC CA 1
ATOM 19632 C C . GLN D 1 285 ? -63.693 30.250 -44.706 1.000 65.957 285 GLN CCC C 1
ATOM 19633 O O . GLN D 1 285 ? -62.890 29.314 -44.791 1.000 66.293 285 GLN CCC O 1
ATOM 19647 N N . LEU D 1 286 ? -63.324 31.521 -44.572 1.000 66.227 286 LEU CCC N 1
ATOM 19648 C CA . LEU D 1 286 ? -61.896 31.939 -44.583 1.000 66.239 286 LEU CCC CA 1
ATOM 19649 C C . LEU D 1 286 ? -61.140 31.187 -43.484 1.000 66.691 286 LEU CCC C 1
ATOM 19650 O O . LEU D 1 286 ? -60.047 30.650 -43.774 1.000 66.825 286 LEU CCC O 1
ATOM 19666 N N . PHE D 1 287 ? -61.700 31.157 -42.269 1.000 67.381 287 PHE CCC N 1
ATOM 19667 C CA . PHE D 1 287 ? -61.090 30.524 -41.073 1.000 67.205 287 PHE CCC CA 1
ATOM 19668 C C . PHE D 1 287 ? -60.934 29.019 -41.306 1.000 67.200 287 PHE CCC C 1
ATOM 19669 O O . PHE D 1 287 ? -59.799 28.516 -41.170 1.000 68.128 287 PHE CCC O 1
ATOM 19686 N N . VAL D 1 288 ? -62.013 28.328 -41.669 1.000 66.672 288 VAL CCC N 1
ATOM 19687 C CA . VAL D 1 288 ? -61.989 26.850 -41.819 1.000 69.755 288 VAL CCC CA 1
ATOM 19688 C C . VAL D 1 288 ? -61.120 26.437 -43.012 1.000 70.582 288 VAL CCC C 1
ATOM 19689 O O . VAL D 1 288 ? -60.420 25.407 -42.890 1.000 72.856 288 VAL CCC O 1
ATOM 19702 N N . ASP D 1 289 ? -61.180 27.153 -44.133 1.000 69.277 289 ASP CCC N 1
ATOM 19703 C CA . ASP D 1 289 ? -60.350 26.812 -45.320 1.000 69.825 289 ASP CCC CA 1
ATOM 19704 C C . ASP D 1 289 ? -58.865 26.877 -44.930 1.000 68.806 289 ASP CCC C 1
ATOM 19705 O O . ASP D 1 289 ? -58.134 25.873 -45.203 1.000 68.366 289 ASP CCC O 1
ATOM 19714 N N . THR D 1 290 ? -58.418 27.972 -44.301 1.000 66.588 290 THR CCC N 1
ATOM 19715 C CA . THR D 1 290 ? -56.969 28.138 -43.998 1.000 64.910 290 THR CCC CA 1
ATOM 19716 C C . THR D 1 290 ? -56.602 27.244 -42.800 1.000 64.912 290 THR CCC C 1
ATOM 19717 O O . THR D 1 290 ? -55.417 26.880 -42.691 1.000 65.607 290 THR CCC O 1
ATOM 19728 N N . TYR D 1 291 ? -57.559 26.851 -41.962 1.000 65.031 291 TYR CCC N 1
ATOM 19729 C CA . TYR D 1 291 ? -57.273 25.890 -40.872 1.000 66.882 291 TYR CCC CA 1
ATOM 19730 C C . TYR D 1 291 ? -56.879 24.555 -41.525 1.000 66.553 291 TYR CCC C 1
ATOM 19731 O O . TYR D 1 291 ? -55.882 23.930 -41.124 1.000 66.149 291 TYR CCC O 1
ATOM 19749 N N . VAL D 1 292 ? -57.639 24.153 -42.540 1.000 65.931 292 VAL CCC N 1
ATOM 19750 C CA . VAL D 1 292 ? -57.407 22.884 -43.281 1.000 68.403 292 VAL CCC CA 1
ATOM 19751 C C . VAL D 1 292 ? -56.013 22.937 -43.926 1.000 67.974 292 VAL CCC C 1
ATOM 19752 O O . VAL D 1 292 ? -55.281 21.902 -43.872 1.000 68.316 292 VAL CCC O 1
ATOM 19765 N N . LEU D 1 293 ? -55.646 24.078 -44.525 1.000 65.925 293 LEU CCC N 1
ATOM 19766 C CA . LEU D 1 293 ? -54.322 24.227 -45.182 1.000 63.835 293 LEU CCC CA 1
ATOM 19767 C C . LEU D 1 293 ? -53.232 24.157 -44.114 1.000 62.629 293 LEU CCC C 1
ATOM 19768 O O . LEU D 1 293 ? -52.162 23.596 -44.400 1.000 62.632 293 LEU CCC O 1
ATOM 19784 N N . THR D 1 294 ? -53.499 24.682 -42.918 1.000 61.015 294 THR CCC N 1
ATOM 19785 C CA . THR D 1 294 ? -52.526 24.672 -41.799 1.000 59.772 294 THR CCC CA 1
ATOM 19786 C C . THR D 1 294 ? -52.290 23.205 -41.443 1.000 59.562 294 THR CCC C 1
ATOM 19787 O O . THR D 1 294 ? -51.137 22.795 -41.497 1.000 59.003 294 THR CCC O 1
ATOM 19798 N N . GLU D 1 295 ? -53.355 22.434 -41.221 1.000 61.323 295 GLU CCC N 1
ATOM 19799 C CA . GLU D 1 295 ? -53.293 20.980 -40.927 1.000 63.790 295 GLU CCC CA 1
ATOM 19800 C C . GLU D 1 295 ? -52.459 20.248 -41.986 1.000 64.413 295 GLU CCC C 1
ATOM 19801 O O . GLU D 1 295 ? -51.604 19.427 -41.586 1.000 63.394 295 GLU CCC O 1
ATOM 19813 N N . GLN D 1 296 ? -52.693 20.539 -43.276 1.000 66.023 296 GLN CCC N 1
ATOM 19814 C CA . GLN D 1 296 ? -52.053 19.823 -44.419 1.000 68.287 296 GLN CCC CA 1
ATOM 19815 C C . GLN D 1 296 ? -50.546 20.112 -44.484 1.000 68.746 296 GLN CCC C 1
ATOM 19816 O O . GLN D 1 296 ? -49.784 19.146 -44.742 1.000 70.710 296 GLN CCC O 1
ATOM 19830 N N . ARG D 1 297 ? -50.118 21.366 -44.280 1.000 68.753 297 ARG CCC N 1
ATOM 19831 C CA . ARG D 1 297 ? -48.672 21.729 -44.331 1.000 69.785 297 ARG CCC CA 1
ATOM 19832 C C . ARG D 1 297 ? -47.938 21.079 -43.157 1.000 68.996 297 ARG CCC C 1
ATOM 19833 O O . ARG D 1 297 ? -46.786 20.631 -43.340 1.000 69.113 297 ARG CCC O 1
ATOM 19854 N N . MET D 1 298 ? -48.618 21.009 -42.019 1.000 68.265 298 MET CCC N 1
ATOM 19855 C CA . MET D 1 298 ? -48.089 20.480 -40.749 1.000 68.562 298 MET CCC CA 1
ATOM 19856 C C . MET D 1 298 ? -47.925 18.958 -40.814 1.000 67.904 298 MET CCC C 1
ATOM 19857 O O . MET D 1 298 ? -47.062 18.436 -40.094 1.000 63.843 298 MET CCC O 1
ATOM 19871 N N . ALA D 1 299 ? -48.717 18.284 -41.656 1.000 69.361 299 ALA CCC N 1
ATOM 19872 C CA . ALA D 1 299 ? -48.739 16.806 -41.782 1.000 71.421 299 ALA CCC CA 1
ATOM 19873 C C . ALA D 1 299 ? -47.362 16.236 -42.136 1.000 72.600 299 ALA CCC C 1
ATOM 19874 O O . ALA D 1 299 ? -47.055 15.136 -41.670 1.000 73.744 299 ALA CCC O 1
ATOM 19881 N N . LEU D 1 300 ? -46.556 16.970 -42.901 1.000 73.324 300 LEU CCC N 1
ATOM 19882 C CA . LEU D 1 300 ? -45.251 16.480 -43.426 1.000 74.436 300 LEU CCC CA 1
ATOM 19883 C C . LEU D 1 300 ? -44.089 16.712 -42.450 1.000 70.329 300 LEU CCC C 1
ATOM 19884 O O . LEU D 1 300 ? -42.978 16.120 -42.670 1.000 68.019 300 LEU CCC O 1
ATOM 19900 N N . LEU D 1 301 ? -44.310 17.536 -41.420 1.000 66.493 301 LEU CCC N 1
ATOM 19901 C CA . LEU D 1 301 ? -43.224 18.004 -40.514 1.000 63.428 301 LEU CCC CA 1
ATOM 19902 C C . LEU D 1 301 ? -42.634 16.878 -39.683 1.000 61.394 301 LEU CCC C 1
ATOM 19903 O O . LEU D 1 301 ? -41.420 16.787 -39.597 1.000 59.863 301 LEU CCC O 1
ATOM 19919 N N . PRO D 1 302 ? -43.439 16.004 -39.039 1.000 62.176 302 PRO CCC N 1
ATOM 19920 C CA . PRO D 1 302 ? -42.893 14.884 -38.268 1.000 63.273 302 PRO CCC CA 1
ATOM 19921 C C . PRO D 1 302 ? -41.913 14.041 -39.106 1.000 63.419 302 PRO CCC C 1
ATOM 19922 O O . PRO D 1 302 ? -40.790 13.816 -38.657 1.000 62.682 302 PRO CCC O 1
ATOM 19933 N N . THR D 1 303 ? -42.332 13.634 -40.304 1.000 63.666 303 THR CCC N 1
ATOM 19934 C CA . THR D 1 303 ? -41.478 12.869 -41.248 1.000 65.556 303 THR CCC CA 1
ATOM 19935 C C . THR D 1 303 ? -40.156 13.616 -41.465 1.000 66.491 303 THR CCC C 1
ATOM 19936 O O . THR D 1 303 ? -39.110 12.960 -41.392 1.000 67.723 303 THR CCC O 1
ATOM 19947 N N . GLU D 1 304 ? -40.197 14.932 -41.697 1.000 67.075 304 GLU CCC N 1
ATOM 19948 C CA . GLU D 1 304 ? -38.964 15.707 -41.996 1.000 67.247 304 GLU CCC CA 1
ATOM 19949 C C . GLU D 1 304 ? -38.054 15.733 -40.776 1.000 65.957 304 GLU CCC C 1
ATOM 19950 O O . GLU D 1 304 ? -36.859 15.675 -40.993 1.000 67.338 304 GLU CCC O 1
ATOM 19962 N N . TRP D 1 305 ? -38.556 15.798 -39.544 1.000 65.853 305 TRP CCC N 1
ATOM 19963 C CA . TRP D 1 305 ? -37.653 15.734 -38.359 1.000 66.942 305 TRP CCC CA 1
ATOM 19964 C C . TRP D 1 305 ? -37.052 14.320 -38.294 1.000 69.741 305 TRP CCC C 1
ATOM 19965 O O . TRP D 1 305 ? -35.828 14.214 -38.057 1.000 69.898 305 TRP CCC O 1
ATOM 19986 N N . GLY D 1 306 ? -37.875 13.289 -38.560 1.000 71.244 306 GLY CCC N 1
ATOM 19987 C CA . GLY D 1 306 ? -37.453 11.877 -38.628 1.000 72.886 306 GLY CCC CA 1
ATOM 19988 C C . GLY D 1 306 ? -36.324 11.677 -39.637 1.000 73.535 306 GLY CCC C 1
ATOM 19989 O O . GLY D 1 306 ? -35.451 10.832 -39.381 1.000 75.499 306 GLY CCC O 1
ATOM 1999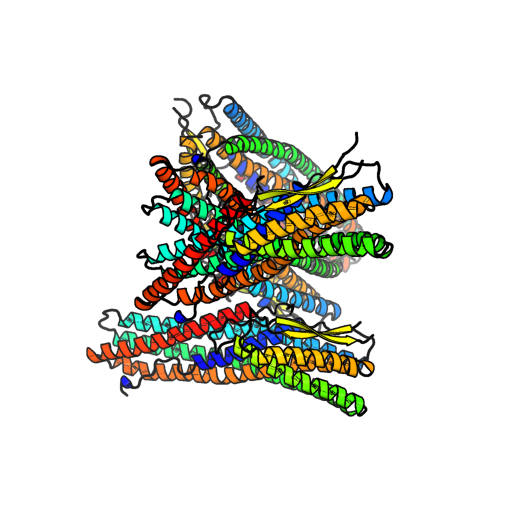3 N N . LYS D 1 307 ? -36.342 12.415 -40.749 1.000 72.743 307 LYS CCC N 1
ATOM 19994 C CA . LYS D 1 307 ? -35.279 12.366 -41.787 1.000 74.752 307 LYS CCC CA 1
ATOM 19995 C C . LYS D 1 307 ? -33.971 12.947 -41.229 1.000 73.450 307 LYS CCC C 1
ATOM 19996 O O . LYS D 1 307 ? -32.895 12.402 -41.566 1.000 76.439 307 LYS CCC O 1
ATOM 20015 N N . VAL D 1 308 ? -34.039 14.012 -40.422 1.000 69.953 308 VAL CCC N 1
ATOM 20016 C CA . VAL D 1 308 ? -32.843 14.619 -39.759 1.000 68.466 308 VAL CCC CA 1
ATOM 20017 C C . VAL D 1 308 ? -32.294 13.603 -38.751 1.000 68.935 308 VAL CCC C 1
ATOM 20018 O O . VAL D 1 308 ? -31.062 13.485 -38.643 1.000 69.484 308 VAL CCC O 1
ATOM 20031 N N . ALA D 1 309 ? -33.181 12.892 -38.057 1.000 69.806 309 ALA CCC N 1
ATOM 20032 C CA . ALA D 1 309 ? -32.824 11.860 -37.056 1.000 71.885 309 ALA CCC CA 1
ATOM 20033 C C . ALA D 1 309 ? -32.041 10.736 -37.740 1.000 73.805 309 ALA CCC C 1
ATOM 20034 O O . ALA D 1 309 ? -30.935 10.419 -37.253 1.000 76.147 309 ALA CCC O 1
ATOM 20041 N N . GLU D 1 310 ? -32.570 10.193 -38.844 1.000 73.762 310 GLU CCC N 1
ATOM 20042 C CA . GLU D 1 310 ? -31.937 9.088 -39.604 1.000 75.654 310 GLU CCC CA 1
ATOM 20043 C C . GLU D 1 310 ? -30.588 9.571 -40.156 1.000 75.022 310 GLU CCC C 1
ATOM 20044 O O . GLU D 1 310 ? -29.594 8.844 -39.993 1.000 78.198 310 GLU CCC O 1
ATOM 20056 N N . ALA D 1 311 ? -30.535 10.754 -40.764 1.000 73.294 311 ALA CCC N 1
ATOM 20057 C CA . ALA D 1 311 ? -29.308 11.312 -41.384 1.000 72.885 311 ALA CCC CA 1
ATOM 20058 C C . ALA D 1 311 ? -28.201 11.454 -40.335 1.000 73.233 311 ALA CCC C 1
ATOM 20059 O O . ALA D 1 311 ? -27.039 11.149 -40.666 1.000 75.402 311 ALA CCC O 1
ATOM 20066 N N . TYR D 1 312 ? -28.551 11.906 -39.125 1.000 70.484 312 TYR CCC N 1
ATOM 20067 C CA . TYR D 1 312 ? -27.599 12.153 -38.013 1.000 69.559 312 TYR CCC CA 1
ATOM 20068 C C . TYR D 1 312 ? -27.120 10.823 -37.421 1.000 71.526 312 TYR CCC C 1
ATOM 20069 O O . TYR D 1 312 ? -25.935 10.736 -37.076 1.000 71.888 312 TYR CCC O 1
ATOM 20087 N N . LEU D 1 313 ? -27.993 9.818 -37.333 1.000 73.424 313 LEU CCC N 1
ATOM 20088 C CA . LEU D 1 313 ? -27.659 8.466 -36.802 1.000 76.970 313 LEU CCC CA 1
ATOM 20089 C C . LEU D 1 313 ? -26.612 7.793 -37.706 1.000 78.837 313 LEU CCC C 1
ATOM 20090 O O . LEU D 1 313 ? -25.643 7.243 -37.141 1.000 80.451 313 LEU CCC O 1
ATOM 20106 N N . THR D 1 314 ? -26.823 7.822 -39.035 1.000 79.433 314 THR CCC N 1
ATOM 20107 C CA . THR D 1 314 ? -25.922 7.311 -40.118 1.000 81.105 314 THR CCC CA 1
ATOM 20108 C C . THR D 1 314 ? -24.547 8.000 -40.066 1.000 81.224 314 THR CCC C 1
ATOM 20109 O O . THR D 1 314 ? -23.509 7.307 -40.238 1.000 81.506 314 THR CCC O 1
ATOM 20120 N N . ALA D 1 315 ? -24.573 9.331 -39.895 1.000 79.485 315 ALA CCC N 1
ATOM 20121 C CA . ALA D 1 315 ? -23.410 10.238 -39.949 1.000 78.488 315 ALA CCC CA 1
ATOM 20122 C C . ALA D 1 315 ? -22.435 9.976 -38.805 1.000 80.066 315 ALA CCC C 1
ATOM 20123 O O . ALA D 1 315 ? -21.233 10.020 -39.072 1.000 82.192 315 ALA CCC O 1
ATOM 20130 N N . ALA D 1 316 ? -22.935 9.738 -37.589 1.000 80.160 316 ALA CCC N 1
ATOM 20131 C CA . ALA D 1 316 ? -22.128 9.630 -36.349 1.000 81.626 316 ALA CCC CA 1
ATOM 20132 C C . ALA D 1 316 ? -20.986 8.615 -36.467 1.000 84.761 316 ALA CCC C 1
ATOM 20133 O O . ALA D 1 316 ? -19.822 9.004 -36.315 1.000 87.107 316 ALA CCC O 1
ATOM 20140 N N . PRO D 1 317 ? -21.230 7.303 -36.716 1.000 86.095 317 PRO CCC N 1
ATOM 20141 C CA . PRO D 1 317 ? -20.131 6.335 -36.783 1.000 88.327 317 PRO CCC CA 1
ATOM 20142 C C . PRO D 1 317 ? -19.099 6.701 -37.858 1.000 89.355 317 PRO CCC C 1
ATOM 20143 O O . PRO D 1 317 ? -17.943 6.373 -37.664 1.000 90.302 317 PRO CCC O 1
ATOM 20154 N N . ILE D 1 318 ? -19.542 7.364 -38.937 1.000 89.028 318 ILE CCC N 1
ATOM 20155 C CA . ILE D 1 318 ? -18.678 7.812 -40.069 1.000 90.338 318 ILE CCC CA 1
ATOM 20156 C C . ILE D 1 318 ? -17.755 8.940 -39.578 1.000 91.416 318 ILE CCC C 1
ATOM 20157 O O . ILE D 1 318 ? -16.548 8.872 -39.907 1.000 95.286 318 ILE CCC O 1
ATOM 20173 N N . ILE D 1 319 ? -18.282 9.920 -38.822 1.000 88.806 319 ILE CCC N 1
ATOM 20174 C CA . ILE D 1 319 ? -17.492 11.071 -38.288 1.000 88.200 319 ILE CCC CA 1
ATOM 20175 C C . ILE D 1 319 ? -16.453 10.543 -37.297 1.000 90.895 319 ILE CCC C 1
ATOM 20176 O O . ILE D 1 319 ? -15.391 11.197 -37.154 1.000 91.898 319 ILE CCC O 1
ATOM 20192 N N . ASN D 1 320 ? -16.753 9.408 -36.658 1.000 93.546 320 ASN CCC N 1
ATOM 20193 C CA . ASN D 1 320 ? -15.891 8.727 -35.652 1.000 96.544 320 ASN CCC CA 1
ATOM 20194 C C . ASN D 1 320 ? -14.669 8.116 -36.354 1.000 99.615 320 ASN CCC C 1
ATOM 20195 O O . ASN D 1 320 ? -13.578 8.180 -35.773 1.000 101.781 320 ASN CCC O 1
ATOM 20206 N N . GLN D 1 321 ? -14.850 7.549 -37.555 1.000 101.711 321 GLN CCC N 1
ATOM 20207 C CA . GLN D 1 321 ? -13.771 6.889 -38.352 1.000 104.902 321 GLN CCC CA 1
ATOM 20208 C C . GLN D 1 321 ? -12.719 7.917 -38.797 1.000 105.931 321 GLN CCC C 1
ATOM 20209 O O . GLN D 1 321 ? -11.581 7.486 -38.978 1.000 110.397 321 GLN CCC O 1
ATOM 20223 N N . ALA D 1 322 ? -13.076 9.200 -38.977 1.000 104.069 322 ALA CCC N 1
ATOM 20224 C CA . ALA D 1 322 ? -12.167 10.310 -39.391 1.000 104.203 322 ALA CCC CA 1
ATOM 20225 C C . ALA D 1 322 ? -11.088 10.541 -38.325 1.000 106.455 322 ALA CCC C 1
ATOM 20226 O O . ALA D 1 322 ? -11.342 11.344 -37.400 1.000 106.204 322 ALA CCC O 1
ATOM 20233 N N . GLY D 1 323 ? -9.928 9.882 -38.464 1.000 108.504 323 GLY CCC N 1
ATOM 20234 C CA . GLY D 1 323 ? -8.812 9.910 -37.499 1.000 109.513 323 GLY CCC CA 1
ATOM 20235 C C . GLY D 1 323 ? -7.525 10.473 -38.079 1.000 111.068 323 GLY CCC C 1
ATOM 20236 O O . GLY D 1 323 ? -6.555 10.550 -37.310 1.000 112.909 323 GLY CCC O 1
ATOM 20240 N N . SER D 1 324 ? -7.499 10.867 -39.360 1.000 110.477 324 SER CCC N 1
ATOM 20241 C CA . SER D 1 324 ? -6.311 11.462 -40.037 1.000 112.286 324 SER CCC CA 1
ATOM 20242 C C . SER D 1 324 ? -6.352 12.993 -39.893 1.000 112.642 324 SER CCC C 1
ATOM 20243 O O . SER D 1 324 ? -7.311 13.507 -39.299 1.000 110.951 324 SER CCC O 1
ATOM 20251 N N . ALA D 1 325 ? -5.334 13.699 -40.396 1.000 115.213 325 ALA CCC N 1
ATOM 20252 C CA . ALA D 1 325 ? -5.261 15.180 -40.409 1.000 115.309 325 ALA CCC CA 1
ATOM 20253 C C . ALA D 1 325 ? -6.267 15.713 -41.435 1.000 114.938 325 ALA CCC C 1
ATOM 20254 O O . ALA D 1 325 ? -7.107 16.548 -41.049 1.000 112.187 325 ALA CCC O 1
ATOM 20261 N N . ALA D 1 326 ? -6.191 15.203 -42.673 1.000 117.974 326 ALA CCC N 1
ATOM 20262 C CA . ALA D 1 326 ? -7.022 15.579 -43.849 1.000 118.636 326 ALA CCC CA 1
ATOM 20263 C C . ALA D 1 326 ? -8.488 15.149 -43.678 1.000 117.154 326 ALA CCC C 1
ATOM 20264 O O . ALA D 1 326 ? -9.364 15.803 -44.309 1.000 117.976 326 ALA CCC O 1
ATOM 20271 N N . GLU D 1 327 ? -8.756 14.077 -42.916 1.000 115.584 327 GLU CCC N 1
ATOM 20272 C CA . GLU D 1 327 ? -10.143 13.591 -42.649 1.000 111.851 327 GLU CCC CA 1
ATOM 20273 C C . GLU D 1 327 ? -10.796 14.539 -41.632 1.000 108.521 327 GLU CCC C 1
ATOM 20274 O O . GLU D 1 327 ? -11.969 14.900 -41.845 1.000 107.199 327 GLU CCC O 1
ATOM 20286 N N . ILE D 1 328 ? -10.065 14.950 -40.584 1.000 108.312 328 ILE CCC N 1
ATOM 20287 C CA . ILE D 1 328 ? -10.561 15.906 -39.544 1.000 106.435 328 ILE CCC CA 1
ATOM 20288 C C . ILE D 1 328 ? -10.818 17.265 -40.217 1.000 106.549 328 ILE CCC C 1
ATOM 20289 O O . ILE D 1 328 ? -11.847 17.881 -39.916 1.000 104.068 328 ILE CCC O 1
ATOM 20305 N N . LYS D 1 329 ? -9.923 17.703 -41.100 1.000 108.896 329 LYS CCC N 1
ATOM 20306 C CA . LYS D 1 329 ? -10.048 18.986 -41.844 1.000 109.706 329 LYS CCC CA 1
ATOM 20307 C C . LYS D 1 329 ? -11.315 18.941 -42.707 1.000 105.900 329 LYS CCC C 1
ATOM 20308 O O . LYS D 1 329 ? -12.037 19.951 -42.725 1.000 104.482 329 LYS CCC O 1
ATOM 20327 N N . GLN D 1 330 ? -11.575 17.808 -43.372 1.000 104.699 330 GLN CCC N 1
ATOM 20328 C CA . GLN D 1 330 ? -12.756 17.599 -44.265 1.000 102.027 330 GLN CCC CA 1
ATOM 20329 C C . GLN D 1 330 ? -14.051 17.615 -43.433 1.000 97.881 330 GLN CCC C 1
ATOM 20330 O O . GLN D 1 330 ? -15.035 18.212 -43.885 1.000 96.085 330 GLN CCC O 1
ATOM 20344 N N . ALA D 1 331 ? -14.041 16.970 -42.265 1.000 96.016 331 ALA CCC N 1
ATOM 20345 C CA . ALA D 1 331 ? -15.182 16.928 -41.323 1.000 93.478 331 ALA CCC CA 1
ATOM 20346 C C . ALA D 1 331 ? -15.479 18.341 -40.794 1.000 93.349 331 ALA CCC C 1
ATOM 20347 O O . ALA D 1 331 ? -16.662 18.697 -40.713 1.000 93.018 331 ALA CCC O 1
ATOM 20354 N N . LYS D 1 332 ? -14.454 19.110 -40.410 1.000 94.478 332 LYS CCC N 1
ATOM 20355 C CA . LYS D 1 332 ? -14.609 20.501 -39.903 1.000 93.629 332 LYS CCC CA 1
ATOM 20356 C C . LYS D 1 332 ? -15.330 21.331 -40.954 1.000 92.563 332 LYS CCC C 1
ATOM 20357 O O . LYS D 1 332 ? -16.222 22.116 -40.566 1.000 92.075 332 LYS CCC O 1
ATOM 20376 N N . GLN D 1 333 ? -14.942 21.134 -42.221 1.000 93.637 333 GLN CCC N 1
ATOM 20377 C CA . GLN D 1 333 ? -15.482 21.799 -43.441 1.000 94.639 333 GLN CCC CA 1
ATOM 20378 C C . GLN D 1 333 ? -16.965 21.412 -43.602 1.000 90.843 333 GLN CCC C 1
ATOM 20379 O O . GLN D 1 333 ? -17.802 22.331 -43.722 1.000 88.401 333 GLN CCC O 1
ATOM 20393 N N . ILE D 1 334 ? -17.284 20.111 -43.572 1.000 88.753 334 ILE CCC N 1
ATOM 20394 C CA . ILE D 1 334 ? -18.672 19.584 -43.748 1.000 85.273 334 ILE CCC CA 1
ATOM 20395 C C . ILE D 1 334 ? -19.549 20.155 -42.634 1.000 82.373 334 ILE CCC C 1
ATOM 20396 O O . ILE D 1 334 ? -20.681 20.544 -42.939 1.000 81.308 334 ILE CCC O 1
ATOM 20412 N N . ILE D 1 335 ? -19.038 20.225 -41.401 1.000 81.997 335 ILE CCC N 1
ATOM 20413 C CA . ILE D 1 335 ? -19.790 20.728 -40.208 1.000 80.526 335 ILE CCC CA 1
ATOM 20414 C C . ILE D 1 335 ? -19.948 22.248 -40.284 1.000 80.858 335 ILE CCC C 1
ATOM 20415 O O . ILE D 1 335 ? -21.088 22.712 -40.078 1.000 78.147 335 ILE CCC O 1
ATOM 20431 N N . SER D 1 336 ? -18.877 22.991 -40.579 1.000 83.765 336 SER CCC N 1
ATOM 20432 C CA . SER D 1 336 ? -18.921 24.470 -40.675 1.000 85.865 336 SER CCC CA 1
ATOM 20433 C C . SER D 1 336 ? -19.974 24.904 -41.696 1.000 87.439 336 SER CCC C 1
ATOM 20434 O O . SER D 1 336 ? -20.682 25.887 -41.415 1.000 90.516 336 SER CCC O 1
ATOM 20442 N N . LEU D 1 337 ? -20.078 24.204 -42.831 1.000 89.488 337 LEU CCC N 1
ATOM 20443 C CA . LEU D 1 337 ? -21.044 24.522 -43.927 1.000 90.566 337 LEU CCC CA 1
ATOM 20444 C C . LEU D 1 337 ? -22.484 24.250 -43.456 1.000 88.016 337 LEU CCC C 1
ATOM 20445 O O . LEU D 1 337 ? -23.374 25.083 -43.729 1.000 88.159 337 LEU CCC O 1
ATOM 20461 N N . ASN D 1 338 ? -22.714 23.111 -42.810 1.000 86.263 338 ASN CCC N 1
ATOM 20462 C CA . ASN D 1 338 ? -24.062 22.718 -42.327 1.000 84.195 338 ASN CCC CA 1
ATOM 20463 C C . ASN D 1 338 ? -24.477 23.667 -41.190 1.000 84.253 338 ASN CCC C 1
ATOM 20464 O O . ASN D 1 338 ? -25.678 23.927 -41.066 1.000 83.075 338 ASN CCC O 1
ATOM 20475 N N . ALA D 1 339 ? -23.527 24.218 -40.426 1.000 85.127 339 ALA CCC N 1
ATOM 20476 C CA . ALA D 1 339 ? -23.812 25.191 -39.348 1.000 84.267 339 ALA CCC CA 1
ATOM 20477 C C . ALA D 1 339 ? -24.414 26.456 -39.956 1.000 84.241 339 ALA CCC C 1
ATOM 20478 O O . ALA D 1 339 ? -25.439 26.912 -39.421 1.000 83.089 339 ALA CCC O 1
ATOM 20485 N N . GLU D 1 340 ? -23.807 26.988 -41.027 1.000 86.052 340 GLU CCC N 1
ATOM 20486 C CA . GLU D 1 340 ? -24.296 28.199 -41.742 1.000 87.540 340 GLU CCC CA 1
ATOM 20487 C C . GLU D 1 340 ? -25.755 27.976 -42.144 1.000 83.535 340 GLU CCC C 1
ATOM 20488 O O . GLU D 1 340 ? -26.547 28.912 -41.993 1.000 82.849 340 GLU CCC O 1
ATOM 20500 N N . LYS D 1 341 ? -26.080 26.780 -42.643 1.000 81.317 341 LYS CCC N 1
ATOM 20501 C CA . LYS D 1 341 ? -27.453 26.403 -43.085 1.000 78.715 341 LYS CCC CA 1
ATOM 20502 C C . LYS D 1 341 ? -28.401 26.491 -41.888 1.000 76.186 341 LYS CCC C 1
ATOM 20503 O O . LYS D 1 341 ? -29.486 27.018 -42.064 1.000 75.818 341 LYS CCC O 1
ATOM 20522 N N . TRP D 1 342 ? -27.996 25.998 -40.718 1.000 75.550 342 TRP CCC N 1
ATOM 20523 C CA . TRP D 1 342 ? -28.827 26.036 -39.480 1.000 73.958 342 TRP CCC CA 1
ATOM 20524 C C . TRP D 1 342 ? -28.964 27.474 -38.964 1.000 75.339 342 TRP CCC C 1
ATOM 20525 O O . TRP D 1 342 ? -30.072 27.812 -38.505 1.000 73.577 342 TRP CCC O 1
ATOM 20546 N N . GLN D 1 343 ? -27.921 28.304 -39.074 1.000 79.005 343 GLN CCC N 1
ATOM 20547 C CA . GLN D 1 343 ? -27.984 29.726 -38.627 1.000 82.028 343 GLN CCC CA 1
ATOM 20548 C C . GLN D 1 343 ? -28.982 30.490 -39.494 1.000 81.169 343 GLN CCC C 1
ATOM 20549 O O . GLN D 1 343 ? -29.757 31.272 -38.933 1.000 79.241 343 GLN CCC O 1
ATOM 20563 N N . LEU D 1 344 ? -28.967 30.249 -40.806 1.000 82.711 344 LEU CCC N 1
ATOM 20564 C CA . LEU D 1 344 ? -29.877 30.914 -41.773 1.000 82.752 344 LEU CCC CA 1
ATOM 20565 C C . LEU D 1 344 ? -31.309 30.524 -41.393 1.000 79.342 344 LEU CCC C 1
ATOM 20566 O O . LEU D 1 344 ? -32.173 31.427 -41.311 1.000 78.851 344 LEU CCC O 1
ATOM 20582 N N . PHE D 1 345 ? -31.524 29.229 -41.130 1.000 76.405 345 PHE CCC N 1
ATOM 20583 C CA . PHE D 1 345 ? -32.826 28.650 -40.704 1.000 73.129 345 PHE CCC CA 1
ATOM 20584 C C . PHE D 1 345 ? -33.233 29.328 -39.396 1.000 73.581 345 PHE CCC C 1
ATOM 20585 O O . PHE D 1 345 ? -34.353 29.825 -39.339 1.000 71.837 345 PHE CCC O 1
ATOM 20602 N N . SER D 1 346 ? -32.330 29.399 -38.415 1.000 76.436 346 SER CCC N 1
ATOM 20603 C CA . SER D 1 346 ? -32.589 30.042 -37.104 1.000 79.686 346 SER CCC CA 1
ATOM 20604 C C . SER D 1 346 ? -33.148 31.459 -37.303 1.000 81.668 346 SER CCC C 1
ATOM 20605 O O . SER D 1 346 ? -34.059 31.823 -36.516 1.000 83.469 346 SER CCC O 1
ATOM 20613 N N . LYS D 1 347 ? -32.650 32.229 -38.288 1.000 82.448 347 LYS CCC N 1
ATOM 20614 C CA . LYS D 1 347 ? -33.137 33.611 -38.573 1.000 83.631 347 LYS CCC CA 1
ATOM 20615 C C . LYS D 1 347 ? -34.583 33.543 -39.052 1.000 80.638 347 LYS CCC C 1
ATOM 20616 O O . LYS D 1 347 ? -35.411 34.324 -38.555 1.000 81.216 347 LYS CCC O 1
ATOM 20635 N N . SER D 1 348 ? -34.858 32.664 -40.016 1.000 79.004 348 SER CCC N 1
ATOM 20636 C CA . SER D 1 348 ? -36.216 32.432 -40.577 1.000 76.583 348 SER CCC CA 1
ATOM 20637 C C . SER D 1 348 ? -37.195 32.170 -39.419 1.000 73.309 348 SER CCC C 1
ATOM 20638 O O . SER D 1 348 ? -38.298 32.734 -39.444 1.000 73.186 348 SER CCC O 1
ATOM 20646 N N . ILE D 1 349 ? -36.764 31.392 -38.424 1.000 70.691 349 ILE CCC N 1
ATOM 20647 C CA . ILE D 1 349 ? -37.549 31.014 -37.211 1.000 69.318 349 ILE CCC CA 1
ATOM 20648 C C . ILE D 1 349 ? -37.754 32.249 -36.329 1.000 68.616 349 ILE CCC C 1
ATOM 20649 O O . ILE D 1 349 ? -38.892 32.472 -35.902 1.000 68.026 349 ILE CCC O 1
ATOM 20665 N N . ASP D 1 350 ? -36.687 32.992 -36.029 1.000 69.023 350 ASP CCC N 1
ATOM 20666 C CA . ASP D 1 350 ? -36.758 34.216 -35.190 1.000 69.632 350 ASP CCC CA 1
ATOM 20667 C C . ASP D 1 350 ? -37.822 35.159 -35.756 1.000 67.121 350 ASP CCC C 1
ATOM 20668 O O . ASP D 1 350 ? -38.601 35.706 -34.971 1.000 65.951 350 ASP CCC O 1
ATOM 20677 N N . ASN D 1 351 ? -37.858 35.317 -37.077 1.000 66.857 351 ASN CCC N 1
ATOM 20678 C CA . ASN D 1 351 ? -38.796 36.244 -37.763 1.000 67.282 351 ASN CCC CA 1
ATOM 20679 C C . ASN D 1 351 ? -40.228 35.701 -37.702 1.000 65.305 351 ASN CCC C 1
ATOM 20680 O O . ASN D 1 351 ? -41.150 36.510 -37.517 1.000 64.887 351 ASN CCC O 1
ATOM 20691 N N . ALA D 1 352 ? -40.418 34.392 -37.848 1.000 64.531 352 ALA CCC N 1
ATOM 20692 C CA . ALA D 1 352 ? -41.750 33.744 -37.766 1.000 64.707 352 ALA CCC CA 1
ATOM 20693 C C . ALA D 1 352 ? -42.320 33.947 -36.356 1.000 66.577 352 ALA CCC C 1
ATOM 20694 O O . ALA D 1 352 ? -43.519 34.274 -36.254 1.000 66.537 352 ALA CCC O 1
ATOM 20701 N N . LYS D 1 353 ? -41.495 33.782 -35.315 1.000 68.646 353 LYS CCC N 1
ATOM 20702 C CA . LYS D 1 353 ? -41.912 33.933 -33.895 1.000 70.837 353 LYS CCC CA 1
ATOM 20703 C C . LYS D 1 353 ? -42.267 35.396 -33.614 1.000 72.391 353 LYS CCC C 1
ATOM 20704 O O . LYS D 1 353 ? -43.231 35.620 -32.849 1.000 72.092 353 LYS CCC O 1
ATOM 20723 N N . ALA D 1 354 ? -41.502 36.349 -34.169 1.000 73.758 354 ALA CCC N 1
ATOM 20724 C CA . ALA D 1 354 ? -41.748 37.810 -34.044 1.000 74.522 354 ALA CCC CA 1
ATOM 20725 C C . ALA D 1 354 ? -43.081 38.122 -34.717 1.000 73.756 354 ALA CCC C 1
ATOM 20726 O O . ALA D 1 354 ? -43.842 38.915 -34.168 1.000 75.651 354 ALA CCC O 1
ATOM 20733 N N . ASN D 1 355 ? -43.357 37.487 -35.851 1.000 72.197 355 ASN CCC N 1
ATOM 20734 C CA . ASN D 1 355 ? -44.619 37.679 -36.615 1.000 71.741 355 ASN CCC CA 1
ATOM 20735 C C . ASN D 1 355 ? -45.786 37.090 -35.807 1.000 71.298 355 ASN CCC C 1
ATOM 20736 O O . ASN D 1 355 ? -46.796 37.774 -35.691 1.000 74.486 355 ASN CCC O 1
ATOM 20747 N N . TYR D 1 356 ? -45.676 35.884 -35.259 1.000 70.303 356 TYR CCC N 1
ATOM 20748 C CA . TYR D 1 356 ? -46.765 35.269 -34.455 1.000 70.362 356 TYR CCC CA 1
ATOM 20749 C C . TYR D 1 356 ? -47.056 36.159 -33.236 1.000 70.234 356 TYR CCC C 1
ATOM 20750 O O . TYR D 1 356 ? -48.205 36.176 -32.777 1.000 70.769 356 TYR CCC O 1
ATOM 20768 N N . ALA D 1 357 ? -46.053 36.857 -32.706 1.000 70.246 357 ALA CCC N 1
ATOM 20769 C CA . ALA D 1 357 ? -46.223 37.791 -31.564 1.000 71.727 357 ALA CCC CA 1
ATOM 20770 C C . ALA D 1 357 ? -46.950 39.058 -32.045 1.000 71.575 357 ALA CCC C 1
ATOM 20771 O O . ALA D 1 357 ? -47.968 39.401 -31.461 1.000 72.749 357 ALA CCC O 1
ATOM 20778 N N . GLY D 1 358 ? -46.451 39.690 -33.105 1.000 70.503 358 GLY CCC N 1
ATOM 20779 C CA . GLY D 1 358 ? -46.927 40.977 -33.644 1.000 71.895 358 GLY CCC CA 1
ATOM 20780 C C . GLY D 1 358 ? -48.289 40.879 -34.283 1.000 71.457 358 GLY CCC C 1
ATOM 20781 O O . GLY D 1 358 ? -49.098 41.795 -34.093 1.000 72.312 358 GLY CCC O 1
ATOM 20785 N N . ASN D 1 359 ? -48.542 39.790 -35.001 1.000 71.384 359 ASN CCC N 1
ATOM 20786 C CA . ASN D 1 359 ? -49.805 39.533 -35.745 1.000 70.937 359 ASN CCC CA 1
ATOM 20787 C C . ASN D 1 359 ? -50.895 39.036 -34.795 1.000 70.387 359 ASN CCC C 1
ATOM 20788 O O . ASN D 1 359 ? -51.916 38.581 -35.312 1.000 69.484 359 ASN CCC O 1
ATOM 20799 N N . ASN D 1 360 ? -50.716 39.129 -33.474 1.000 72.404 360 ASN CCC N 1
ATOM 20800 C CA . ASN D 1 360 ? -51.752 38.725 -32.480 1.000 73.665 360 ASN CCC CA 1
ATOM 20801 C C . ASN D 1 360 ? -52.843 39.801 -32.412 1.000 75.747 360 ASN CCC C 1
ATOM 20802 O O . ASN D 1 360 ? -53.939 39.499 -31.911 1.000 77.446 360 ASN CCC O 1
ATOM 20813 N N . ILE D 1 361 ? -52.553 41.010 -32.892 1.000 75.938 361 ILE CCC N 1
ATOM 20814 C CA . ILE D 1 361 ? -53.516 42.143 -32.903 1.000 78.768 361 ILE CCC CA 1
ATOM 20815 C C . ILE D 1 361 ? -53.909 42.415 -34.364 1.000 77.273 361 ILE CCC C 1
ATOM 20816 O O . ILE D 1 361 ? -53.018 42.404 -35.230 1.000 77.439 361 ILE CCC O 1
ATOM 20832 N N . LEU D 1 362 ? -55.203 42.645 -34.614 1.000 76.867 362 LEU CCC N 1
ATOM 20833 C CA . LEU D 1 362 ? -55.766 43.051 -35.939 1.000 75.385 362 LEU CCC CA 1
ATOM 20834 C C . LEU D 1 362 ? -56.252 44.494 -35.825 1.000 75.879 362 LEU CCC C 1
ATOM 20835 O O . LEU D 1 362 ? -57.428 44.727 -35.591 1.000 74.305 362 LEU CCC O 1
ATOM 20851 N N . PRO D 1 363 ? -55.360 45.506 -35.920 1.000 76.957 363 PRO CCC N 1
ATOM 20852 C CA . PRO D 1 363 ? -55.737 46.906 -35.664 1.000 78.048 363 PRO CCC CA 1
ATOM 20853 C C . PRO D 1 363 ? -56.838 47.497 -36.553 1.000 77.182 363 PRO CCC C 1
ATOM 20854 O O . PRO D 1 363 ? -56.973 47.045 -37.670 1.000 75.694 363 PRO CCC O 1
ATOM 20865 N N . GLU D 1 364 ? -57.581 48.480 -36.049 1.000 80.605 364 GLU CCC N 1
ATOM 20866 C CA . GLU D 1 364 ? -58.641 49.189 -36.825 1.000 83.530 364 GLU CCC CA 1
ATOM 20867 C C . GLU D 1 364 ? -57.956 50.157 -37.806 1.000 84.543 364 GLU CCC C 1
ATOM 20868 O O . GLU D 1 364 ? -56.862 50.627 -37.481 1.000 82.220 364 GLU CCC O 1
ATOM 20880 N N . VAL D 1 365 ? -58.565 50.415 -38.969 1.000 87.935 365 VAL CCC N 1
ATOM 20881 C CA . VAL D 1 365 ? -58.112 51.385 -40.014 1.000 91.488 365 VAL CCC CA 1
ATOM 20882 C C . VAL D 1 365 ? -59.367 52.067 -40.581 1.000 93.387 365 VAL CCC C 1
ATOM 20883 O O . VAL D 1 365 ? -60.416 51.410 -40.642 1.000 90.232 365 VAL CCC O 1
ATOM 20896 N N . LEU D 1 366 ? -59.292 53.365 -40.887 1.000 100.830 366 LEU CCC N 1
ATOM 20897 C CA . LEU D 1 366 ? -60.387 54.176 -41.501 1.000 105.474 366 LEU CCC CA 1
ATOM 20898 C C . LEU D 1 366 ? -59.831 54.852 -42.760 1.000 107.098 366 LEU CCC C 1
ATOM 20899 O O . LEU D 1 366 ? -59.785 54.202 -43.799 1.000 105.673 366 LEU CCC O 1
#

B-factor: mean 78.28, std 16.61, range [30.0, 149.22]

Radius of gyration: 40.46 Å; Cα contacts (8 Å, |Δi|>4): 1845; chains: 4; bounding box: 109×110×89 Å

Secondary structure (P-SEA, 3-state):
ccccccccccaaaaaaaaaaaaaaaaaaaaaaaaacccccccccaaaaaaaaaaaaaaaaaaaaaaaccaaaaaaaaaaaaaaaaaaaaaaaaaaaccccaaaaaaaaaaaaaaaaaaaaaaaaaaaaaaaaaaaaaaaaaaaaaaaaaaaaaaaccaaaaaaaaaaaaaaaaaaaaaaaaaaaaaccccbbbbbbccccccccccccbbbbbbbbbccccccccaaaaaaaaaaaaaaaaaaaaaacccaaaaaaaaaaaaaaaaaaaaaaaaaaacaaaaaaaaaaaaaaaaaaaaaacccaaaaaaaaaaaaaaaaaaaaaaaaaaaaaaaaaaaccccccc/cccccccccccaaaaaaaaaaaaaaaaaaaaaaaaacccccccccaaaaaaaaaaaaaaaaaaaaaaaccaaaaaaaaaaaaaaaaaaaaaaaaaaaccccaaaaaaaaaaaaaaaaaaaaaaaaaaaaaaaaaaaaaaaaaaaaaaaaaaaaaaaccaaaaaaaaaaaaaaaaaaaaaaaaaaaaacccccbbbbbcccccccccccbbbbbbbbbcccccccaaaaaaaaaaaaaaaaaaaaaaacccaaaaaaaaaaaaaaaaaaaaaaaaaaacaaaaaaaaaaaaaaaaaaaaaacccaaaaaaaaaaaaaaaaaaaaaaaaaaaaaaaaaaacccccccc/ccccccccccaaaaaaaaaaaaaaaaaaaaaaaaacccccccccaaaaaaaaaaaaaaaaaaaaaaaccaaaaaaaaaaaaaaaaaaaaaaaaaaaccccaaaaaaaaaaaaaaaaaaaaaaaaaaaaaaaaaaaaaaaaaaaaaaaaaaaaaaaccaaaaaaaaaaaaaaaaaaaaaaaaaaaaacccccbbbbbcccccccccccccccbbbbbbbccccccccaaaaaaaaaaaaaaaaaaaaaaacccaaaaaaaaaaaaaaaaaaaaaaaaaaacaaaaaaaaaaaaaaaaaaaaaacccaaaaaaaaaaaaaaaaaaaaaaaaaaaaaaaaaaaccccccc/ccccccccccaaaaaaaaaaaaaaaaaaaaaaaaacccccccccaaaaaaaaaaaaaaaaaaaaaaaccaaaaaaaaaaaaaaaaaaaaaaaaaccccccaaaaaaaaaaaaaaaaaaaaaaaaaaaaaaaaaaaaaaaaaaaaaaaaaaaaaaaccaaaaaaaaaaaaaaaaaaaaaaaaaaaaacccccbbbbbcccccccccccccccbbbbbbbbbcccccccaaaaaaaaaaaaaaaaaaaaaaacccaaaaaaaaaaaaaaaaaaaaaaaaaaacaaaaaaaaaaaaaaaaaaaaaacccaaaaaaaaaaaaaaaaaaaaaaaaaaaaaaaaaaacccccccc